Protein AF-0000000080629559 (afdb_homodimer)

Radius of gyration: 79.46 Å; Cα contacts (8 Å, |Δi|>4): 1262; chains: 2; bounding box: 48×242×126 Å

Structure (mmCIF, N/CA/C/O backbone):
data_AF-0000000080629559-model_v1
#
loop_
_entity.id
_entity.type
_entity.pdbx_description
1 polymer 'Methyl-accepting chemotaxis receptor/sensory transducer'
#
loop_
_atom_site.group_PDB
_atom_site.id
_atom_site.type_symbol
_atom_site.label_atom_id
_atom_site.label_alt_id
_atom_site.label_comp_id
_atom_site.label_asym_id
_atom_site.label_entity_id
_atom_site.label_seq_id
_atom_site.pdbx_PDB_ins_code
_atom_site.Cartn_x
_atom_site.Cartn_y
_atom_site.Cartn_z
_atom_site.occupancy
_atom_site.B_iso_or_equiv
_atom_site.auth_seq_id
_atom_site.auth_comp_id
_atom_site.auth_asym_id
_atom_site.auth_atom_id
_atom_site.pdbx_PDB_model_num
ATOM 1 N N . MET A 1 1 ? -4.305 84.625 60.562 1 24.69 1 MET A N 1
ATOM 2 C CA . MET A 1 1 ? -3.162 85.5 60.406 1 24.69 1 MET A CA 1
ATOM 3 C C . MET A 1 1 ? -3.113 86.125 59 1 24.69 1 MET A C 1
ATOM 5 O O . MET A 1 1 ? -3.135 85.375 58 1 24.69 1 MET A O 1
ATOM 9 N N . SER A 1 2 ? -3.592 87.312 58.781 1 26.41 2 SER A N 1
ATOM 10 C CA . SER A 1 2 ? -3.99 88.125 57.625 1 26.41 2 SER A CA 1
ATOM 11 C C . SER A 1 2 ? -2.82 88.375 56.688 1 26.41 2 SER A C 1
ATOM 13 O O . SER A 1 2 ? -1.662 88.375 57.094 1 26.41 2 SER A O 1
ATOM 15 N N . LEU A 1 3 ? -3.012 88.062 55.5 1 30.47 3 LEU A N 1
ATOM 16 C CA . LEU A 1 3 ? -2.156 88.375 54.375 1 30.47 3 LEU A CA 1
ATOM 17 C C . LEU A 1 3 ? -1.636 89.812 54.469 1 30.47 3 LEU A C 1
ATOM 19 O O . LEU A 1 3 ? -1.008 90.312 53.531 1 30.47 3 LEU A O 1
ATOM 23 N N . MET A 1 4 ? -1.996 90.5 55.5 1 33.19 4 MET A N 1
ATOM 24 C CA . MET A 1 4 ? -1.494 91.875 55.719 1 33.19 4 MET A CA 1
ATOM 25 C C . MET A 1 4 ? 0.029 91.875 55.812 1 33.19 4 MET A C 1
ATOM 27 O O . MET A 1 4 ? 0.644 92.938 55.906 1 33.19 4 MET A O 1
ATOM 31 N N . GLY A 1 5 ? 0.579 90.75 56.188 1 34.97 5 GLY A N 1
ATOM 32 C CA . GLY A 1 5 ? 2.033 90.75 56.188 1 34.97 5 GLY A CA 1
ATOM 33 C C . GLY A 1 5 ? 2.637 91 54.812 1 34.97 5 GLY A C 1
ATOM 34 O O . GLY A 1 5 ? 3.852 90.875 54.625 1 34.97 5 GLY A O 1
ATOM 35 N N . PHE A 1 6 ? 1.83 90.812 53.719 1 37.84 6 PHE A N 1
ATOM 36 C CA . PHE A 1 6 ? 2.354 90.875 52.375 1 37.84 6 PHE A CA 1
ATOM 37 C C . PHE A 1 6 ? 3.201 92.125 52.156 1 37.84 6 PHE A C 1
ATOM 39 O O . PHE A 1 6 ? 4.285 92.062 51.562 1 37.84 6 PHE A O 1
ATOM 46 N N . PHE A 1 7 ? 2.482 93.312 51.906 1 39 7 PHE A N 1
ATOM 47 C CA . PHE A 1 7 ? 3.094 94.562 51.469 1 39 7 PHE A CA 1
ATOM 48 C C . PHE A 1 7 ? 3.391 95.5 52.656 1 39 7 PHE A C 1
ATOM 50 O O . PHE A 1 7 ? 2.797 96.562 52.812 1 39 7 PHE A O 1
ATOM 57 N N . ARG A 1 8 ? 3.449 95.062 53.875 1 38.84 8 ARG A N 1
ATOM 58 C CA . ARG A 1 8 ? 3.568 96 54.969 1 38.84 8 ARG A CA 1
ATOM 59 C C . ARG A 1 8 ? 4.863 96.75 54.875 1 38.84 8 ARG A C 1
ATOM 61 O O . ARG A 1 8 ? 5.891 96.375 55.438 1 38.84 8 ARG A O 1
ATOM 68 N N . GLY A 1 9 ? 5.254 97.125 53.688 1 34.31 9 GLY A N 1
ATOM 69 C CA . GLY A 1 9 ? 6.188 98.188 54.031 1 34.31 9 GLY A CA 1
ATOM 70 C C . GLY A 1 9 ? 5.562 99.312 54.875 1 34.31 9 GLY A C 1
ATOM 71 O O . GLY A 1 9 ? 4.375 99.625 54.719 1 34.31 9 GLY A O 1
ATOM 72 N N . GLY A 1 10 ? 5.898 99.562 56.125 1 33.72 10 GLY A N 1
ATOM 73 C CA . GLY A 1 10 ? 5.539 100.375 57.312 1 33.72 10 GLY A CA 1
ATOM 74 C C . GLY A 1 10 ? 5.184 101.812 56.969 1 33.72 10 GLY A C 1
ATOM 75 O O . GLY A 1 10 ? 4.988 102.625 57.844 1 33.72 10 GLY A O 1
ATOM 76 N N . SER A 1 11 ? 5.566 102.5 55.844 1 36.12 11 SER A N 1
ATOM 77 C CA . SER A 1 11 ? 5.57 103.938 56.188 1 36.12 11 SER A CA 1
ATOM 78 C C . SER A 1 11 ? 4.152 104.438 56.312 1 36.12 11 SER A C 1
ATOM 80 O O . SER A 1 11 ? 3.295 104.188 55.469 1 36.12 11 SER A O 1
ATOM 82 N N . ASN A 1 12 ? 3.607 104.938 57.406 1 38.91 12 ASN A N 1
ATOM 83 C CA . ASN A 1 12 ? 2.41 105.5 58 1 38.91 12 ASN A CA 1
ATOM 84 C C . ASN A 1 12 ? 1.89 106.688 57.219 1 38.91 12 ASN A C 1
ATOM 86 O O . ASN A 1 12 ? 0.962 107.375 57.625 1 38.91 12 ASN A O 1
ATOM 90 N N . SER A 1 13 ? 2.67 107.5 56.438 1 45.91 13 SER A N 1
ATOM 91 C CA . SER A 1 13 ? 2.16 108.812 56.062 1 45.91 13 SER A CA 1
ATOM 92 C C . SER A 1 13 ? 1.22 108.75 54.875 1 45.91 13 SER A C 1
ATOM 94 O O . SER A 1 13 ? 1.182 107.688 54.188 1 45.91 13 SER A O 1
ATOM 96 N N . GLY A 1 14 ? 0.322 109.625 54.562 1 50.12 14 GLY A N 1
ATOM 97 C CA . GLY A 1 14 ? -0.6 109.875 53.469 1 50.12 14 GLY A CA 1
ATOM 98 C C . GLY A 1 14 ? -0.107 109.312 52.156 1 50.12 14 GLY A C 1
ATOM 99 O O . GLY A 1 14 ? -0.894 108.812 51.344 1 50.12 14 GLY A O 1
ATOM 100 N N . ASN A 1 15 ? 1.102 109.375 51.781 1 54.94 15 ASN A N 1
ATOM 101 C CA . ASN A 1 15 ? 1.831 108.938 50.594 1 54.94 15 ASN A CA 1
ATOM 102 C C . ASN A 1 15 ? 2.01 107.438 50.594 1 54.94 15 ASN A C 1
ATOM 104 O O . ASN A 1 15 ? 2.182 106.875 49.531 1 54.94 15 ASN A O 1
ATOM 108 N N . GLY A 1 16 ? 1.742 106.812 51.594 1 61.66 16 GLY A N 1
ATOM 109 C CA . GLY A 1 16 ? 1.959 105.375 51.75 1 61.66 16 GLY A CA 1
ATOM 110 C C . GLY A 1 16 ? 0.811 104.5 51.219 1 61.66 16 GLY A C 1
ATOM 111 O O . GLY A 1 16 ? 1.032 103.5 50.594 1 61.66 16 GLY A O 1
ATOM 112 N N . ARG A 1 17 ? -0.361 104.938 51.469 1 71.31 17 ARG A N 1
ATOM 113 C CA . ARG A 1 17 ? -1.549 104.25 51.031 1 71.31 17 ARG A CA 1
ATOM 114 C C . ARG A 1 17 ? -1.66 104.25 49.5 1 71.31 17 ARG A C 1
ATOM 116 O O . ARG A 1 17 ? -2.094 103.25 48.906 1 71.31 17 ARG A O 1
ATOM 123 N N . GLY A 1 18 ? -1.312 105.188 48.906 1 70.12 18 GLY A N 1
ATOM 124 C CA . GLY A 1 18 ? -1.308 105.312 47.469 1 70.12 18 GLY A CA 1
ATOM 125 C C . GLY A 1 18 ? -0.338 104.375 46.812 1 70.12 18 GLY A C 1
ATOM 126 O O . GLY A 1 18 ? -0.668 103.75 45.781 1 70.12 18 GLY A O 1
ATOM 127 N N . ALA A 1 19 ? 0.761 104.312 47.344 1 77.06 19 ALA A N 1
ATOM 128 C CA . ALA A 1 19 ? 1.768 103.375 46.844 1 77.06 19 ALA A CA 1
ATOM 129 C C . ALA A 1 19 ? 1.317 101.938 47 1 77.06 19 ALA A C 1
ATOM 131 O O . ALA A 1 19 ? 1.524 101.062 46.125 1 77.06 19 ALA A O 1
ATOM 132 N N . GLU A 1 20 ? 0.745 101.625 48.062 1 78.5 20 GLU A N 1
ATOM 133 C CA . GLU A 1 20 ? 0.23 100.25 48.312 1 78.5 20 GLU A CA 1
ATOM 134 C C . GLU A 1 20 ? -0.878 99.875 47.312 1 78.5 20 GLU A C 1
ATOM 136 O O . GLU A 1 20 ? -0.918 98.75 46.781 1 78.5 20 GLU A O 1
ATOM 141 N N . LEU A 1 21 ? -1.754 100.875 47.156 1 80.81 21 LEU A N 1
ATOM 142 C CA . LEU A 1 21 ? -2.834 100.688 46.188 1 80.81 21 LEU A CA 1
ATOM 143 C C . LEU A 1 21 ? -2.277 100.375 44.781 1 80.81 21 LEU A C 1
ATOM 145 O O . LEU A 1 21 ? -2.777 99.5 44.062 1 80.81 21 LEU A O 1
ATOM 149 N N . ALA A 1 22 ? -1.294 101.062 44.438 1 81.06 22 ALA A N 1
ATOM 150 C CA . ALA A 1 22 ? -0.679 100.938 43.125 1 81.06 22 ALA A CA 1
ATOM 151 C C . ALA A 1 22 ? -0.034 99.5 43 1 81.06 22 ALA A C 1
ATOM 153 O O . ALA A 1 22 ? -0.159 98.875 41.969 1 81.06 22 ALA A O 1
ATOM 154 N N . GLU A 1 23 ? 0.571 99.125 44 1 80.75 23 GLU A N 1
ATOM 155 C CA . GLU A 1 23 ? 1.241 97.812 44 1 80.75 23 GLU A CA 1
ATOM 156 C C . GLU A 1 23 ? 0.235 96.688 43.875 1 80.75 23 GLU A C 1
ATOM 158 O O . GLU A 1 23 ? 0.438 95.75 43.125 1 80.75 23 GLU A O 1
ATOM 163 N N . LEU A 1 24 ? -0.792 96.812 44.688 1 83.12 24 LEU A N 1
ATOM 164 C CA . LEU A 1 24 ? -1.815 95.75 44.656 1 83.12 24 LEU A CA 1
ATOM 165 C C . LEU A 1 24 ? -2.521 95.688 43.312 1 83.12 24 LEU A C 1
ATOM 167 O O . LEU A 1 24 ? -2.82 94.625 42.812 1 83.12 24 LEU A O 1
ATOM 171 N N . THR A 1 25 ? -2.764 96.812 42.844 1 84.62 25 THR A N 1
ATOM 172 C CA . THR A 1 25 ? -3.396 96.875 41.531 1 84.62 25 THR A CA 1
ATOM 173 C C . THR A 1 25 ? -2.498 96.312 40.438 1 84.62 25 THR A C 1
ATOM 175 O O . THR A 1 25 ? -2.977 95.562 39.562 1 84.62 25 THR A O 1
ATOM 178 N N . GLU A 1 26 ? -1.267 96.562 40.531 1 85.12 26 GLU A N 1
ATOM 179 C CA . GLU A 1 26 ? -0.319 96 39.594 1 85.12 26 GLU A CA 1
ATOM 180 C C . GLU A 1 26 ? -0.252 94.438 39.719 1 85.12 26 GLU A C 1
ATOM 182 O O . GLU A 1 26 ? -0.2 93.75 38.688 1 85.12 26 GLU A O 1
ATOM 187 N N . ALA A 1 27 ? -0.269 94 40.875 1 84.38 27 ALA A N 1
ATOM 188 C CA . ALA A 1 27 ? -0.207 92.562 41.125 1 84.38 27 ALA A CA 1
ATOM 189 C C . ALA A 1 27 ? -1.434 91.875 40.531 1 84.38 27 ALA A C 1
ATOM 191 O O . ALA A 1 27 ? -1.311 90.812 39.875 1 84.38 27 ALA A O 1
ATOM 192 N N . LEU A 1 28 ? -2.545 92.375 40.812 1 86.88 28 LEU A N 1
ATOM 193 C CA . LEU A 1 28 ? -3.785 91.812 40.344 1 86.88 28 LEU A CA 1
ATOM 194 C C . LEU A 1 28 ? -3.846 91.812 38.812 1 86.88 28 LEU A C 1
ATOM 196 O O . LEU A 1 28 ? -4.324 90.875 38.188 1 86.88 28 LEU A O 1
ATOM 200 N N . ASP A 1 29 ? -3.383 92.938 38.281 1 87.81 29 ASP A N 1
ATOM 201 C CA . ASP A 1 29 ? -3.332 93 36.844 1 87.81 29 ASP A CA 1
ATOM 202 C C . ASP A 1 29 ? -2.387 92 36.25 1 87.81 29 ASP A C 1
ATOM 204 O O . ASP A 1 29 ? -2.691 91.375 35.219 1 87.81 29 ASP A O 1
ATOM 208 N N . LEU A 1 30 ? -1.342 91.812 36.844 1 87.88 30 LEU A N 1
ATOM 209 C CA . LEU A 1 30 ? -0.366 90.875 36.375 1 87.88 30 LEU A CA 1
ATOM 210 C C . LEU A 1 30 ? -0.932 89.438 36.438 1 87.88 30 LEU A C 1
ATOM 212 O O . LEU A 1 30 ? -0.846 88.688 35.438 1 87.88 30 LEU A O 1
ATOM 216 N N . TYR A 1 31 ? -1.484 89.125 37.562 1 88.25 31 TYR A N 1
ATOM 217 C CA . TYR A 1 31 ? -2.092 87.75 37.688 1 88.25 31 TYR A CA 1
ATOM 218 C C . TYR A 1 31 ? -3.191 87.562 36.625 1 88.25 31 TYR A C 1
ATOM 220 O O . TYR A 1 31 ? -3.264 86.562 36 1 88.25 31 TYR A O 1
ATOM 228 N N . GLY A 1 32 ? -4.012 88.562 36.469 1 89.12 32 GLY A N 1
ATOM 229 C CA . GLY A 1 32 ? -5.168 88.5 35.594 1 89.12 32 GLY A CA 1
ATOM 230 C C . GLY A 1 32 ? -4.793 88.312 34.125 1 89.12 32 GLY A C 1
ATOM 231 O O . GLY A 1 32 ? -5.578 87.812 33.344 1 89.12 32 GLY A O 1
ATOM 232 N N . ASN A 1 33 ? -3.521 88.688 33.844 1 90.06 33 ASN A N 1
ATOM 233 C CA . ASN A 1 33 ? -3.195 88.75 32.406 1 90.06 33 ASN A CA 1
ATOM 234 C C . ASN A 1 33 ? -2.025 87.812 32.062 1 90.06 33 ASN A C 1
ATOM 236 O O . ASN A 1 33 ? -1.818 87.5 30.906 1 90.06 33 ASN A O 1
ATOM 240 N N . HIS A 1 34 ? -1.286 87.375 33.062 1 88.5 34 HIS A N 1
ATOM 241 C CA . HIS A 1 34 ? -0.032 86.75 32.688 1 88.5 34 HIS A CA 1
ATOM 242 C C . HIS A 1 34 ? 0.204 85.438 33.531 1 88.5 34 HIS A C 1
ATOM 244 O O . HIS A 1 34 ? 1.286 84.875 33.469 1 88.5 34 HIS A O 1
ATOM 250 N N . ALA A 1 35 ? -0.786 85 34.281 1 88.69 35 ALA A N 1
ATOM 251 C CA . ALA A 1 35 ? -0.585 83.875 35.156 1 88.69 35 ALA A CA 1
ATOM 252 C C . ALA A 1 35 ? -0.694 82.562 34.406 1 88.69 35 ALA A C 1
ATOM 254 O O . ALA A 1 35 ? -0.481 81.5 34.969 1 88.69 35 ALA A O 1
ATOM 255 N N . GLY A 1 36 ? -1.082 82.625 33.094 1 87.75 36 GLY A N 1
ATOM 256 C CA . GLY A 1 36 ? -1.169 81.438 32.281 1 87.75 36 GLY A CA 1
ATOM 257 C C . GLY A 1 36 ? -2.5 80.75 32.406 1 87.75 36 GLY A C 1
ATOM 258 O O . GLY A 1 36 ? -2.785 79.812 31.641 1 87.75 36 GLY A O 1
ATOM 259 N N . VAL A 1 37 ? -3.27 81.062 33.375 1 92.31 37 VAL A N 1
ATOM 260 C CA . VAL A 1 37 ? -4.598 80.5 33.594 1 92.31 37 VAL A CA 1
ATOM 261 C C . VAL A 1 37 ? -5.641 81.625 33.594 1 92.31 37 VAL A C 1
ATOM 263 O O . VAL A 1 37 ? -5.305 82.812 33.812 1 92.31 37 VAL A O 1
ATOM 266 N N . GLY A 1 38 ? -6.848 81.25 33.312 1 95 38 GLY A N 1
ATOM 267 C CA . GLY A 1 38 ? -7.922 82.25 33.344 1 95 38 GLY A CA 1
ATOM 268 C C . GLY A 1 38 ? -8.531 82.375 34.719 1 95 38 GLY A C 1
ATOM 269 O O . GLY A 1 38 ? -9.398 81.625 35.125 1 95 38 GLY A O 1
ATOM 270 N N . LEU A 1 39 ? -8.188 83.438 35.344 1 94.38 39 LEU A N 1
ATOM 271 C CA . LEU A 1 39 ? -8.719 83.688 36.688 1 94.38 39 LEU A CA 1
ATOM 272 C C . LEU A 1 39 ? -10.102 84.312 36.625 1 94.38 39 LEU A C 1
ATOM 274 O O . LEU A 1 39 ? -10.406 85.062 35.688 1 94.38 39 LEU A O 1
ATOM 278 N N . TRP A 1 40 ? -10.906 84.062 37.562 1 95.19 40 TRP A N 1
ATOM 279 C CA . TRP A 1 40 ? -12.219 84.688 37.688 1 95.19 40 TRP A CA 1
ATOM 280 C C . TRP A 1 40 ? -12.578 84.875 39.156 1 95.19 40 TRP A C 1
ATOM 282 O O . TRP A 1 40 ? -11.992 84.25 40.031 1 95.19 40 TRP A O 1
ATOM 292 N N . ASP A 1 41 ? -13.43 85.812 39.344 1 93.5 41 ASP A N 1
ATOM 293 C CA . ASP A 1 41 ? -13.914 86.188 40.656 1 93.5 41 ASP A CA 1
ATOM 294 C C . ASP A 1 41 ? -15.406 86.5 40.656 1 93.5 41 ASP A C 1
ATOM 296 O O . ASP A 1 41 ? -15.914 87.062 39.688 1 93.5 41 ASP A O 1
ATOM 300 N N . ALA A 1 42 ? -16.094 86.062 41.688 1 94.19 42 ALA A N 1
ATOM 301 C CA . ALA A 1 42 ? -17.531 86.312 41.781 1 94.19 42 ALA A CA 1
ATOM 302 C C . ALA A 1 42 ? -17.922 86.688 43.219 1 94.19 42 ALA A C 1
ATOM 304 O O . ALA A 1 42 ? -17.562 86 44.156 1 94.19 42 ALA A O 1
ATOM 305 N N . VAL A 1 43 ? -18.578 87.875 43.344 1 93.5 43 VAL A N 1
ATOM 306 C CA . VAL A 1 43 ? -19.141 88.25 44.625 1 93.5 43 VAL A CA 1
ATOM 307 C C . VAL A 1 43 ? -20.641 88 44.656 1 93.5 43 VAL A C 1
ATOM 309 O O . VAL A 1 43 ? -21.391 88.562 43.844 1 93.5 43 VAL A O 1
ATOM 312 N N . PHE A 1 44 ? -21.078 87.25 45.625 1 93 44 PHE A N 1
ATOM 313 C CA . PHE A 1 44 ? -22.453 86.75 45.625 1 93 44 PHE A CA 1
ATOM 314 C C . PHE A 1 44 ? -23.328 87.625 46.531 1 93 44 PHE A C 1
ATOM 316 O O . PHE A 1 44 ? -22.906 88 47.625 1 93 44 PHE A O 1
ATOM 323 N N . HIS A 1 45 ? -24.438 87.938 46 1 92.44 45 HIS A N 1
ATOM 324 C CA . HIS A 1 45 ? -25.453 88.562 46.844 1 92.44 45 HIS A CA 1
ATOM 325 C C . HIS A 1 45 ? -26.266 87.5 47.594 1 92.44 45 HIS A C 1
ATOM 327 O O . HIS A 1 45 ? -27 86.75 46.969 1 92.44 45 HIS A O 1
ATOM 333 N N . ASN A 1 46 ? -26.172 87.438 48.844 1 86.19 46 ASN A N 1
ATOM 334 C CA . ASN A 1 46 ? -26.859 86.5 49.688 1 86.19 46 ASN A CA 1
ATOM 335 C C . ASN A 1 46 ? -26.562 85.062 49.281 1 86.19 46 ASN A C 1
ATOM 337 O O . ASN A 1 46 ? -27.453 84.188 49.281 1 86.19 46 ASN A O 1
ATOM 341 N N . GLY A 1 47 ? -25.438 84.812 48.781 1 87.56 47 GLY A N 1
ATOM 342 C CA . GLY A 1 47 ? -24.984 83.5 48.469 1 87.56 47 GLY A CA 1
ATOM 343 C C . GLY A 1 47 ? -25.516 82.938 47.125 1 87.56 47 GLY A C 1
ATOM 344 O O . GLY A 1 47 ? -25.25 81.812 46.75 1 87.56 47 GLY A O 1
ATOM 345 N N . ASP A 1 48 ? -26.219 83.75 46.406 1 90.38 48 ASP A N 1
ATOM 346 C CA . ASP A 1 48 ? -26.812 83.312 45.125 1 90.38 48 ASP A CA 1
ATOM 347 C C . ASP A 1 48 ? -25.969 83.812 43.969 1 90.38 48 ASP A C 1
ATOM 349 O O . ASP A 1 48 ? -25.969 85 43.625 1 90.38 48 ASP A O 1
ATOM 353 N N . PRO 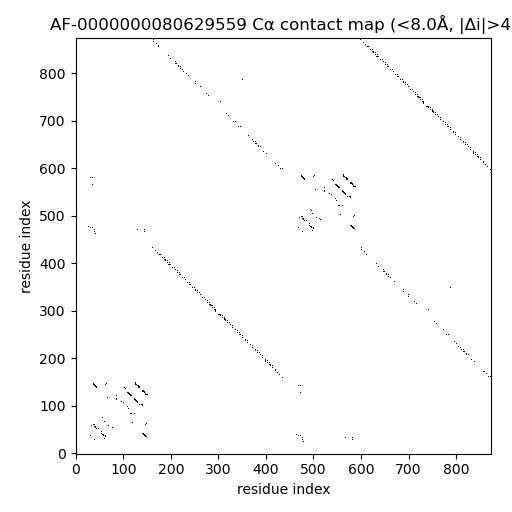A 1 49 ? -25.328 82.875 43.25 1 90.19 49 PRO A N 1
ATOM 354 C CA . PRO A 1 49 ? -24.469 83.25 42.125 1 90.19 49 PRO A CA 1
ATOM 355 C C . PRO A 1 49 ? -25.25 83.875 40.969 1 90.19 49 PRO A C 1
ATOM 357 O O . PRO A 1 49 ? -24.688 84.625 40.156 1 90.19 49 PRO A O 1
ATOM 360 N N . ALA A 1 50 ? -26.516 83.562 40.875 1 88.88 50 ALA A N 1
ATOM 361 C CA . ALA A 1 50 ? -27.312 84 39.75 1 88.88 50 ALA A CA 1
ATOM 362 C C . ALA A 1 50 ? -28.125 85.25 40.062 1 88.88 50 ALA A C 1
ATOM 364 O O . ALA A 1 50 ? -28.828 85.812 39.188 1 88.88 50 ALA A O 1
ATOM 365 N N . HIS A 1 51 ? -27.938 85.812 41.219 1 91.06 51 HIS A N 1
ATOM 366 C CA . HIS A 1 51 ? -28.656 87 41.594 1 91.06 51 HIS A CA 1
ATOM 367 C C . HIS A 1 51 ? -28.203 88.188 40.781 1 91.06 51 HIS A C 1
ATOM 369 O O . HIS A 1 51 ? -27.016 88.375 40.5 1 91.06 51 HIS A O 1
ATOM 375 N N . PRO A 1 52 ? -29.094 89.062 40.438 1 88.81 52 PRO A N 1
ATOM 376 C CA . PRO A 1 52 ? -28.75 90.188 39.594 1 88.81 52 PRO A CA 1
ATOM 377 C C . PRO A 1 52 ? -27.734 91.125 40.25 1 88.81 52 PRO A C 1
ATOM 379 O O . PRO A 1 52 ? -27.016 91.812 39.562 1 88.81 52 PRO A O 1
ATOM 382 N N . GLN A 1 53 ? -27.703 91.062 41.562 1 91 53 GLN A N 1
ATOM 383 C CA . GLN A 1 53 ? -26.781 91.938 42.281 1 91 53 GLN A CA 1
ATOM 384 C C . GLN A 1 53 ? -25.438 91.25 42.5 1 91 53 GLN A C 1
ATOM 386 O O . GLN A 1 53 ? -24.5 91.875 43 1 91 53 GLN A O 1
ATOM 391 N N . SER A 1 54 ? -25.453 90.062 42.156 1 93 54 SER A N 1
ATOM 392 C CA . SER A 1 54 ? -24.156 89.375 42.188 1 93 54 SER A CA 1
ATOM 393 C C . SER A 1 54 ? -23.234 89.875 41.094 1 93 54 SER A C 1
ATOM 395 O O . SER A 1 54 ? -23.672 90.125 39.969 1 93 54 SER A O 1
ATOM 397 N N . ARG A 1 55 ? -21.922 90 41.344 1 92.88 55 ARG A N 1
ATOM 398 C CA . ARG A 1 55 ? -20.969 90.562 40.406 1 92.88 55 ARG A CA 1
ATOM 399 C C . ARG A 1 55 ? -19.922 89.562 40 1 92.88 55 ARG A C 1
ATOM 401 O O . ARG A 1 55 ? -19.234 89 40.844 1 92.88 55 ARG A O 1
ATOM 408 N N . TRP A 1 56 ? -19.844 89.375 38.75 1 94.19 56 TRP A N 1
ATOM 409 C CA . TRP A 1 56 ? -18.844 88.438 38.188 1 94.19 56 TRP A CA 1
ATOM 410 C C . TRP A 1 56 ? -17.734 89.25 37.5 1 94.19 56 TRP A C 1
ATOM 412 O O . TRP A 1 56 ? -18 90.25 36.844 1 94.19 56 TRP A O 1
ATOM 422 N N . THR A 1 57 ? -16.484 88.75 37.656 1 93.94 57 THR A N 1
ATOM 423 C CA . THR A 1 57 ? -15.328 89.375 36.969 1 93.94 57 THR A CA 1
ATOM 424 C C . THR A 1 57 ? -14.461 88.312 36.344 1 93.94 57 THR A C 1
ATOM 426 O O . THR A 1 57 ? -14.078 87.312 36.969 1 93.94 57 THR A O 1
ATOM 429 N N . TRP A 1 58 ? -14.227 88.562 35.125 1 95.31 58 TRP A N 1
ATOM 430 C CA . TRP A 1 58 ? -13.336 87.688 34.344 1 95.31 58 TRP A CA 1
ATOM 431 C C . TRP A 1 58 ? -12.008 88.375 34.094 1 95.31 58 TRP A C 1
ATOM 433 O O . TRP A 1 58 ? -11.977 89.562 33.719 1 95.31 58 TRP A O 1
ATOM 443 N N . SER A 1 59 ? -10.969 87.625 34.219 1 94.19 59 SER A N 1
ATOM 444 C CA . SER A 1 59 ? -9.656 88.188 33.938 1 94.19 59 SER A CA 1
ATOM 445 C C . SER A 1 59 ? -9.414 88.312 32.438 1 94.19 59 SER A C 1
ATOM 447 O O . SER A 1 59 ? -10.156 87.75 31.641 1 94.19 59 SER A O 1
ATOM 449 N N . GLY A 1 60 ? -8.43 89.188 32.062 1 93.31 60 GLY A N 1
ATOM 450 C CA . GLY A 1 60 ? -8.039 89.25 30.656 1 93.31 60 GLY A CA 1
ATOM 451 C C . GLY A 1 60 ? -7.598 87.938 30.062 1 93.31 60 GLY A C 1
ATOM 452 O O . GLY A 1 60 ? -7.969 87.625 28.938 1 93.31 60 GLY A O 1
ATOM 453 N N . GLN A 1 61 ? -6.855 87.25 30.828 1 93.12 61 GLN A N 1
ATOM 454 C CA . GLN A 1 61 ? -6.379 85.938 30.359 1 93.12 61 GLN A CA 1
ATOM 455 C C . GLN A 1 61 ? -7.535 84.938 30.172 1 93.12 61 GLN A C 1
ATOM 457 O O . GLN A 1 61 ? -7.508 84.125 29.266 1 93.12 61 GLN A O 1
ATOM 462 N N . PHE A 1 62 ? -8.484 85 31.031 1 96 62 PHE A N 1
ATOM 463 C CA . PHE A 1 62 ? -9.68 84.188 30.875 1 96 62 PHE A CA 1
ATOM 464 C C . PHE A 1 62 ? -10.328 84.438 29.516 1 96 62 PHE A C 1
ATOM 466 O O . PHE A 1 62 ? -10.617 83.5 28.766 1 96 62 PHE A O 1
ATOM 473 N N . ARG A 1 63 ? -10.492 85.75 29.203 1 96.56 63 ARG A N 1
ATOM 474 C CA . ARG A 1 63 ? -11.102 86.125 27.922 1 96.56 63 ARG A CA 1
ATOM 475 C C . ARG A 1 63 ? -10.234 85.688 26.75 1 96.56 63 ARG A C 1
ATOM 477 O O . ARG A 1 63 ? -10.742 85.125 25.781 1 96.56 63 ARG A O 1
ATOM 484 N N . ARG A 1 64 ? -8.953 85.75 26.828 1 94 64 ARG A N 1
ATOM 485 C CA . ARG A 1 64 ? -8.039 85.438 25.734 1 94 64 ARG A CA 1
ATOM 486 C C . ARG A 1 64 ? -8.008 83.875 25.484 1 94 64 ARG A C 1
ATOM 488 O O . ARG A 1 64 ? -7.887 83.438 24.344 1 94 64 ARG A O 1
ATOM 495 N N . LEU A 1 65 ? -8.07 83.188 26.578 1 93.75 65 LEU A N 1
ATOM 496 C CA . LEU A 1 65 ? -8.109 81.75 26.453 1 93.75 65 LEU A CA 1
ATOM 497 C C . LEU A 1 65 ? -9.297 81.312 25.594 1 93.75 65 LEU A C 1
ATOM 499 O O . LEU A 1 65 ? -9.219 80.312 24.891 1 93.75 65 LEU A O 1
ATOM 503 N N . LEU A 1 66 ? -10.328 82.125 25.703 1 95.94 66 LEU A N 1
ATOM 504 C CA . LEU A 1 66 ? -11.539 81.75 24.969 1 95.94 66 LEU A CA 1
ATOM 505 C C . LEU A 1 66 ? -11.594 82.5 23.625 1 95.94 66 LEU A C 1
ATOM 507 O O . LEU A 1 66 ? -12.578 82.375 22.891 1 95.94 66 LEU A O 1
ATOM 511 N N . GLY A 1 67 ? -10.57 83.438 23.391 1 94.5 67 GLY A N 1
ATOM 512 C CA . GLY A 1 67 ? -10.453 84.125 22.109 1 94.5 67 GLY A CA 1
ATOM 513 C C . GLY A 1 67 ? -11.039 85.5 22.109 1 94.5 67 GLY A C 1
ATOM 514 O O . GLY A 1 67 ? -11.133 86.125 21.062 1 94.5 67 GLY A O 1
ATOM 515 N N . PHE A 1 68 ? -11.398 85.875 23.266 1 95.81 68 PHE A N 1
ATOM 516 C CA . PHE A 1 68 ? -12.016 87.188 23.344 1 95.81 68 PHE A CA 1
ATOM 517 C C . PHE A 1 68 ? -10.977 88.25 23.688 1 95.81 68 PHE A C 1
ATOM 519 O O . PHE A 1 68 ? -9.867 87.938 24.125 1 95.81 68 PHE A O 1
ATOM 526 N N . GLU A 1 69 ? -11.297 89.5 23.562 1 91.12 69 GLU A N 1
ATOM 527 C CA . GLU A 1 69 ? -10.305 90.562 23.656 1 91.12 69 GLU A CA 1
ATOM 528 C C . GLU A 1 69 ? -10.523 91.438 24.922 1 91.12 69 GLU A C 1
ATOM 530 O O . GLU A 1 69 ? -9.57 91.938 25.484 1 91.12 69 GLU A O 1
ATOM 535 N N . GLY A 1 70 ? -11.812 91.562 25.203 1 91.25 70 GLY A N 1
ATOM 536 C CA . GLY A 1 70 ? -12.062 92.438 26.344 1 91.25 70 GLY A CA 1
ATOM 537 C C . GLY A 1 70 ? -13.469 92.312 26.891 1 91.25 70 GLY A C 1
ATOM 538 O O . GLY A 1 70 ? -14.188 91.312 26.562 1 91.25 70 GLY A O 1
ATOM 539 N N . GLU A 1 71 ? -13.812 93.25 27.797 1 92.69 71 GLU A N 1
ATOM 540 C CA . GLU A 1 71 ? -15.102 93.25 28.484 1 92.69 71 GLU A CA 1
ATOM 541 C C . GLU A 1 71 ? -16.234 93.5 27.5 1 92.69 71 GLU A C 1
ATOM 543 O O . GLU A 1 71 ? -17.375 93.125 27.719 1 92.69 71 GLU A O 1
ATOM 548 N N . GLN A 1 72 ? -15.883 94.188 26.391 1 92.38 72 GLN A N 1
ATOM 549 C CA . GLN A 1 72 ? -16.906 94.5 25.406 1 92.38 72 GLN A CA 1
ATOM 550 C C . GLN A 1 72 ? -17.469 93.312 24.719 1 92.38 72 GLN A C 1
ATOM 552 O O . GLN A 1 72 ? -18.688 93.188 24.5 1 92.38 72 GLN A O 1
ATOM 557 N N . ASP A 1 73 ? -16.688 92.375 24.453 1 93.81 73 ASP A N 1
ATOM 558 C CA . ASP A 1 73 ? -17.125 91.188 23.719 1 93.81 73 ASP A CA 1
ATOM 559 C C . ASP A 1 73 ? -17.297 90 24.672 1 93.81 73 ASP A C 1
ATOM 561 O O . ASP A 1 73 ? -17.828 89 24.281 1 93.81 73 ASP A O 1
ATOM 565 N N . PHE A 1 74 ? -16.844 90.188 25.891 1 95.56 74 PHE A N 1
ATOM 566 C CA . PHE A 1 74 ? -17.031 89.25 26.953 1 95.56 74 PHE A CA 1
ATOM 567 C C . PHE A 1 74 ? -17.312 89.938 28.281 1 95.56 74 PHE A C 1
ATOM 569 O O . PHE A 1 74 ? -16.438 90.062 29.125 1 95.56 74 PHE A O 1
ATOM 576 N N . PRO A 1 75 ? -18.516 90.312 28.5 1 95 75 PRO A N 1
ATOM 577 C CA . PRO A 1 75 ? -18.859 91.125 29.656 1 95 75 PRO A CA 1
ATOM 578 C C . PRO A 1 75 ? -18.781 90.375 30.969 1 95 75 PRO A C 1
ATOM 580 O O . PRO A 1 75 ? -18.734 89.125 30.969 1 95 75 PRO A O 1
ATOM 583 N N . ASN A 1 76 ? -18.719 91.062 32 1 94.75 76 ASN A N 1
ATOM 584 C CA . ASN A 1 76 ? -18.625 90.5 33.344 1 94.75 76 ASN A CA 1
ATOM 585 C C . ASN A 1 76 ? -19.969 90 33.844 1 94.75 76 ASN A C 1
ATOM 587 O O . ASN A 1 76 ? -20.516 90.5 34.812 1 94.75 76 ASN A O 1
ATOM 591 N N . LEU A 1 77 ? -20.406 88.938 33.188 1 94.06 77 LEU A N 1
ATOM 592 C CA . LEU A 1 77 ? -21.656 88.25 33.5 1 94.06 77 LEU A CA 1
ATOM 593 C C . LEU A 1 77 ? -21.438 86.75 33.594 1 94.06 77 LEU A C 1
ATOM 595 O O . LEU A 1 77 ? -20.625 86.188 32.875 1 94.06 77 LEU A O 1
ATOM 599 N N . MET A 1 78 ? -22.203 86.188 34.5 1 93.5 78 MET A N 1
ATOM 600 C CA . MET A 1 78 ? -22.141 84.75 34.625 1 93.5 78 MET A CA 1
ATOM 601 C C . MET A 1 78 ? -22.5 84.062 33.281 1 93.5 78 MET A C 1
ATOM 603 O O . MET A 1 78 ? -21.906 83.062 32.906 1 93.5 78 MET A O 1
ATOM 607 N N . THR A 1 79 ? -23.406 84.688 32.562 1 94.12 79 THR A N 1
ATOM 608 C CA . THR A 1 79 ? -23.938 84.125 31.312 1 94.12 79 THR A CA 1
ATOM 609 C C . THR A 1 79 ? -22.891 84.188 30.203 1 94.12 79 THR A C 1
ATOM 611 O O . THR A 1 79 ? -23 83.438 29.219 1 94.12 79 THR A O 1
ATOM 614 N N . SER A 1 80 ? -21.875 85.062 30.297 1 95.56 80 SER A N 1
ATOM 615 C CA . SER A 1 80 ? -20.781 85.125 29.328 1 95.56 80 SER A CA 1
ATOM 616 C C . SER A 1 80 ? -20.047 83.812 29.266 1 95.56 80 SER A C 1
ATOM 618 O O . SER A 1 80 ? -19.516 83.375 28.219 1 95.56 80 SER A O 1
ATOM 620 N N . TRP A 1 81 ? -20 83.188 30.375 1 94.44 81 TRP A N 1
ATOM 621 C CA . TRP A 1 81 ? -19.344 81.875 30.5 1 94.44 81 TRP A CA 1
ATOM 622 C C . TRP A 1 81 ? -20.359 80.75 30.375 1 94.44 81 TRP A C 1
ATOM 624 O O . TRP A 1 81 ? -20.188 79.812 29.547 1 94.44 81 TRP A O 1
ATOM 634 N N . SER A 1 82 ? -21.469 80.75 31.141 1 95 82 SER A N 1
ATOM 635 C CA . SER A 1 82 ? -22.406 79.625 31.266 1 95 82 SER A CA 1
ATOM 636 C C . SER A 1 82 ? -23.047 79.312 29.922 1 95 82 SER A C 1
ATOM 638 O O . SER A 1 82 ? -23.312 78.125 29.625 1 95 82 SER A O 1
ATOM 640 N N . ASP A 1 83 ? -23.219 80.312 29.094 1 95.31 83 ASP A N 1
ATOM 641 C CA . ASP A 1 83 ? -23.891 80.062 27.828 1 95.31 83 ASP A CA 1
ATOM 642 C C . ASP A 1 83 ? -22.953 79.438 26.812 1 95.31 83 ASP A C 1
ATOM 644 O O . ASP A 1 83 ? -23.391 78.938 25.75 1 95.31 83 ASP A O 1
ATOM 648 N N . ARG A 1 84 ? -21.703 79.25 27.156 1 96.62 84 ARG A N 1
ATOM 649 C CA . ARG A 1 84 ? -20.719 78.75 26.219 1 96.62 84 ARG A CA 1
ATOM 650 C C . ARG A 1 84 ? -20.328 77.312 26.562 1 96.62 84 ARG A C 1
ATOM 652 O O . ARG A 1 84 ? -19.531 76.688 25.859 1 96.62 84 ARG A O 1
ATOM 659 N N . LEU A 1 85 ? -20.844 76.812 27.625 1 96.88 85 LEU A N 1
ATOM 660 C CA . LEU A 1 85 ? -20.609 75.438 28 1 96.88 85 LEU A CA 1
ATOM 661 C C . LEU A 1 85 ? -21.219 74.5 26.969 1 96.88 85 LEU A C 1
ATOM 663 O O . LEU A 1 85 ? -22.312 74.75 26.469 1 96.88 85 LEU A O 1
ATOM 667 N N . HIS A 1 86 ? -20.422 73.625 26.672 1 96.75 86 HIS A N 1
ATOM 668 C CA . HIS A 1 86 ? -20.969 72.562 25.781 1 96.75 86 HIS A CA 1
ATOM 669 C C . HIS A 1 86 ? -22.219 71.938 26.375 1 96.75 86 HIS A C 1
ATOM 671 O O . HIS A 1 86 ? -22.281 71.688 27.578 1 96.75 86 HIS A O 1
ATOM 677 N N . PRO A 1 87 ? -23.234 71.625 25.562 1 95.69 87 PRO A N 1
ATOM 678 C CA . PRO A 1 87 ? -24.516 71.062 26.062 1 95.69 87 PRO A CA 1
ATOM 679 C C . PRO A 1 87 ? -24.344 69.75 26.859 1 95.69 87 PRO A C 1
ATOM 681 O O . PRO A 1 87 ? -25.031 69.562 27.859 1 95.69 87 PRO A O 1
ATOM 684 N N . ASP A 1 88 ? -23.453 69.062 26.516 1 94.5 88 ASP A N 1
ATOM 685 C CA . ASP A 1 88 ? -23.266 67.75 27.172 1 94.5 88 ASP A CA 1
ATOM 686 C C . ASP A 1 88 ? -22.609 67.875 28.531 1 94.5 88 ASP A C 1
ATOM 688 O O . ASP A 1 88 ? -22.625 67 29.344 1 94.5 88 ASP A O 1
ATOM 692 N N . ASP A 1 89 ? -21.938 69 28.75 1 95.62 89 ASP A N 1
ATOM 693 C CA . ASP A 1 89 ? -21.141 69.188 29.969 1 95.62 89 ASP A CA 1
ATOM 694 C C . ASP A 1 89 ? -21.844 70.125 30.938 1 95.62 89 ASP A C 1
ATOM 696 O O . ASP A 1 89 ? -21.484 70.188 32.125 1 95.62 89 ASP A O 1
ATOM 700 N N . SER A 1 90 ? -22.812 70.875 30.453 1 95.75 90 SER A N 1
ATOM 701 C CA . SER A 1 90 ? -23.438 71.938 31.203 1 95.75 90 SER A CA 1
ATOM 702 C C . SER A 1 90 ? -24.047 71.438 32.5 1 95.75 90 SER A C 1
ATOM 704 O O . SER A 1 90 ? -23.75 71.938 33.562 1 95.75 90 SER A O 1
ATOM 706 N N . ALA A 1 91 ? -24.828 70.375 32.406 1 94.75 91 ALA A N 1
ATOM 707 C CA . ALA A 1 91 ? -25.531 69.875 33.562 1 94.75 91 ALA A CA 1
ATOM 708 C C . ALA A 1 91 ? -24.547 69.438 34.656 1 94.75 91 ALA A C 1
ATOM 710 O O . ALA A 1 91 ? -24.703 69.812 35.812 1 94.75 91 ALA A O 1
ATOM 711 N N . ARG A 1 92 ? -23.609 68.625 34.312 1 93.94 92 ARG A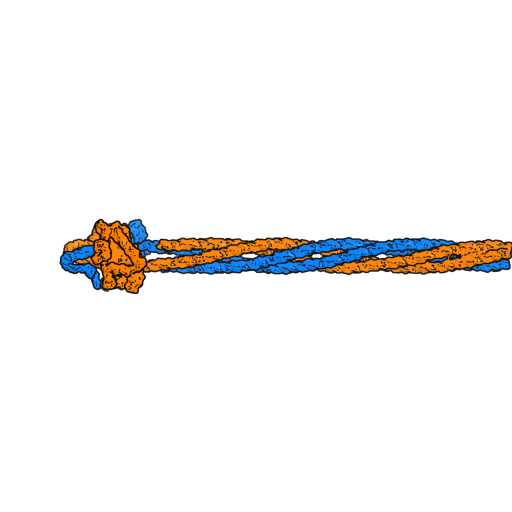 N 1
ATOM 712 C CA . ARG A 1 92 ? -22.625 68.125 35.25 1 93.94 92 ARG A CA 1
ATOM 713 C C . ARG A 1 92 ? -21.812 69.312 35.844 1 93.94 92 ARG A C 1
ATOM 715 O O . ARG A 1 92 ? -21.469 69.25 37.031 1 93.94 92 ARG A O 1
ATOM 722 N N . THR A 1 93 ? -21.406 70.25 35.031 1 94.88 93 THR A N 1
ATOM 723 C CA . THR A 1 93 ? -20.625 71.375 35.5 1 94.88 93 THR A CA 1
ATOM 724 C C . THR A 1 93 ? -21.406 72.188 36.531 1 94.88 93 THR A C 1
ATOM 726 O O . THR A 1 93 ? -20.875 72.5 37.594 1 94.88 93 THR A O 1
ATOM 729 N N . PHE A 1 94 ? -22.656 72.5 36.281 1 94.31 94 PHE A N 1
ATOM 730 C CA . PHE A 1 94 ? -23.484 73.25 37.188 1 94.31 94 PHE A CA 1
ATOM 731 C C . PHE A 1 94 ? -23.734 72.5 38.469 1 94.31 94 PHE A C 1
ATOM 733 O O . PHE A 1 94 ? -23.766 73.062 39.562 1 94.31 94 PHE A O 1
ATOM 740 N N . ALA A 1 95 ? -23.922 71.25 38.312 1 94.31 95 ALA A N 1
ATOM 741 C CA . ALA A 1 95 ? -24.109 70.375 39.469 1 94.31 95 ALA A CA 1
ATOM 742 C C . ALA A 1 95 ? -22.875 70.438 40.375 1 94.31 95 ALA A C 1
ATOM 744 O O . ALA A 1 95 ? -23 70.562 41.594 1 94.31 95 ALA A O 1
ATOM 745 N N . SER A 1 96 ? -21.719 70.312 39.781 1 93.94 96 SER A N 1
ATOM 746 C CA . SER A 1 96 ? -20.484 70.375 40.531 1 93.94 96 SER A CA 1
ATOM 747 C C . SER A 1 96 ? -20.328 71.75 41.188 1 93.94 96 SER A C 1
ATOM 749 O O . SER A 1 96 ? -19.891 71.812 42.344 1 93.94 96 SER A O 1
ATOM 751 N N . PHE A 1 97 ? -20.609 72.75 40.438 1 93.25 97 PHE A N 1
ATOM 752 C CA . PHE A 1 97 ? -20.5 74.125 40.969 1 93.25 97 PHE A CA 1
ATOM 753 C C . PHE A 1 97 ? -21.484 74.312 42.125 1 93.25 97 PHE A C 1
ATOM 755 O O . PHE A 1 97 ? -21.125 74.875 43.156 1 93.25 97 PHE A O 1
ATOM 762 N N . GLY A 1 98 ? -22.672 73.875 41.969 1 92.06 98 GLY A N 1
ATOM 763 C CA . GLY A 1 98 ? -23.656 73.938 43.031 1 92.06 98 GLY A CA 1
ATOM 764 C C . GLY A 1 98 ? -23.266 73.188 44.281 1 92.06 98 GLY A C 1
ATOM 765 O O . GLY A 1 98 ? -23.422 73.688 45.406 1 92.06 98 GLY A O 1
ATOM 766 N N . ALA A 1 99 ? -22.828 72.062 44.062 1 92.69 99 ALA A N 1
ATOM 767 C CA . ALA A 1 99 ? -22.375 71.25 45.188 1 92.69 99 ALA A CA 1
ATOM 768 C C . ALA A 1 99 ? -21.25 71.938 45.938 1 92.69 99 ALA A C 1
ATOM 770 O O . ALA A 1 99 ? -21.203 71.875 47.156 1 92.69 99 ALA A O 1
ATOM 771 N N . PHE A 1 100 ? -20.328 72.438 45.156 1 89.62 100 PHE A N 1
ATOM 772 C CA . PHE A 1 100 ? -19.219 73.188 45.719 1 89.62 100 PHE A CA 1
ATOM 773 C C . PHE A 1 100 ? -19.703 74.375 46.562 1 89.62 100 PHE A C 1
ATOM 775 O O . PHE A 1 100 ? -19.266 74.5 47.719 1 89.62 100 PHE A O 1
ATOM 782 N N . LEU A 1 101 ? -20.672 75.062 46.062 1 90.75 101 LEU A N 1
ATOM 783 C CA . LEU A 1 101 ? -21.172 76.25 46.781 1 90.75 101 LEU A CA 1
ATOM 784 C C . LEU A 1 101 ? -22.016 75.812 48 1 90.75 101 LEU A C 1
ATOM 786 O O . LEU A 1 101 ? -22.047 76.5 49 1 90.75 101 LEU A O 1
ATOM 790 N N . ALA A 1 102 ? -22.656 74.75 47.875 1 89.19 102 ALA A N 1
ATOM 791 C CA . ALA A 1 102 ? -23.594 74.25 48.906 1 89.19 102 ALA A CA 1
ATOM 792 C C . ALA A 1 102 ? -22.844 73.625 50.094 1 89.19 102 ALA A C 1
ATOM 794 O O . ALA A 1 102 ? -23.406 73.562 51.188 1 89.19 102 ALA A O 1
ATOM 795 N N . ASP A 1 103 ? -21.672 73.25 49.844 1 90.06 103 ASP A N 1
ATOM 796 C CA . ASP A 1 103 ? -20.953 72.562 50.906 1 90.06 103 ASP A CA 1
ATOM 797 C C . ASP A 1 103 ? -20.391 73.5 51.938 1 90.06 103 ASP A C 1
ATOM 799 O O . ASP A 1 103 ? -19.297 74.062 51.719 1 90.06 103 ASP A O 1
ATOM 803 N N . ALA A 1 104 ? -20.891 73.562 53 1 86.38 104 ALA A N 1
ATOM 804 C CA . ALA A 1 104 ? -20.516 74.5 54.062 1 86.38 104 ALA A CA 1
ATOM 805 C C . ALA A 1 104 ? -19.188 74.062 54.688 1 86.38 104 ALA A C 1
ATOM 807 O O . ALA A 1 104 ? -18.5 74.875 55.281 1 86.38 104 ALA A O 1
ATOM 808 N N . SER A 1 105 ? -18.906 72.812 54.562 1 80.62 105 SER A N 1
ATOM 809 C CA . SER A 1 105 ? -17.688 72.312 55.188 1 80.62 105 SER A CA 1
ATOM 810 C C . SER A 1 105 ? -16.453 72.75 54.375 1 80.62 105 SER A C 1
ATOM 812 O O . SER A 1 105 ? -15.336 72.75 54.906 1 80.62 105 SER A O 1
ATOM 814 N N . GLY A 1 106 ? -16.656 73.062 53.094 1 78.06 106 GLY A N 1
ATOM 815 C CA . GLY A 1 106 ? -15.562 73.438 52.25 1 78.06 106 GLY A CA 1
ATOM 816 C C . GLY A 1 106 ? -14.727 72.312 51.75 1 78.06 106 GLY A C 1
ATOM 817 O O . GLY A 1 106 ? -13.641 72.5 51.219 1 78.06 106 GLY A O 1
ATOM 818 N N . ARG A 1 107 ? -15.25 71.188 51.906 1 81.44 107 ARG A N 1
ATOM 819 C CA . ARG A 1 107 ? -14.492 69.938 51.531 1 81.44 107 ARG A CA 1
ATOM 820 C C . ARG A 1 107 ? -14.664 69.625 50.062 1 81.44 107 ARG A C 1
ATOM 822 O O . ARG A 1 107 ? -13.805 69 49.469 1 81.44 107 ARG A O 1
ATOM 829 N N . THR A 1 108 ? -15.711 70.062 49.531 1 80.5 108 THR A N 1
ATOM 830 C CA . THR A 1 108 ? -15.984 69.75 48.125 1 80.5 108 THR A CA 1
ATOM 831 C C . THR A 1 108 ? -15.336 70.812 47.219 1 80.5 108 THR A C 1
ATOM 833 O O . THR A 1 108 ? -15.742 72 47.219 1 80.5 108 THR A O 1
ATOM 836 N N . PRO A 1 109 ? -14.32 70.312 46.5 1 82 109 PRO A N 1
ATOM 837 C CA . PRO A 1 109 ? -13.695 71.312 45.594 1 82 109 PRO A CA 1
ATOM 838 C C . PRO A 1 109 ? -14.453 71.438 44.281 1 82 109 PRO A C 1
ATOM 840 O O . PRO A 1 109 ? -15.234 70.562 43.906 1 82 109 PRO A O 1
ATOM 843 N N . PHE A 1 110 ? -14.422 72.625 43.719 1 90.62 110 PHE A N 1
ATOM 844 C CA . PHE A 1 110 ? -14.805 72.75 42.312 1 90.62 110 PHE A CA 1
ATOM 845 C C . PHE A 1 110 ? -13.664 72.375 41.375 1 90.62 110 PHE A C 1
ATOM 847 O O . PHE A 1 110 ? -12.664 73.062 41.312 1 90.62 110 PHE A O 1
ATOM 854 N N . ASN A 1 111 ? -13.664 71.312 40.812 1 92.56 111 ASN A N 1
ATOM 855 C CA . ASN A 1 111 ? -12.664 70.688 39.906 1 92.56 111 ASN A CA 1
ATOM 856 C C . ASN A 1 111 ? -13.312 69.875 38.812 1 92.56 111 ASN A C 1
ATOM 858 O O . ASN A 1 111 ? -13.602 68.688 39.062 1 92.56 111 ASN A O 1
ATOM 862 N N . VAL A 1 112 ? -13.492 70.5 37.688 1 93.94 112 VAL A N 1
ATOM 863 C CA . VAL A 1 112 ? -14.25 69.812 36.656 1 93.94 112 VAL A CA 1
ATOM 864 C C . VAL A 1 112 ? -13.648 70.125 35.281 1 93.94 112 VAL A C 1
ATOM 866 O O . VAL A 1 112 ? -13.109 71.188 35.062 1 93.94 112 VAL A O 1
ATOM 869 N N . ARG A 1 113 ? -13.68 69.188 34.469 1 93 113 ARG A N 1
ATOM 870 C CA . ARG A 1 113 ? -13.32 69.375 33.062 1 93 113 ARG A CA 1
ATOM 871 C C . ARG A 1 113 ? -14.562 69.562 32.188 1 93 113 ARG A C 1
ATOM 873 O O . ARG A 1 113 ? -15.555 68.812 32.375 1 93 113 ARG A O 1
ATOM 880 N N . TYR A 1 114 ? -14.578 70.5 31.359 1 95.31 114 TYR A N 1
ATOM 881 C CA . TYR A 1 114 ? -15.719 70.75 30.484 1 95.31 114 TYR A CA 1
ATOM 882 C C . TYR A 1 114 ? -15.273 71.438 29.203 1 95.31 114 TYR A C 1
ATOM 884 O O . TYR A 1 114 ? -14.188 72 29.141 1 95.31 114 TYR A O 1
ATOM 892 N N . ARG A 1 115 ? -16.125 71.375 28.031 1 95.94 115 ARG A N 1
ATOM 893 C CA . ARG A 1 115 ? -15.883 72.062 26.766 1 95.94 115 ARG A CA 1
ATOM 894 C C . ARG A 1 115 ? -16.562 73.438 26.75 1 95.94 115 ARG A C 1
ATOM 896 O O . ARG A 1 115 ? -17.688 73.562 27.219 1 95.94 115 ARG A O 1
ATOM 903 N N . VAL A 1 116 ? -15.742 74.375 26.344 1 97.5 116 VAL A N 1
ATOM 904 C CA . VAL A 1 116 ? -16.266 75.688 26.203 1 97.5 116 VAL A CA 1
ATOM 905 C C . VAL A 1 116 ? -16.234 76.125 24.734 1 97.5 116 VAL A C 1
ATOM 907 O O . VAL A 1 116 ? -15.266 75.812 24.031 1 97.5 116 VAL A O 1
ATOM 910 N N . LYS A 1 117 ? -17.297 76.812 24.328 1 97.56 117 LYS A N 1
ATOM 911 C CA . LYS A 1 117 ? -17.344 77.375 22.969 1 97.56 117 LYS A CA 1
ATOM 912 C C . LYS A 1 117 ? -16.469 78.562 22.812 1 97.56 117 LYS A C 1
ATOM 914 O O . LYS A 1 117 ? -16.719 79.625 23.469 1 97.56 117 LYS A O 1
ATOM 919 N N . MET A 1 118 ? -15.523 78.438 21.953 1 97 118 MET A N 1
ATOM 920 C CA . MET A 1 118 ? -14.602 79.562 21.688 1 97 118 MET A CA 1
ATOM 921 C C . MET A 1 118 ? -15.266 80.625 20.875 1 97 118 MET A C 1
ATOM 923 O O . MET A 1 118 ? -16.375 80.438 20.359 1 97 118 MET A O 1
ATOM 927 N N . ARG A 1 119 ? -14.57 81.75 20.781 1 96.38 119 ARG A N 1
ATOM 928 C CA . ARG A 1 119 ? -15.086 82.875 19.984 1 96.38 119 ARG A CA 1
ATOM 929 C C . ARG A 1 119 ? -15.312 82.438 18.547 1 96.38 119 ARG A C 1
ATOM 931 O O . ARG A 1 119 ? -16.281 82.875 17.906 1 96.38 119 ARG A O 1
ATOM 938 N N . ASP A 1 120 ? -14.539 81.562 18.016 1 94.81 120 ASP A N 1
ATOM 939 C CA . ASP A 1 120 ? -14.609 81.125 16.625 1 94.81 120 ASP A CA 1
ATOM 940 C C . ASP A 1 120 ? -15.672 80.062 16.438 1 94.81 120 ASP A C 1
ATOM 942 O O . ASP A 1 120 ? -15.875 79.562 15.328 1 94.81 120 ASP A O 1
ATOM 946 N N . GLY A 1 121 ? -16.281 79.625 17.469 1 94.56 121 GLY A N 1
ATOM 947 C CA . GLY A 1 121 ? -17.375 78.688 17.359 1 94.56 121 GLY A CA 1
ATOM 948 C C . GLY A 1 121 ? -16.969 77.25 17.703 1 94.56 121 GLY A C 1
ATOM 949 O O . GLY A 1 121 ? -17.812 76.375 17.922 1 94.56 121 GLY A O 1
ATOM 950 N N . SER A 1 122 ? -15.688 77.062 17.734 1 94.81 122 SER A N 1
ATOM 951 C CA . SER A 1 122 ? -15.219 75.75 18.062 1 94.81 122 SER A CA 1
ATOM 952 C C . SER A 1 122 ? -15.273 75.438 19.562 1 94.81 122 SER A C 1
ATOM 954 O O . SER A 1 122 ? -15.336 76.375 20.359 1 94.81 122 SER A O 1
ATOM 956 N N . TYR A 1 123 ? -15.352 74.188 19.906 1 95.88 123 TYR A N 1
ATOM 957 C CA . TYR A 1 123 ? -15.297 73.812 21.312 1 95.88 123 TYR A CA 1
ATOM 958 C C . TYR A 1 123 ? -13.883 73.375 21.719 1 95.88 123 TYR A C 1
ATOM 960 O O . TYR A 1 123 ? -13.188 72.688 20.938 1 95.88 123 TYR A O 1
ATOM 968 N N . ARG A 1 124 ? -13.469 73.75 22.906 1 96.19 124 ARG A N 1
ATOM 969 C CA . ARG A 1 124 ? -12.18 73.312 23.469 1 96.19 124 ARG A CA 1
ATOM 970 C C . ARG A 1 124 ? -12.336 72.875 24.922 1 96.19 124 ARG A C 1
ATOM 972 O O . ARG A 1 124 ? -13.203 73.375 25.641 1 96.19 124 ARG A O 1
ATOM 979 N N . TRP A 1 125 ? -11.484 71.938 25.312 1 95.06 125 TRP A N 1
ATOM 980 C CA . TRP A 1 125 ? -11.531 71.375 26.672 1 95.06 125 TRP A CA 1
ATOM 981 C C . TRP A 1 125 ? -10.766 72.25 27.641 1 95.06 125 TRP A C 1
ATOM 983 O O . TRP A 1 125 ? -9.633 72.688 27.359 1 95.06 125 TRP A O 1
ATOM 993 N N . PHE A 1 126 ? -11.359 72.5 28.812 1 95.94 126 PHE A N 1
ATOM 994 C CA . PHE A 1 126 ? -10.734 73.25 29.922 1 95.94 126 PHE A CA 1
ATOM 995 C C . PHE A 1 126 ? -10.969 72.5 31.234 1 95.94 126 PHE A C 1
ATOM 997 O O . PHE A 1 126 ? -11.914 71.75 31.375 1 95.94 126 PHE A O 1
ATOM 1004 N N . ARG A 1 127 ? -10.078 72.75 32.125 1 94.12 127 ARG A N 1
ATOM 1005 C CA . ARG A 1 127 ? -10.234 72.375 33.531 1 94.12 127 ARG A CA 1
ATOM 1006 C C . ARG A 1 127 ? -10.461 73.562 34.406 1 94.12 127 ARG A C 1
ATOM 1008 O O . ARG A 1 127 ? -9.703 74.562 34.344 1 94.12 127 ARG A O 1
ATOM 1015 N N . ALA A 1 128 ? -11.477 73.5 35.125 1 95.38 128 ALA A N 1
ATOM 1016 C CA . ALA A 1 128 ? -11.781 74.625 36.031 1 95.38 128 ALA A CA 1
ATOM 1017 C C . ALA A 1 128 ? -11.625 74.188 37.469 1 95.38 128 ALA A C 1
ATOM 1019 O O . ALA A 1 128 ? -12.141 73.125 37.875 1 95.38 128 ALA A O 1
ATOM 1020 N N . ILE A 1 129 ? -10.914 74.938 38.156 1 93.56 129 ILE A N 1
ATOM 1021 C CA . ILE A 1 129 ? -10.742 74.688 39.594 1 93.56 129 ILE A CA 1
ATOM 1022 C C . ILE A 1 129 ? -11.117 76 40.344 1 93.56 129 ILE A C 1
ATOM 1024 O O . ILE A 1 129 ? -10.836 77.125 39.875 1 93.56 129 ILE A O 1
ATOM 1028 N N . GLY A 1 130 ? -11.805 75.875 41.438 1 91.06 130 GLY A N 1
ATOM 1029 C CA . GLY A 1 130 ? -12.219 77.062 42.156 1 91.06 130 GLY A CA 1
ATOM 1030 C C . GLY A 1 130 ? -12.391 76.75 43.656 1 91.06 130 GLY A C 1
ATOM 1031 O O . GLY A 1 130 ? -12.398 75.625 44.094 1 91.06 130 GLY A O 1
ATOM 1032 N N . GLY A 1 131 ? -12.43 77.875 44.406 1 89.75 131 GLY A N 1
ATOM 1033 C CA . GLY A 1 131 ? -12.711 77.938 45.812 1 89.75 131 GLY A CA 1
ATOM 1034 C C . GLY A 1 131 ? -13.539 79.125 46.25 1 89.75 131 GLY A C 1
ATOM 1035 O O . GLY A 1 131 ? -13.914 79.938 45.406 1 89.75 131 GLY A O 1
ATOM 1036 N N . CYS A 1 132 ? -13.914 79.125 47.531 1 90.56 132 CYS A N 1
ATOM 1037 C CA . CYS A 1 132 ? -14.766 80.25 47.938 1 90.56 132 CYS A CA 1
ATOM 1038 C C . CYS A 1 132 ? -14.492 80.625 49.406 1 90.56 132 CYS A C 1
ATOM 1040 O O . CYS A 1 132 ? -13.844 79.875 50.125 1 90.56 132 CYS A O 1
ATOM 1042 N N . ARG A 1 133 ? -14.789 81.812 49.656 1 87.81 133 ARG A N 1
ATOM 1043 C CA . ARG A 1 133 ? -14.836 82.312 51.031 1 87.81 133 ARG A CA 1
ATOM 1044 C C . ARG A 1 133 ? -16.266 82.312 51.594 1 87.81 133 ARG A C 1
ATOM 1046 O O . ARG A 1 133 ? -17.203 82.688 50.875 1 87.81 133 ARG A O 1
ATOM 1053 N N . ARG A 1 134 ? -16.359 81.938 52.812 1 89.44 134 ARG A N 1
ATOM 1054 C CA . ARG A 1 134 ? -17.688 81.75 53.406 1 89.44 134 ARG A CA 1
ATOM 1055 C C . ARG A 1 134 ? -17.828 82.562 54.656 1 89.44 134 ARG A C 1
ATOM 1057 O O . ARG A 1 134 ? -16.828 82.938 55.312 1 89.44 134 ARG A O 1
ATOM 1064 N N . ASN A 1 135 ? -19.031 82.938 54.906 1 87.75 135 ASN A N 1
ATOM 1065 C CA . ASN A 1 135 ? -19.297 83.625 56.188 1 87.75 135 ASN A CA 1
ATOM 1066 C C . ASN A 1 135 ? -19.453 82.625 57.312 1 87.75 135 ASN A C 1
ATOM 1068 O O . ASN A 1 135 ? -19.266 81.375 57.094 1 87.75 135 ASN A O 1
ATOM 1072 N N . ALA A 1 136 ? -19.672 83.125 58.438 1 87.06 136 ALA A N 1
ATOM 1073 C CA . ALA A 1 136 ? -19.734 82.25 59.625 1 87.06 136 ALA A CA 1
ATOM 1074 C C . ALA A 1 136 ? -20.859 81.25 59.5 1 87.06 136 ALA A C 1
ATOM 1076 O O . ALA A 1 136 ? -20.766 80.125 60.094 1 87.06 136 ALA A O 1
ATOM 1077 N N . ALA A 1 137 ? -21.828 81.5 58.781 1 86.56 137 ALA A N 1
ATOM 1078 C CA . ALA A 1 137 ? -22.969 80.625 58.594 1 86.56 137 ALA A CA 1
ATOM 1079 C C . ALA A 1 137 ? -22.672 79.562 57.5 1 86.56 137 ALA A C 1
ATOM 1081 O O . ALA A 1 137 ? -23.484 78.688 57.281 1 86.56 137 ALA A O 1
ATOM 1082 N N . GLY A 1 138 ? -21.625 79.75 56.906 1 87.81 138 GLY A N 1
ATOM 1083 C CA . GLY A 1 138 ? -21.25 78.812 55.906 1 87.81 138 GLY A CA 1
ATOM 1084 C C . GLY A 1 138 ? -21.703 79.188 54.5 1 87.81 138 GLY A C 1
ATOM 1085 O O . GLY A 1 138 ? -21.562 78.438 53.562 1 87.81 138 GLY A O 1
ATOM 1086 N N . VAL A 1 139 ? -22.266 80.375 54.375 1 89.06 139 VAL A N 1
ATOM 1087 C CA . VAL A 1 139 ? -22.75 80.812 53.062 1 89.06 139 VAL A CA 1
ATOM 1088 C C . VAL A 1 139 ? -21.594 81.375 52.281 1 89.06 139 VAL A C 1
ATOM 1090 O O . VAL A 1 139 ? -20.828 82.25 52.781 1 89.06 139 VAL A O 1
ATOM 1093 N N . ALA A 1 140 ? -21.469 80.938 51 1 91.06 140 ALA A N 1
ATOM 1094 C CA . ALA A 1 140 ? -20.422 81.438 50.156 1 91.06 140 ALA A CA 1
ATOM 1095 C C . ALA A 1 140 ? -20.688 82.938 49.781 1 91.06 140 ALA A C 1
ATOM 1097 O O . ALA A 1 140 ? -21.719 83.25 49.156 1 91.06 140 ALA A O 1
ATOM 1098 N N . LEU A 1 141 ? -19.734 83.812 50.094 1 89.62 141 LEU A N 1
ATOM 1099 C CA . LEU A 1 141 ? -19.891 85.188 49.812 1 89.62 141 LEU A CA 1
ATOM 1100 C C . LEU A 1 141 ? -19.109 85.625 48.562 1 89.62 141 LEU A C 1
ATOM 1102 O O . LEU A 1 141 ? -19.5 86.562 47.875 1 89.62 141 LEU A O 1
ATOM 1106 N N . ARG A 1 142 ? -18.031 84.938 48.344 1 92.44 142 ARG A N 1
ATOM 1107 C CA . ARG A 1 142 ? -17.141 85.25 47.219 1 92.44 142 ARG A CA 1
ATOM 1108 C C . ARG A 1 142 ? -16.406 84 46.75 1 92.44 142 ARG A C 1
ATOM 1110 O O . ARG A 1 142 ? -15.969 83.188 47.594 1 92.44 142 ARG A O 1
ATOM 1117 N N . ALA A 1 143 ? -16.5 83.812 45.531 1 92.56 143 ALA A N 1
ATOM 1118 C CA . ALA A 1 143 ? -15.828 82.688 44.938 1 92.56 143 ALA A CA 1
ATOM 1119 C C . ALA A 1 143 ? -14.82 83.125 43.875 1 92.56 143 ALA A C 1
ATOM 1121 O O . ALA A 1 143 ? -14.922 84.188 43.344 1 92.56 143 ALA A O 1
ATOM 1122 N N . CYS A 1 144 ? -13.734 82.25 43.656 1 93.25 144 CYS A N 1
ATOM 1123 C CA . CYS A 1 144 ? -12.773 82.5 42.594 1 93.25 144 CYS A CA 1
ATOM 1124 C C . CYS A 1 144 ? -12.289 81.188 42 1 93.25 144 CYS A C 1
ATOM 1126 O O . CYS A 1 144 ? -12.625 80.125 42.531 1 93.25 144 CYS A O 1
ATOM 1128 N N . GLY A 1 145 ? -11.648 81.312 40.969 1 94.25 145 GLY A N 1
ATOM 1129 C CA . GLY A 1 145 ? -11.125 80.062 40.344 1 94.25 145 GLY A CA 1
ATOM 1130 C C . GLY A 1 145 ? -10.227 80.375 39.156 1 94.25 145 GLY A C 1
ATOM 1131 O O . GLY A 1 145 ? -9.883 81.5 38.875 1 94.25 145 GLY A O 1
ATOM 1132 N N . SER A 1 146 ? -9.758 79.188 38.594 1 95.25 146 SER A N 1
ATOM 1133 C CA . SER A 1 146 ? -8.883 79.188 37.438 1 95.25 146 SER A CA 1
ATOM 1134 C C . SER A 1 146 ? -9.43 78.312 36.312 1 95.25 146 SER A C 1
ATOM 1136 O O . SER A 1 146 ? -10.016 77.25 36.562 1 95.25 146 SER A O 1
ATOM 1138 N N . LEU A 1 147 ? -9.312 78.75 35.125 1 95.69 147 LEU A N 1
ATOM 1139 C CA . LEU A 1 147 ? -9.578 77.938 33.906 1 95.69 147 LEU A CA 1
ATOM 1140 C C . LEU A 1 147 ? -8.273 77.562 33.25 1 95.69 147 LEU A C 1
ATOM 1142 O O . LEU A 1 147 ? -7.449 78.438 32.906 1 95.69 147 LEU A O 1
ATOM 1146 N N . ILE A 1 148 ? -8.156 76.25 33.062 1 93.62 148 ILE A N 1
ATOM 1147 C CA . ILE A 1 148 ? -6.918 75.688 32.5 1 93.62 148 ILE A CA 1
ATOM 1148 C C . ILE A 1 148 ? -7.191 75 31.188 1 93.62 148 ILE A C 1
ATOM 1150 O O . ILE A 1 148 ? -8.102 74.188 31.078 1 93.62 148 ILE A O 1
ATOM 1154 N N . ASP A 1 149 ? -6.363 75.312 30.141 1 91.75 149 ASP A N 1
ATOM 1155 C CA . ASP A 1 149 ? -6.48 74.688 28.828 1 91.75 149 ASP A CA 1
ATOM 1156 C C . ASP A 1 149 ? -5.949 73.25 28.891 1 91.75 149 ASP A C 1
ATOM 1158 O O . ASP A 1 149 ? -4.766 73 29.141 1 91.75 149 ASP A O 1
ATOM 1162 N N . VAL A 1 150 ? -6.863 72.25 28.625 1 89.81 150 VAL A N 1
ATOM 1163 C CA . VAL A 1 150 ? -6.461 70.875 28.672 1 89.81 150 VAL A CA 1
ATOM 1164 C C . VAL A 1 150 ? -6.824 70.188 27.359 1 89.81 150 VAL A C 1
ATOM 1166 O O . VAL A 1 150 ? -7.059 69 27.328 1 89.81 150 VAL A O 1
ATOM 1169 N N . GLN A 1 151 ? -6.914 70.938 26.344 1 88.94 151 GLN A N 1
ATOM 1170 C CA . GLN A 1 151 ? -7.324 70.438 25.047 1 88.94 151 GLN A CA 1
ATOM 1171 C C . GLN A 1 151 ? -6.371 69.375 24.562 1 88.94 151 GLN A C 1
ATOM 1173 O O . GLN A 1 151 ? -6.805 68.25 24.156 1 88.94 151 GLN A O 1
ATOM 1178 N N . GLU A 1 152 ? -5.102 69.562 24.562 1 79.31 152 GLU A N 1
ATOM 1179 C CA . GLU A 1 152 ? -4.098 68.625 24.094 1 79.31 152 GLU A CA 1
ATOM 1180 C C . GLU A 1 152 ? -4.145 67.312 24.875 1 79.31 152 GLU A C 1
ATOM 1182 O O . GLU A 1 152 ? -4.027 66.25 24.297 1 79.31 152 GLU A O 1
ATOM 1187 N N . GLU A 1 153 ? -4.375 67.438 26.141 1 75.12 153 GLU A N 1
ATOM 1188 C CA . GLU A 1 153 ? -4.449 66.25 27.016 1 75.12 153 GLU A CA 1
ATOM 1189 C C . GLU A 1 153 ? -5.66 65.438 26.656 1 75.12 153 GLU A C 1
ATOM 1191 O O . GLU A 1 153 ? -5.555 64.188 26.594 1 75.12 153 GLU A O 1
ATOM 1196 N N . GLU A 1 154 ? -6.777 66.062 26.484 1 82 154 GLU A N 1
ATOM 1197 C CA . GLU A 1 154 ? -8.008 65.312 26.188 1 82 154 GLU A CA 1
ATOM 1198 C C . GLU A 1 154 ? -7.957 64.688 24.797 1 82 154 GLU A C 1
ATOM 1200 O O . GLU A 1 154 ? -8.461 63.562 24.594 1 82 154 GLU A O 1
ATOM 1205 N N . GLU A 1 155 ? -7.355 65.375 23.859 1 78.44 155 GLU A N 1
ATOM 1206 C CA . GLU A 1 155 ? -7.195 64.812 22.531 1 78.44 155 GLU A CA 1
ATOM 1207 C C . GLU A 1 155 ? -6.297 63.594 22.547 1 78.44 155 GLU A C 1
ATOM 1209 O O . GLU A 1 155 ? -6.574 62.594 21.859 1 78.44 155 GLU A O 1
ATOM 1214 N N . MET A 1 156 ? -5.312 63.594 23.297 1 73.12 156 MET A N 1
ATOM 1215 C CA . MET A 1 156 ? -4.406 62.469 23.438 1 73.12 156 MET A CA 1
ATOM 1216 C C . MET A 1 156 ? -5.121 61.281 24.062 1 73.12 156 MET A C 1
ATOM 1218 O O . MET A 1 156 ? -4.941 60.125 23.625 1 73.12 156 MET A O 1
ATOM 1222 N N . ARG A 1 157 ? -5.941 61.562 25.031 1 71.81 157 ARG A N 1
ATOM 1223 C CA . ARG A 1 157 ? -6.695 60.531 25.703 1 71.81 157 ARG A CA 1
ATOM 1224 C C . ARG A 1 157 ? -7.688 59.875 24.75 1 71.81 157 ARG A C 1
ATOM 1226 O O . ARG A 1 157 ? -7.801 58.625 24.719 1 71.81 157 ARG A O 1
ATOM 1233 N N . GLN A 1 158 ? -8.367 60.688 23.984 1 75.56 158 GLN A N 1
ATOM 1234 C CA . GLN A 1 158 ? -9.352 60.156 23.047 1 75.56 158 GLN A CA 1
ATOM 1235 C C . GLN A 1 158 ? -8.68 59.344 21.938 1 75.56 158 GLN A C 1
ATOM 1237 O O . GLN A 1 158 ? -9.188 58.281 21.547 1 75.56 158 GLN A O 1
ATOM 1242 N N . ARG A 1 159 ? -7.562 59.812 21.5 1 72.94 159 ARG A N 1
ATOM 1243 C CA . ARG A 1 159 ? -6.828 59.094 20.469 1 72.94 159 ARG A CA 1
ATOM 1244 C C . ARG A 1 159 ? -6.328 57.75 20.984 1 72.94 159 ARG A C 1
ATOM 1246 O O . ARG A 1 159 ? -6.398 56.75 20.281 1 72.94 159 ARG A O 1
ATOM 1253 N N . ALA A 1 160 ? -5.859 57.719 22.172 1 69.56 160 ALA A N 1
ATOM 1254 C CA . ALA A 1 160 ? -5.395 56.5 22.781 1 69.56 160 ALA A CA 1
ATOM 1255 C C . ALA A 1 160 ? -6.539 55.5 22.938 1 69.56 160 ALA A C 1
ATOM 1257 O O . ALA A 1 160 ? -6.363 54.281 22.703 1 69.56 160 ALA A O 1
ATOM 1258 N N . GLY A 1 161 ? -7.734 56.031 23.297 1 71.31 161 GLY A N 1
ATOM 1259 C CA . GLY A 1 161 ? -8.898 55.156 23.438 1 71.31 161 GLY A CA 1
ATOM 1260 C C . GLY A 1 161 ? -9.352 54.562 22.125 1 71.31 161 GLY A C 1
ATOM 1261 O O . GLY A 1 161 ? -9.664 53.375 22.062 1 71.31 161 GLY A O 1
ATOM 1262 N N . SER A 1 162 ? -9.328 55.375 21.109 1 77.5 162 SER A N 1
ATOM 1263 C CA . SER A 1 162 ? -9.727 54.906 19.797 1 77.5 162 SER A CA 1
ATOM 1264 C C . SER A 1 162 ? -8.742 53.875 19.266 1 77.5 162 SER A C 1
ATOM 1266 O O . SER A 1 162 ? -9.156 52.844 18.703 1 77.5 162 SER A O 1
ATOM 1268 N N . LEU A 1 163 ? -7.484 54.094 19.453 1 70.5 163 LEU A N 1
ATOM 1269 C CA . LEU A 1 163 ? -6.457 53.156 19.047 1 70.5 163 LEU A CA 1
ATOM 1270 C C . LEU A 1 163 ? -6.613 51.812 19.781 1 70.5 163 LEU A C 1
ATOM 1272 O O . LEU A 1 163 ? -6.457 50.75 19.203 1 70.5 163 LEU A O 1
ATOM 1276 N N . ALA A 1 164 ? -6.961 51.906 21.062 1 71.62 164 ALA A N 1
ATOM 1277 C CA . ALA A 1 164 ? -7.16 50.688 21.875 1 71.62 164 ALA A CA 1
ATOM 1278 C C . ALA A 1 164 ? -8.359 49.906 21.375 1 71.62 164 ALA A C 1
ATOM 1280 O O . ALA A 1 164 ? -8.312 48.656 21.312 1 71.62 164 ALA A O 1
ATOM 1281 N N . ALA A 1 165 ? -9.383 50.594 20.984 1 77.44 165 ALA A N 1
ATOM 1282 C CA . ALA A 1 165 ? -10.586 49.938 20.5 1 77.44 165 ALA A CA 1
ATOM 1283 C C . ALA A 1 165 ? -10.32 49.219 19.172 1 77.44 165 ALA A C 1
ATOM 1285 O O . ALA A 1 165 ? -10.742 48.094 18.953 1 77.44 165 ALA A O 1
ATOM 1286 N N . ASP A 1 166 ? -9.617 49.938 18.312 1 75.25 166 ASP A N 1
ATOM 1287 C CA . ASP A 1 166 ? -9.273 49.344 17.016 1 75.25 166 ASP A CA 1
ATOM 1288 C C . ASP A 1 166 ? -8.359 48.156 17.172 1 75.25 166 ASP A C 1
ATOM 1290 O O . ASP A 1 166 ? -8.516 47.156 16.469 1 75.25 166 ASP A O 1
ATOM 1294 N N . PHE A 1 167 ? -7.457 48.25 18.016 1 74.19 167 PHE A N 1
ATOM 1295 C CA . PHE A 1 167 ? -6.523 47.156 18.297 1 74.19 167 PHE A CA 1
ATOM 1296 C C . PHE A 1 167 ? -7.254 45.938 18.844 1 74.19 167 PHE A C 1
ATOM 1298 O O . PHE A 1 167 ? -6.949 44.812 18.469 1 74.19 167 PHE A O 1
ATOM 1305 N N . ASP A 1 168 ? -8.195 46.156 19.703 1 78.25 168 ASP A N 1
ATOM 1306 C CA . ASP A 1 168 ? -9 45.094 20.281 1 78.25 168 ASP A CA 1
ATOM 1307 C C . ASP A 1 168 ? -9.695 44.281 19.188 1 78.25 168 ASP A C 1
ATOM 1309 O O . ASP A 1 168 ? -9.68 43.031 19.219 1 78.25 168 ASP A O 1
ATOM 1313 N N . VAL A 1 169 ? -10.211 44.938 18.219 1 82.19 169 VAL A N 1
ATOM 1314 C CA . VAL A 1 169 ? -10.945 44.281 17.141 1 82.19 169 VAL A CA 1
ATOM 1315 C C . VAL A 1 169 ? -9.992 43.469 16.281 1 82.19 169 VAL A C 1
ATOM 1317 O O . VAL A 1 169 ? -10.289 42.312 15.922 1 82.19 169 VAL A O 1
ATOM 1320 N N . LYS A 1 170 ? -8.875 44 16 1 74.75 170 LYS A N 1
ATOM 1321 C CA . LYS A 1 170 ? -7.914 43.344 15.133 1 74.75 170 LYS A CA 1
ATOM 1322 C C . LYS A 1 170 ? -7.328 42.125 15.812 1 74.75 170 LYS A C 1
ATOM 1324 O O . LYS A 1 170 ? -7.168 41.062 15.172 1 74.75 170 LYS A O 1
ATOM 1329 N N . VAL A 1 171 ? -7.004 42.156 17.016 1 75.31 171 VAL A N 1
ATOM 1330 C CA . VAL A 1 171 ? -6.434 41.031 17.75 1 75.31 171 VAL A CA 1
ATOM 1331 C C . VAL A 1 171 ? -7.469 39.938 17.859 1 75.31 171 VAL A C 1
ATOM 1333 O O . VAL A 1 171 ? -7.141 38.75 17.719 1 75.31 171 VAL A O 1
ATOM 1336 N N . LYS A 1 172 ? -8.695 40.406 18.156 1 79.94 172 LYS A N 1
ATOM 1337 C CA . LYS A 1 172 ? -9.758 39.406 18.25 1 79.94 172 LYS A CA 1
ATOM 1338 C C . LYS A 1 172 ? -9.906 38.656 16.938 1 79.94 172 LYS A C 1
ATOM 1340 O O . LYS A 1 172 ? -10.133 37.438 16.922 1 79.94 172 LYS A O 1
ATOM 1345 N N . SER A 1 173 ? -9.711 39.312 15.859 1 82.75 173 SER A N 1
ATOM 1346 C CA . SER A 1 173 ? -9.789 38.656 14.547 1 82.75 173 SER A CA 1
ATOM 1347 C C . SER A 1 173 ? -8.656 37.656 14.344 1 82.75 173 SER A C 1
ATOM 1349 O O . SER A 1 173 ? -8.875 36.562 13.836 1 82.75 173 SER A O 1
ATOM 1351 N N . VAL A 1 174 ? -7.465 38.031 14.711 1 75.75 174 VAL A N 1
ATOM 1352 C CA . VAL A 1 174 ? -6.312 37.156 14.57 1 75.75 174 VAL A CA 1
ATOM 1353 C C . VAL A 1 174 ? -6.488 35.938 15.461 1 75.75 174 VAL A C 1
ATOM 1355 O O . VAL A 1 174 ? -6.219 34.812 15.031 1 75.75 174 VAL A O 1
ATOM 1358 N N . VAL A 1 175 ? -6.926 36.156 16.672 1 79.25 175 VAL A N 1
ATOM 1359 C CA . VAL A 1 175 ? -7.148 35.031 17.609 1 79.25 175 VAL A CA 1
ATOM 1360 C C . VAL A 1 175 ? -8.18 34.062 17.047 1 79.25 175 VAL A C 1
ATOM 1362 O O . VAL A 1 175 ? -8.016 32.844 17.141 1 79.25 175 VAL A O 1
ATOM 1365 N N . GLN A 1 176 ? -9.188 34.625 16.422 1 82.62 176 GLN A N 1
ATOM 1366 C CA . GLN A 1 176 ? -10.219 33.781 15.82 1 82.62 176 GLN A CA 1
ATOM 1367 C C . GLN A 1 176 ? -9.656 32.969 14.648 1 82.62 176 GLN A C 1
ATOM 1369 O O . GLN A 1 176 ? -9.977 31.797 14.492 1 82.62 176 GLN A O 1
ATOM 1374 N N . ALA A 1 177 ? -8.867 33.625 13.914 1 78.62 177 ALA A N 1
ATOM 1375 C CA . ALA A 1 177 ? -8.266 32.969 12.758 1 78.62 177 ALA A CA 1
ATOM 1376 C C . ALA A 1 177 ? -7.324 31.844 13.195 1 78.62 177 ALA A C 1
ATOM 1378 O O . ALA A 1 177 ? -7.344 30.75 12.633 1 78.62 177 ALA A O 1
ATOM 1379 N N . VAL A 1 178 ? -6.516 32.094 14.156 1 77.31 178 VAL A N 1
ATOM 1380 C CA . VAL A 1 178 ? -5.582 31.094 14.672 1 77.31 178 VAL A CA 1
ATOM 1381 C C . VAL A 1 178 ? -6.355 29.938 15.289 1 77.31 178 VAL A C 1
ATOM 1383 O O . VAL A 1 178 ? -6.016 28.766 15.078 1 77.31 178 VAL A O 1
ATOM 1386 N N . SER A 1 179 ? -7.371 30.25 16.047 1 80.75 179 SER A N 1
ATOM 1387 C CA . SER A 1 179 ?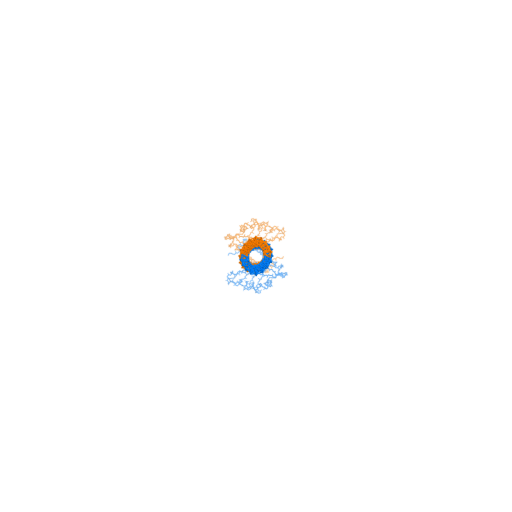 -8.219 29.219 16.641 1 80.75 179 SER A CA 1
ATOM 1388 C C . SER A 1 179 ? -8.875 28.359 15.57 1 80.75 179 SER A C 1
ATOM 1390 O O . SER A 1 179 ? -8.953 27.141 15.711 1 80.75 179 SER A O 1
ATOM 1392 N N . GLY A 1 180 ? -9.375 29 14.555 1 82.25 180 GLY A N 1
ATOM 1393 C CA . GLY A 1 180 ? -9.945 28.281 13.438 1 82.25 180 GLY A CA 1
ATOM 1394 C C . GLY A 1 180 ? -8.953 27.359 12.742 1 82.25 180 GLY A C 1
ATOM 1395 O O . GLY A 1 180 ? -9.266 26.203 12.461 1 82.25 180 GLY A O 1
ATOM 1396 N N . SER A 1 181 ? -7.805 27.875 12.469 1 77.12 181 SER A N 1
ATOM 1397 C CA . SER A 1 181 ? -6.75 27.078 11.844 1 77.12 181 SER A CA 1
ATOM 1398 C C . SER A 1 181 ? -6.348 25.891 12.727 1 77.12 181 SER A C 1
ATOM 1400 O O . SER A 1 181 ? -6.102 24.797 12.227 1 77.12 181 SER A O 1
ATOM 1402 N N . SER A 1 182 ? -6.234 26.094 13.992 1 79.69 182 SER A N 1
ATOM 1403 C CA . SER A 1 182 ? -5.914 25.031 14.938 1 79.69 182 SER A CA 1
ATOM 1404 C C . SER A 1 182 ? -6.961 23.922 14.898 1 79.69 182 SER A C 1
ATOM 1406 O O . SER A 1 182 ? -6.621 22.734 14.891 1 79.69 182 SER A O 1
ATOM 1408 N N . ALA A 1 183 ? -8.188 24.344 14.812 1 82.19 183 ALA A N 1
ATOM 1409 C CA . ALA A 1 183 ? -9.273 23.359 14.734 1 82.19 183 ALA A CA 1
ATOM 1410 C C . ALA A 1 183 ? -9.195 22.562 13.438 1 82.19 183 ALA A C 1
ATOM 1412 O O . ALA A 1 183 ? -9.383 21.344 13.445 1 82.19 183 ALA A O 1
ATOM 1413 N N . ASP A 1 184 ? -8.945 23.234 12.391 1 81.06 184 ASP A N 1
ATOM 1414 C CA . ASP A 1 184 ? -8.797 22.562 11.102 1 81.06 184 ASP A CA 1
ATOM 1415 C C . ASP A 1 184 ? -7.652 21.562 11.133 1 81.06 184 ASP A C 1
ATOM 1417 O O . ASP A 1 184 ? -7.789 20.438 10.633 1 81.06 184 ASP A O 1
ATOM 1421 N N . MET A 1 185 ? -6.57 21.953 11.695 1 76.94 185 MET A N 1
ATOM 1422 C CA . MET A 1 185 ? -5.398 21.094 11.781 1 76.94 185 MET A CA 1
ATOM 1423 C C . MET A 1 185 ? -5.691 19.859 12.633 1 76.94 185 MET A C 1
ATOM 1425 O O . MET A 1 185 ? -5.215 18.766 12.336 1 76.94 185 MET A O 1
ATOM 1429 N N . GLN A 1 186 ? -6.43 20.047 13.648 1 82.62 186 GLN A N 1
ATOM 1430 C CA . GLN A 1 186 ? -6.84 18.922 14.469 1 82.62 186 GLN A CA 1
ATOM 1431 C C . GLN A 1 186 ? -7.691 17.938 13.672 1 82.62 186 GLN A C 1
ATOM 1433 O O . GLN A 1 186 ? -7.539 16.719 13.805 1 82.62 186 GLN A O 1
ATOM 1438 N N . GLY A 1 187 ? -8.586 18.469 12.875 1 84.69 187 GLY A N 1
ATOM 1439 C CA . GLY A 1 187 ? -9.375 17.625 12 1 84.69 187 GLY A CA 1
ATOM 1440 C C . GLY A 1 187 ? -8.539 16.844 11.016 1 84.69 187 GLY A C 1
ATOM 1441 O O . GLY A 1 187 ? -8.75 15.641 10.836 1 84.69 187 GLY A O 1
ATOM 1442 N N . VAL A 1 188 ? -7.609 17.469 10.367 1 80.38 188 VAL A N 1
ATOM 1443 C CA . VAL A 1 188 ? -6.715 16.828 9.406 1 80.38 188 VAL A CA 1
ATOM 1444 C C . VAL A 1 188 ? -5.914 15.734 10.109 1 80.38 188 VAL A C 1
ATOM 1446 O O . VAL A 1 188 ? -5.727 14.641 9.562 1 80.38 188 VAL A O 1
ATOM 1449 N N . SER A 1 189 ? -5.406 15.992 11.273 1 82.88 189 SER A N 1
ATOM 1450 C CA . SER A 1 189 ? -4.625 15.031 12.047 1 82.88 189 SER A CA 1
ATOM 1451 C C . SER A 1 189 ? -5.43 13.766 12.328 1 82.88 189 SER A C 1
ATOM 1453 O O . SER A 1 189 ? -4.914 12.648 12.203 1 82.88 189 SER A O 1
ATOM 1455 N N . ARG A 1 190 ? -6.66 13.953 12.695 1 85.06 190 ARG A N 1
ATOM 1456 C CA . ARG A 1 190 ? -7.523 12.805 12.961 1 85.06 190 ARG A CA 1
ATOM 1457 C C . ARG A 1 190 ? -7.711 11.969 11.695 1 85.06 190 ARG A C 1
ATOM 1459 O O . ARG A 1 190 ? -7.672 10.734 11.758 1 85.06 190 ARG A O 1
ATOM 1466 N N . GLN A 1 191 ? -7.926 12.641 10.688 1 84.31 191 GLN A N 1
ATOM 1467 C CA . GLN A 1 191 ? -8.078 11.953 9.406 1 84.31 191 GLN A CA 1
ATOM 1468 C C . GLN A 1 191 ? -6.816 11.18 9.047 1 84.31 191 GLN A C 1
ATOM 1470 O O . GLN A 1 191 ? -6.887 10.031 8.602 1 84.31 191 GLN A O 1
ATOM 1475 N N . LEU A 1 192 ? -5.656 11.805 9.195 1 80.25 192 LEU A N 1
ATOM 1476 C CA . LEU A 1 192 ? -4.375 11.172 8.906 1 80.25 192 LEU A CA 1
ATOM 1477 C C . LEU A 1 192 ? -4.152 9.961 9.797 1 80.25 192 LEU A C 1
ATOM 1479 O O . LEU A 1 192 ? -3.658 8.93 9.336 1 80.25 192 LEU A O 1
ATOM 1483 N N . GLY A 1 193 ? -4.52 10.141 11.047 1 84.88 193 GLY A N 1
ATOM 1484 C CA . GLY A 1 193 ? -4.43 9 11.953 1 84.88 193 GLY A CA 1
ATOM 1485 C C . GLY A 1 193 ? -5.273 7.82 11.516 1 84.88 193 GLY A C 1
ATOM 1486 O O . GLY A 1 193 ? -4.801 6.68 11.516 1 84.88 193 GLY A O 1
ATOM 1487 N N . ALA A 1 194 ? -6.461 8.062 11.133 1 86 194 ALA A N 1
ATOM 1488 C CA . ALA A 1 194 ? -7.363 7.012 10.664 1 86 194 ALA A CA 1
ATOM 1489 C C . ALA A 1 194 ? -6.832 6.359 9.391 1 86 194 ALA A C 1
ATOM 1491 O O . ALA A 1 194 ? -6.902 5.137 9.242 1 86 194 ALA A O 1
ATOM 1492 N N . LEU A 1 195 ? -6.359 7.168 8.477 1 79.25 195 LEU A N 1
ATOM 1493 C CA . LEU A 1 195 ? -5.797 6.664 7.23 1 79.25 195 LEU A CA 1
ATOM 1494 C C . LEU A 1 195 ? -4.594 5.77 7.5 1 79.25 195 LEU A C 1
ATOM 1496 O O . LEU A 1 195 ? -4.438 4.723 6.863 1 79.25 195 LEU A O 1
ATOM 1500 N N . SER A 1 196 ? -3.727 6.172 8.375 1 83.31 196 SER A N 1
ATOM 1501 C CA . SER A 1 196 ? -2.547 5.395 8.742 1 83.31 196 SER A CA 1
ATOM 1502 C C . SER A 1 196 ? -2.938 4.047 9.336 1 83.31 196 SER A C 1
ATOM 1504 O O . SER A 1 196 ? -2.365 3.016 8.977 1 83.31 196 SER A O 1
ATOM 1506 N N . GLU A 1 197 ? -3.898 4.055 10.18 1 85.5 197 GLU A N 1
ATOM 1507 C CA . GLU A 1 197 ? -4.367 2.816 10.797 1 85.5 197 GLU A CA 1
ATOM 1508 C C . GLU A 1 197 ? -4.938 1.864 9.75 1 85.5 197 GLU A C 1
ATOM 1510 O O . GLU A 1 197 ? -4.648 0.665 9.773 1 85.5 197 GLU A O 1
ATOM 1515 N N . ARG A 1 198 ? -5.699 2.338 8.922 1 83.25 198 ARG A N 1
ATOM 1516 C CA . ARG A 1 198 ? -6.277 1.534 7.848 1 83.25 198 ARG A CA 1
ATOM 1517 C C . ARG A 1 198 ? -5.191 0.965 6.941 1 83.25 198 ARG A C 1
ATOM 1519 O O . ARG A 1 198 ? -5.223 -0.217 6.594 1 83.25 198 ARG A O 1
ATOM 1526 N N . SER A 1 199 ? -4.258 1.831 6.52 1 81.69 199 SER A N 1
ATOM 1527 C CA . SER A 1 199 ? -3.166 1.401 5.652 1 81.69 199 SER A CA 1
ATOM 1528 C C . SER A 1 199 ? -2.322 0.321 6.32 1 81.69 199 SER A C 1
ATOM 1530 O O . SER A 1 199 ? -1.906 -0.64 5.672 1 81.69 199 SER A O 1
ATOM 1532 N N . THR A 1 200 ? -2.123 0.489 7.629 1 85.25 200 THR A N 1
ATOM 1533 C CA . THR A 1 200 ? -1.358 -0.505 8.375 1 85.25 200 THR A CA 1
ATOM 1534 C C . THR A 1 200 ? -2.084 -1.848 8.391 1 85.25 200 THR A C 1
ATOM 1536 O O . THR A 1 200 ? -1.473 -2.893 8.156 1 85.25 200 THR A O 1
ATOM 1539 N N . ARG A 1 201 ? -3.336 -1.801 8.648 1 86.31 201 ARG A N 1
ATOM 1540 C CA . ARG A 1 201 ? -4.129 -3.025 8.664 1 86.31 201 ARG A CA 1
ATOM 1541 C C . ARG A 1 201 ? -4.156 -3.686 7.293 1 86.31 201 ARG A C 1
ATOM 1543 O O . ARG A 1 201 ? -3.963 -4.898 7.176 1 86.31 201 ARG A O 1
ATOM 1550 N N . GLN A 1 202 ? -4.391 -2.889 6.312 1 83.06 202 GLN A N 1
ATOM 1551 C CA . GLN A 1 202 ? -4.449 -3.4 4.945 1 83.06 202 GLN A CA 1
ATOM 1552 C C . GLN A 1 202 ? -3.1 -3.961 4.512 1 83.06 202 GLN A C 1
ATOM 1554 O O . GLN A 1 202 ? -3.039 -4.973 3.812 1 83.06 202 GLN A O 1
ATOM 1559 N N . SER A 1 203 ? -2.047 -3.316 4.855 1 83.19 203 SER A N 1
ATOM 1560 C CA . SER A 1 203 ? -0.709 -3.797 4.523 1 83.19 203 SER A CA 1
ATOM 1561 C C . SER A 1 203 ? -0.419 -5.133 5.199 1 83.19 203 SER A C 1
ATOM 1563 O O . SER A 1 203 ? 0.195 -6.016 4.598 1 83.19 203 SER A O 1
ATOM 1565 N N . ALA A 1 204 ? -0.888 -5.25 6.402 1 87.5 204 ALA A N 1
ATOM 1566 C CA . ALA A 1 204 ? -0.698 -6.512 7.117 1 87.5 204 ALA A CA 1
ATOM 1567 C C . ALA A 1 204 ? -1.453 -7.648 6.434 1 87.5 204 ALA A C 1
ATOM 1569 O O . ALA A 1 204 ? -0.92 -8.75 6.277 1 87.5 204 ALA A O 1
ATOM 1570 N N . GLU A 1 205 ? -2.627 -7.398 6.051 1 87.5 205 GLU A N 1
ATOM 1571 C CA . GLU A 1 205 ? -3.43 -8.391 5.344 1 87.5 205 GLU A CA 1
ATOM 1572 C C . GLU A 1 205 ? -2.801 -8.758 4 1 87.5 205 GLU A C 1
ATOM 1574 O O . GLU A 1 205 ? -2.73 -9.938 3.643 1 87.5 205 GLU A O 1
ATOM 1579 N N . ALA A 1 206 ? -2.359 -7.77 3.293 1 84.88 206 ALA A N 1
ATOM 1580 C CA . ALA A 1 206 ? -1.702 -8 2.008 1 84.88 206 ALA A CA 1
ATOM 1581 C C . ALA A 1 206 ? -0.419 -8.805 2.188 1 84.88 206 ALA A C 1
ATOM 1583 O O . ALA A 1 206 ? -0.113 -9.68 1.376 1 84.88 206 ALA A O 1
ATOM 1584 N N . ALA A 1 207 ? 0.297 -8.469 3.229 1 89.5 207 ALA A N 1
ATOM 1585 C CA . ALA A 1 207 ? 1.529 -9.195 3.508 1 89.5 207 ALA A CA 1
ATOM 1586 C C . ALA A 1 207 ? 1.243 -10.672 3.764 1 89.5 207 ALA A C 1
ATOM 1588 O O . ALA A 1 207 ? 1.947 -11.547 3.25 1 89.5 207 ALA A O 1
ATOM 1589 N N . ALA A 1 208 ? 0.233 -10.969 4.504 1 91.5 208 ALA A N 1
ATOM 1590 C CA . ALA A 1 208 ? -0.151 -12.344 4.789 1 91.5 208 ALA A CA 1
ATOM 1591 C C . ALA A 1 208 ? -0.576 -13.07 3.518 1 91.5 208 ALA A C 1
ATOM 1593 O O . ALA A 1 208 ? -0.169 -14.211 3.279 1 91.5 208 ALA A O 1
ATOM 1594 N N . ALA A 1 209 ? -1.354 -12.406 2.748 1 90.25 209 ALA A N 1
ATOM 1595 C CA . ALA A 1 209 ? -1.812 -12.984 1.488 1 90.25 209 ALA A CA 1
ATOM 1596 C C . ALA A 1 209 ? -0.641 -13.234 0.542 1 90.25 209 ALA A C 1
ATOM 1598 O O . ALA A 1 209 ? -0.598 -14.25 -0.15 1 90.25 209 ALA A O 1
ATOM 1599 N N . THR A 1 210 ? 0.263 -12.344 0.489 1 91.31 210 THR A N 1
ATOM 1600 C CA . THR A 1 210 ? 1.441 -12.484 -0.36 1 91.31 210 THR A CA 1
ATOM 1601 C C . THR A 1 210 ? 2.307 -13.656 0.096 1 91.31 210 THR A C 1
ATOM 1603 O O . THR A 1 210 ? 2.795 -14.43 -0.728 1 91.31 210 THR A O 1
ATOM 1606 N N . ALA A 1 211 ? 2.469 -13.758 1.391 1 91.94 211 ALA A N 1
ATOM 1607 C CA . ALA A 1 211 ? 3.238 -14.875 1.928 1 91.94 211 ALA A CA 1
ATOM 1608 C C . ALA A 1 211 ? 2.59 -16.203 1.569 1 91.94 211 ALA A C 1
ATOM 1610 O O . ALA A 1 211 ? 3.279 -17.156 1.194 1 91.94 211 ALA A O 1
ATOM 1611 N N . GLN A 1 212 ? 1.326 -16.266 1.705 1 92.06 212 GLN A N 1
ATOM 1612 C CA . GLN A 1 212 ? 0.597 -17.469 1.335 1 92.06 212 GLN A CA 1
ATOM 1613 C C . GLN A 1 212 ? 0.74 -17.766 -0.156 1 92.06 212 GLN A C 1
ATOM 1615 O O . GLN A 1 212 ? 0.966 -18.906 -0.548 1 92.06 212 GLN A O 1
ATOM 1620 N N . ALA A 1 213 ? 0.611 -16.766 -0.967 1 89.94 213 ALA A N 1
ATOM 1621 C CA . ALA A 1 213 ? 0.775 -16.938 -2.408 1 89.94 213 ALA A CA 1
ATOM 1622 C C . ALA A 1 213 ? 2.182 -17.422 -2.75 1 89.94 213 ALA A C 1
ATOM 1624 O O . ALA A 1 213 ? 2.355 -18.281 -3.605 1 89.94 213 ALA A O 1
ATOM 1625 N N . ALA A 1 214 ? 3.135 -16.844 -2.076 1 92.25 214 ALA A N 1
ATOM 1626 C CA . ALA A 1 214 ? 4.516 -17.266 -2.287 1 92.25 214 ALA A CA 1
ATOM 1627 C C . ALA A 1 214 ? 4.699 -18.734 -1.931 1 92.25 214 ALA A C 1
ATOM 1629 O O . ALA A 1 214 ? 5.363 -19.484 -2.656 1 92.25 214 ALA A O 1
ATOM 1630 N N . SER A 1 215 ? 4.109 -19.172 -0.883 1 95.5 215 SER A N 1
ATOM 1631 C CA . SER A 1 215 ? 4.168 -20.578 -0.466 1 95.5 215 SER A CA 1
ATOM 1632 C C . SER A 1 215 ? 3.484 -21.484 -1.479 1 95.5 215 SER A C 1
ATOM 1634 O O . SER A 1 215 ? 3.992 -22.562 -1.798 1 95.5 215 SER A O 1
ATOM 1636 N N . ASN A 1 216 ? 2.326 -21.031 -1.928 1 94.56 216 ASN A N 1
ATOM 1637 C CA . ASN A 1 216 ? 1.607 -21.781 -2.941 1 94.56 216 ASN A CA 1
ATOM 1638 C C . ASN A 1 216 ? 2.434 -21.938 -4.215 1 94.56 216 ASN A C 1
ATOM 1640 O O . ASN A 1 216 ? 2.492 -23.031 -4.793 1 94.56 216 ASN A O 1
ATOM 1644 N N . VAL A 1 217 ? 3.068 -20.922 -4.621 1 94 217 VAL A N 1
ATOM 1645 C CA . VAL A 1 217 ? 3.887 -20.922 -5.828 1 94 217 VAL A CA 1
ATOM 1646 C C . VAL A 1 217 ? 5.066 -21.875 -5.656 1 94 217 VAL A C 1
ATOM 1648 O O . VAL A 1 217 ? 5.41 -22.625 -6.574 1 94 217 VAL A O 1
ATOM 1651 N N . GLN A 1 218 ? 5.617 -21.891 -4.488 1 94.19 218 GLN A N 1
ATOM 1652 C CA . GLN A 1 218 ? 6.727 -22.797 -4.207 1 94.19 218 GLN A CA 1
ATOM 1653 C C . GLN A 1 218 ? 6.27 -24.25 -4.242 1 94.19 218 GLN A C 1
ATOM 1655 O O . GLN A 1 218 ? 6.984 -25.125 -4.75 1 94.19 218 GLN A O 1
ATOM 1660 N N . ALA A 1 219 ? 5.137 -24.5 -3.725 1 95.69 219 ALA A N 1
ATOM 1661 C CA . ALA A 1 219 ? 4.582 -25.844 -3.75 1 95.69 219 ALA A CA 1
ATOM 1662 C C . ALA A 1 219 ? 4.328 -26.312 -5.184 1 95.69 219 ALA A C 1
ATOM 1664 O O . ALA A 1 219 ? 4.582 -27.469 -5.523 1 95.69 219 ALA A O 1
ATOM 1665 N N . VAL A 1 220 ? 3.807 -25.438 -5.988 1 96.06 220 VAL A N 1
ATOM 1666 C CA . VAL A 1 220 ? 3.568 -25.766 -7.391 1 96.06 220 VAL A CA 1
ATOM 1667 C C . VAL A 1 220 ? 4.895 -26.062 -8.086 1 96.06 220 VAL A C 1
ATOM 1669 O O . VAL A 1 220 ? 4.992 -27 -8.891 1 96.06 220 VAL A O 1
ATOM 1672 N N . ALA A 1 221 ? 5.926 -25.266 -7.777 1 95.56 221 ALA A N 1
ATOM 1673 C CA . ALA A 1 221 ? 7.242 -25.5 -8.367 1 95.56 221 ALA A CA 1
ATOM 1674 C C . ALA A 1 221 ? 7.762 -26.891 -8.031 1 95.56 221 ALA A C 1
ATOM 1676 O O . ALA A 1 221 ? 8.258 -27.594 -8.906 1 95.56 221 ALA A O 1
ATOM 1677 N N . ALA A 1 222 ? 7.617 -27.281 -6.809 1 95.69 222 ALA A N 1
ATOM 1678 C CA . ALA A 1 222 ? 8.07 -28.594 -6.375 1 95.69 222 ALA A CA 1
ATOM 1679 C C . ALA A 1 222 ? 7.277 -29.703 -7.066 1 95.69 222 ALA A C 1
ATOM 1681 O O . ALA A 1 222 ? 7.852 -30.688 -7.531 1 95.69 222 ALA A O 1
ATOM 1682 N N . ALA A 1 223 ? 6.012 -29.5 -7.125 1 96 223 ALA A N 1
ATOM 1683 C CA . ALA A 1 223 ? 5.156 -30.484 -7.789 1 96 223 ALA A CA 1
ATOM 1684 C C . ALA A 1 223 ? 5.484 -30.578 -9.273 1 96 223 ALA A C 1
ATOM 1686 O O . ALA A 1 223 ? 5.457 -31.672 -9.852 1 96 223 ALA A O 1
ATOM 1687 N N . ALA A 1 224 ? 5.746 -29.484 -9.898 1 95.5 224 ALA A N 1
ATOM 1688 C CA . ALA A 1 224 ? 6.109 -29.453 -11.312 1 95.5 224 ALA A CA 1
ATOM 1689 C C . ALA A 1 224 ? 7.418 -30.203 -11.555 1 95.5 224 ALA A C 1
ATOM 1691 O O . ALA A 1 224 ? 7.57 -30.891 -12.57 1 95.5 224 ALA A O 1
ATOM 1692 N N . GLU A 1 225 ? 8.375 -30.125 -10.656 1 95.12 225 GLU A N 1
ATOM 1693 C CA . GLU A 1 225 ? 9.625 -30.875 -10.766 1 95.12 225 GLU A CA 1
ATOM 1694 C C . GLU A 1 225 ? 9.383 -32.375 -10.688 1 95.12 225 GLU A C 1
ATOM 1696 O O . GLU A 1 225 ? 9.961 -33.156 -11.453 1 95.12 225 GLU A O 1
ATOM 1701 N N . GLN A 1 226 ? 8.547 -32.75 -9.766 1 94.75 226 GLN A N 1
ATOM 1702 C CA . GLN A 1 226 ? 8.188 -34.156 -9.641 1 94.75 226 GLN A CA 1
ATOM 1703 C C . GLN A 1 226 ? 7.512 -34.656 -10.914 1 94.75 226 GLN A C 1
ATOM 1705 O O . GLN A 1 226 ? 7.793 -35.781 -11.367 1 94.75 226 GLN A O 1
ATOM 1710 N N . LEU A 1 227 ? 6.637 -33.844 -11.461 1 94.88 227 LEU A N 1
ATOM 1711 C CA . LEU A 1 227 ? 5.945 -34.188 -12.695 1 94.88 227 LEU A CA 1
ATOM 1712 C C . LEU A 1 227 ? 6.938 -34.375 -13.844 1 94.88 227 LEU A C 1
ATOM 1714 O O . LEU A 1 227 ? 6.836 -35.312 -14.617 1 94.88 227 LEU A O 1
ATOM 1718 N N . SER A 1 228 ? 7.863 -33.469 -13.914 1 95.69 228 SER A N 1
ATOM 1719 C CA . SER A 1 228 ? 8.867 -33.531 -14.969 1 95.69 228 SER A CA 1
ATOM 1720 C C . SER A 1 228 ? 9.664 -34.844 -14.883 1 95.69 228 SER A C 1
ATOM 1722 O O . SER A 1 228 ? 9.906 -35.5 -15.898 1 95.69 228 SER A O 1
ATOM 1724 N N . ALA A 1 229 ? 9.992 -35.25 -13.688 1 94.94 229 ALA A N 1
ATOM 1725 C CA . ALA A 1 229 ? 10.719 -36.5 -13.484 1 94.94 229 ALA A CA 1
ATOM 1726 C C . ALA A 1 229 ? 9.883 -37.688 -13.906 1 94.94 229 ALA A C 1
ATOM 1728 O O . ALA A 1 229 ? 10.367 -38.594 -14.586 1 94.94 229 ALA A O 1
ATOM 1729 N N . SER A 1 230 ? 8.672 -37.656 -13.484 1 95.56 230 SER A N 1
ATOM 1730 C CA . SER A 1 230 ? 7.762 -38.75 -13.805 1 95.56 230 SER A CA 1
ATOM 1731 C C . SER A 1 230 ? 7.523 -38.844 -15.312 1 95.56 230 SER A C 1
ATOM 1733 O O . SER A 1 230 ? 7.48 -39.938 -15.867 1 95.56 230 SER A O 1
ATOM 1735 N N . ILE A 1 231 ? 7.367 -37.75 -15.961 1 95.88 231 ILE A N 1
ATOM 1736 C CA . ILE A 1 231 ? 7.152 -37.688 -17.406 1 95.88 231 ILE A CA 1
ATOM 1737 C C . ILE A 1 231 ? 8.367 -38.281 -18.125 1 95.88 231 ILE A C 1
ATOM 1739 O O . ILE A 1 231 ? 8.219 -39.031 -19.078 1 95.88 231 ILE A O 1
ATOM 1743 N N . GLY A 1 232 ? 9.547 -37.906 -17.672 1 94.75 232 GLY A N 1
ATOM 1744 C CA . GLY A 1 232 ? 10.758 -38.469 -18.234 1 94.75 232 GLY A CA 1
ATOM 1745 C C . GLY A 1 232 ? 10.828 -39.969 -18.109 1 94.75 232 GLY A C 1
ATOM 1746 O O . GLY A 1 232 ? 11.188 -40.688 -19.047 1 94.75 232 GLY A O 1
ATOM 1747 N N . GLU A 1 233 ? 10.453 -40.469 -16.984 1 94.5 233 GLU A N 1
ATOM 1748 C CA . GLU A 1 233 ? 10.461 -41.906 -16.734 1 94.5 233 GLU A CA 1
ATOM 1749 C C . GLU A 1 233 ? 9.469 -42.625 -17.656 1 94.5 233 GLU A C 1
ATOM 1751 O O . GLU A 1 233 ? 9.797 -43.656 -18.219 1 94.5 233 GLU A O 1
ATOM 1756 N N . ILE A 1 234 ? 8.328 -42.062 -17.781 1 96.12 234 ILE A N 1
ATOM 1757 C CA . ILE A 1 234 ? 7.316 -42.688 -18.641 1 96.12 234 ILE A CA 1
ATOM 1758 C C . ILE A 1 234 ? 7.812 -42.688 -20.094 1 96.12 234 ILE A C 1
ATOM 1760 O O . ILE A 1 234 ? 7.641 -43.688 -20.797 1 96.12 234 ILE A O 1
ATOM 1764 N N . GLY A 1 235 ? 8.438 -41.562 -20.469 1 95.06 235 GLY A N 1
ATOM 1765 C CA . GLY A 1 235 ? 9 -41.5 -21.812 1 95.06 235 GLY A CA 1
ATOM 1766 C C . GLY A 1 235 ? 10 -42.625 -22.078 1 95.06 235 GLY A C 1
ATOM 1767 O O . GLY A 1 235 ? 9.945 -43.281 -23.125 1 95.06 235 GLY A O 1
ATOM 1768 N N . GLN A 1 236 ? 10.859 -42.906 -21.172 1 95.69 236 GLN A N 1
ATOM 1769 C CA . GLN A 1 236 ? 11.859 -43.969 -21.312 1 95.69 236 GLN A CA 1
ATOM 1770 C C . GLN A 1 236 ? 11.203 -45.344 -21.359 1 95.69 236 GLN A C 1
ATOM 1772 O O . GLN A 1 236 ? 11.594 -46.188 -22.172 1 95.69 236 GLN A O 1
ATOM 1777 N N . GLN A 1 237 ? 10.273 -45.531 -20.531 1 95.19 237 GLN A N 1
ATOM 1778 C CA . GLN A 1 237 ? 9.578 -46.812 -20.484 1 95.19 237 GLN A CA 1
ATOM 1779 C C . GLN A 1 237 ? 8.828 -47.094 -21.781 1 95.19 237 GLN A C 1
ATOM 1781 O O . GLN A 1 237 ? 8.828 -48.219 -22.281 1 95.19 237 GLN A O 1
ATOM 1786 N N . VAL A 1 238 ? 8.18 -46.062 -22.312 1 95.69 238 VAL A N 1
ATOM 1787 C CA . VAL A 1 238 ? 7.43 -46.219 -23.562 1 95.69 238 VAL A CA 1
ATOM 1788 C C . VA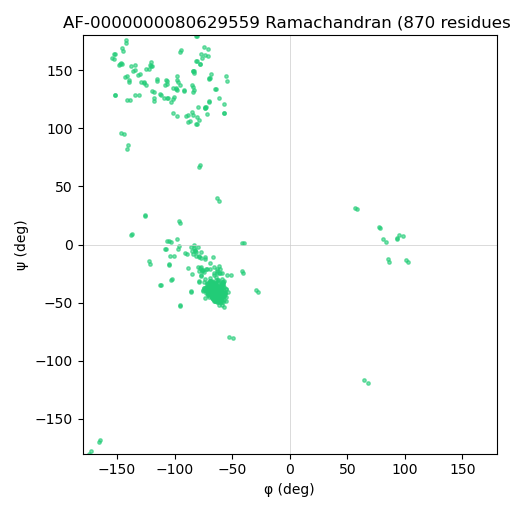L A 1 238 ? 8.383 -46.562 -24.703 1 95.69 238 VAL A C 1
ATOM 1790 O O . VAL A 1 238 ? 8.086 -47.406 -25.547 1 95.69 238 VAL A O 1
ATOM 1793 N N . GLU A 1 239 ? 9.531 -45.906 -24.766 1 94.88 239 GLU A N 1
ATOM 1794 C CA . GLU A 1 239 ? 10.531 -46.188 -25.781 1 94.88 239 GLU A CA 1
ATOM 1795 C C . GLU A 1 239 ? 10.992 -47.656 -25.703 1 94.88 239 GLU A C 1
ATOM 1797 O O . GLU A 1 239 ? 11.133 -48.312 -26.719 1 94.88 239 GLU A O 1
ATOM 1802 N N . ARG A 1 240 ? 11.211 -48.062 -24.516 1 94.88 240 ARG A N 1
ATOM 1803 C CA . ARG A 1 240 ? 11.602 -49.469 -24.297 1 94.88 240 ARG A CA 1
ATOM 1804 C C . ARG A 1 240 ? 10.508 -50.406 -24.766 1 94.88 240 ARG A C 1
ATOM 1806 O O . ARG A 1 240 ? 10.797 -51.406 -25.422 1 94.88 240 ARG A O 1
ATOM 1813 N N . SER A 1 241 ? 9.305 -50.031 -24.453 1 93.88 241 SER A N 1
ATOM 1814 C CA . SER A 1 241 ? 8.18 -50.875 -24.859 1 93.88 241 SER A CA 1
ATOM 1815 C C . SER A 1 241 ? 8.086 -50.969 -26.375 1 93.88 241 SER A C 1
ATOM 1817 O O . SER A 1 241 ? 7.879 -52.062 -26.906 1 93.88 241 SER A O 1
ATOM 1819 N N . VAL A 1 242 ? 8.258 -49.875 -27.062 1 92.69 242 VAL A N 1
ATOM 1820 C CA . VAL A 1 242 ? 8.195 -49.844 -28.516 1 92.69 242 VAL A CA 1
ATOM 1821 C C . VAL A 1 242 ? 9.297 -50.75 -29.109 1 92.69 242 VAL A C 1
ATOM 1823 O O . VAL A 1 242 ? 9.055 -51.5 -30.031 1 92.69 242 VAL A O 1
ATOM 1826 N N . ALA A 1 243 ? 10.469 -50.688 -28.547 1 92.88 243 ALA A N 1
ATOM 1827 C CA . ALA A 1 243 ? 11.594 -51.469 -29.031 1 92.88 243 ALA A CA 1
ATOM 1828 C C . ALA A 1 243 ? 11.336 -52.969 -28.844 1 92.88 243 ALA A C 1
ATOM 1830 O O . ALA A 1 243 ? 11.562 -53.75 -29.766 1 92.88 243 ALA A O 1
ATOM 1831 N N . ILE A 1 244 ? 10.812 -53.312 -27.734 1 90.75 244 ILE A N 1
ATOM 1832 C CA . ILE A 1 244 ? 10.531 -54.688 -27.422 1 90.75 244 ILE A CA 1
ATOM 1833 C C . ILE A 1 244 ? 9.422 -55.219 -28.328 1 90.75 244 ILE A C 1
ATOM 1835 O O . ILE A 1 244 ? 9.5 -56.344 -28.844 1 90.75 244 ILE A O 1
ATOM 1839 N N . ALA A 1 245 ? 8.445 -54.375 -28.531 1 89.38 245 ALA A N 1
ATOM 1840 C CA . ALA A 1 245 ? 7.332 -54.781 -29.391 1 89.38 245 ALA A CA 1
ATOM 1841 C C . ALA A 1 245 ? 7.801 -55 -30.828 1 89.38 245 ALA A C 1
ATOM 1843 O O . ALA A 1 245 ? 7.375 -55.938 -31.484 1 89.38 245 ALA A O 1
ATOM 1844 N N . ARG A 1 246 ? 8.695 -54.219 -31.328 1 88.25 246 ARG A N 1
ATOM 1845 C CA . ARG A 1 246 ? 9.227 -54.344 -32.688 1 88.25 246 ARG A CA 1
ATOM 1846 C C . ARG A 1 246 ? 9.977 -55.656 -32.844 1 88.25 246 ARG A C 1
ATOM 1848 O O . ARG A 1 246 ? 9.82 -56.375 -33.844 1 88.25 246 ARG A O 1
ATOM 1855 N N . GLU A 1 247 ? 10.742 -55.969 -31.859 1 87.75 247 GLU A N 1
ATOM 1856 C CA . GLU A 1 247 ? 11.477 -57.25 -31.891 1 87.75 247 GLU A CA 1
ATOM 1857 C C . GLU A 1 247 ? 10.523 -58.438 -31.875 1 87.75 247 GLU A C 1
ATOM 1859 O O . GLU A 1 247 ? 10.734 -59.406 -32.594 1 87.75 247 GLU A O 1
ATOM 1864 N N . ALA A 1 248 ? 9.484 -58.281 -31.094 1 86.75 248 ALA A N 1
ATOM 1865 C CA . ALA A 1 248 ? 8.508 -59.344 -30.969 1 86.75 248 ALA A CA 1
ATOM 1866 C C . ALA A 1 248 ? 7.773 -59.562 -32.281 1 86.75 248 ALA A C 1
ATOM 1868 O O . ALA A 1 248 ? 7.52 -60.719 -32.688 1 86.75 248 ALA A O 1
ATOM 1869 N N . VAL A 1 249 ? 7.438 -58.562 -33 1 85.88 249 VAL A N 1
ATOM 1870 C CA . VAL A 1 249 ? 6.77 -58.688 -34.312 1 85.88 249 VAL A CA 1
ATOM 1871 C C . VAL A 1 249 ? 7.672 -59.406 -35.281 1 85.88 249 VAL A C 1
ATOM 1873 O O . VAL A 1 249 ? 7.219 -60.281 -36.031 1 85.88 249 VAL A O 1
ATOM 1876 N N . SER A 1 250 ? 8.938 -59.094 -35.281 1 87.25 250 SER A N 1
ATOM 1877 C CA . SER A 1 250 ? 9.898 -59.75 -36.156 1 87.25 250 SER A CA 1
ATOM 1878 C C . SER A 1 250 ? 10 -61.25 -35.844 1 87.25 250 SER A C 1
ATOM 1880 O O . SER A 1 250 ? 10.055 -62.062 -36.75 1 87.25 250 SER A O 1
ATOM 1882 N N . ARG A 1 251 ? 9.953 -61.562 -34.625 1 84 251 ARG A N 1
ATOM 1883 C CA . ARG A 1 251 ? 10.031 -62.969 -34.219 1 84 251 ARG A CA 1
ATOM 1884 C C . ARG A 1 251 ? 8.789 -63.75 -34.656 1 84 251 ARG A C 1
ATOM 1886 O O . ARG A 1 251 ? 8.875 -64.875 -35.062 1 84 251 ARG A O 1
ATOM 1893 N N . THR A 1 252 ? 7.684 -63.094 -34.562 1 86.06 252 THR A N 1
ATOM 1894 C CA . THR A 1 252 ? 6.434 -63.719 -34.938 1 86.06 252 THR A CA 1
ATOM 1895 C C . THR A 1 252 ? 6.434 -64 -36.438 1 86.06 252 THR A C 1
ATOM 1897 O O . THR A 1 252 ? 5.957 -65.062 -36.875 1 86.06 252 THR A O 1
ATOM 1900 N N . GLU A 1 253 ? 7.004 -63.156 -37.219 1 84.94 253 GLU A N 1
ATOM 1901 C CA . GLU A 1 253 ? 7.094 -63.375 -38.656 1 84.94 253 GLU A CA 1
ATOM 1902 C C . GLU A 1 253 ? 7.996 -64.562 -39 1 84.94 253 GLU A C 1
ATOM 1904 O O . GLU A 1 253 ? 7.688 -65.312 -39.875 1 84.94 253 GLU A O 1
ATOM 1909 N N . GLN A 1 254 ? 9.016 -64.688 -38.25 1 85.06 254 GLN A N 1
ATOM 1910 C CA . GLN A 1 254 ? 9.93 -65.812 -38.438 1 85.06 254 GLN A CA 1
ATOM 1911 C C . GLN A 1 254 ? 9.266 -67.188 -38.094 1 85.06 254 GLN A C 1
ATOM 1913 O O . GLN A 1 254 ? 9.43 -68.125 -38.812 1 85.06 254 GLN A O 1
ATOM 1918 N N . ILE A 1 255 ? 8.477 -67.125 -37.094 1 84.81 255 ILE A N 1
ATOM 1919 C CA . ILE A 1 255 ? 7.773 -68.312 -36.656 1 84.81 255 ILE A CA 1
ATOM 1920 C C . ILE A 1 255 ? 6.734 -68.688 -37.688 1 84.81 255 ILE A C 1
ATOM 1922 O O . ILE A 1 255 ? 6.547 -69.875 -38 1 84.81 255 ILE A O 1
ATOM 1926 N N . GLY A 1 256 ? 6.121 -67.688 -38.281 1 81.81 256 GLY A N 1
ATOM 1927 C CA . GLY A 1 256 ? 5.164 -67.938 -39.344 1 81.81 256 GLY A CA 1
ATOM 1928 C C . GLY A 1 256 ? 5.773 -68.625 -40.531 1 81.81 256 GLY A C 1
ATOM 1929 O O . GLY A 1 256 ? 5.176 -69.562 -41.062 1 81.81 256 GLY A O 1
ATOM 1930 N N . GLY A 1 257 ? 6.996 -68.312 -40.906 1 83.69 257 GLY A N 1
ATOM 1931 C CA . GLY A 1 257 ? 7.691 -69 -41.969 1 83.69 257 GLY A CA 1
ATOM 1932 C C . GLY A 1 257 ? 8.016 -70.5 -41.656 1 83.69 257 GLY A C 1
ATOM 1933 O O . GLY A 1 257 ? 7.863 -71.375 -42.5 1 83.69 257 GLY A O 1
ATOM 1934 N N . THR A 1 258 ? 8.398 -70.688 -40.469 1 84.62 258 THR A N 1
ATOM 1935 C CA . THR A 1 258 ? 8.727 -72.062 -40.031 1 84.62 258 THR A CA 1
ATOM 1936 C C . THR A 1 258 ? 7.48 -72.938 -40.031 1 84.62 258 THR A C 1
ATOM 1938 O O . THR A 1 258 ? 7.531 -74.125 -40.469 1 84.62 258 THR A O 1
ATOM 1941 N N . ALA A 1 259 ? 6.406 -72.312 -39.625 1 82.31 259 ALA A N 1
ATOM 1942 C CA . ALA A 1 259 ? 5.145 -73.062 -39.594 1 82.31 259 ALA A CA 1
ATOM 1943 C C . ALA A 1 259 ? 4.684 -73.438 -41 1 82.31 259 ALA A C 1
ATOM 1945 O O . ALA A 1 259 ? 4.156 -74.5 -41.25 1 82.31 259 ALA A O 1
ATOM 1946 N N . ASP A 1 260 ? 4.93 -72.562 -41.938 1 82.69 260 ASP A N 1
ATOM 1947 C CA . ASP A 1 260 ? 4.602 -72.875 -43.344 1 82.69 260 ASP A CA 1
ATOM 1948 C C . ASP A 1 260 ? 5.426 -74 -43.875 1 82.69 260 ASP A C 1
ATOM 1950 O O . ASP A 1 260 ? 4.906 -74.875 -44.594 1 82.69 260 ASP A O 1
ATOM 1954 N N . SER A 1 261 ? 6.641 -74.062 -43.5 1 85.12 261 SER A N 1
ATOM 1955 C CA . SER A 1 261 ? 7.512 -75.188 -43.906 1 85.12 261 SER A CA 1
ATOM 1956 C C . SER A 1 261 ? 7.062 -76.5 -43.312 1 85.12 261 SER A C 1
ATOM 1958 O O . SER A 1 261 ? 7.129 -77.5 -43.969 1 85.12 261 SER A O 1
ATOM 1960 N N . LEU A 1 262 ? 6.582 -76.375 -42.156 1 85 262 LEU A N 1
ATOM 1961 C CA . LEU A 1 262 ? 6.07 -77.562 -41.469 1 85 262 LEU A CA 1
ATOM 1962 C C . LEU A 1 262 ? 4.836 -78.125 -42.188 1 85 262 LEU A C 1
ATOM 1964 O O . LEU A 1 262 ? 4.707 -79.312 -42.375 1 85 262 LEU A O 1
ATOM 1968 N N . ALA A 1 263 ? 4.035 -77.188 -42.594 1 84.19 263 ALA A N 1
ATOM 1969 C CA . ALA A 1 263 ? 2.824 -77.625 -43.312 1 84.19 263 ALA A CA 1
ATOM 1970 C C . ALA A 1 263 ? 3.168 -78.312 -44.656 1 84.19 263 ALA A C 1
ATOM 1972 O O . ALA A 1 263 ? 2.559 -79.312 -45 1 84.19 263 ALA A O 1
ATOM 1973 N N . GLN A 1 264 ? 4.191 -77.875 -45.281 1 88.75 264 GLN A N 1
ATOM 1974 C CA . GLN A 1 264 ? 4.617 -78.438 -46.562 1 88.75 264 GLN A CA 1
ATOM 1975 C C . GLN A 1 264 ? 5.234 -79.812 -46.375 1 88.75 264 GLN A C 1
ATOM 1977 O O . GLN A 1 264 ? 4.961 -80.688 -47.156 1 88.75 264 GLN A O 1
ATOM 1982 N N . SER A 1 265 ? 6.004 -79.875 -45.344 1 89.62 265 SER A N 1
ATOM 1983 C CA . SER A 1 265 ? 6.625 -81.188 -45.062 1 89.62 265 SER A CA 1
ATOM 1984 C C . SER A 1 265 ? 5.578 -82.25 -44.719 1 89.62 265 SER A C 1
ATOM 1986 O O . SER A 1 265 ? 5.676 -83.375 -45.156 1 89.62 265 SER A O 1
ATOM 1988 N N . ALA A 1 266 ? 4.602 -81.812 -44 1 87.88 266 ALA A N 1
ATOM 1989 C CA . ALA A 1 266 ? 3.533 -82.75 -43.625 1 87.88 266 ALA A CA 1
ATOM 1990 C C . ALA A 1 266 ? 2.754 -83.188 -44.844 1 87.88 266 ALA A C 1
ATOM 1992 O O . ALA A 1 266 ? 2.383 -84.375 -44.938 1 87.88 266 ALA A O 1
ATOM 1993 N N . GLN A 1 267 ? 2.586 -82.375 -45.781 1 90.62 267 GLN A N 1
ATOM 1994 C CA . GLN A 1 267 ? 1.897 -82.688 -47 1 90.62 267 GLN A CA 1
ATOM 1995 C C . GLN A 1 267 ? 2.707 -83.688 -47.812 1 90.62 267 GLN A C 1
ATOM 1997 O O . GLN A 1 267 ? 2.154 -84.688 -48.375 1 90.62 267 GLN A O 1
ATOM 2002 N N . LEU A 1 268 ? 3.961 -83.562 -47.875 1 92.75 268 LEU A N 1
ATOM 2003 C CA . LEU A 1 268 ? 4.836 -84.5 -48.625 1 92.75 268 LEU A CA 1
ATOM 2004 C C . LEU A 1 268 ? 4.832 -85.875 -48 1 92.75 268 LEU A C 1
ATOM 2006 O O . LEU A 1 268 ? 4.805 -86.875 -48.688 1 92.75 268 LEU A O 1
ATOM 2010 N N . ILE A 1 269 ? 4.777 -85.812 -46.719 1 93.44 269 ILE A N 1
ATOM 2011 C CA . ILE A 1 269 ? 4.719 -87.062 -46.031 1 93.44 269 ILE A CA 1
ATOM 2012 C C . ILE A 1 269 ? 3.402 -87.75 -46.344 1 93.44 269 ILE A C 1
ATOM 2014 O O . ILE A 1 269 ? 3.381 -89 -46.625 1 93.44 269 ILE A O 1
ATOM 2018 N N . GLY A 1 270 ? 2.387 -87 -46.344 1 91.31 270 GLY A N 1
ATOM 2019 C CA . GLY A 1 270 ? 1.095 -87.562 -46.719 1 91.31 270 GLY A CA 1
ATOM 2020 C C . GLY A 1 270 ? 1.086 -88.25 -48.094 1 91.31 270 GLY A C 1
ATOM 2021 O O . GLY A 1 270 ? 0.551 -89.312 -48.25 1 91.31 270 GLY A O 1
ATOM 2022 N N . ASP A 1 271 ? 1.767 -87.688 -48.969 1 94.25 271 ASP A N 1
ATOM 2023 C CA . ASP A 1 271 ? 1.837 -88.25 -50.344 1 94.25 271 ASP A CA 1
ATOM 2024 C C . ASP A 1 271 ? 2.652 -89.5 -50.406 1 94.25 271 ASP A C 1
ATOM 2026 O O . ASP A 1 271 ? 2.27 -90.5 -51.062 1 94.25 271 ASP A O 1
ATOM 2030 N N . VAL A 1 272 ? 3.66 -89.5 -49.688 1 95.62 272 VAL A N 1
ATOM 2031 C CA . VAL A 1 272 ? 4.531 -90.688 -49.688 1 95.62 272 VAL A CA 1
ATOM 2032 C C . VAL A 1 272 ? 3.834 -91.875 -49 1 95.62 272 VAL A C 1
ATOM 2034 O O . VAL A 1 272 ? 3.967 -93 -49.406 1 95.62 272 VAL A O 1
ATOM 2037 N N . VAL A 1 273 ? 3.076 -91.5 -48.062 1 95.69 273 VAL A N 1
ATOM 2038 C CA . VAL A 1 273 ? 2.344 -92.5 -47.312 1 95.69 273 VAL A CA 1
ATOM 2039 C C . VAL A 1 273 ? 1.278 -93.125 -48.219 1 95.69 273 VAL A C 1
ATOM 2041 O O . VAL A 1 273 ? 1.076 -94.375 -48.188 1 95.69 273 VAL A O 1
ATOM 2044 N N . LYS A 1 274 ? 0.733 -92.438 -49.031 1 95 274 LYS A N 1
ATOM 2045 C CA . LYS A 1 274 ? -0.235 -92.938 -50 1 95 274 LYS A CA 1
ATOM 2046 C C . LYS A 1 274 ? 0.432 -93.875 -51 1 95 274 LYS A C 1
ATOM 2048 O O . LYS A 1 274 ? -0.129 -94.875 -51.375 1 95 274 LYS A O 1
ATOM 2053 N N . LEU A 1 275 ? 1.563 -93.5 -51.344 1 96.25 275 LEU A N 1
ATOM 2054 C CA . LEU A 1 275 ? 2.332 -94.312 -52.25 1 96.25 275 LEU A CA 1
ATOM 2055 C C . LEU A 1 275 ? 2.645 -95.688 -51.594 1 96.25 275 LEU A C 1
ATOM 2057 O O . LEU A 1 275 ? 2.445 -96.75 -52.219 1 96.25 275 LEU A O 1
ATOM 2061 N N . ILE A 1 276 ? 2.967 -95.562 -50.406 1 96.75 276 ILE A N 1
ATOM 2062 C CA . ILE A 1 276 ? 3.328 -96.812 -49.688 1 96.75 276 ILE A CA 1
ATOM 2063 C C . ILE A 1 276 ? 2.092 -97.688 -49.531 1 96.75 276 ILE A C 1
ATOM 2065 O O . ILE A 1 276 ? 2.17 -98.938 -49.656 1 96.75 276 ILE A O 1
ATOM 2069 N N . GLN A 1 277 ? 1.094 -97.125 -49.281 1 95.19 277 GLN A N 1
ATOM 2070 C CA . GLN A 1 277 ? -0.167 -97.812 -49.156 1 95.19 277 GLN A CA 1
ATOM 2071 C C . GLN A 1 277 ? -0.532 -98.5 -50.469 1 95.19 277 GLN A C 1
ATOM 2073 O O . GLN A 1 277 ? -1.008 -99.688 -50.469 1 95.19 277 GLN A O 1
ATOM 2078 N N . GLY A 1 278 ? -0.282 -97.875 -51.531 1 96 278 GLY A N 1
ATOM 2079 C CA . GLY A 1 278 ? -0.488 -98.5 -52.844 1 96 278 GLY A CA 1
ATOM 2080 C C . GLY A 1 278 ? 0.434 -99.688 -53.094 1 96 278 GLY A C 1
ATOM 2081 O O . GLY A 1 278 ? 0 -100.688 -53.625 1 96 278 GLY A O 1
ATOM 2082 N N . ILE A 1 279 ? 1.55 -99.438 -52.656 1 96.75 279 ILE A N 1
ATOM 2083 C CA . ILE A 1 279 ? 2.543 -100.5 -52.844 1 96.75 279 ILE A CA 1
ATOM 2084 C C . ILE A 1 279 ? 2.156 -101.75 -52 1 96.75 279 ILE A C 1
ATOM 2086 O O . ILE A 1 279 ? 2.266 -102.875 -52.469 1 96.75 279 ILE A O 1
ATOM 2090 N N . ALA A 1 280 ? 1.712 -101.438 -50.875 1 96.44 280 ALA A N 1
ATOM 2091 C CA . ALA A 1 280 ? 1.262 -102.562 -50 1 96.44 280 ALA A CA 1
ATOM 2092 C C . ALA A 1 280 ? 0.074 -103.312 -50.625 1 96.44 280 ALA A C 1
ATOM 2094 O O . ALA A 1 280 ? 0.004 -104.5 -50.562 1 96.44 280 ALA A O 1
ATOM 2095 N N . GLY A 1 281 ? -0.747 -102.688 -51.25 1 95.81 281 GLY A N 1
ATOM 2096 C CA . GLY A 1 281 ? -1.872 -103.25 -51.938 1 95.81 281 GLY A CA 1
ATOM 2097 C C . GLY A 1 281 ? -1.455 -104.125 -53.125 1 95.81 281 GLY A C 1
ATOM 2098 O O . GLY A 1 281 ? -1.979 -105.25 -53.312 1 95.81 281 GLY A O 1
ATOM 2099 N N . GLN A 1 282 ? -0.564 -103.625 -53.75 1 96.38 282 GLN A N 1
ATOM 2100 C CA . GLN A 1 282 ? -0.051 -104.375 -54.906 1 96.38 282 GLN A CA 1
ATOM 2101 C C . GLN A 1 282 ? 0.698 -105.625 -54.469 1 96.38 282 GLN A C 1
ATOM 2103 O O . GLN A 1 282 ? 0.566 -106.688 -55.094 1 96.38 282 GLN A O 1
ATOM 2108 N N . THR A 1 283 ? 1.376 -105.312 -53.375 1 96 283 THR A N 1
ATOM 2109 C CA . THR A 1 283 ? 2.113 -106.438 -52.844 1 96 283 THR A CA 1
ATOM 2110 C C . THR A 1 283 ? 1.153 -107.562 -52.312 1 96 283 THR A C 1
ATOM 2112 O O . THR A 1 283 ? 1.388 -108.75 -52.5 1 96 283 THR A O 1
ATOM 2115 N N . ASN A 1 284 ? 0.19 -107.125 -51.781 1 95.06 284 ASN A N 1
ATOM 2116 C CA . ASN A 1 284 ? -0.839 -108 -51.312 1 95.06 284 ASN A CA 1
ATOM 2117 C C . ASN A 1 284 ? -1.502 -108.812 -52.469 1 95.06 284 ASN A C 1
ATOM 2119 O O . ASN A 1 284 ? -1.729 -110 -52.375 1 95.06 284 ASN A O 1
ATOM 2123 N N . LEU A 1 285 ? -1.701 -108.25 -53.531 1 94.88 285 LEU A N 1
ATOM 2124 C CA . LEU A 1 285 ? -2.307 -108.875 -54.688 1 94.88 285 LEU A CA 1
ATOM 2125 C C . LEU A 1 285 ? -1.347 -109.875 -55.344 1 94.88 285 LEU A C 1
ATOM 2127 O O . LEU A 1 285 ? -1.762 -110.938 -55.781 1 94.88 285 LEU A O 1
ATOM 2131 N N . LEU A 1 286 ? -0.21 -109.438 -55.312 1 94.06 286 LEU A N 1
ATOM 2132 C CA . LEU A 1 286 ? 0.808 -110.312 -55.875 1 94.06 286 LEU A CA 1
ATOM 2133 C C . LEU A 1 286 ? 0.945 -111.562 -55.031 1 94.06 286 LEU A C 1
ATOM 2135 O O . LEU A 1 286 ? 1.085 -112.688 -55.562 1 94.06 286 LEU A O 1
ATOM 2139 N N . ALA A 1 287 ? 0.818 -111.312 -53.812 1 93.62 287 ALA A N 1
ATOM 2140 C CA . ALA A 1 287 ? 0.895 -112.438 -52.875 1 93.62 287 ALA A CA 1
ATOM 2141 C C . ALA A 1 287 ? -0.317 -113.375 -53.031 1 93.62 287 ALA A C 1
ATOM 2143 O O . ALA A 1 287 ? -0.188 -114.625 -52.969 1 93.62 287 ALA A O 1
ATOM 2144 N N . LEU A 1 288 ? -1.377 -112.938 -53.281 1 92.38 288 LEU A N 1
ATOM 2145 C CA . LEU A 1 288 ? -2.59 -113.688 -53.5 1 92.38 288 LEU A CA 1
ATOM 2146 C C . LEU A 1 288 ? -2.48 -114.5 -54.781 1 92.38 288 LEU A C 1
ATOM 2148 O O . LEU A 1 288 ? -2.805 -115.688 -54.812 1 92.38 288 LEU A O 1
ATOM 2152 N N . ASN A 1 289 ? -2.014 -113.938 -55.688 1 89.62 289 ASN A N 1
ATOM 2153 C CA . ASN A 1 289 ? -1.827 -114.625 -56.969 1 89.62 289 ASN A CA 1
ATOM 2154 C C . ASN A 1 289 ? -0.796 -115.75 -56.844 1 89.62 289 ASN A C 1
ATOM 2156 O O . ASN A 1 289 ? -0.966 -116.812 -57.438 1 89.62 289 ASN A O 1
ATOM 2160 N N . ALA A 1 290 ? 0.141 -115.375 -56.062 1 88.88 290 ALA A N 1
ATOM 2161 C CA . ALA A 1 290 ? 1.181 -116.375 -55.812 1 88.88 290 ALA A CA 1
ATOM 2162 C C . ALA A 1 290 ? 0.642 -117.5 -55 1 88.88 290 ALA A C 1
ATOM 2164 O O . ALA A 1 290 ? 1.032 -118.688 -55.219 1 88.88 290 ALA A O 1
ATOM 2165 N N . THR A 1 291 ? -0.227 -117.25 -54.188 1 89.06 291 THR A N 1
ATOM 2166 C CA . THR A 1 291 ? -0.872 -118.312 -53.438 1 89.06 291 THR A CA 1
ATOM 2167 C C . THR A 1 291 ? -1.715 -119.188 -54.344 1 89.06 291 THR A C 1
ATOM 2169 O O . THR A 1 291 ? -1.711 -120.438 -54.188 1 89.06 291 THR A O 1
ATOM 2172 N N . ILE A 1 292 ? -2.277 -118.688 -55.219 1 86.62 292 ILE A N 1
ATOM 2173 C CA . ILE A 1 292 ? -3.121 -119.438 -56.156 1 86.62 292 ILE A CA 1
ATOM 2174 C C . ILE A 1 292 ? -2.25 -120.312 -57.031 1 86.62 292 ILE A C 1
ATOM 2176 O O . ILE A 1 292 ? -2.549 -121.5 -57.25 1 86.62 292 ILE A O 1
ATOM 2180 N N . GLU A 1 293 ? -1.227 -119.75 -57.5 1 82.12 293 GLU A N 1
ATOM 2181 C CA . GLU A 1 293 ? -0.333 -120.5 -58.375 1 82.12 293 GLU A CA 1
ATOM 2182 C C . GLU A 1 293 ? 0.355 -121.625 -57.625 1 82.12 293 GLU A C 1
ATOM 2184 O O . GLU A 1 293 ? 0.546 -122.688 -58.188 1 82.12 293 GLU A O 1
ATOM 2189 N N . ALA A 1 294 ? 0.644 -121.312 -56.406 1 85.75 294 ALA A N 1
ATOM 2190 C CA . ALA A 1 294 ? 1.263 -122.375 -55.562 1 85.75 294 ALA A CA 1
ATOM 2191 C C . ALA A 1 294 ? 0.304 -123.5 -55.344 1 85.75 294 ALA A C 1
ATOM 2193 O O . ALA A 1 294 ? 0.719 -124.688 -55.344 1 85.75 294 ALA A O 1
ATOM 2194 N N . ALA A 1 295 ? -0.911 -123.312 -55.25 1 85.25 295 ALA A N 1
ATOM 2195 C CA . ALA A 1 295 ? -1.92 -124.375 -55.094 1 85.25 295 ALA A CA 1
ATOM 2196 C C . ALA A 1 295 ? -2.068 -125.188 -56.375 1 85.25 295 ALA A C 1
ATOM 2198 O O . ALA A 1 295 ? -2.23 -126.375 -56.344 1 85.25 295 ALA A O 1
ATOM 2199 N N . ARG A 1 296 ? -1.956 -124.562 -57.438 1 82.81 296 ARG A N 1
ATOM 2200 C CA . ARG A 1 296 ? -2.1 -125.188 -58.719 1 82.81 296 ARG A CA 1
ATOM 2201 C C . ARG A 1 296 ? -0.935 -126.188 -59 1 82.81 296 ARG A C 1
ATOM 2203 O O . ARG A 1 296 ? -1.091 -127.125 -59.75 1 82.81 296 ARG A O 1
ATOM 2210 N N . ALA A 1 297 ? 0.206 -125.75 -58.406 1 80.44 297 ALA A N 1
ATOM 2211 C CA . ALA A 1 297 ? 1.418 -126.562 -58.688 1 80.44 297 ALA A CA 1
ATOM 2212 C C . ALA A 1 297 ? 1.508 -127.75 -57.781 1 80.44 297 ALA A C 1
ATOM 2214 O O . ALA A 1 297 ? 2.432 -128.625 -57.906 1 80.44 297 ALA A O 1
ATOM 2215 N N . GLY A 1 298 ? 0.539 -128 -56.812 1 80.19 298 GLY A N 1
ATOM 2216 C CA . GLY A 1 298 ? 0.434 -129.125 -55.969 1 80.19 298 GLY A CA 1
ATOM 2217 C C . GLY A 1 298 ? 1.586 -129.25 -55 1 80.19 298 GLY A C 1
ATOM 2218 O O . GLY A 1 298 ? 1.88 -128.375 -54.219 1 80.19 298 GLY A O 1
ATOM 2219 N N . GLU A 1 299 ? 2.387 -130.375 -55.156 1 78.69 299 GLU A N 1
ATOM 2220 C CA . GLU A 1 299 ? 3.457 -130.75 -54.219 1 78.69 299 GLU A CA 1
ATOM 2221 C C . GLU A 1 299 ? 4.688 -129.875 -54.438 1 78.69 299 GLU A C 1
ATOM 2223 O O . GLU A 1 299 ? 5.391 -129.5 -53.5 1 78.69 299 GLU A O 1
ATOM 2228 N N . ALA A 1 300 ? 4.863 -129.375 -55.656 1 75.44 300 ALA A N 1
ATOM 2229 C CA . ALA A 1 300 ? 6.02 -128.625 -56.031 1 75.44 300 ALA A CA 1
ATOM 2230 C C . ALA A 1 300 ? 5.844 -127.188 -55.562 1 75.44 300 ALA A C 1
ATOM 2232 O O . ALA A 1 300 ? 6.816 -126.438 -55.469 1 75.44 300 ALA A O 1
ATOM 2233 N N . GLY A 1 301 ? 4.582 -126.875 -55.094 1 82.06 301 GLY A N 1
ATOM 2234 C CA . GLY A 1 301 ? 4.273 -125.5 -54.75 1 82.06 301 GLY A CA 1
ATOM 2235 C C . GLY A 1 301 ? 4.18 -125.25 -53.25 1 82.06 301 GLY A C 1
ATOM 2236 O O . GLY A 1 301 ? 3.941 -124.125 -52.812 1 82.06 301 GLY A O 1
ATOM 2237 N N . LYS A 1 302 ? 4.422 -126.188 -52.531 1 84.06 302 LYS A N 1
ATOM 2238 C CA . LYS A 1 302 ? 4.227 -126.062 -51.094 1 84.06 302 LYS A CA 1
ATOM 2239 C C . LYS A 1 302 ? 5.176 -125.062 -50.469 1 84.06 302 LYS A C 1
ATOM 2241 O O . LYS A 1 302 ? 4.781 -124.25 -49.625 1 84.06 302 LYS A O 1
ATOM 2246 N N . GLY A 1 303 ? 6.398 -125 -50.875 1 82.94 303 GLY A N 1
ATOM 2247 C CA . GLY A 1 303 ? 7.355 -124 -50.406 1 82.94 303 GLY A CA 1
ATOM 2248 C C . GLY A 1 303 ? 7 -122.625 -50.781 1 82.94 303 GLY A C 1
ATOM 2249 O O . GLY A 1 303 ? 7.117 -121.688 -49.969 1 82.94 303 GLY A O 1
ATOM 2250 N N . PHE A 1 304 ? 6.359 -122.5 -51.969 1 85.56 304 PHE A N 1
ATOM 2251 C CA . PHE A 1 304 ? 5.988 -121.188 -52.469 1 85.56 304 PHE A CA 1
ATOM 2252 C C . PHE A 1 304 ? 4.727 -120.688 -51.781 1 85.56 304 PHE A C 1
ATOM 2254 O O . PHE A 1 304 ? 4.57 -119.438 -51.562 1 85.56 304 PHE A O 1
ATOM 2261 N N . ALA A 1 305 ? 3.924 -121.625 -51.438 1 88.19 305 ALA A N 1
ATOM 2262 C CA . ALA A 1 305 ? 2.703 -121.25 -50.75 1 88.19 305 ALA A CA 1
ATOM 2263 C C . ALA A 1 305 ? 3.023 -120.562 -49.375 1 88.19 305 ALA A C 1
ATOM 2265 O O . ALA A 1 305 ? 2.371 -119.625 -49 1 88.19 305 ALA A O 1
ATOM 2266 N N . VAL A 1 306 ? 4.145 -121 -48.812 1 89.31 306 VAL A N 1
ATOM 2267 C CA . VAL A 1 306 ? 4.566 -120.438 -47.531 1 89.31 306 VAL A CA 1
ATOM 2268 C C . VAL A 1 306 ? 5.141 -119.062 -47.719 1 89.31 306 VAL A C 1
ATOM 2270 O O . VAL A 1 306 ? 4.805 -118.125 -46.969 1 89.31 306 VAL A O 1
ATOM 2273 N N . VAL A 1 307 ? 5.836 -118.938 -48.719 1 89.62 307 VAL A N 1
ATOM 2274 C CA . VAL A 1 307 ? 6.43 -117.625 -49.031 1 89.62 307 VAL A CA 1
ATOM 2275 C C . VAL A 1 307 ? 5.332 -116.625 -49.375 1 89.62 307 VAL A C 1
ATOM 2277 O O . VAL A 1 307 ? 5.328 -115.5 -48.906 1 89.62 307 VAL A O 1
ATOM 2280 N N . ALA A 1 308 ? 4.395 -117 -50.156 1 91.31 308 ALA A N 1
ATOM 2281 C CA . ALA A 1 308 ? 3.299 -116.188 -50.594 1 91.31 308 ALA A CA 1
ATOM 2282 C C . ALA A 1 308 ? 2.445 -115.75 -49.406 1 91.31 308 ALA A C 1
ATOM 2284 O O . ALA A 1 308 ? 2.035 -114.562 -49.312 1 91.31 308 ALA A O 1
ATOM 2285 N N . SER A 1 309 ? 2.311 -116.625 -48.469 1 93.31 309 SER A N 1
ATOM 2286 C CA . SER A 1 309 ? 1.519 -116.312 -47.281 1 93.31 309 SER A CA 1
ATOM 2287 C C . SER A 1 309 ? 2.24 -115.312 -46.406 1 93.31 309 SER A C 1
ATOM 2289 O O . SER A 1 309 ? 1.612 -114.375 -45.812 1 93.31 309 SER A O 1
ATOM 2291 N N . GLU A 1 310 ? 3.514 -115.438 -46.406 1 94.38 310 GLU A N 1
ATOM 2292 C CA . GLU A 1 310 ? 4.301 -114.5 -45.594 1 94.38 310 GLU A CA 1
ATOM 2293 C C . GLU A 1 310 ? 4.352 -113.125 -46.219 1 94.38 310 GLU A C 1
ATOM 2295 O O . GLU A 1 310 ? 4.23 -112.125 -45.5 1 94.38 310 GLU A O 1
ATOM 2300 N N . VAL A 1 311 ? 4.461 -113.062 -47.438 1 95 311 VAL A N 1
ATOM 2301 C CA . VAL A 1 311 ? 4.469 -111.75 -48.156 1 95 311 VAL A CA 1
ATOM 2302 C C . VAL A 1 311 ? 3.111 -111.125 -48 1 95 311 VAL A C 1
ATOM 2304 O O . VAL A 1 311 ? 3.035 -109.875 -47.812 1 95 311 VAL A O 1
ATOM 2307 N N . LYS A 1 312 ? 2.131 -111.875 -48.062 1 95.12 312 LYS A N 1
ATOM 2308 C CA . LYS A 1 312 ? 0.784 -111.312 -47.875 1 95.12 312 LYS A CA 1
ATOM 2309 C C . LYS A 1 312 ? 0.628 -110.75 -46.469 1 95.12 312 LYS A C 1
ATOM 2311 O O . LYS A 1 312 ? 0.08 -109.625 -46.312 1 95.12 312 LYS A O 1
ATOM 2316 N N . SER A 1 313 ? 1.148 -111.375 -45.5 1 96.06 313 SER A N 1
ATOM 2317 C CA . SER A 1 313 ? 1.082 -110.938 -44.125 1 96.06 313 SER A CA 1
ATOM 2318 C C . SER A 1 313 ? 1.866 -109.625 -43.938 1 96.06 313 SER A C 1
ATOM 2320 O O . SER A 1 313 ? 1.392 -108.688 -43.281 1 96.06 313 SER A O 1
ATOM 2322 N N . LEU A 1 314 ? 2.947 -109.562 -44.562 1 96.12 314 LEU A N 1
ATOM 2323 C CA . LEU A 1 314 ? 3.787 -108.375 -44.469 1 96.12 314 LEU A CA 1
ATOM 2324 C C . LEU A 1 314 ? 3.145 -107.188 -45.188 1 96.12 314 LEU A C 1
ATOM 2326 O O . LEU A 1 314 ? 3.213 -106.062 -44.719 1 96.12 314 LEU A O 1
ATOM 2330 N N . ALA A 1 315 ? 2.561 -107.438 -46.25 1 96.19 315 ALA A N 1
ATOM 2331 C CA . ALA A 1 315 ? 1.845 -106.438 -47 1 96.19 315 ALA A CA 1
ATOM 2332 C C . ALA A 1 315 ? 0.686 -105.875 -46.156 1 96.19 315 ALA A C 1
ATOM 2334 O O . ALA A 1 315 ? 0.458 -104.625 -46.156 1 96.19 315 ALA A O 1
ATOM 2335 N N . ASN A 1 316 ? 0.023 -106.75 -45.469 1 96.19 316 ASN A N 1
ATOM 2336 C CA . ASN A 1 316 ? -1.077 -106.312 -44.594 1 96.19 316 ASN A CA 1
ATOM 2337 C C . ASN A 1 316 ? -0.579 -105.5 -43.406 1 96.19 316 ASN A C 1
ATOM 2339 O O . ASN A 1 316 ? -1.223 -104.5 -43.031 1 96.19 316 ASN A O 1
ATOM 2343 N N . GLN A 1 317 ? 0.522 -105.812 -42.969 1 96.06 317 GLN A N 1
ATOM 2344 C CA . GLN A 1 317 ? 1.12 -105.062 -41.875 1 96.06 317 GLN A CA 1
ATOM 2345 C C . GLN A 1 317 ? 1.543 -103.688 -42.344 1 96.06 317 GLN A C 1
ATOM 2347 O O . GLN A 1 317 ? 1.359 -102.688 -41.625 1 96.06 317 GLN A O 1
ATOM 2352 N N . THR A 1 318 ? 2.031 -103.562 -43.469 1 96.31 318 THR A N 1
ATOM 2353 C CA . THR A 1 318 ? 2.428 -102.312 -44.031 1 96.31 318 THR A CA 1
ATOM 2354 C C . THR A 1 318 ? 1.209 -101.375 -44.281 1 96.31 318 THR A C 1
ATOM 2356 O O . THR A 1 318 ? 1.235 -100.188 -43.969 1 96.31 318 THR A O 1
ATOM 2359 N N . ALA A 1 319 ? 0.213 -102.062 -44.812 1 95.56 319 ALA A N 1
ATOM 2360 C CA . ALA A 1 319 ? -1.02 -101.312 -45.062 1 95.56 319 ALA A CA 1
ATOM 2361 C C . ALA A 1 319 ? -1.59 -100.75 -43.781 1 95.56 319 ALA A C 1
ATOM 2363 O O . ALA A 1 319 ? -2.018 -99.562 -43.75 1 95.56 319 ALA A O 1
ATOM 2364 N N . LYS A 1 320 ? -1.517 -101.5 -42.719 1 96.06 320 LYS A N 1
ATOM 2365 C CA . LYS A 1 320 ? -2.016 -101 -41.406 1 96.06 320 LYS A CA 1
ATOM 2366 C C . LYS A 1 320 ? -1.131 -99.875 -40.844 1 96.06 320 LYS A C 1
ATOM 2368 O O . LYS A 1 320 ? -1.634 -98.875 -40.344 1 96.06 320 LYS A O 1
ATOM 2373 N N . ALA A 1 321 ? 0.065 -100 -41 1 95.25 321 ALA A N 1
ATOM 2374 C CA . ALA A 1 321 ? 1.016 -99 -40.531 1 95.25 321 ALA A CA 1
ATOM 2375 C C . ALA A 1 321 ? 0.842 -97.688 -41.312 1 95.25 321 ALA A C 1
ATOM 2377 O O . ALA A 1 321 ? 0.902 -96.625 -40.719 1 95.25 321 ALA A O 1
ATOM 2378 N N . THR A 1 322 ? 0.607 -97.75 -42.531 1 95.19 322 THR A N 1
ATOM 2379 C CA . THR A 1 322 ? 0.439 -96.562 -43.344 1 95.19 322 THR A CA 1
ATOM 2380 C C . THR A 1 322 ? -0.859 -95.812 -43 1 95.19 322 THR A C 1
ATOM 2382 O O . THR A 1 322 ? -0.931 -94.562 -43.062 1 95.19 322 THR A O 1
ATOM 2385 N N . GLU A 1 323 ? -1.807 -96.625 -42.594 1 94.69 323 GLU A N 1
ATOM 2386 C CA . GLU A 1 323 ? -3.051 -96.062 -42.125 1 94.69 323 GLU A CA 1
ATOM 2387 C C . GLU A 1 323 ? -2.836 -95.25 -40.844 1 94.69 323 GLU A C 1
ATOM 2389 O O . GLU A 1 323 ? -3.365 -94.125 -40.688 1 94.69 323 GLU A O 1
ATOM 2394 N N . ASP A 1 324 ? -2.004 -95.75 -40.062 1 94.06 324 ASP A N 1
ATOM 2395 C CA . ASP A 1 324 ? -1.674 -95.062 -38.812 1 94.06 324 ASP A CA 1
ATOM 2396 C C . ASP A 1 324 ? -0.903 -93.75 -39.094 1 94.06 324 ASP A C 1
ATOM 2398 O O . ASP A 1 324 ? -1.189 -92.75 -38.5 1 94.06 324 ASP A O 1
ATOM 2402 N N . ILE A 1 325 ? -0.083 -93.75 -39.969 1 94.75 325 ILE A N 1
ATOM 2403 C CA . ILE A 1 325 ? 0.708 -92.562 -40.312 1 94.75 325 ILE A CA 1
ATOM 2404 C C . ILE A 1 325 ? -0.192 -91.5 -40.938 1 94.75 325 ILE A C 1
ATOM 2406 O O . ILE A 1 325 ? -0.048 -90.312 -40.656 1 94.75 325 ILE A O 1
ATOM 2410 N N . SER A 1 326 ? -1.079 -92.062 -41.812 1 93.94 326 SER A N 1
ATOM 2411 C CA . SER A 1 326 ? -1.987 -91.125 -42.469 1 93.94 326 SER A CA 1
ATOM 2412 C C . SER A 1 326 ? -2.816 -90.375 -41.469 1 93.94 326 SER A C 1
ATOM 2414 O O . SER A 1 326 ? -3 -89.188 -41.594 1 93.94 326 SER A O 1
ATOM 2416 N N . ALA A 1 327 ? -3.232 -91 -40.375 1 92.69 327 ALA A N 1
ATOM 2417 C CA . ALA A 1 327 ? -4.012 -90.375 -39.312 1 92.69 327 ALA A CA 1
ATOM 2418 C C . ALA A 1 327 ? -3.158 -89.375 -38.562 1 92.69 327 ALA A C 1
ATOM 2420 O O . ALA A 1 327 ? -3.609 -88.25 -38.25 1 92.69 327 ALA A O 1
ATOM 2421 N N . GLN A 1 328 ? -1.967 -89.688 -38.312 1 90.5 328 GLN A N 1
ATOM 2422 C CA . GLN A 1 328 ? -1.064 -88.812 -37.594 1 90.5 328 GLN A CA 1
ATOM 2423 C C . GLN A 1 328 ? -0.703 -87.562 -38.406 1 90.5 328 GLN A C 1
ATOM 2425 O O . GLN A 1 328 ? -0.628 -86.5 -37.875 1 90.5 328 GLN A O 1
ATOM 2430 N N . ILE A 1 329 ? -0.536 -87.812 -39.625 1 91.56 329 ILE A N 1
ATOM 2431 C CA . ILE A 1 329 ? -0.161 -86.688 -40.531 1 91.56 329 ILE A CA 1
ATOM 2432 C C . ILE A 1 329 ? -1.316 -85.688 -40.625 1 91.56 329 ILE A C 1
ATOM 2434 O O . ILE A 1 329 ? -1.099 -84.5 -40.656 1 91.56 329 ILE A O 1
ATOM 2438 N N . ALA A 1 330 ? -2.492 -86.25 -40.688 1 90 330 ALA A N 1
ATOM 2439 C CA . ALA A 1 330 ? -3.662 -85.375 -40.719 1 90 330 ALA A CA 1
ATOM 2440 C C . ALA A 1 330 ? -3.742 -84.562 -39.438 1 90 330 ALA A C 1
ATOM 2442 O O . ALA A 1 330 ? -4.074 -83.375 -39.469 1 90 330 ALA A O 1
ATOM 2443 N N . GLY A 1 331 ? -3.393 -85.125 -38.344 1 87.5 331 GLY A N 1
ATOM 2444 C CA . GLY A 1 331 ? -3.334 -84.375 -37.094 1 87.5 331 GLY A CA 1
ATOM 2445 C C . GLY A 1 331 ? -2.262 -83.312 -37.062 1 87.5 331 GLY A C 1
ATOM 2446 O O . GLY A 1 331 ? -2.494 -82.25 -36.594 1 87.5 331 GLY A O 1
ATOM 2447 N N . ILE A 1 332 ? -1.163 -83.562 -37.625 1 87.12 332 ILE A N 1
ATOM 2448 C CA . ILE A 1 332 ? -0.056 -82.625 -37.688 1 87.12 332 ILE A CA 1
ATOM 2449 C C . ILE A 1 332 ? -0.449 -81.438 -38.562 1 87.12 332 ILE A C 1
ATOM 2451 O O . ILE A 1 332 ? -0.182 -80.312 -38.219 1 87.12 332 ILE A O 1
ATOM 2455 N N . GLN A 1 333 ? -1.032 -81.812 -39.719 1 88 333 GLN A N 1
ATOM 2456 C CA . GLN A 1 333 ? -1.462 -80.75 -40.625 1 88 333 GLN A CA 1
ATOM 2457 C C . GLN A 1 333 ? -2.477 -79.812 -39.938 1 88 333 GLN A C 1
ATOM 2459 O O . GLN A 1 333 ? -2.377 -78.562 -40.062 1 88 333 GLN A O 1
ATOM 2464 N N . ALA A 1 334 ? -3.383 -80.375 -39.094 1 88 334 ALA A N 1
ATOM 2465 C CA . ALA A 1 334 ? -4.402 -79.625 -38.406 1 88 334 ALA A CA 1
ATOM 2466 C C . ALA A 1 334 ? -3.777 -78.75 -37.312 1 88 334 ALA A C 1
ATOM 2468 O O . ALA A 1 334 ? -4.09 -77.562 -37.188 1 88 334 ALA A O 1
ATOM 2469 N N . ALA A 1 335 ? -2.887 -79.312 -36.625 1 84.06 335 ALA A N 1
ATOM 2470 C CA . ALA A 1 335 ? -2.227 -78.562 -35.531 1 84.06 335 ALA A CA 1
ATOM 2471 C C . ALA A 1 335 ? -1.332 -77.438 -36.062 1 84.06 335 ALA A C 1
ATOM 2473 O O . ALA A 1 335 ? -1.242 -76.375 -35.438 1 84.06 335 ALA A O 1
ATOM 2474 N N . THR A 1 336 ? -0.681 -77.688 -37.125 1 84.81 336 THR A N 1
ATOM 2475 C CA . THR A 1 336 ? 0.178 -76.688 -37.75 1 84.81 336 THR A CA 1
ATOM 2476 C C . THR A 1 336 ? -0.641 -75.5 -38.188 1 84.81 336 THR A C 1
ATOM 2478 O O . THR A 1 336 ? -0.273 -74.312 -37.938 1 84.81 336 THR A O 1
ATOM 2481 N N . ASN A 1 337 ? -1.787 -75.812 -38.812 1 86.81 337 ASN A N 1
ATOM 2482 C CA . ASN A 1 337 ? -2.658 -74.75 -39.281 1 86.81 337 ASN A CA 1
ATOM 2483 C C . ASN A 1 337 ? -3.189 -73.938 -38.094 1 86.81 337 ASN A C 1
ATOM 2485 O O . ASN A 1 337 ? -3.258 -72.688 -38.188 1 86.81 337 ASN A O 1
ATOM 2489 N N . GLN A 1 338 ? -3.482 -74.625 -37.031 1 84.69 338 GLN A N 1
ATOM 2490 C CA . GLN A 1 338 ? -3.947 -73.875 -35.844 1 84.69 338 GLN A CA 1
ATOM 2491 C C . GLN A 1 338 ? -2.846 -73 -35.25 1 84.69 338 GLN A C 1
ATOM 2493 O O . GLN A 1 338 ? -3.102 -71.875 -34.812 1 84.69 338 GLN A O 1
ATOM 2498 N N . THR A 1 339 ? -1.69 -73.5 -35.312 1 83.62 339 THR A N 1
ATOM 2499 C CA . THR A 1 339 ? -0.55 -72.75 -34.75 1 83.62 339 THR A CA 1
ATOM 2500 C C . THR A 1 339 ? -0.257 -71.5 -35.594 1 83.62 339 THR A C 1
ATOM 2502 O O . THR A 1 339 ? -0.004 -70.438 -35.062 1 83.62 339 THR A O 1
ATOM 2505 N N . ILE A 1 340 ? -0.324 -71.688 -36.906 1 83.69 340 ILE A N 1
ATOM 2506 C CA . ILE A 1 340 ? -0.099 -70.562 -37.812 1 83.69 340 ILE A CA 1
ATOM 2507 C C . ILE A 1 340 ? -1.115 -69.438 -37.531 1 83.69 340 ILE A C 1
ATOM 2509 O O . ILE A 1 340 ? -0.753 -68.312 -37.438 1 83.69 340 ILE A O 1
ATOM 2513 N N . GLY A 1 341 ? -2.393 -69.812 -37.312 1 87 341 GLY A N 1
ATOM 2514 C CA . GLY A 1 341 ? -3.424 -68.875 -36.969 1 87 341 GLY A CA 1
ATOM 2515 C C . GLY A 1 341 ? -3.195 -68.125 -35.656 1 87 341 GLY A C 1
ATOM 2516 O O . GLY A 1 341 ? -3.391 -66.938 -35.531 1 87 341 GLY A O 1
ATOM 2517 N N . ALA A 1 342 ? -2.773 -68.875 -34.719 1 84.75 342 ALA A N 1
ATOM 2518 C CA . ALA A 1 342 ? -2.527 -68.312 -33.375 1 84.75 342 ALA A CA 1
ATOM 2519 C C . ALA A 1 342 ? -1.351 -67.375 -33.406 1 84.75 342 ALA A C 1
ATOM 2521 O O . ALA A 1 342 ? -1.394 -66.312 -32.75 1 84.75 342 ALA A O 1
ATOM 2522 N N . ILE A 1 343 ? -0.374 -67.625 -34.156 1 84.25 343 ILE A N 1
ATOM 2523 C CA . ILE A 1 343 ? 0.813 -66.812 -34.281 1 84.25 343 ILE A CA 1
ATOM 2524 C C . ILE A 1 343 ? 0.458 -65.5 -34.969 1 84.25 343 ILE A C 1
ATOM 2526 O O . ILE A 1 343 ? 0.926 -64.438 -34.594 1 84.25 343 ILE A O 1
ATOM 2530 N N . GLN A 1 344 ? -0.372 -65.625 -35.938 1 86.56 344 GLN A N 1
ATOM 2531 C CA . GLN A 1 344 ? -0.846 -64.438 -36.625 1 86.56 344 GLN A CA 1
ATOM 2532 C C . GLN A 1 344 ? -1.622 -63.531 -35.688 1 86.56 344 GLN A C 1
ATOM 2534 O O . GLN A 1 344 ? -1.465 -62.312 -35.719 1 86.56 344 GLN A O 1
ATOM 2539 N N . GLY A 1 345 ? -2.371 -64.062 -34.812 1 88.69 345 GLY A N 1
ATOM 2540 C CA . GLY A 1 345 ? -3.096 -63.344 -33.812 1 88.69 345 GLY A CA 1
ATOM 2541 C C . GLY A 1 345 ? -2.184 -62.625 -32.812 1 88.69 345 GLY A C 1
ATOM 2542 O O . GLY A 1 345 ? -2.434 -61.5 -32.438 1 88.69 345 GLY A O 1
ATOM 2543 N N . ILE A 1 346 ? -1.163 -63.25 -32.469 1 87.75 346 ILE A N 1
ATOM 2544 C CA . ILE A 1 346 ? -0.195 -62.656 -31.547 1 87.75 346 ILE A CA 1
ATOM 2545 C C . ILE A 1 346 ? 0.497 -61.469 -32.219 1 87.75 346 ILE A C 1
ATOM 2547 O O . ILE A 1 346 ? 0.71 -60.438 -31.578 1 87.75 346 ILE A O 1
ATOM 2551 N N . GLY A 1 347 ? 0.886 -61.688 -33.438 1 88.12 347 GLY A N 1
ATOM 2552 C CA . GLY A 1 347 ? 1.467 -60.594 -34.188 1 88.12 347 GLY A CA 1
ATOM 2553 C C . GLY A 1 347 ? 0.581 -59.375 -34.219 1 88.12 347 GLY A C 1
ATOM 2554 O O . GLY A 1 347 ? 1.057 -58.25 -34.031 1 88.12 347 GLY A O 1
ATOM 2555 N N . GLU A 1 348 ? -0.746 -59.531 -34.375 1 91.06 348 GLU A N 1
ATOM 2556 C CA . GLU A 1 348 ? -1.703 -58.438 -34.375 1 91.06 348 GLU A CA 1
ATOM 2557 C C . GLU A 1 348 ? -1.801 -57.781 -33 1 91.06 348 GLU A C 1
ATOM 2559 O O . GLU A 1 348 ? -1.917 -56.531 -32.906 1 91.06 348 GLU A O 1
ATOM 2564 N N . THR A 1 349 ? -1.749 -58.562 -32.062 1 90.88 349 THR A N 1
ATOM 2565 C CA . THR A 1 349 ? -1.815 -58.031 -30.688 1 90.88 349 THR A CA 1
ATOM 2566 C C . THR A 1 349 ? -0.603 -57.156 -30.375 1 90.88 349 THR A C 1
ATOM 2568 O O . THR A 1 349 ? -0.743 -56.062 -29.828 1 90.88 349 THR A O 1
ATOM 2571 N N . ILE A 1 350 ? 0.554 -57.594 -30.719 1 90.19 350 ILE A N 1
ATOM 2572 C CA . ILE A 1 350 ? 1.783 -56.844 -30.469 1 90.19 350 ILE A CA 1
ATOM 2573 C C . ILE A 1 350 ? 1.771 -55.562 -31.25 1 90.19 350 ILE A C 1
ATOM 2575 O O . ILE A 1 350 ? 2.225 -54.5 -30.75 1 90.19 350 ILE A O 1
ATOM 2579 N N . ARG A 1 351 ? 1.186 -55.562 -32.406 1 92.19 351 ARG A N 1
ATOM 2580 C CA . ARG A 1 351 ? 1.054 -54.344 -33.188 1 92.19 351 ARG A CA 1
ATOM 2581 C C . ARG A 1 351 ? 0.132 -53.344 -32.5 1 92.19 351 ARG A C 1
ATOM 2583 O O . ARG A 1 351 ? 0.412 -52.156 -32.5 1 92.19 351 ARG A O 1
ATOM 2590 N N . SER A 1 352 ? -0.877 -53.875 -31.906 1 93.06 352 SER A N 1
ATOM 2591 C CA . SER A 1 352 ? -1.793 -53.031 -31.156 1 93.06 352 SER A CA 1
ATOM 2592 C C . SER A 1 352 ? -1.099 -52.406 -29.969 1 93.06 352 SER A C 1
ATOM 2594 O O . SER A 1 352 ? -1.295 -51.219 -29.688 1 93.06 352 SER A O 1
ATOM 2596 N N . ILE A 1 353 ? -0.316 -53.094 -29.297 1 91.44 353 ILE A N 1
ATOM 2597 C CA . ILE A 1 353 ? 0.423 -52.594 -28.156 1 91.44 353 ILE A CA 1
ATOM 2598 C C . ILE A 1 353 ? 1.398 -51.5 -28.609 1 91.44 353 ILE A C 1
ATOM 2600 O O . ILE A 1 353 ? 1.562 -50.5 -27.922 1 91.44 353 ILE A O 1
ATOM 2604 N N . ASN A 1 354 ? 1.981 -51.75 -29.688 1 91.69 354 ASN A N 1
ATOM 2605 C CA . ASN A 1 354 ? 2.895 -50.75 -30.234 1 91.69 354 ASN A CA 1
ATOM 2606 C C . ASN A 1 354 ? 2.17 -49.438 -30.562 1 91.69 354 ASN A C 1
ATOM 2608 O O . ASN A 1 354 ? 2.709 -48.375 -30.344 1 91.69 354 ASN A O 1
ATOM 2612 N N . GLU A 1 355 ? 0.964 -49.562 -31.094 1 93.88 355 GLU A N 1
ATOM 2613 C CA . GLU A 1 355 ? 0.162 -48.375 -31.391 1 93.88 355 GLU A CA 1
ATOM 2614 C C . GLU A 1 355 ? -0.195 -47.594 -30.109 1 93.88 355 GLU A C 1
ATOM 2616 O O . GLU A 1 355 ? -0.138 -46.375 -30.078 1 93.88 355 GLU A O 1
ATOM 2621 N N . ILE A 1 356 ? -0.534 -48.312 -29.125 1 94.75 356 ILE A N 1
ATOM 2622 C CA . ILE A 1 356 ? -0.853 -47.719 -27.828 1 94.75 356 ILE A CA 1
ATOM 2623 C C . ILE A 1 356 ? 0.371 -46.969 -27.281 1 94.75 356 ILE A C 1
ATOM 2625 O O . ILE A 1 356 ? 0.264 -45.844 -26.812 1 94.75 356 ILE A O 1
ATOM 2629 N N . SER A 1 357 ? 1.518 -47.594 -27.375 1 94.88 357 SER A N 1
ATOM 2630 C CA . SER A 1 357 ? 2.756 -47 -26.891 1 94.88 357 SER A CA 1
ATOM 2631 C C . SER A 1 357 ? 3.074 -45.719 -27.656 1 94.88 357 SER A C 1
ATOM 2633 O O . SER A 1 357 ? 3.529 -44.75 -27.062 1 94.88 357 SER A O 1
ATOM 2635 N N . THR A 1 358 ? 2.781 -45.75 -28.906 1 92.5 358 THR A N 1
ATOM 2636 C CA . THR A 1 358 ? 3 -44.562 -29.703 1 92.5 358 THR A CA 1
ATOM 2637 C C . THR A 1 358 ? 2.062 -43.438 -29.281 1 92.5 358 THR A C 1
ATOM 2639 O O . THR A 1 358 ? 2.469 -42.281 -29.219 1 92.5 358 THR A O 1
ATOM 2642 N N . THR A 1 359 ? 0.853 -43.781 -28.969 1 94.5 359 THR A N 1
ATOM 2643 C CA . THR A 1 359 ? -0.112 -42.812 -28.469 1 94.5 359 THR A CA 1
ATOM 2644 C C . THR A 1 359 ? 0.335 -42.219 -27.125 1 94.5 359 THR A C 1
ATOM 2646 O O . THR A 1 359 ? 0.261 -41.031 -26.906 1 94.5 359 THR A O 1
ATOM 2649 N N . ILE A 1 360 ? 0.807 -43.062 -26.281 1 95.56 360 ILE A N 1
ATOM 2650 C CA . ILE A 1 360 ? 1.287 -42.625 -24.969 1 95.56 360 ILE A CA 1
ATOM 2651 C C . ILE A 1 360 ? 2.49 -41.719 -25.141 1 95.56 360 ILE A C 1
ATOM 2653 O O . ILE A 1 360 ? 2.602 -40.688 -24.469 1 95.56 360 ILE A O 1
ATOM 2657 N N . ALA A 1 361 ? 3.367 -42.062 -26.031 1 94.12 361 ALA A N 1
ATOM 2658 C CA . ALA A 1 361 ? 4.543 -41.219 -26.297 1 94.12 361 ALA A CA 1
ATOM 2659 C C . ALA A 1 361 ? 4.137 -39.812 -26.703 1 94.12 361 ALA A C 1
ATOM 2661 O O . ALA A 1 361 ? 4.734 -38.844 -26.234 1 94.12 361 ALA A O 1
ATOM 2662 N N . SER A 1 362 ? 3.119 -39.688 -27.5 1 94.88 362 SER A N 1
ATOM 2663 C CA . SER A 1 362 ? 2.625 -38.375 -27.938 1 94.88 362 SER A CA 1
ATOM 2664 C C . SER A 1 362 ? 2.045 -37.594 -26.766 1 94.88 362 SER A C 1
ATOM 2666 O O . SER A 1 362 ? 2.303 -36.406 -26.609 1 94.88 362 SER A O 1
ATOM 2668 N N . ALA A 1 363 ? 1.285 -38.25 -25.969 1 95.5 363 ALA A N 1
ATOM 2669 C CA . ALA A 1 363 ? 0.698 -37.625 -24.797 1 95.5 363 ALA A CA 1
ATOM 2670 C C . ALA A 1 363 ? 1.78 -37.156 -23.828 1 95.5 363 ALA A C 1
ATOM 2672 O O . ALA A 1 363 ? 1.662 -36.062 -23.219 1 95.5 363 ALA A O 1
ATOM 2673 N N . VAL A 1 364 ? 2.805 -37.906 -23.688 1 95.19 364 VAL A N 1
ATOM 2674 C CA . VAL A 1 364 ? 3.926 -37.594 -22.812 1 95.19 364 VAL A CA 1
ATOM 2675 C C . VAL A 1 364 ? 4.641 -36.344 -23.328 1 95.19 364 VAL A C 1
ATOM 2677 O O . VAL A 1 364 ? 5.062 -35.5 -22.531 1 95.19 364 VAL A O 1
ATOM 2680 N N . GLN A 1 365 ? 4.727 -36.188 -24.609 1 94.31 365 GLN A N 1
ATOM 2681 C CA . GLN A 1 365 ? 5.316 -34.969 -25.172 1 94.31 365 GLN A CA 1
ATOM 2682 C C . GLN A 1 365 ? 4.477 -33.75 -24.859 1 94.31 365 GLN A C 1
ATOM 2684 O O . GLN A 1 365 ? 5.02 -32.688 -24.531 1 94.31 365 GLN A O 1
ATOM 2689 N N . GLU A 1 366 ? 3.232 -33.938 -24.938 1 94.62 366 GLU A N 1
ATOM 2690 C CA . GLU A 1 366 ? 2.328 -32.844 -24.562 1 94.62 366 GLU A CA 1
ATOM 2691 C C . GLU A 1 366 ? 2.463 -32.5 -23.078 1 94.62 366 GLU A C 1
ATOM 2693 O O . GLU A 1 366 ? 2.467 -31.312 -22.719 1 94.62 366 GLU A O 1
ATOM 2698 N N . GLN A 1 367 ? 2.584 -33.469 -22.281 1 95.69 367 GLN A N 1
ATOM 2699 C CA . GLN A 1 367 ? 2.756 -33.281 -20.844 1 95.69 367 GLN A CA 1
ATOM 2700 C C . GLN A 1 367 ? 4.051 -32.531 -20.547 1 95.69 367 GLN A C 1
ATOM 2702 O O . GLN A 1 367 ? 4.074 -31.641 -19.703 1 95.69 367 GLN A O 1
ATOM 2707 N N . ALA A 1 368 ? 5.047 -32.906 -21.25 1 95.44 368 ALA A N 1
ATOM 2708 C CA . ALA A 1 368 ? 6.332 -32.25 -21.062 1 95.44 368 ALA A CA 1
ATOM 2709 C C . ALA A 1 368 ? 6.227 -30.75 -21.391 1 95.44 368 ALA A C 1
ATOM 2711 O O . ALA A 1 368 ? 6.75 -29.906 -20.656 1 95.44 368 ALA A O 1
ATOM 2712 N N . ALA A 1 369 ? 5.539 -30.422 -22.422 1 94.69 369 ALA A N 1
ATOM 2713 C CA . ALA A 1 369 ? 5.344 -29.031 -22.812 1 94.69 369 ALA A CA 1
ATOM 2714 C C . ALA A 1 369 ? 4.52 -28.266 -21.781 1 94.69 369 ALA A C 1
ATOM 2716 O O . ALA A 1 369 ? 4.867 -27.156 -21.391 1 94.69 369 ALA A O 1
ATOM 2717 N N . ALA A 1 370 ? 3.451 -28.875 -21.391 1 95.06 370 ALA A N 1
ATOM 2718 C CA . ALA A 1 370 ? 2.586 -28.25 -20.391 1 95.06 370 ALA A CA 1
ATOM 2719 C C . ALA A 1 370 ? 3.332 -28.047 -19.078 1 95.06 370 ALA A C 1
ATOM 2721 O O . ALA A 1 370 ? 3.188 -27 -18.438 1 95.06 370 ALA A O 1
ATOM 2722 N N . THR A 1 371 ? 4.078 -28.984 -18.672 1 95.81 371 THR A N 1
ATOM 2723 C CA . THR A 1 371 ? 4.84 -28.891 -17.438 1 95.81 371 THR A CA 1
ATOM 2724 C C . THR A 1 371 ? 5.898 -27.797 -17.531 1 95.81 371 THR A C 1
ATOM 2726 O O . THR A 1 371 ? 6.152 -27.094 -16.562 1 95.81 371 THR A O 1
ATOM 2729 N N . GLN A 1 372 ? 6.48 -27.688 -18.688 1 94.75 372 GLN A N 1
ATOM 2730 C CA . GLN A 1 372 ? 7.438 -26.609 -18.906 1 94.75 372 GLN A CA 1
ATOM 2731 C C . GLN A 1 372 ? 6.762 -25.25 -18.797 1 94.75 372 GLN A C 1
ATOM 2733 O O . GLN A 1 372 ? 7.328 -24.312 -18.234 1 94.75 372 GLN A O 1
ATOM 2738 N N . GLU A 1 373 ? 5.625 -25.141 -19.344 1 95.75 373 GLU A N 1
ATOM 2739 C CA . GLU A 1 373 ? 4.848 -23.906 -19.219 1 95.75 373 GLU A CA 1
ATOM 2740 C C . GLU A 1 373 ? 4.543 -23.594 -17.75 1 95.75 373 GLU A C 1
ATOM 2742 O O . GLU A 1 373 ? 4.664 -22.453 -17.328 1 95.75 373 GLU A O 1
ATOM 2747 N N . ILE A 1 374 ? 4.176 -24.562 -17.031 1 95.81 374 ILE A N 1
ATOM 2748 C CA . ILE A 1 374 ? 3.904 -24.406 -15.609 1 95.81 374 ILE A CA 1
ATOM 2749 C C . ILE A 1 374 ? 5.156 -23.906 -14.898 1 95.81 374 ILE A C 1
ATOM 2751 O O . ILE A 1 374 ? 5.098 -22.938 -14.133 1 95.81 374 ILE A O 1
ATOM 2755 N N . SER A 1 375 ? 6.246 -24.531 -15.188 1 96.69 375 SER A N 1
ATOM 2756 C CA . SER A 1 375 ? 7.508 -24.156 -14.555 1 96.69 375 SER A CA 1
ATOM 2757 C C . SER A 1 375 ? 7.859 -22.703 -14.852 1 96.69 375 SER A C 1
ATOM 2759 O O . SER A 1 375 ? 8.258 -21.953 -13.953 1 96.69 375 SER A O 1
ATOM 2761 N N . ASN A 1 376 ? 7.672 -22.234 -16.047 1 96.31 376 ASN A N 1
ATOM 2762 C CA . ASN A 1 376 ? 7.965 -20.875 -16.438 1 96.31 376 ASN A CA 1
ATOM 2763 C C . ASN A 1 376 ? 7.055 -19.875 -15.734 1 96.31 376 ASN A C 1
ATOM 2765 O O . ASN A 1 376 ? 7.523 -18.859 -15.211 1 96.31 376 ASN A O 1
ATOM 2769 N N . ASN A 1 377 ? 5.84 -20.219 -15.75 1 96.19 377 ASN A N 1
ATOM 2770 C CA . ASN A 1 377 ? 4.871 -19.312 -15.141 1 96.19 377 ASN A CA 1
ATOM 2771 C C . ASN A 1 377 ? 5.039 -19.266 -13.625 1 96.19 377 ASN A C 1
ATOM 2773 O O . ASN A 1 377 ? 4.84 -18.203 -13.016 1 96.19 377 ASN A O 1
ATOM 2777 N N . VAL A 1 378 ? 5.398 -20.344 -13.039 1 95.25 378 VAL A N 1
ATOM 2778 C CA . VAL A 1 378 ? 5.633 -20.391 -11.602 1 95.25 378 VAL A CA 1
ATOM 2779 C C . VAL A 1 378 ? 6.852 -19.547 -11.242 1 95.25 378 VAL A C 1
ATOM 2781 O O . VAL A 1 378 ? 6.844 -18.828 -10.242 1 95.25 378 VAL A O 1
ATOM 2784 N N . ALA A 1 379 ? 7.871 -19.656 -12.055 1 94 379 ALA A N 1
ATOM 2785 C CA . ALA A 1 379 ? 9.062 -18.844 -11.82 1 94 379 ALA A CA 1
ATOM 2786 C C . ALA A 1 379 ? 8.734 -17.344 -11.891 1 94 379 ALA A C 1
ATOM 2788 O O . ALA A 1 379 ? 9.18 -16.578 -11.047 1 94 379 ALA A O 1
ATOM 2789 N N . GLN A 1 380 ? 7.98 -16.953 -12.812 1 93.12 380 GLN A N 1
ATOM 2790 C CA . GLN A 1 380 ? 7.566 -15.562 -12.953 1 93.12 380 GLN A CA 1
ATOM 2791 C C . GLN A 1 380 ? 6.676 -15.133 -11.797 1 93.12 380 GLN A C 1
ATOM 2793 O O . GLN A 1 380 ? 6.812 -14.023 -11.281 1 93.12 380 GLN A O 1
ATOM 2798 N N . ALA A 1 381 ? 5.785 -15.984 -11.414 1 91.44 381 ALA A N 1
ATOM 2799 C CA . ALA A 1 381 ? 4.91 -15.695 -10.289 1 91.44 381 ALA A CA 1
ATOM 2800 C C . ALA A 1 381 ? 5.715 -15.516 -9 1 91.44 381 ALA A C 1
ATOM 2802 O O . ALA A 1 381 ? 5.398 -14.648 -8.18 1 91.44 381 ALA A O 1
ATOM 2803 N N . ALA A 1 382 ? 6.734 -16.375 -8.836 1 92.44 382 ALA A N 1
ATOM 2804 C CA . ALA A 1 382 ? 7.605 -16.25 -7.668 1 92.44 382 ALA A CA 1
ATOM 2805 C C . ALA A 1 382 ? 8.266 -14.883 -7.617 1 92.44 382 ALA A C 1
ATOM 2807 O O . ALA A 1 382 ? 8.289 -14.234 -6.566 1 92.44 382 ALA A O 1
ATOM 2808 N N . ARG A 1 383 ? 8.727 -14.375 -8.703 1 91.62 383 ARG A N 1
ATOM 2809 C CA . ARG A 1 383 ? 9.305 -13.039 -8.781 1 91.62 383 ARG A CA 1
ATOM 2810 C C . ARG A 1 383 ? 8.266 -11.969 -8.477 1 91.62 383 ARG A C 1
ATOM 2812 O O . ARG A 1 383 ? 8.547 -10.992 -7.781 1 91.62 383 ARG A O 1
ATOM 2819 N N . GLY A 1 384 ? 7.145 -12.227 -9.047 1 88.69 384 GLY A N 1
ATOM 2820 C CA . GLY A 1 384 ? 6.051 -11.305 -8.797 1 88.69 384 GLY A CA 1
ATOM 2821 C C . GLY A 1 384 ? 5.68 -11.211 -7.328 1 88.69 384 GLY A C 1
ATOM 2822 O O . GLY A 1 384 ? 5.496 -10.109 -6.797 1 88.69 384 GLY A O 1
ATOM 2823 N N . THR A 1 385 ? 5.562 -12.25 -6.633 1 90.25 385 THR A N 1
ATOM 2824 C CA . THR A 1 385 ? 5.211 -12.258 -5.219 1 90.25 385 THR A CA 1
ATOM 2825 C C . THR A 1 385 ? 6.297 -11.578 -4.391 1 90.25 385 THR A C 1
ATOM 2827 O O . THR A 1 385 ? 6.004 -10.922 -3.391 1 90.25 385 THR A O 1
ATOM 2830 N N . ASP A 1 386 ? 7.531 -11.727 -4.781 1 92.25 386 ASP A N 1
ATOM 2831 C CA . ASP A 1 386 ? 8.633 -11.039 -4.113 1 92.25 386 ASP A CA 1
ATOM 2832 C C . ASP A 1 386 ? 8.5 -9.523 -4.258 1 92.25 386 ASP A C 1
ATOM 2834 O O . ASP A 1 386 ? 8.688 -8.789 -3.287 1 92.25 386 ASP A O 1
ATOM 2838 N N . GLU A 1 387 ? 8.234 -9.102 -5.402 1 89.06 387 GLU A N 1
ATOM 2839 C CA . GLU A 1 387 ? 8.047 -7.676 -5.664 1 89.06 387 GLU A CA 1
ATOM 2840 C C . GLU A 1 387 ? 6.879 -7.113 -4.863 1 89.06 387 GLU A C 1
ATOM 2842 O O . GLU A 1 387 ? 6.965 -6.016 -4.312 1 89.06 387 GLU A O 1
ATOM 2847 N N . ILE A 1 388 ? 5.848 -7.848 -4.805 1 87.25 388 ILE A N 1
ATOM 2848 C CA . ILE A 1 388 ? 4.672 -7.434 -4.043 1 87.25 388 ILE A CA 1
ATOM 2849 C C . ILE A 1 388 ? 5.035 -7.312 -2.564 1 87.25 388 ILE A C 1
ATOM 2851 O O . ILE A 1 388 ? 4.672 -6.332 -1.908 1 87.25 388 ILE A O 1
ATOM 2855 N N . ALA A 1 389 ? 5.738 -8.312 -2.08 1 90.56 389 ALA A N 1
ATOM 2856 C CA . ALA A 1 389 ? 6.156 -8.297 -0.68 1 90.56 389 ALA A CA 1
ATOM 2857 C C . ALA A 1 389 ? 6.965 -7.039 -0.365 1 90.56 389 ALA A C 1
ATOM 2859 O O . ALA A 1 389 ? 6.738 -6.391 0.659 1 90.56 389 ALA A O 1
ATOM 2860 N N . ARG A 1 390 ? 7.844 -6.633 -1.229 1 89.31 390 ARG A N 1
ATOM 2861 C CA . ARG A 1 390 ? 8.656 -5.434 -1.054 1 89.31 390 ARG A CA 1
ATOM 2862 C C . ARG A 1 390 ? 7.789 -4.18 -1.065 1 89.31 390 ARG A C 1
ATOM 2864 O O . ARG A 1 390 ? 7.992 -3.27 -0.258 1 89.31 390 ARG A O 1
ATOM 2871 N N . SER A 1 391 ? 6.898 -4.141 -1.979 1 84.88 391 SER A N 1
ATOM 2872 C CA . SER A 1 391 ? 6.008 -2.99 -2.094 1 84.88 391 SER A CA 1
ATOM 2873 C C . SER A 1 391 ? 5.137 -2.84 -0.854 1 84.88 391 SER A C 1
ATOM 2875 O O . SER A 1 391 ? 4.922 -1.726 -0.37 1 84.88 391 SER A O 1
ATOM 2877 N N . ILE A 1 392 ? 4.68 -3.918 -0.315 1 85.25 392 ILE A N 1
ATOM 2878 C CA . ILE A 1 392 ? 3.83 -3.912 0.871 1 85.25 392 ILE A CA 1
ATOM 2879 C C . ILE A 1 392 ? 4.629 -3.422 2.076 1 85.25 392 ILE A C 1
ATOM 2881 O O . ILE A 1 392 ? 4.109 -2.676 2.91 1 85.25 392 ILE A O 1
ATOM 2885 N N . GLU A 1 393 ? 5.836 -3.797 2.166 1 88.31 393 GLU A N 1
ATOM 2886 C CA . GLU A 1 393 ? 6.711 -3.305 3.225 1 88.31 393 GLU A CA 1
ATOM 2887 C C . GLU A 1 393 ? 6.875 -1.79 3.145 1 88.31 393 GLU A C 1
ATOM 2889 O O . GLU A 1 393 ? 6.816 -1.098 4.164 1 88.31 393 GLU A O 1
ATOM 2894 N N . ALA A 1 394 ? 7.027 -1.317 2.012 1 84.31 394 ALA A N 1
ATOM 2895 C CA . ALA A 1 394 ? 7.176 0.12 1.798 1 84.31 394 ALA A CA 1
ATOM 2896 C C . ALA A 1 394 ? 5.91 0.867 2.205 1 84.31 394 ALA A C 1
ATOM 2898 O O . ALA A 1 394 ? 5.98 1.95 2.791 1 84.31 394 ALA A O 1
ATOM 2899 N N . VAL A 1 395 ? 4.797 0.337 1.95 1 81.19 395 VAL A N 1
ATOM 2900 C CA . VAL A 1 395 ? 3.518 0.93 2.326 1 81.19 395 VAL A CA 1
ATOM 2901 C C . VAL A 1 395 ? 3.389 0.96 3.848 1 81.19 395 VAL A C 1
ATOM 2903 O O . VAL A 1 395 ? 2.914 1.946 4.414 1 81.19 395 VAL A O 1
ATOM 2906 N N . SER A 1 396 ? 3.785 -0.115 4.457 1 86.75 396 SER A N 1
ATOM 2907 C CA . SER A 1 396 ? 3.756 -0.168 5.914 1 86.75 396 SER A CA 1
ATOM 2908 C C . SER A 1 396 ? 4.625 0.928 6.523 1 86.75 396 SER A C 1
ATOM 2910 O O . SER A 1 396 ? 4.215 1.589 7.48 1 86.75 396 SER A O 1
ATOM 2912 N N . VAL A 1 397 ? 5.762 1.194 5.988 1 86.62 397 VAL A N 1
ATOM 2913 C CA . VAL A 1 397 ? 6.664 2.242 6.453 1 86.62 397 VAL A CA 1
ATOM 2914 C C . VAL A 1 397 ? 6.027 3.611 6.227 1 86.62 397 VAL A C 1
ATOM 2916 O O . VAL A 1 397 ? 6.039 4.465 7.121 1 86.62 397 VAL A O 1
ATOM 2919 N N . ALA A 1 398 ? 5.445 3.76 5.07 1 81.56 398 ALA A N 1
ATOM 2920 C CA . ALA A 1 398 ? 4.777 5.016 4.738 1 81.56 398 ALA A CA 1
ATOM 2921 C C . ALA A 1 398 ? 3.615 5.285 5.688 1 81.56 398 ALA A C 1
ATOM 2923 O O . ALA A 1 398 ? 3.398 6.426 6.109 1 81.56 398 ALA A O 1
ATOM 2924 N N . ALA A 1 399 ? 2.854 4.293 6.039 1 83.94 399 ALA A N 1
ATOM 2925 C CA . ALA A 1 399 ? 1.744 4.418 6.98 1 83.94 399 ALA A CA 1
ATOM 2926 C C . ALA A 1 399 ? 2.24 4.852 8.359 1 83.94 399 ALA A C 1
ATOM 2928 O O . ALA A 1 399 ? 1.635 5.715 9 1 83.94 399 ALA A O 1
ATOM 2929 N N . ASN A 1 400 ? 3.322 4.309 8.781 1 89 400 ASN A N 1
ATOM 2930 C CA . ASN A 1 400 ? 3.912 4.684 10.062 1 89 400 ASN A CA 1
ATOM 2931 C C . ASN A 1 400 ? 4.387 6.133 10.055 1 89 400 ASN A C 1
ATOM 2933 O O . ASN A 1 400 ? 4.18 6.863 11.031 1 89 400 ASN A O 1
ATOM 2937 N N . GLU A 1 401 ? 4.977 6.52 9 1 86.31 401 GLU A N 1
ATOM 2938 C CA . GLU A 1 401 ? 5.426 7.902 8.867 1 86.31 401 GLU A CA 1
ATOM 2939 C C . GLU A 1 401 ? 4.242 8.867 8.859 1 86.31 401 GLU A C 1
ATOM 2941 O O . GLU A 1 401 ? 4.32 9.961 9.43 1 86.31 401 GLU A O 1
ATOM 2946 N N . THR A 1 402 ? 3.219 8.508 8.234 1 82.88 402 THR A N 1
ATOM 2947 C CA . THR A 1 402 ? 1.997 9.305 8.219 1 82.88 402 THR A CA 1
ATOM 2948 C C . THR A 1 402 ? 1.423 9.438 9.625 1 82.88 402 THR A C 1
ATOM 2950 O O . THR A 1 402 ? 0.983 10.516 10.023 1 82.88 402 THR A O 1
ATOM 2953 N N . ALA A 1 403 ? 1.45 8.359 10.359 1 85.81 403 ALA A N 1
ATOM 2954 C CA . ALA A 1 403 ? 0.994 8.391 11.742 1 85.81 403 ALA A CA 1
ATOM 2955 C C . ALA A 1 403 ? 1.83 9.359 12.57 1 85.81 403 ALA A C 1
ATOM 2957 O O . ALA A 1 403 ? 1.292 10.109 13.391 1 85.81 403 ALA A O 1
ATOM 2958 N N . GLN A 1 404 ? 3.105 9.383 12.375 1 87.94 404 GLN A N 1
ATOM 2959 C CA . GLN A 1 404 ? 4 10.297 13.078 1 87.94 404 GLN A CA 1
ATOM 2960 C C . GLN A 1 404 ? 3.711 11.75 12.695 1 87.94 404 GLN A C 1
ATOM 2962 O O . GLN A 1 404 ? 3.688 12.625 13.562 1 87.94 404 GLN A O 1
ATOM 2967 N N . ALA A 1 405 ? 3.521 11.898 11.406 1 82.31 405 ALA A N 1
ATOM 2968 C CA . ALA A 1 405 ? 3.17 13.234 10.93 1 82.31 405 ALA A CA 1
ATOM 2969 C C . ALA A 1 405 ? 1.861 13.711 11.555 1 82.31 405 ALA A C 1
ATOM 2971 O O . ALA A 1 405 ? 1.732 14.883 11.922 1 82.31 405 ALA A O 1
ATOM 2972 N N . SER A 1 406 ? 0.868 12.867 11.75 1 84.12 406 SER A N 1
ATOM 2973 C CA . SER A 1 406 ? -0.409 13.18 12.383 1 84.12 406 SER A CA 1
ATOM 2974 C C . SER A 1 406 ? -0.214 13.633 13.828 1 84.12 406 SER A C 1
ATOM 2976 O O . SER A 1 406 ? -0.831 14.609 14.266 1 84.12 406 SER A O 1
ATOM 2978 N N . THR A 1 407 ? 0.664 13 14.555 1 86.69 407 THR A N 1
ATOM 2979 C CA . THR A 1 407 ? 0.952 13.352 15.938 1 86.69 407 THR A CA 1
ATOM 2980 C C . THR A 1 407 ? 1.584 14.734 16.031 1 86.69 407 THR A C 1
ATOM 2982 O O . THR A 1 407 ? 1.251 15.523 16.906 1 86.69 407 THR A O 1
ATOM 2985 N N . LEU A 1 408 ? 2.422 15.023 15.094 1 82.06 408 LEU A N 1
ATOM 2986 C CA . LEU A 1 408 ? 3.068 16.328 15.062 1 82.06 408 LEU A CA 1
ATOM 2987 C C . LEU A 1 408 ? 2.053 17.422 14.766 1 82.06 408 LEU A C 1
ATOM 2989 O O . LEU A 1 408 ? 2.109 18.5 15.359 1 82.06 408 LEU A O 1
ATOM 2993 N N . VAL A 1 409 ? 1.115 17.141 13.875 1 80.31 409 VAL A N 1
ATOM 2994 C CA . VAL A 1 409 ? 0.084 18.109 13.531 1 80.31 409 VAL A CA 1
ATOM 2995 C C . VAL A 1 409 ? -0.801 18.375 14.75 1 80.31 409 VAL A C 1
ATOM 2997 O O . VAL A 1 409 ? -1.155 19.516 15.031 1 80.31 409 VAL A O 1
ATOM 3000 N N . ILE A 1 410 ? -1.113 17.359 15.516 1 83.38 410 ILE A N 1
ATOM 3001 C CA . ILE A 1 410 ? -1.927 17.5 16.719 1 83.38 410 ILE A CA 1
ATOM 3002 C C . ILE A 1 410 ? -1.193 18.375 17.734 1 83.38 410 ILE A C 1
ATOM 3004 O O . ILE A 1 410 ? -1.782 19.281 18.328 1 83.38 410 ILE A O 1
ATOM 3008 N N . ARG A 1 411 ? 0.034 18.094 17.938 1 83.06 411 ARG A N 1
ATOM 3009 C CA . ARG A 1 411 ? 0.83 18.844 18.891 1 83.06 411 ARG A CA 1
ATOM 3010 C C . ARG A 1 411 ? 0.938 20.312 18.469 1 83.06 411 ARG A C 1
ATOM 3012 O O . ARG A 1 411 ? 0.763 21.219 19.297 1 83.06 411 ARG A O 1
ATOM 3019 N N . SER A 1 412 ? 1.244 20.453 17.188 1 77.88 412 SER A N 1
ATOM 3020 C CA . SER A 1 412 ? 1.362 21.812 16.672 1 77.88 412 SER A CA 1
ATOM 3021 C C . SER A 1 412 ? 0.038 22.562 16.781 1 77.88 412 SER A C 1
ATOM 3023 O O . SER A 1 412 ? 0.015 23.75 17.109 1 77.88 412 SER A O 1
ATOM 3025 N N . SER A 1 413 ? -1.077 21.906 16.516 1 80.38 413 SER A N 1
ATOM 3026 C CA . SER A 1 413 ? -2.404 22.516 16.609 1 80.38 413 SER A CA 1
ATOM 3027 C C . SER A 1 413 ? -2.746 22.875 18.047 1 80.38 413 SER A C 1
ATOM 3029 O O . SER A 1 413 ? -3.316 23.938 18.312 1 80.38 413 SER A O 1
ATOM 3031 N N . SER A 1 414 ? -2.414 22.062 18.969 1 83.06 414 SER A N 1
ATOM 3032 C CA . SER A 1 414 ? -2.643 22.328 20.375 1 83.06 414 SER A CA 1
ATOM 3033 C C . SER A 1 414 ? -1.825 23.516 20.859 1 83.06 414 SER A C 1
ATOM 3035 O O . SER A 1 414 ? -2.336 24.375 21.578 1 83.06 414 SER A O 1
ATOM 3037 N N . ASP A 1 415 ? -0.598 23.578 20.422 1 81.75 415 ASP A N 1
ATOM 3038 C CA . ASP A 1 415 ? 0.268 24.703 20.766 1 81.75 415 ASP A CA 1
ATOM 3039 C C . ASP A 1 415 ? -0.297 26.016 20.219 1 81.75 415 ASP A C 1
ATOM 3041 O O . ASP A 1 415 ? -0.296 27.031 20.906 1 81.75 415 ASP A O 1
ATOM 3045 N N . LEU A 1 416 ? -0.804 25.953 19.031 1 77 416 LEU A N 1
ATOM 3046 C CA . LEU A 1 416 ? -1.392 27.125 18.391 1 77 416 LEU A CA 1
ATOM 3047 C C . LEU A 1 416 ? -2.631 27.594 19.156 1 77 416 LEU A C 1
ATOM 3049 O O . LEU A 1 416 ? -2.818 28.797 19.375 1 77 416 LEU A O 1
ATOM 3053 N N . SER A 1 417 ? -3.449 26.688 19.578 1 81.69 417 SER A N 1
ATOM 3054 C CA . SER A 1 417 ? -4.641 27.016 20.359 1 81.69 417 SER A CA 1
ATOM 3055 C C . SER A 1 417 ? -4.273 27.672 21.688 1 81.69 417 SER A C 1
ATOM 3057 O O . SER A 1 417 ? -4.891 28.656 22.094 1 81.69 417 SER A O 1
ATOM 3059 N N . GLY A 1 418 ? -3.275 27.109 22.328 1 82.81 418 GLY A N 1
ATOM 3060 C CA . GLY A 1 418 ? -2.803 27.703 23.562 1 82.81 418 GLY A CA 1
ATOM 3061 C C . GLY A 1 418 ? -2.273 29.109 23.406 1 82.81 418 GLY A C 1
ATOM 3062 O O . GLY A 1 418 ? -2.561 29.984 24.219 1 82.81 418 GLY A O 1
ATOM 3063 N N . GLN A 1 419 ? -1.572 29.297 22.344 1 76.06 419 GLN A N 1
ATOM 3064 C CA . GLN A 1 419 ? -1.024 30.625 22.062 1 76.06 419 GLN A CA 1
ATOM 3065 C C . GLN A 1 419 ? -2.135 31.625 21.75 1 76.06 419 GLN A C 1
ATOM 3067 O O . GLN A 1 419 ? -2.061 32.781 22.156 1 76.06 419 GLN A O 1
ATOM 3072 N N . SER A 1 420 ? -3.148 31.203 21.031 1 78.94 420 SER A N 1
ATOM 3073 C CA . SER A 1 420 ? -4.297 32.031 20.719 1 78.94 420 SER A CA 1
ATOM 3074 C C . SER A 1 420 ? -5.027 32.469 21.984 1 78.94 420 SER A C 1
ATOM 3076 O O . SER A 1 420 ? -5.371 33.656 22.141 1 78.94 420 SER A O 1
ATOM 3078 N N . ASP A 1 421 ? -5.184 31.594 22.859 1 82.94 421 ASP A N 1
ATOM 3079 C CA . ASP A 1 421 ? -5.855 31.891 24.125 1 82.94 421 ASP A CA 1
ATOM 3080 C C . ASP A 1 421 ? -5.031 32.875 24.969 1 82.94 421 ASP A C 1
ATOM 3082 O O . ASP A 1 421 ? -5.578 33.812 25.547 1 82.94 421 ASP A O 1
ATOM 3086 N N . SER A 1 422 ? -3.787 32.594 24.984 1 80.69 422 SER A N 1
ATOM 3087 C CA . SER A 1 422 ? -2.889 33.469 25.734 1 80.69 422 SER A CA 1
ATOM 3088 C C . SER A 1 422 ? -2.906 34.906 25.172 1 80.69 422 SER A C 1
ATOM 3090 O O . SER A 1 422 ? -2.961 35.875 25.938 1 80.69 422 SER A O 1
ATOM 3092 N N . LEU A 1 423 ? -2.932 35 23.875 1 75.69 423 LEU A N 1
ATOM 3093 C CA . LEU A 1 423 ? -2.975 36.281 23.234 1 75.69 423 LEU A CA 1
ATOM 3094 C C . LEU A 1 423 ? -4.277 37.031 23.562 1 75.69 423 LEU A C 1
ATOM 3096 O O . LEU A 1 423 ? -4.27 38.219 23.859 1 75.69 423 LEU A O 1
ATOM 3100 N N . LYS A 1 424 ? -5.344 36.344 23.531 1 80.62 424 LYS A N 1
ATOM 3101 C CA . LYS A 1 424 ? -6.648 36.906 23.875 1 80.62 424 LYS A CA 1
ATOM 3102 C C . LYS A 1 424 ? -6.656 37.469 25.281 1 80.62 424 LYS A C 1
ATOM 3104 O O . LYS A 1 424 ? -7.109 38.594 25.5 1 80.62 424 LYS A O 1
ATOM 3109 N N . HIS A 1 425 ? -6.086 36.719 26.172 1 82.69 425 HIS A N 1
ATOM 3110 C CA . HIS A 1 425 ? -6.066 37.125 27.578 1 82.69 425 HIS A CA 1
ATOM 3111 C C . HIS A 1 425 ? -5.176 38.344 27.766 1 82.69 425 HIS A C 1
ATOM 3113 O O . HIS A 1 425 ? -5.543 39.281 28.484 1 82.69 425 HIS A O 1
ATOM 3119 N N . GLN A 1 426 ? -4.078 38.312 27.094 1 75.25 426 GLN A N 1
ATOM 3120 C CA . GLN A 1 426 ? -3.137 39.406 27.234 1 75.25 426 GLN A CA 1
ATOM 3121 C C . GLN A 1 426 ? -3.715 40.688 26.656 1 75.25 426 GLN A C 1
ATOM 3123 O O . GLN A 1 426 ? -3.555 41.781 27.234 1 75.25 426 GLN A O 1
ATOM 3128 N N . VAL A 1 427 ? -4.449 40.594 25.594 1 76.31 427 VAL A N 1
ATOM 3129 C CA . VAL A 1 427 ? -5.059 41.781 24.953 1 76.31 427 VAL A CA 1
ATOM 3130 C C . VAL A 1 427 ? -6.18 42.312 25.844 1 76.31 427 VAL A C 1
ATOM 3132 O O . VAL A 1 427 ? -6.293 43.531 26.047 1 76.31 427 VAL A O 1
ATOM 3135 N N . GLU A 1 428 ? -6.977 41.406 26.406 1 79.62 428 GLU A N 1
ATOM 3136 C CA . GLU A 1 428 ? -8.055 41.812 27.297 1 79.62 428 GLU A CA 1
ATOM 3137 C C . GLU A 1 428 ? -7.512 42.562 28.516 1 79.62 428 GLU A C 1
ATOM 3139 O O . GLU A 1 428 ? -8.039 43.594 28.906 1 79.62 428 GLU A O 1
ATOM 3144 N N . THR A 1 429 ? -6.449 42.062 29.109 1 76.06 429 THR A N 1
ATOM 3145 C CA . THR A 1 429 ? -5.836 42.656 30.281 1 76.06 429 THR A CA 1
ATOM 3146 C C . THR A 1 429 ? -5.258 44.031 29.953 1 76.06 429 THR A C 1
ATOM 3148 O O . THR A 1 429 ? -5.398 44.969 30.734 1 76.06 429 THR A O 1
ATOM 3151 N N . PHE A 1 430 ? -4.703 44.156 28.75 1 75.69 430 PHE A N 1
ATOM 3152 C CA . PHE A 1 430 ? -4.113 45.406 28.312 1 75.69 430 PHE A CA 1
ATOM 3153 C C . PHE A 1 430 ? -5.188 46.469 28.109 1 75.69 430 PHE A C 1
ATOM 3155 O O . PHE A 1 430 ? -5.039 47.625 28.578 1 75.69 430 PHE A O 1
ATOM 3162 N N . LEU A 1 431 ? -6.238 46.031 27.5 1 75.12 431 LEU A N 1
ATOM 3163 C CA . LEU A 1 431 ? -7.305 47 27.203 1 75.12 431 LEU A CA 1
ATOM 3164 C C . LEU A 1 431 ? -8.008 47.438 28.484 1 75.12 431 LEU A C 1
ATOM 3166 O O . LEU A 1 431 ? -8.367 48.594 28.625 1 75.12 431 LEU A O 1
ATOM 3170 N N . GLN A 1 432 ? -8.148 46.5 29.422 1 74.12 432 GLN A N 1
ATOM 3171 C CA . GLN A 1 432 ? -8.742 46.875 30.703 1 74.12 432 GLN A CA 1
ATOM 3172 C C . GLN A 1 432 ? -7.855 47.844 31.469 1 74.12 432 GLN A C 1
ATOM 3174 O O . GLN A 1 432 ? -8.352 48.812 32.062 1 74.12 432 GLN A O 1
ATOM 3179 N N . ALA A 1 433 ? -6.551 47.625 31.375 1 71 433 ALA A N 1
ATOM 3180 C CA . ALA A 1 433 ? -5.602 48.5 32.031 1 71 433 ALA A CA 1
ATOM 3181 C C . ALA A 1 433 ? -5.566 49.875 31.391 1 71 433 ALA A C 1
ATOM 3183 O O . ALA A 1 433 ? -5.441 50.906 32.094 1 71 433 ALA A O 1
ATOM 3184 N N . LEU A 1 434 ? -5.754 49.906 30.078 1 69.06 434 LEU A N 1
ATOM 3185 C CA . LEU A 1 434 ? -5.754 51.188 29.344 1 69.06 434 LEU A CA 1
ATOM 3186 C C . LEU A 1 434 ? -7.016 51.969 29.641 1 69.06 434 LEU A C 1
ATOM 3188 O O . LEU A 1 434 ? -6.965 53.219 29.797 1 69.06 434 LEU A O 1
ATOM 3192 N N . LYS A 1 435 ? -8.172 51.25 29.797 1 68.38 435 LYS A N 1
ATOM 3193 C CA . LYS A 1 435 ? -9.43 51.906 30.109 1 68.38 435 LYS A CA 1
ATOM 3194 C C . LYS A 1 435 ? -9.414 52.469 31.531 1 68.38 435 LYS A C 1
ATOM 3196 O O . LYS A 1 435 ? -9.992 53.531 31.797 1 68.38 435 LYS A O 1
ATOM 3201 N N . ALA A 1 436 ? -8.766 51.812 32.438 1 63.12 436 ALA A N 1
ATOM 3202 C CA . ALA A 1 436 ? -8.719 52.219 33.812 1 63.12 436 ALA A CA 1
ATOM 3203 C C . ALA A 1 436 ? -7.723 53.344 34.031 1 63.12 436 ALA A C 1
ATOM 3205 O O . ALA A 1 436 ? -7.727 54 35.062 1 63.12 436 ALA A O 1
ATOM 3206 N N . SER A 1 437 ? -6.957 53.562 33 1 57.56 437 SER A N 1
ATOM 3207 C CA . SER A 1 437 ? -5.992 54.625 33.156 1 57.56 437 SER A CA 1
ATOM 3208 C C . SER A 1 437 ? -6.562 55.969 32.688 1 57.56 437 SER A C 1
ATOM 3210 O O . SER A 1 437 ? -6.324 57 33.312 1 57.56 437 SER A O 1
ATOM 3212 N N . MET B 1 1 ? -5.184 100.062 27.656 1 24.78 1 MET B N 1
ATOM 3213 C CA . MET B 1 1 ? -6.383 100.438 28.406 1 24.78 1 MET B CA 1
ATOM 3214 C C . MET B 1 1 ? -6.418 99.688 29.75 1 24.78 1 MET B C 1
ATOM 3216 O O . MET B 1 1 ? -6.297 98.5 29.812 1 24.78 1 MET B O 1
ATOM 3220 N N . SER B 1 2 ? -6.016 100.312 30.828 1 26.52 2 SER B N 1
ATOM 3221 C CA . SER B 1 2 ? -5.656 100.062 32.188 1 26.52 2 SER B CA 1
ATOM 3222 C C . SER B 1 2 ? -6.805 99.375 32.938 1 26.52 2 SER B C 1
ATOM 3224 O O . SER B 1 2 ? -7.977 99.625 32.625 1 26.52 2 SER B O 1
ATOM 3226 N N . LEU B 1 3 ? -6.543 98.25 33.438 1 31.45 3 LEU B N 1
ATOM 3227 C CA . LEU B 1 3 ? -7.383 97.5 34.375 1 31.45 3 LEU B CA 1
ATOM 3228 C C . LEU B 1 3 ? -8.016 98.438 35.406 1 31.45 3 LEU B C 1
ATOM 3230 O O . LEU B 1 3 ? -8.648 98 36.344 1 31.45 3 LEU B O 1
ATOM 3234 N N . MET B 1 4 ? -7.754 99.75 35.312 1 33.66 4 MET B N 1
ATOM 3235 C CA . MET B 1 4 ? -8.383 100.688 36.188 1 33.66 4 MET B CA 1
ATOM 3236 C C . MET B 1 4 ? -9.898 100.688 36.062 1 33.66 4 MET B C 1
ATOM 3238 O O . MET B 1 4 ? -10.609 101.375 36.781 1 33.66 4 MET B O 1
ATOM 3242 N N . GLY B 1 5 ? -10.352 100.188 34.906 1 34.91 5 GLY B N 1
ATOM 3243 C CA . GLY B 1 5 ? -11.805 100.125 34.875 1 34.91 5 GLY B CA 1
ATOM 3244 C C . GLY B 1 5 ? -12.391 99.125 35.875 1 34.91 5 GLY B C 1
ATOM 3245 O O . GLY B 1 5 ? -13.586 98.875 35.812 1 34.91 5 GLY B O 1
ATOM 3246 N N . PHE B 1 6 ? -11.531 98.312 36.469 1 38.09 6 PHE B N 1
ATOM 3247 C CA . PHE B 1 6 ? -12.031 97.25 37.344 1 38.09 6 PHE B CA 1
ATOM 3248 C C . PHE B 1 6 ? -12.969 97.812 38.406 1 38.09 6 PHE B C 1
ATOM 3250 O O . PHE B 1 6 ? -14.031 97.25 38.688 1 38.09 6 PHE B O 1
ATOM 3257 N N . PHE B 1 7 ? -12.336 98.438 39.531 1 39.06 7 PHE B N 1
ATOM 3258 C CA . PHE B 1 7 ? -13.031 98.812 40.75 1 39.06 7 PHE B CA 1
ATOM 3259 C C . PHE B 1 7 ? -13.43 100.312 40.656 1 39.06 7 PHE B C 1
ATOM 3261 O O . PHE B 1 7 ? -12.883 101.125 41.344 1 39.06 7 PHE B O 1
ATOM 3268 N N . ARG B 1 8 ? -13.508 100.938 39.531 1 38.69 8 ARG B N 1
ATOM 3269 C CA . ARG B 1 8 ? -13.734 102.375 39.531 1 38.69 8 ARG B CA 1
ATOM 3270 C C . ARG B 1 8 ? -15.07 102.688 40.188 1 38.69 8 ARG B C 1
ATOM 3272 O O . ARG B 1 8 ? -16.078 102.812 39.5 1 38.69 8 ARG B O 1
ATOM 3279 N N . GLY B 1 9 ? -15.461 102 41.219 1 34.31 9 GLY B N 1
ATOM 3280 C CA . GLY B 1 9 ? -16.484 102.875 41.781 1 34.31 9 GLY B CA 1
ATOM 3281 C C . GLY B 1 9 ? -15.969 104.25 42.125 1 34.31 9 GLY B C 1
ATOM 3282 O O . GLY B 1 9 ? -14.805 104.375 42.5 1 34.31 9 GLY B O 1
ATOM 3283 N N . GLY B 1 10 ? -16.344 105.375 41.5 1 33.56 10 GLY B N 1
ATOM 3284 C CA . GLY B 1 10 ? -16.078 106.812 41.406 1 33.56 10 GLY B CA 1
ATOM 3285 C C . GLY B 1 10 ? -15.836 107.438 42.75 1 33.56 10 GLY B C 1
ATOM 3286 O O . GLY B 1 10 ? -15.742 108.688 42.844 1 33.56 10 GLY B O 1
ATOM 3287 N N . SER B 1 11 ? -16.266 107 43.969 1 36.31 11 SER B N 1
ATOM 3288 C CA . SER B 1 11 ? -16.391 108.125 44.844 1 36.31 11 SER B CA 1
ATOM 3289 C C . SER B 1 11 ? -15.031 108.688 45.281 1 36.31 11 SER B C 1
ATOM 3291 O O . SER B 1 11 ? -14.141 107.938 45.656 1 36.31 11 SER B O 1
ATOM 3293 N N . ASN B 1 12 ? -14.539 109.875 44.938 1 39.25 12 ASN B N 1
ATOM 3294 C CA . ASN B 1 12 ? -13.406 110.75 45.062 1 39.25 12 ASN B CA 1
ATOM 3295 C C . ASN B 1 12 ? -12.984 110.938 46.531 1 39.25 12 ASN B C 1
ATOM 3297 O O . ASN B 1 12 ? -12.141 111.75 46.8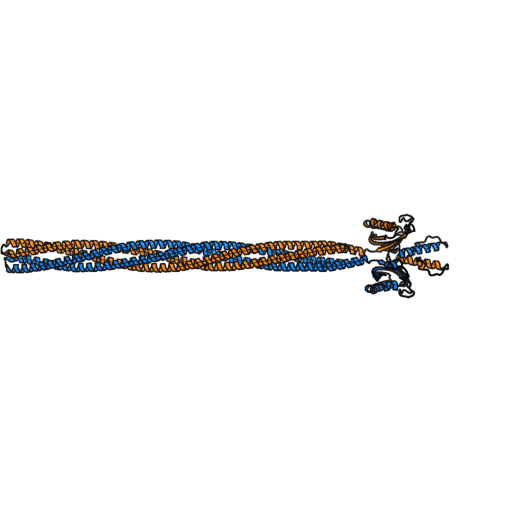44 1 39.25 12 ASN B O 1
ATOM 3301 N N . SER B 1 13 ? -13.82 110.812 47.594 1 46.28 13 SER B N 1
ATOM 3302 C CA . SER B 1 13 ? -13.43 111.375 48.844 1 46.28 13 SER B CA 1
ATOM 3303 C C . SER B 1 13 ? -12.461 110.5 49.594 1 46.28 13 SER B C 1
ATOM 3305 O O . SER B 1 13 ? -12.328 109.312 49.281 1 46.28 13 SER B O 1
ATOM 3307 N N . GLY B 1 14 ? -11.633 110.875 50.531 1 50.22 14 GLY B N 1
ATOM 3308 C CA . GLY B 1 14 ? -10.711 110.25 51.469 1 50.22 14 GLY B CA 1
ATOM 3309 C C . GLY B 1 14 ? -11.125 108.875 51.875 1 50.22 14 GLY B C 1
ATOM 3310 O O . GLY B 1 14 ? -10.281 107.938 52 1 50.22 14 GLY B O 1
ATOM 3311 N N . ASN B 1 15 ? -12.328 108.562 52.094 1 55.09 15 ASN B N 1
ATOM 3312 C CA . ASN B 1 15 ? -12.992 107.312 52.469 1 55.09 15 ASN B CA 1
ATOM 3313 C C . ASN B 1 15 ? -13.047 106.312 51.281 1 55.09 15 ASN B C 1
ATOM 3315 O O . ASN B 1 15 ? -13.125 105.125 51.5 1 55.09 15 ASN B O 1
ATOM 3319 N N . GLY B 1 16 ? -12.773 106.75 50.156 1 61.78 16 GLY B N 1
ATOM 3320 C CA . GLY B 1 16 ? -12.883 105.938 48.938 1 61.78 16 GLY B CA 1
ATOM 3321 C C . GLY B 1 16 ? -11.648 105.125 48.656 1 61.78 16 GLY B C 1
ATOM 3322 O O . GLY B 1 16 ? -11.766 103.938 48.219 1 61.78 16 GLY B O 1
ATOM 3323 N N . ARG B 1 17 ? -10.531 105.688 48.875 1 71.12 17 ARG B N 1
ATOM 3324 C CA . ARG B 1 17 ? -9.266 104.938 48.656 1 71.12 17 ARG B CA 1
ATOM 3325 C C . ARG B 1 17 ? -9.102 103.812 49.625 1 71.12 17 ARG B C 1
ATOM 3327 O O . ARG B 1 17 ? -8.562 102.75 49.281 1 71.12 17 ARG B O 1
ATOM 3334 N N . GLY B 1 18 ? -9.5 103.938 50.719 1 69.94 18 GLY B N 1
ATOM 3335 C CA . GLY B 1 18 ? -9.453 102.875 51.719 1 69.94 18 GLY B CA 1
ATOM 3336 C C . GLY B 1 18 ? -10.312 101.688 51.375 1 69.94 18 GLY B C 1
ATOM 3337 O O . GLY B 1 18 ? -9.898 100.562 51.531 1 69.94 18 GLY B O 1
ATOM 3338 N N . ALA B 1 19 ? -11.43 102 50.938 1 77.31 19 ALA B N 1
ATOM 3339 C CA . ALA B 1 19 ? -12.336 100.938 50.5 1 77.31 19 ALA B CA 1
ATOM 3340 C C . ALA B 1 19 ? -11.773 100.188 49.312 1 77.31 19 ALA B C 1
ATOM 3342 O O . ALA B 1 19 ? -11.875 98.938 49.219 1 77.31 19 ALA B O 1
ATOM 3343 N N . GLU B 1 20 ? -11.234 100.812 48.406 1 78.38 20 GLU B N 1
ATOM 3344 C CA . GLU B 1 20 ? -10.617 100.188 47.219 1 78.38 20 GLU B CA 1
ATOM 3345 C C . GLU B 1 20 ? -9.445 99.312 47.625 1 78.38 20 GLU B C 1
ATOM 3347 O O . GLU B 1 20 ? -9.289 98.188 47.094 1 78.38 20 GLU B O 1
ATOM 3352 N N . LEU B 1 21 ? -8.641 99.875 48.5 1 80.5 21 LEU B N 1
ATOM 3353 C CA . LEU B 1 21 ? -7.508 99.062 48.969 1 80.5 21 LEU B CA 1
ATOM 3354 C C . LEU B 1 21 ? -7.98 97.812 49.625 1 80.5 21 LEU B C 1
ATOM 3356 O O . LEU B 1 21 ? -7.379 96.75 49.438 1 80.5 21 LEU B O 1
ATOM 3360 N N . ALA B 1 22 ? -9 97.875 50.375 1 81 22 ALA B N 1
ATOM 3361 C CA . ALA B 1 22 ? -9.547 96.688 51.031 1 81 22 ALA B CA 1
ATOM 3362 C C . ALA B 1 22 ? -10.07 95.688 50.031 1 81 22 ALA B C 1
ATOM 3364 O O . ALA B 1 22 ? -9.844 94.5 50.188 1 81 22 ALA B O 1
ATOM 3365 N N . GLU B 1 23 ? -10.68 96.125 49.062 1 81.12 23 GLU B N 1
ATOM 3366 C CA . GLU B 1 23 ? -11.234 95.25 48.031 1 81.12 23 GLU B CA 1
ATOM 3367 C C . GLU B 1 23 ? -10.133 94.562 47.281 1 81.12 23 GLU B C 1
ATOM 3369 O O . GLU B 1 23 ? -10.219 93.375 47 1 81.12 23 GLU B O 1
ATOM 3374 N N . LEU B 1 24 ? -9.141 95.312 46.875 1 83.12 24 LEU B N 1
ATOM 3375 C CA . LEU B 1 24 ? -8.039 94.75 46.125 1 83.12 24 LEU B CA 1
ATOM 3376 C C . LEU B 1 24 ? -7.273 93.688 46.969 1 83.12 24 LEU B C 1
ATOM 3378 O O . LEU B 1 24 ? -6.863 92.688 46.469 1 83.12 24 LEU B O 1
ATOM 3382 N N . THR B 1 25 ? -7.113 94.062 48.156 1 84.5 25 THR B N 1
ATOM 3383 C CA . THR B 1 25 ? -6.438 93.188 49.094 1 84.5 25 THR B CA 1
ATOM 3384 C C . THR B 1 25 ? -7.234 91.875 49.25 1 84.5 25 THR B C 1
ATOM 3386 O O . THR B 1 25 ? -6.66 90.812 49.25 1 84.5 25 THR B O 1
ATOM 3389 N N . GLU B 1 26 ? -8.484 92 49.312 1 85.19 26 GLU B N 1
ATOM 3390 C CA . GLU B 1 26 ? -9.344 90.812 49.469 1 85.19 26 GLU B CA 1
ATOM 3391 C C . GLU B 1 26 ? -9.281 89.938 48.188 1 85.19 26 GLU B C 1
ATOM 3393 O O . GLU B 1 26 ? -9.234 88.75 48.281 1 85.19 26 GLU B O 1
ATOM 3398 N N . ALA B 1 27 ? -9.281 90.562 47.125 1 84.44 27 ALA B N 1
ATOM 3399 C CA . ALA B 1 27 ? -9.234 89.875 45.875 1 84.44 27 ALA B CA 1
ATOM 3400 C C . ALA B 1 27 ? -7.926 89.062 45.719 1 84.44 27 ALA B C 1
ATOM 3402 O O . ALA B 1 27 ? -7.934 87.875 45.375 1 84.44 27 ALA B O 1
ATOM 3403 N N . LEU B 1 28 ? -6.867 89.688 45.969 1 86.88 28 LEU B N 1
ATOM 3404 C CA . LEU B 1 28 ? -5.562 89.062 45.875 1 86.88 28 LEU B CA 1
ATOM 3405 C C . LEU B 1 28 ? -5.445 87.938 46.875 1 86.88 28 LEU B C 1
ATOM 3407 O O . LEU B 1 28 ? -4.867 86.875 46.562 1 86.88 28 LEU B O 1
ATOM 3411 N N . ASP B 1 29 ? -5.988 88.188 48.031 1 87.88 29 ASP B N 1
ATOM 3412 C CA . ASP B 1 29 ? -5.992 87.125 49.031 1 87.88 29 ASP B CA 1
ATOM 3413 C C . ASP B 1 29 ? -6.82 85.938 48.562 1 87.88 29 ASP B C 1
ATOM 3415 O O . ASP B 1 29 ? -6.426 84.75 48.781 1 87.88 29 ASP B O 1
ATOM 3419 N N . LEU B 1 30 ? -7.863 86.188 48.031 1 88.06 30 LEU B N 1
ATOM 3420 C CA . LEU B 1 30 ? -8.734 85.125 47.562 1 88.06 30 LEU B CA 1
ATOM 3421 C C . LEU B 1 30 ? -8.055 84.375 46.438 1 88.06 30 LEU B C 1
ATOM 3423 O O . LEU B 1 30 ? -8.039 83.125 46.469 1 88.06 30 LEU B O 1
ATOM 3427 N N . TYR B 1 31 ? -7.516 85.062 45.469 1 88.25 31 TYR B N 1
ATOM 3428 C CA . TYR B 1 31 ? -6.805 84.375 44.406 1 88.25 31 TYR B CA 1
ATOM 3429 C C . TYR B 1 31 ? -5.648 83.5 44.938 1 88.25 31 TYR B C 1
ATOM 3431 O O . TYR B 1 31 ? -5.461 82.375 44.562 1 88.25 31 TYR B O 1
ATOM 3439 N N . GLY B 1 32 ? -4.91 84.062 45.844 1 89 32 GLY B N 1
ATOM 3440 C CA . GLY B 1 32 ? -3.717 83.438 46.375 1 89 32 GLY B CA 1
ATOM 3441 C C . GLY B 1 32 ? -4.016 82.188 47.156 1 89 32 GLY B C 1
ATOM 3442 O O . GLY B 1 32 ? -3.154 81.312 47.312 1 89 32 GLY B O 1
ATOM 3443 N N . ASN B 1 33 ? -5.309 82.062 47.594 1 90.06 33 ASN B N 1
ATOM 3444 C CA . ASN B 1 33 ? -5.578 81 48.5 1 90.06 33 ASN B CA 1
ATOM 3445 C C . ASN B 1 33 ? -6.652 80.062 47.969 1 90.06 33 ASN B C 1
ATOM 3447 O O . ASN B 1 33 ? -6.781 78.938 48.438 1 90.06 33 ASN B O 1
ATOM 3451 N N . HIS B 1 34 ? -7.387 80.438 46.969 1 88.69 34 HIS B N 1
ATOM 3452 C CA . HIS B 1 34 ? -8.57 79.688 46.656 1 88.69 34 HIS B CA 1
ATOM 3453 C C . HIS B 1 34 ? -8.734 79.5 45.156 1 88.69 34 HIS B C 1
ATOM 3455 O O . HIS B 1 34 ? -9.766 79 44.688 1 88.69 34 HIS B O 1
ATOM 3461 N N . ALA B 1 35 ? -7.742 79.875 44.344 1 88.69 35 ALA B N 1
ATOM 3462 C CA . ALA B 1 35 ? -7.883 79.812 42.906 1 88.69 35 ALA B CA 1
ATOM 3463 C C . ALA B 1 35 ? -7.629 78.438 42.375 1 88.69 35 ALA B C 1
ATOM 3465 O O . ALA B 1 35 ? -7.77 78.188 41.188 1 88.69 35 ALA B O 1
ATOM 3466 N N . GLY B 1 36 ? -7.203 77.5 43.281 1 87.81 36 GLY B N 1
ATOM 3467 C CA . GLY B 1 36 ? -6.984 76.125 42.875 1 87.81 36 GLY B CA 1
ATOM 3468 C C . GLY B 1 36 ? -5.605 75.875 42.281 1 87.81 36 GLY B C 1
ATOM 3469 O O . GLY B 1 36 ? -5.215 74.75 42.062 1 87.81 36 GLY B O 1
ATOM 3470 N N . VAL B 1 37 ? -4.895 76.938 41.969 1 92.31 37 VAL B N 1
ATOM 3471 C CA . VAL B 1 37 ? -3.535 76.875 41.438 1 92.31 37 VAL B CA 1
ATOM 3472 C C . VAL B 1 37 ? -2.592 77.625 42.344 1 92.31 37 VAL B C 1
ATOM 3474 O O . VAL B 1 37 ? -3.033 78.5 43.125 1 92.31 37 VAL B O 1
ATOM 3477 N N . GLY B 1 38 ? -1.342 77.25 42.312 1 95 38 GLY B N 1
ATOM 3478 C CA . GLY B 1 38 ? -0.36 78 43.094 1 95 38 GLY B CA 1
ATOM 3479 C C . GLY B 1 38 ? 0.186 79.188 42.344 1 95 38 GLY B C 1
ATOM 3480 O O . GLY B 1 38 ? 1.098 79.062 41.531 1 95 38 GLY B O 1
ATOM 3481 N N . LEU B 1 39 ? -0.27 80.312 42.781 1 94.38 39 LEU B N 1
ATOM 3482 C CA . LEU B 1 39 ? 0.188 81.562 42.125 1 94.38 39 LEU B CA 1
ATOM 3483 C C . LEU B 1 39 ? 1.518 82 42.719 1 94.38 39 LEU B C 1
ATOM 3485 O O . LEU B 1 39 ? 1.798 81.812 43.875 1 94.38 39 LEU B O 1
ATOM 3489 N N . TRP B 1 40 ? 2.303 82.625 41.938 1 95.12 40 TRP B N 1
ATOM 3490 C CA . TRP B 1 40 ? 3.553 83.25 42.375 1 95.12 40 TRP B CA 1
ATOM 3491 C C . TRP B 1 40 ? 3.836 84.5 41.625 1 95.12 40 TRP B C 1
ATOM 3493 O O . TRP B 1 40 ? 3.27 84.75 40.562 1 95.12 40 TRP B O 1
ATOM 3503 N N . ASP B 1 41 ? 4.586 85.312 42.25 1 93.5 41 ASP B N 1
ATOM 3504 C CA . ASP B 1 41 ? 4.98 86.625 41.719 1 93.5 41 ASP B CA 1
ATOM 3505 C C . ASP B 1 41 ? 6.445 86.938 42.031 1 93.5 41 ASP B C 1
ATOM 3507 O O . ASP B 1 41 ? 6.945 86.625 43.125 1 93.5 41 ASP B O 1
ATOM 3511 N N . ALA B 1 42 ? 7.121 87.562 41.062 1 94.12 42 ALA B N 1
ATOM 3512 C CA . ALA B 1 42 ? 8.523 87.875 41.25 1 94.12 42 ALA B CA 1
ATOM 3513 C C . ALA B 1 42 ? 8.828 89.25 40.656 1 94.12 42 ALA B C 1
ATOM 3515 O O . ALA B 1 42 ? 8.5 89.5 39.5 1 94.12 42 ALA B O 1
ATOM 3516 N N . VAL B 1 43 ? 9.375 90.125 41.5 1 93.44 43 VAL B N 1
ATOM 3517 C CA . VAL B 1 43 ? 9.859 91.438 41.031 1 93.44 43 VAL B CA 1
ATOM 3518 C C . VAL B 1 43 ? 11.375 91.375 40.875 1 93.44 43 VAL B C 1
ATOM 3520 O O . VAL B 1 43 ? 12.109 91.188 41.844 1 93.44 43 VAL B O 1
ATOM 3523 N N . PHE B 1 44 ? 11.82 91.75 39.688 1 93 44 PHE B N 1
ATOM 3524 C CA . PHE B 1 44 ? 13.234 91.562 39.375 1 93 44 PHE B CA 1
ATOM 3525 C C . PHE B 1 44 ? 13.992 92.875 39.5 1 93 44 PHE B C 1
ATOM 3527 O O . PHE B 1 44 ? 13.5 93.938 39.094 1 93 44 PHE B O 1
ATOM 3534 N N . HIS B 1 45 ? 15.102 92.75 40.125 1 92.44 45 HIS B N 1
ATOM 3535 C CA . HIS B 1 45 ? 16.031 93.875 40.125 1 92.44 45 HIS B CA 1
ATOM 3536 C C . HIS B 1 45 ? 16.891 93.875 38.844 1 92.44 45 HIS B C 1
ATOM 3538 O O . HIS B 1 45 ? 17.719 92.938 38.656 1 92.44 45 HIS B O 1
ATOM 3544 N N . ASN B 1 46 ? 16.766 94.75 37.969 1 86.31 46 ASN B N 1
ATOM 3545 C CA . ASN B 1 46 ? 17.484 94.875 36.719 1 86.31 46 ASN B CA 1
ATOM 3546 C C . ASN B 1 46 ? 17.312 93.625 35.844 1 86.31 46 ASN B C 1
ATOM 3548 O O . ASN B 1 46 ? 18.266 93.188 35.25 1 86.31 46 ASN B O 1
ATOM 3552 N N . GLY B 1 47 ? 16.234 93 35.969 1 87.62 47 GLY B N 1
ATOM 3553 C CA . GLY B 1 47 ? 15.914 91.875 35.094 1 87.62 47 GLY B CA 1
ATOM 3554 C C . GLY B 1 47 ? 16.531 90.562 35.562 1 87.62 47 GLY B C 1
ATOM 3555 O O . GLY B 1 47 ? 16.391 89.562 34.906 1 87.62 47 GLY B O 1
ATOM 3556 N N . ASP B 1 48 ? 17.203 90.562 36.656 1 90.44 48 ASP B N 1
ATOM 3557 C CA . ASP B 1 48 ? 17.875 89.375 37.188 1 90.44 48 ASP B CA 1
ATOM 3558 C C . ASP B 1 48 ? 17.047 88.688 38.25 1 90.44 48 ASP B C 1
ATOM 3560 O O . ASP B 1 48 ? 16.953 89.188 39.375 1 90.44 48 ASP B O 1
ATOM 3564 N N . PRO B 1 49 ? 16.516 87.5 37.969 1 90.19 49 PRO B N 1
ATOM 3565 C CA . PRO B 1 49 ? 15.672 86.812 38.938 1 90.19 49 PRO B CA 1
ATOM 3566 C C . PRO B 1 49 ? 16.453 86.312 40.156 1 90.19 49 PRO B C 1
ATOM 3568 O O . PRO B 1 49 ? 15.875 86.125 41.25 1 90.19 49 PRO B O 1
ATOM 3571 N N . ALA B 1 50 ? 17.75 86.25 40.062 1 89.06 50 ALA B N 1
ATOM 3572 C CA . ALA B 1 50 ? 18.562 85.688 41.125 1 89.06 50 ALA B CA 1
ATOM 3573 C C . ALA B 1 50 ? 19.234 86.75 41.938 1 89.06 50 ALA B C 1
ATOM 3575 O O . ALA B 1 50 ? 19.938 86.5 42.938 1 89.06 50 ALA B O 1
ATOM 3576 N N . HIS B 1 51 ? 18.953 88 41.594 1 91.06 51 HIS B N 1
ATOM 3577 C CA . HIS B 1 51 ? 19.578 89.062 42.344 1 91.06 51 HIS B CA 1
ATOM 3578 C C . HIS B 1 51 ? 19.047 89.125 43.75 1 91.06 51 HIS B C 1
ATOM 3580 O O . HIS B 1 51 ? 17.859 88.938 44 1 91.06 51 HIS B O 1
ATOM 3586 N N . PRO B 1 52 ? 19.875 89.5 44.656 1 88.88 52 PRO B N 1
ATOM 3587 C CA . PRO B 1 52 ? 19.453 89.562 46.062 1 88.88 52 PRO B CA 1
ATOM 3588 C C . PRO B 1 52 ? 18.359 90.562 46.312 1 88.88 52 PRO B C 1
ATOM 3590 O O . PRO B 1 52 ? 17.594 90.438 47.281 1 88.88 52 PRO B O 1
ATOM 3593 N N . GLN B 1 53 ? 18.281 91.562 45.438 1 91.06 53 GLN B N 1
ATOM 3594 C CA . GLN B 1 53 ? 17.266 92.562 45.625 1 91.06 53 GLN B CA 1
ATOM 3595 C C . GLN B 1 53 ? 15.969 92.188 44.938 1 91.06 53 GLN B C 1
ATOM 3597 O O . GLN B 1 53 ? 14.961 92.938 45.062 1 91.06 53 GLN B O 1
ATOM 3602 N N . SER B 1 54 ? 16.094 91.188 44.219 1 92.94 54 SER B N 1
ATOM 3603 C CA . SER B 1 54 ? 14.852 90.688 43.625 1 92.94 54 SER B CA 1
ATOM 3604 C C . SER B 1 54 ? 13.945 90.062 44.688 1 92.94 54 SER B C 1
ATOM 3606 O O . SER B 1 54 ? 14.422 89.375 45.594 1 92.94 54 SER B O 1
ATOM 3608 N N . ARG B 1 55 ? 12.625 90.25 44.562 1 92.88 55 ARG B N 1
ATOM 3609 C CA . ARG B 1 55 ? 11.672 89.75 45.562 1 92.88 55 ARG B CA 1
ATOM 3610 C C . ARG B 1 55 ? 10.719 88.75 44.969 1 92.88 55 ARG B C 1
ATOM 3612 O O . ARG B 1 55 ? 10.047 89 43.969 1 92.88 55 ARG B O 1
ATOM 3619 N N . TRP B 1 56 ? 10.703 87.625 45.625 1 94.25 56 TRP B N 1
ATOM 3620 C CA . TRP B 1 56 ? 9.797 86.562 45.25 1 94.25 56 TRP B CA 1
ATOM 3621 C C . TRP B 1 56 ? 8.664 86.438 46.25 1 94.25 56 TRP B C 1
ATOM 3623 O O . TRP B 1 56 ? 8.875 86.562 47.469 1 94.25 56 TRP B O 1
ATOM 3633 N N . THR B 1 57 ? 7.453 86.188 45.719 1 93.94 57 THR B N 1
ATOM 3634 C CA . THR B 1 57 ? 6.289 85.938 46.562 1 93.94 57 THR B CA 1
ATOM 3635 C C . THR B 1 57 ? 5.543 84.688 46.125 1 93.94 57 THR B C 1
ATOM 3637 O O . THR B 1 57 ? 5.207 84.5 44.938 1 93.94 57 THR B O 1
ATOM 3640 N N . TRP B 1 58 ? 5.328 83.875 47.094 1 95.25 58 TRP B N 1
ATOM 3641 C CA . TRP B 1 58 ? 4.543 82.688 46.875 1 95.25 58 TRP B CA 1
ATOM 3642 C C . TRP B 1 58 ? 3.172 82.75 47.531 1 95.25 58 TRP B C 1
ATOM 3644 O O . TRP B 1 58 ? 3.057 83.25 48.656 1 95.25 58 TRP B O 1
ATOM 3654 N N . SER B 1 59 ? 2.203 82.312 46.812 1 94.19 59 SER B N 1
ATOM 3655 C CA . SER B 1 59 ? 0.86 82.375 47.406 1 94.19 59 SER B CA 1
ATOM 3656 C C . SER B 1 59 ? 0.667 81.25 48.438 1 94.19 59 SER B C 1
ATOM 3658 O O . SER B 1 59 ? 1.482 80.312 48.531 1 94.19 59 SER B O 1
ATOM 3660 N N . GLY B 1 60 ? -0.366 81.438 49.25 1 93.38 60 GLY B N 1
ATOM 3661 C CA . GLY B 1 60 ? -0.713 80.375 50.219 1 93.38 60 GLY B CA 1
ATOM 3662 C C . GLY B 1 60 ? -1.019 79.062 49.562 1 93.38 60 GLY B C 1
ATOM 3663 O O . GLY B 1 60 ? -0.576 78 50.031 1 93.38 60 GLY B O 1
ATOM 3664 N N . GLN B 1 61 ? -1.725 79.125 48.5 1 93.06 61 GLN B N 1
ATOM 3665 C CA . GLN B 1 61 ? -2.072 77.875 47.781 1 93.06 61 GLN B CA 1
ATOM 3666 C C . GLN B 1 61 ? -0.831 77.25 47.188 1 93.06 61 GLN B C 1
ATOM 3668 O O . GLN B 1 61 ? -0.752 76 47.125 1 93.06 61 GLN B O 1
ATOM 3673 N N . PHE B 1 62 ? 0.078 78 46.719 1 96 62 PHE B N 1
ATOM 3674 C CA . PHE B 1 62 ? 1.34 77.438 46.219 1 96 62 PHE B CA 1
ATOM 3675 C C . PHE B 1 62 ? 2.023 76.625 47.312 1 96 62 PHE B C 1
ATOM 3677 O O . PHE B 1 62 ? 2.414 75.5 47.062 1 96 62 PHE B O 1
ATOM 3684 N N . ARG B 1 63 ? 2.094 77.25 48.531 1 96.5 63 ARG B N 1
ATOM 3685 C CA . ARG B 1 63 ? 2.715 76.562 49.656 1 96.5 63 ARG B CA 1
ATOM 3686 C C . ARG B 1 63 ? 1.939 75.312 50.031 1 96.5 63 ARG B C 1
ATOM 3688 O O . ARG B 1 63 ? 2.531 74.25 50.25 1 96.5 63 ARG B O 1
ATOM 3695 N N . ARG B 1 64 ? 0.65 75.25 49.969 1 93.94 64 ARG B N 1
ATOM 3696 C CA . ARG B 1 64 ? -0.184 74.125 50.375 1 93.94 64 ARG B CA 1
ATOM 3697 C C . ARG B 1 64 ? -0.079 73 49.344 1 93.94 64 ARG B C 1
ATOM 3699 O O . ARG B 1 64 ? -0.122 71.812 49.719 1 93.94 64 ARG B O 1
ATOM 3706 N N . LEU B 1 65 ? -0.009 73.438 48.125 1 93.75 65 LEU B N 1
ATOM 3707 C CA . LEU B 1 65 ? 0.155 72.375 47.094 1 93.75 65 LEU B CA 1
ATOM 3708 C C . LEU B 1 65 ? 1.407 71.562 47.344 1 93.75 65 LEU B C 1
ATOM 3710 O O . LEU B 1 65 ? 1.446 70.375 47 1 93.75 65 LEU B O 1
ATOM 3714 N N . LEU B 1 66 ? 2.363 72.25 47.938 1 95.81 66 LEU B N 1
ATOM 3715 C CA . LEU B 1 66 ? 3.631 71.562 48.188 1 95.81 66 LEU B CA 1
ATOM 3716 C C . LEU B 1 66 ? 3.68 71 49.625 1 95.81 66 LEU B C 1
ATOM 3718 O O . LEU B 1 66 ? 4.699 70.438 50.031 1 95.81 66 LEU B O 1
ATOM 3722 N N . GLY B 1 67 ? 2.594 71.25 50.406 1 94.38 67 GLY B N 1
ATOM 3723 C CA . GLY B 1 67 ? 2.469 70.688 51.75 1 94.38 67 GLY B CA 1
ATOM 3724 C C . GLY B 1 67 ? 2.936 71.625 52.844 1 94.38 67 GLY B C 1
ATOM 3725 O O . GLY B 1 67 ? 3.014 71.25 54 1 94.38 67 GLY B O 1
ATOM 3726 N N . PHE B 1 68 ? 3.215 72.812 52.438 1 95.69 68 PHE B N 1
ATOM 3727 C CA . PHE B 1 68 ? 3.711 73.75 53.406 1 95.69 68 PHE B CA 1
ATOM 3728 C C . PHE B 1 68 ? 2.574 74.625 53.969 1 95.69 68 PHE B C 1
ATOM 3730 O O . PHE B 1 68 ? 1.48 74.625 53.406 1 95.69 68 PHE B O 1
ATOM 3737 N N . GLU B 1 69 ? 2.803 75.312 55.031 1 91 69 GLU B N 1
ATOM 3738 C CA . GLU B 1 69 ? 1.722 75.938 55.75 1 91 69 GLU B CA 1
ATOM 3739 C C . GLU B 1 69 ? 1.823 77.5 55.625 1 91 69 GLU B C 1
ATOM 3741 O O . GLU B 1 69 ? 0.809 78.188 55.625 1 91 69 GLU B O 1
ATOM 3746 N N . GLY B 1 70 ? 3.088 77.875 55.594 1 91.19 70 GLY B N 1
ATOM 3747 C CA . GLY B 1 70 ? 3.215 79.375 55.531 1 91.19 70 GLY B CA 1
ATOM 3748 C C . GLY B 1 70 ? 4.605 79.812 55.125 1 91.19 70 GLY B C 1
ATOM 3749 O O . GLY B 1 70 ? 5.414 79 54.656 1 91.19 70 GLY B O 1
ATOM 3750 N N . GLU B 1 71 ? 4.82 81.125 55.312 1 92.75 71 GLU B N 1
ATOM 3751 C CA . GLU B 1 71 ? 6.086 81.75 54.938 1 92.75 71 GLU B CA 1
ATOM 3752 C C . GLU B 1 71 ? 7.234 81.312 55.812 1 92.75 71 GLU B C 1
ATOM 3754 O O . GLU B 1 71 ? 8.391 81.312 55.375 1 92.75 71 GLU B O 1
ATOM 3759 N N . GLN B 1 72 ? 6.875 80.812 57 1 92.5 72 GLN B N 1
ATOM 3760 C CA . GLN B 1 72 ? 7.895 80.375 57.938 1 92.5 72 GLN B CA 1
ATOM 3761 C C . GLN B 1 72 ? 8.594 79.125 57.438 1 92.5 72 GLN B C 1
ATOM 3763 O O . GLN B 1 72 ? 9.812 78.938 57.562 1 92.5 72 GLN B O 1
ATOM 3768 N N . ASP B 1 73 ? 7.883 78.25 56.906 1 93.81 73 ASP B N 1
ATOM 3769 C CA . ASP B 1 73 ? 8.461 77 56.438 1 93.81 73 ASP B CA 1
ATOM 3770 C C . ASP B 1 73 ? 8.688 77 54.938 1 93.81 73 ASP B C 1
ATOM 3772 O O . ASP B 1 73 ? 9.32 76.062 54.406 1 93.81 73 ASP B O 1
ATOM 3776 N N . PHE B 1 74 ? 8.164 78 54.312 1 95.56 74 PHE B N 1
ATOM 3777 C CA . PHE B 1 74 ? 8.406 78.25 52.906 1 95.56 74 PHE B CA 1
ATOM 3778 C C . PHE B 1 74 ? 8.57 79.75 52.625 1 95.56 74 PHE B C 1
ATOM 3780 O O . PHE B 1 74 ? 7.645 80.375 52.125 1 95.56 74 PHE B O 1
ATOM 3787 N N . PRO B 1 75 ? 9.719 80.188 52.781 1 95 75 PRO B N 1
ATOM 3788 C CA . PRO B 1 75 ? 9.938 81.688 52.688 1 95 75 PRO B CA 1
ATOM 3789 C C . PRO B 1 75 ? 9.859 82.188 51.281 1 95 75 PRO B C 1
ATOM 3791 O O . PRO B 1 75 ? 9.922 81.438 50.312 1 95 75 PRO B O 1
ATOM 3794 N N . ASN B 1 76 ? 9.703 83.438 51.156 1 94.75 76 ASN B N 1
ATOM 3795 C CA . ASN B 1 76 ? 9.594 84.125 49.875 1 94.75 76 ASN B CA 1
ATOM 3796 C C . ASN B 1 76 ? 10.961 84.312 49.219 1 94.75 76 ASN B C 1
ATOM 3798 O O . ASN B 1 76 ? 11.422 85.438 49.031 1 94.75 76 ASN B O 1
ATOM 3802 N N . LEU B 1 77 ? 11.523 83.125 48.844 1 94.12 77 LEU B N 1
ATOM 3803 C CA . LEU B 1 77 ? 12.812 83.062 48.156 1 94.12 77 LEU B CA 1
ATOM 3804 C C . LEU B 1 77 ? 12.727 82.188 46.906 1 94.12 77 LEU B C 1
ATOM 3806 O O . LEU B 1 77 ? 11.992 81.188 46.906 1 94.12 77 LEU B O 1
ATOM 3810 N N . MET B 1 78 ? 13.484 82.562 45.938 1 93.5 78 MET B N 1
ATOM 3811 C CA . MET B 1 78 ? 13.547 81.75 44.75 1 93.5 78 MET B CA 1
ATOM 3812 C C . MET B 1 78 ? 14.008 80.375 45.094 1 93.5 78 MET B C 1
ATOM 3814 O O . MET B 1 78 ? 13.508 79.375 44.531 1 93.5 78 MET B O 1
ATOM 3818 N N . THR B 1 79 ? 14.898 80.25 46.062 1 94.12 79 THR B N 1
ATOM 3819 C CA . THR B 1 79 ? 15.523 78.938 46.438 1 94.12 79 THR B CA 1
ATOM 3820 C C . THR B 1 79 ? 14.523 78.062 47.156 1 94.12 79 THR B C 1
ATOM 3822 O O . THR B 1 79 ? 14.719 76.812 47.219 1 94.12 79 THR B O 1
ATOM 3825 N N . SER B 1 80 ? 13.438 78.625 47.75 1 95.56 80 SER B N 1
ATOM 3826 C CA . SER B 1 80 ? 12.391 77.812 48.344 1 95.56 80 SER B CA 1
ATOM 3827 C C . SER B 1 80 ? 11.758 76.875 47.312 1 95.56 80 SER B C 1
ATOM 3829 O O . SER B 1 80 ? 11.312 75.75 47.688 1 95.56 80 SER B O 1
ATOM 3831 N N . TRP B 1 81 ? 11.711 77.312 46.125 1 94.44 81 TRP B N 1
ATOM 3832 C CA . TRP B 1 81 ? 11.164 76.562 45.031 1 94.44 81 TRP B CA 1
ATOM 3833 C C . TRP B 1 81 ? 12.266 75.812 44.281 1 94.44 81 TRP B C 1
ATOM 3835 O O . TRP B 1 81 ? 12.203 74.562 44.094 1 94.44 81 TRP B O 1
ATOM 3845 N N . SER B 1 82 ? 13.344 76.5 43.844 1 95 82 SER B N 1
ATOM 3846 C CA . SER B 1 82 ? 14.359 76 42.938 1 95 82 SER B CA 1
ATOM 3847 C C . SER B 1 82 ? 15.086 74.812 43.562 1 95 82 SER B C 1
ATOM 3849 O O . SER B 1 82 ? 15.461 73.875 42.875 1 95 82 SER B O 1
ATOM 3851 N N . ASP B 1 83 ? 15.219 74.812 44.875 1 95.38 83 ASP B N 1
ATOM 3852 C CA . ASP B 1 83 ? 15.953 73.75 45.531 1 95.38 83 ASP B CA 1
ATOM 3853 C C . ASP B 1 83 ? 15.117 72.438 45.625 1 95.38 83 ASP B C 1
ATOM 3855 O O . ASP B 1 83 ? 15.633 71.375 45.969 1 95.38 83 ASP B O 1
ATOM 3859 N N . ARG B 1 84 ? 13.875 72.5 45.25 1 96.62 84 ARG B N 1
ATOM 3860 C CA . ARG B 1 84 ? 12.977 71.375 45.406 1 96.62 84 ARG B CA 1
ATOM 3861 C C . ARG B 1 84 ? 12.688 70.75 44.062 1 96.62 84 ARG B C 1
ATOM 3863 O O . ARG B 1 84 ? 11.969 69.75 44.031 1 96.62 84 ARG B O 1
ATOM 3870 N N . LEU B 1 85 ? 13.188 71.312 43.031 1 96.81 85 LEU B N 1
ATOM 3871 C CA . LEU B 1 85 ? 13.047 70.688 41.719 1 96.81 85 LEU B CA 1
ATOM 3872 C C . LEU B 1 85 ? 13.781 69.312 41.656 1 96.81 85 LEU B C 1
ATOM 3874 O O . LEU B 1 85 ? 14.883 69.188 42.219 1 96.81 85 LEU B O 1
ATOM 3878 N N . HIS B 1 86 ? 13.102 68.5 41.156 1 96.81 86 HIS B N 1
ATOM 3879 C CA . HIS B 1 86 ? 13.758 67.188 40.938 1 96.81 86 HIS B CA 1
ATOM 3880 C C . HIS B 1 86 ? 15.039 67.375 40.125 1 96.81 86 HIS B C 1
ATOM 3882 O O . HIS B 1 86 ? 15.07 68.125 39.156 1 96.81 86 HIS B O 1
ATOM 3888 N N . PRO B 1 87 ? 16.109 66.562 40.406 1 95.69 87 PRO B N 1
ATOM 3889 C CA . PRO B 1 87 ? 17.391 66.75 39.75 1 95.69 87 PRO B CA 1
ATOM 3890 C C . PRO B 1 87 ? 17.312 66.5 38.219 1 95.69 87 PRO B C 1
ATOM 3892 O O . PRO B 1 87 ? 17.969 67.25 37.469 1 95.69 87 PRO B O 1
ATOM 3895 N N . ASP B 1 88 ? 16.5 65.75 37.844 1 94.44 88 ASP B N 1
ATOM 3896 C CA . ASP B 1 88 ? 16.391 65.375 36.406 1 94.44 88 ASP B CA 1
ATOM 3897 C C . ASP B 1 88 ? 15.664 66.5 35.656 1 94.44 88 ASP B C 1
ATOM 3899 O O . ASP B 1 88 ? 15.727 66.562 34.406 1 94.44 88 ASP B O 1
ATOM 3903 N N . ASP B 1 89 ? 14.883 67.312 36.312 1 95.56 89 ASP B N 1
ATOM 3904 C CA . ASP B 1 89 ? 14.039 68.25 35.656 1 95.56 89 ASP B CA 1
ATOM 3905 C C . ASP B 1 89 ? 14.617 69.688 35.781 1 95.56 89 ASP B C 1
ATOM 3907 O O . ASP B 1 89 ? 14.211 70.625 35.094 1 95.56 89 ASP B O 1
ATOM 3911 N N . SER B 1 90 ? 15.531 69.875 36.719 1 95.75 90 SER B N 1
ATOM 3912 C CA . SER B 1 90 ? 16.031 71.188 37.125 1 95.75 90 SER B CA 1
ATOM 3913 C C . SER B 1 90 ? 16.641 71.875 35.906 1 95.75 90 SER B C 1
ATOM 3915 O O . SER B 1 90 ? 16.25 73.062 35.625 1 95.75 90 SER B O 1
ATOM 3917 N N . ALA B 1 91 ? 17.516 71.25 35.219 1 94.69 91 ALA B N 1
ATOM 3918 C CA . ALA B 1 91 ? 18.203 71.875 34.094 1 94.69 91 ALA B CA 1
ATOM 3919 C C . ALA B 1 91 ? 17.219 72.375 33.031 1 94.69 91 ALA B C 1
ATOM 3921 O O . ALA B 1 91 ? 17.297 73.5 32.562 1 94.69 91 ALA B O 1
ATOM 3922 N N . ARG B 1 92 ? 16.375 71.5 32.594 1 93.81 92 ARG B N 1
ATOM 3923 C CA . ARG B 1 92 ? 15.391 71.875 31.562 1 93.81 92 ARG B CA 1
ATOM 3924 C C . ARG B 1 92 ? 14.453 72.938 32.031 1 93.81 92 ARG B C 1
ATOM 3926 O O . ARG B 1 92 ? 14.062 73.812 31.25 1 93.81 92 ARG B O 1
ATOM 3933 N N . THR B 1 93 ? 14.016 72.875 33.281 1 94.88 93 THR B N 1
ATOM 3934 C CA . THR B 1 93 ? 13.117 73.938 33.844 1 94.88 93 THR B CA 1
ATOM 3935 C C . THR B 1 93 ? 13.781 75.312 33.844 1 94.88 93 THR B C 1
ATOM 3937 O O . THR B 1 93 ? 13.18 76.25 33.406 1 94.88 93 THR B O 1
ATOM 3940 N N . PHE B 1 94 ? 15.008 75.375 34.312 1 94.25 94 PHE B N 1
ATOM 3941 C CA . PHE B 1 94 ? 15.727 76.625 34.344 1 94.25 94 PHE B CA 1
ATOM 3942 C C . PHE B 1 94 ? 15.992 77.188 32.938 1 94.25 94 PHE B C 1
ATOM 3944 O O . PHE B 1 94 ? 15.938 78.375 32.656 1 94.25 94 PHE B O 1
ATOM 3951 N N . ALA B 1 95 ? 16.297 76.25 32.094 1 94.31 95 ALA B N 1
ATOM 3952 C CA . ALA B 1 95 ? 16.5 76.625 30.703 1 94.31 95 ALA B CA 1
ATOM 3953 C C . ALA B 1 95 ? 15.234 77.25 30.125 1 94.31 95 ALA B C 1
ATOM 3955 O O . ALA B 1 95 ? 15.297 78.25 29.422 1 94.31 95 ALA B O 1
ATOM 3956 N N . SER B 1 96 ? 14.125 76.625 30.344 1 93.94 96 SER B N 1
ATOM 3957 C CA . SER B 1 96 ? 12.852 77.125 29.875 1 93.94 96 SER B CA 1
ATOM 3958 C C . SER B 1 96 ? 12.547 78.5 30.484 1 93.94 96 SER B C 1
ATOM 3960 O O . SER B 1 96 ? 12.078 79.375 29.797 1 93.94 96 SER B O 1
ATOM 3962 N N . PHE B 1 97 ? 12.773 78.562 31.766 1 93.38 97 PHE B N 1
ATOM 3963 C CA . PHE B 1 97 ? 12.531 79.812 32.469 1 93.38 97 PHE B CA 1
ATOM 3964 C C . PHE B 1 97 ? 13.445 80.938 31.938 1 93.38 97 PHE B C 1
ATOM 3966 O O . PHE B 1 97 ? 13 82.062 31.719 1 93.38 97 PHE B O 1
ATOM 3973 N N . GLY B 1 98 ? 14.672 80.688 31.75 1 92.06 98 GLY B N 1
ATOM 3974 C CA . GLY B 1 98 ? 15.617 81.625 31.172 1 92.06 98 GLY B CA 1
ATOM 3975 C C . GLY B 1 98 ? 15.234 82.062 29.781 1 92.06 98 GLY B C 1
ATOM 3976 O O . GLY B 1 98 ? 15.312 83.25 29.453 1 92.06 98 GLY B O 1
ATOM 3977 N N . ALA B 1 99 ? 14.898 81.125 29.016 1 92.69 99 ALA B N 1
ATOM 3978 C CA . ALA B 1 99 ? 14.477 81.438 27.641 1 92.69 99 ALA B CA 1
ATOM 3979 C C . ALA B 1 99 ? 13.266 82.375 27.656 1 92.69 99 ALA B C 1
ATOM 3981 O O . ALA B 1 99 ? 13.18 83.25 26.844 1 92.69 99 ALA B O 1
ATOM 3982 N N . PHE B 1 100 ? 12.336 82 28.5 1 88.88 100 PHE B N 1
ATOM 3983 C CA . PHE B 1 100 ? 11.133 82.812 28.672 1 88.88 100 PHE B CA 1
ATOM 3984 C C . PHE B 1 100 ? 11.492 84.25 29.047 1 88.88 100 PHE B C 1
ATOM 3986 O O . PHE B 1 100 ? 10.992 85.188 28.453 1 88.88 100 PHE B O 1
ATOM 3993 N N . LEU B 1 101 ? 12.414 84.375 29.984 1 90.69 101 LEU B N 1
ATOM 3994 C CA . LEU B 1 101 ? 12.781 85.75 30.453 1 90.69 101 LEU B CA 1
ATOM 3995 C C . LEU B 1 101 ? 13.609 86.438 29.406 1 90.69 101 LEU B C 1
ATOM 3997 O O . LEU B 1 101 ? 13.547 87.688 29.312 1 90.69 101 LEU B O 1
ATOM 4001 N N . ALA B 1 102 ? 14.344 85.75 28.641 1 89.19 102 ALA B N 1
ATOM 4002 C CA . ALA B 1 102 ? 15.273 86.312 27.672 1 89.19 102 ALA B CA 1
ATOM 4003 C C . ALA B 1 102 ? 14.539 86.75 26.406 1 89.19 102 ALA B C 1
ATOM 4005 O O . ALA B 1 102 ? 15.055 87.625 25.641 1 89.19 102 ALA B O 1
ATOM 4006 N N . ASP B 1 103 ? 13.422 86.25 26.219 1 89.88 103 ASP B N 1
ATOM 4007 C CA . ASP B 1 103 ? 12.719 86.562 24.969 1 89.88 103 ASP B CA 1
ATOM 4008 C C . ASP B 1 103 ? 12.031 87.938 25.062 1 89.88 103 ASP B C 1
ATOM 4010 O O . ASP B 1 103 ? 10.906 88 25.562 1 89.88 103 ASP B O 1
ATOM 4014 N N . ALA B 1 104 ? 12.492 88.812 24.406 1 86.19 104 ALA B N 1
ATOM 4015 C CA . ALA B 1 104 ? 11.984 90.188 24.453 1 86.19 104 ALA B CA 1
ATOM 4016 C C . ALA B 1 104 ? 10.672 90.312 23.672 1 86.19 104 ALA B C 1
ATOM 4018 O O . ALA B 1 104 ? 9.898 91.188 23.891 1 86.19 104 ALA B O 1
ATOM 4019 N N . SER B 1 105 ? 10.523 89.375 22.781 1 80.44 105 SER B N 1
ATOM 4020 C CA . SER B 1 105 ? 9.32 89.438 21.953 1 80.44 105 SER B CA 1
ATOM 4021 C C . SER B 1 105 ? 8.094 88.938 22.734 1 80.44 105 SER B C 1
ATOM 4023 O O . SER B 1 105 ? 6.961 89.25 22.344 1 80.44 105 SER B O 1
ATOM 4025 N N . GLY B 1 106 ? 8.305 88.188 23.812 1 77.81 106 GLY B N 1
ATOM 4026 C CA . GLY B 1 106 ? 7.211 87.688 24.609 1 77.81 106 GLY B CA 1
ATOM 4027 C C . GLY B 1 106 ? 6.504 86.5 23.984 1 77.81 106 GLY B C 1
ATOM 4028 O O . GLY B 1 106 ? 5.43 86.125 24.438 1 77.81 106 GLY B O 1
ATOM 4029 N N . ARG B 1 107 ? 7.129 85.938 23.031 1 81.25 107 ARG B N 1
ATOM 4030 C CA . ARG B 1 107 ? 6.488 84.875 22.312 1 81.25 107 ARG B CA 1
ATOM 4031 C C . ARG B 1 107 ? 6.754 83.5 22.984 1 81.25 107 ARG B C 1
ATOM 4033 O O . ARG B 1 107 ? 5.984 82.562 22.828 1 81.25 107 ARG B O 1
ATOM 4040 N N . THR B 1 108 ? 7.773 83.5 23.75 1 80.69 108 THR B N 1
ATOM 4041 C CA . THR B 1 108 ? 8.125 82.25 24.406 1 80.69 108 THR B CA 1
ATOM 4042 C C . THR B 1 108 ? 7.426 82.125 25.75 1 80.69 108 THR B C 1
ATOM 4044 O O . THR B 1 108 ? 7.719 82.875 26.672 1 80.69 108 THR B O 1
ATOM 4047 N N . PRO B 1 109 ? 6.492 81.188 25.766 1 82.06 109 PRO B N 1
ATOM 4048 C CA . PRO B 1 109 ? 5.816 81.062 27.062 1 82.06 109 PRO B CA 1
ATOM 4049 C C . PRO B 1 109 ? 6.605 80.188 28.047 1 82.06 109 PRO B C 1
ATOM 4051 O O . PRO B 1 109 ? 7.477 79.438 27.641 1 82.06 109 PRO B O 1
ATOM 4054 N N . PHE B 1 110 ? 6.504 80.5 29.328 1 90.75 110 PHE B N 1
ATOM 4055 C CA . PHE B 1 110 ? 6.934 79.5 30.344 1 90.75 110 PHE B CA 1
ATOM 4056 C C . PHE B 1 110 ? 5.859 78.438 30.594 1 90.75 110 PHE B C 1
ATOM 4058 O O . PHE B 1 110 ? 4.809 78.75 31.156 1 90.75 110 PHE B O 1
ATOM 4065 N N . ASN B 1 111 ? 5.973 77.312 30.125 1 92.5 111 ASN B N 1
ATOM 4066 C CA . ASN B 1 111 ? 5.066 76.188 30.219 1 92.5 111 ASN B CA 1
ATOM 4067 C C . ASN B 1 111 ? 5.824 74.875 30.266 1 92.5 111 ASN B C 1
ATOM 4069 O O . ASN B 1 111 ? 6.199 74.312 29.219 1 92.5 111 ASN B O 1
ATOM 4073 N N . VAL B 1 112 ? 6.008 74.438 31.469 1 94 112 VAL B N 1
ATOM 4074 C CA . VAL B 1 112 ? 6.859 73.25 31.625 1 94 112 VAL B CA 1
ATOM 4075 C C . VAL B 1 112 ? 6.289 72.312 32.719 1 94 112 VAL B C 1
ATOM 4077 O O . VAL B 1 112 ? 5.668 72.812 33.656 1 94 112 VAL B O 1
ATOM 4080 N N . ARG B 1 113 ? 6.43 71.125 32.531 1 93.06 113 ARG B N 1
ATOM 4081 C CA . ARG B 1 113 ? 6.117 70.125 33.562 1 93.06 113 ARG B CA 1
ATOM 4082 C C . ARG B 1 113 ? 7.375 69.688 34.281 1 93.06 113 ARG B C 1
ATOM 4084 O O . ARG B 1 113 ? 8.414 69.438 33.656 1 93.06 113 ARG B O 1
ATOM 4091 N N . TYR B 1 114 ? 7.344 69.625 35.562 1 95.31 114 TYR B N 1
ATOM 4092 C CA . TYR B 1 114 ? 8.492 69.188 36.344 1 95.31 114 TYR B CA 1
ATOM 4093 C C . TYR B 1 114 ? 8.047 68.625 37.656 1 95.31 114 TYR B C 1
ATOM 4095 O O . TYR B 1 114 ? 6.914 68.812 38.094 1 95.31 114 TYR B O 1
ATOM 4103 N N . ARG B 1 115 ? 8.938 67.75 38.406 1 96.12 115 ARG B N 1
ATOM 4104 C CA . ARG B 1 115 ? 8.688 67.188 39.719 1 96.12 115 ARG B CA 1
ATOM 4105 C C . ARG B 1 115 ? 9.25 68.125 40.812 1 96.12 115 ARG B C 1
ATOM 4107 O O . ARG B 1 115 ? 10.344 68.625 40.656 1 96.12 115 ARG B O 1
ATOM 4114 N N . VAL B 1 116 ? 8.391 68.312 41.75 1 97.5 116 VAL B N 1
ATOM 4115 C CA . VAL B 1 116 ? 8.805 69.062 42.906 1 97.5 116 VAL B CA 1
ATOM 4116 C C . VAL B 1 116 ? 8.789 68.188 44.156 1 97.5 116 VAL B C 1
ATOM 4118 O O . VAL B 1 116 ? 7.883 67.375 44.344 1 97.5 116 VAL B O 1
ATOM 4121 N N . LYS B 1 117 ? 9.805 68.438 45 1 97.5 117 LYS B N 1
ATOM 4122 C CA . LYS B 1 117 ? 9.875 67.688 46.281 1 97.5 117 LYS B CA 1
ATOM 4123 C C . LYS B 1 117 ? 8.906 68.312 47.312 1 97.5 117 LYS B C 1
ATOM 4125 O O . LYS B 1 117 ? 9.047 69.5 47.688 1 97.5 117 LYS B O 1
ATOM 4130 N N . MET B 1 118 ? 8.008 67.5 47.688 1 96.94 118 MET B N 1
ATOM 4131 C CA . MET B 1 118 ? 7.008 67.875 48.688 1 96.94 118 MET B CA 1
ATOM 4132 C C . MET B 1 118 ? 7.621 68 50.062 1 96.94 118 MET B C 1
ATOM 4134 O O . MET B 1 118 ? 8.75 67.562 50.281 1 96.94 118 MET B O 1
ATOM 4138 N N . ARG B 1 119 ? 6.824 68.562 50.938 1 96.31 119 ARG B N 1
ATOM 4139 C CA . ARG B 1 119 ? 7.277 68.688 52.312 1 96.31 119 ARG B CA 1
ATOM 4140 C C . ARG B 1 119 ? 7.605 67.312 52.906 1 96.31 119 ARG B C 1
ATOM 4142 O O . ARG B 1 119 ? 8.562 67.188 53.688 1 96.31 119 ARG B O 1
ATOM 4149 N N . ASP B 1 120 ? 6.934 66.312 52.562 1 94.81 120 ASP B N 1
ATOM 4150 C CA . ASP B 1 120 ? 7.102 65 53.125 1 94.81 120 ASP B CA 1
ATOM 4151 C C . ASP B 1 120 ? 8.25 64.25 52.438 1 94.81 120 ASP B C 1
ATOM 4153 O O . ASP B 1 120 ? 8.531 63.094 52.781 1 94.81 120 ASP B O 1
ATOM 4157 N N . GLY B 1 121 ? 8.859 64.812 51.469 1 94.5 121 GLY B N 1
ATOM 4158 C CA . GLY B 1 121 ? 10.031 64.25 50.844 1 94.5 121 GLY B CA 1
ATOM 4159 C C . GLY B 1 121 ? 9.719 63.562 49.531 1 94.5 121 GLY B C 1
ATOM 4160 O O . GLY B 1 121 ? 10.625 63.25 48.75 1 94.5 121 GLY B O 1
ATOM 4161 N N . SER B 1 122 ? 8.461 63.344 49.312 1 94.81 122 SER B N 1
ATOM 4162 C CA . SER B 1 122 ? 8.086 62.719 48.062 1 94.81 122 SER B CA 1
ATOM 4163 C C . SER B 1 122 ? 8.102 63.719 46.906 1 94.81 122 SER B C 1
ATOM 4165 O O . SER B 1 122 ? 8.062 64.938 47.125 1 94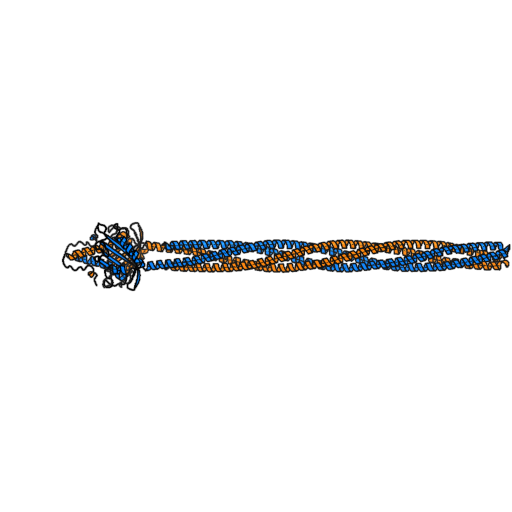.81 122 SER B O 1
ATOM 4167 N N . TYR B 1 123 ? 8.273 63.188 45.688 1 95.88 123 TYR B N 1
ATOM 4168 C CA . TYR B 1 123 ? 8.188 64.062 44.5 1 95.88 123 TYR B CA 1
ATOM 4169 C C . TYR B 1 123 ? 6.809 63.969 43.875 1 95.88 123 TYR B C 1
ATOM 4171 O O . TYR B 1 123 ? 6.207 62.875 43.812 1 95.88 123 TYR B O 1
ATOM 4179 N N . ARG B 1 124 ? 6.316 65.062 43.344 1 96.19 124 ARG B N 1
ATOM 4180 C CA . ARG B 1 124 ? 5.043 65.125 42.656 1 96.19 124 ARG B CA 1
ATOM 4181 C C . ARG B 1 124 ? 5.18 65.938 41.375 1 96.19 124 ARG B C 1
ATOM 4183 O O . ARG B 1 124 ? 5.973 66.938 41.312 1 96.19 124 ARG B O 1
ATOM 4190 N N . TRP B 1 125 ? 4.395 65.625 40.344 1 95.06 125 TRP B N 1
ATOM 4191 C CA . TRP B 1 125 ? 4.426 66.312 39.094 1 95.06 125 TRP B CA 1
ATOM 4192 C C . TRP B 1 125 ? 3.553 67.562 39.125 1 95.06 125 TRP B C 1
ATOM 4194 O O . TRP B 1 125 ? 2.408 67.5 39.594 1 95.06 125 TRP B O 1
ATOM 4204 N N . PHE B 1 126 ? 4.074 68.625 38.562 1 95.94 126 PHE B N 1
ATOM 4205 C CA . PHE B 1 126 ? 3.346 69.875 38.406 1 95.94 126 PHE B CA 1
ATOM 4206 C C . PHE B 1 126 ? 3.586 70.5 37.031 1 95.94 126 PHE B C 1
ATOM 4208 O O . PHE B 1 126 ? 4.586 70.188 36.375 1 95.94 126 PHE B O 1
ATOM 4215 N N . ARG B 1 127 ? 2.646 71.25 36.594 1 94.06 127 ARG B N 1
ATOM 4216 C CA . ARG B 1 127 ? 2.777 72.125 35.438 1 94.06 127 ARG B CA 1
ATOM 4217 C C . ARG B 1 127 ? 2.861 73.562 35.812 1 94.06 127 ARG B C 1
ATOM 4219 O O . ARG B 1 127 ? 2.025 74.062 36.562 1 94.06 127 ARG B O 1
ATOM 4226 N N . ALA B 1 128 ? 3.854 74.125 35.344 1 95.38 128 ALA B N 1
ATOM 4227 C CA . ALA B 1 128 ? 4.027 75.562 35.656 1 95.38 128 ALA B CA 1
ATOM 4228 C C . ALA B 1 128 ? 3.844 76.438 34.375 1 95.38 128 ALA B C 1
ATOM 4230 O O . ALA B 1 128 ? 4.422 76.125 33.344 1 95.38 128 ALA B O 1
ATOM 4231 N N . ILE B 1 129 ? 3.041 77.375 34.5 1 93.62 129 ILE B N 1
ATOM 4232 C CA . ILE B 1 129 ? 2.826 78.312 33.438 1 93.62 129 ILE B CA 1
ATOM 4233 C C . ILE B 1 129 ? 3.055 79.75 33.938 1 93.62 129 ILE B C 1
ATOM 4235 O O . ILE B 1 129 ? 2.707 80.062 35.094 1 93.62 129 ILE B O 1
ATOM 4239 N N . GLY B 1 130 ? 3.705 80.562 33.188 1 91.19 130 GLY B N 1
ATOM 4240 C CA . GLY B 1 130 ? 3.984 81.875 33.656 1 91.19 130 GLY B CA 1
ATOM 4241 C C . GLY B 1 130 ? 4.117 82.875 32.5 1 91.19 130 GLY B C 1
ATOM 4242 O O . GLY B 1 130 ? 4.203 82.5 31.344 1 91.19 130 GLY B O 1
ATOM 4243 N N . GLY B 1 131 ? 4.039 84.188 32.875 1 89.81 131 GLY B N 1
ATOM 4244 C CA . GLY B 1 131 ? 4.262 85.312 32.031 1 89.81 131 GLY B CA 1
ATOM 4245 C C . GLY B 1 131 ? 4.973 86.438 32.719 1 89.81 131 GLY B C 1
ATOM 4246 O O . GLY B 1 131 ? 5.324 86.375 33.906 1 89.81 131 GLY B O 1
ATOM 4247 N N . CYS B 1 132 ? 5.293 87.5 31.938 1 90.56 132 CYS B N 1
ATOM 4248 C CA . CYS B 1 132 ? 6.027 88.562 32.562 1 90.56 132 CYS B CA 1
ATOM 4249 C C . CYS B 1 132 ? 5.668 89.938 31.922 1 90.56 132 CYS B C 1
ATOM 4251 O O . CYS B 1 132 ? 5.047 89.938 30.859 1 90.56 132 CYS B O 1
ATOM 4253 N N . ARG B 1 133 ? 5.848 90.938 32.688 1 87.75 133 ARG B N 1
ATOM 4254 C CA . ARG B 1 133 ? 5.801 92.312 32.219 1 87.75 133 ARG B CA 1
ATOM 4255 C C . ARG B 1 133 ? 7.203 92.812 31.906 1 87.75 133 ARG B C 1
ATOM 4257 O O . ARG B 1 133 ? 8.125 92.625 32.688 1 87.75 133 ARG B O 1
ATOM 4264 N N . ARG B 1 134 ? 7.281 93.5 30.812 1 89.19 134 ARG B N 1
ATOM 4265 C CA . ARG B 1 134 ? 8.586 94 30.359 1 89.19 134 ARG B CA 1
ATOM 4266 C C . ARG B 1 134 ? 8.609 95.5 30.203 1 89.19 134 ARG B C 1
ATOM 4268 O O . ARG B 1 134 ? 7.559 96.125 30.031 1 89.19 134 ARG B O 1
ATOM 4275 N N . ASN B 1 135 ? 9.773 96 30.391 1 87.56 135 ASN B N 1
ATOM 4276 C CA . ASN B 1 135 ? 9.922 97.438 30.094 1 87.56 135 ASN B CA 1
ATOM 4277 C C . ASN B 1 135 ? 10.109 97.688 28.609 1 87.56 135 ASN B C 1
ATOM 4279 O O . ASN B 1 135 ? 10.031 96.75 27.797 1 87.56 135 ASN B O 1
ATOM 4283 N N . ALA B 1 136 ? 10.234 98.938 28.297 1 86.62 136 ALA B N 1
ATOM 4284 C CA . ALA B 1 136 ? 10.312 99.312 26.906 1 86.62 136 ALA B CA 1
ATOM 4285 C C . ALA B 1 136 ? 11.516 98.688 26.219 1 86.62 136 ALA B C 1
ATOM 4287 O O . ALA B 1 136 ? 11.484 98.438 25 1 86.62 136 ALA B O 1
ATOM 4288 N N . ALA B 1 137 ? 12.492 98.375 26.922 1 86.25 137 ALA B N 1
ATOM 4289 C CA . ALA B 1 137 ? 13.703 97.75 26.375 1 86.25 137 ALA B CA 1
ATOM 4290 C C . ALA B 1 137 ? 13.555 96.25 26.266 1 86.25 137 ALA B C 1
ATOM 4292 O O . ALA B 1 137 ? 14.445 95.562 25.75 1 86.25 137 ALA B O 1
ATOM 4293 N N . GLY B 1 138 ? 12.516 95.812 26.75 1 87.69 138 GLY B N 1
ATOM 4294 C CA . GLY B 1 138 ? 12.266 94.375 26.641 1 87.69 138 GLY B CA 1
ATOM 4295 C C . GLY B 1 138 ? 12.742 93.562 27.844 1 87.69 138 GLY B C 1
ATOM 4296 O O . GLY B 1 138 ? 12.711 92.375 27.844 1 87.69 138 GLY B O 1
ATOM 4297 N N . VAL B 1 139 ? 13.219 94.25 28.859 1 88.94 139 VAL B N 1
ATOM 4298 C CA . VAL B 1 139 ? 13.719 93.562 30.047 1 88.94 139 VAL B CA 1
ATOM 4299 C C . VAL B 1 139 ? 12.547 93.25 30.969 1 88.94 139 VAL B C 1
ATOM 4301 O O . VAL B 1 139 ? 11.695 94.062 31.25 1 88.94 139 VAL B O 1
ATOM 4304 N N . ALA B 1 140 ? 12.516 92 31.406 1 91 140 ALA B N 1
ATOM 4305 C CA . ALA B 1 140 ? 11.461 91.562 32.312 1 91 140 ALA B CA 1
ATOM 4306 C C . ALA B 1 140 ? 11.617 92.188 33.688 1 91 140 ALA B C 1
ATOM 4308 O O . ALA B 1 140 ? 12.648 92 34.344 1 91 140 ALA B O 1
ATOM 4309 N N . LEU B 1 141 ? 10.586 92.875 34.125 1 89.56 141 LEU B N 1
ATOM 4310 C CA . LEU B 1 141 ? 10.641 93.562 35.406 1 89.56 141 LEU B CA 1
ATOM 4311 C C . LEU B 1 141 ? 9.875 92.812 36.469 1 89.56 141 LEU B C 1
ATOM 4313 O O . LEU B 1 141 ? 10.227 92.875 37.656 1 89.56 141 LEU B O 1
ATOM 4317 N N . ARG B 1 142 ? 8.867 92.125 36.062 1 92.25 142 ARG B N 1
ATOM 4318 C CA . ARG B 1 142 ? 8.008 91.375 36.969 1 92.25 142 ARG B CA 1
ATOM 4319 C C . ARG B 1 142 ? 7.398 90.188 36.281 1 92.25 142 ARG B C 1
ATOM 4321 O O . ARG B 1 142 ? 6.992 90.25 35.125 1 92.25 142 ARG B O 1
ATOM 4328 N N . ALA B 1 143 ? 7.566 89.125 36.906 1 92.5 143 ALA B N 1
ATOM 4329 C CA . ALA B 1 143 ? 7.008 87.875 36.375 1 92.5 143 ALA B CA 1
ATOM 4330 C C . ALA B 1 143 ? 6.02 87.25 37.344 1 92.5 143 ALA B C 1
ATOM 4332 O O . ALA B 1 143 ? 6.059 87.5 38.531 1 92.5 143 ALA B O 1
ATOM 4333 N N . CYS B 1 144 ? 5.016 86.438 36.812 1 93.25 144 CYS B N 1
ATOM 4334 C CA . CYS B 1 144 ? 4.078 85.688 37.594 1 93.25 144 CYS B CA 1
ATOM 4335 C C . CYS B 1 144 ? 3.734 84.375 36.938 1 93.25 144 CYS B C 1
ATOM 4337 O O . CYS B 1 144 ? 4.133 84.125 35.781 1 93.25 144 CYS B O 1
ATOM 4339 N N . GLY B 1 145 ? 3.133 83.562 37.688 1 94.25 145 GLY B N 1
ATOM 4340 C CA . GLY B 1 145 ? 2.732 82.312 37.094 1 94.25 145 GLY B CA 1
ATOM 4341 C C . GLY B 1 145 ? 1.869 81.5 38.031 1 94.25 145 GLY B C 1
ATOM 4342 O O . GLY B 1 145 ? 1.438 81.938 39.094 1 94.25 145 GLY B O 1
ATOM 4343 N N . SER B 1 146 ? 1.521 80.25 37.469 1 95.25 146 SER B N 1
ATOM 4344 C CA . SER B 1 146 ? 0.69 79.312 38.188 1 95.25 146 SER B CA 1
ATOM 4345 C C . SER B 1 146 ? 1.347 77.938 38.219 1 95.25 146 SER B C 1
ATOM 4347 O O . SER B 1 146 ? 1.994 77.5 37.281 1 95.25 146 SER B O 1
ATOM 4349 N N . LEU B 1 147 ? 1.265 77.312 39.281 1 95.75 147 LEU B N 1
ATOM 4350 C CA . LEU B 1 147 ? 1.637 75.875 39.5 1 95.75 147 LEU B CA 1
ATOM 4351 C C . LEU B 1 147 ? 0.4 75 39.562 1 95.75 147 LEU B C 1
ATOM 4353 O O . LEU B 1 147 ? -0.48 75.188 40.375 1 95.75 147 LEU B O 1
ATOM 4357 N N . ILE B 1 148 ? 0.389 74 38.656 1 93.62 148 ILE B N 1
ATOM 4358 C CA . ILE B 1 148 ? -0.779 73.188 38.531 1 93.62 148 ILE B CA 1
ATOM 4359 C C . ILE B 1 148 ? -0.392 71.75 38.844 1 93.62 148 ILE B C 1
ATOM 4361 O O . ILE B 1 148 ? 0.593 71.188 38.312 1 93.62 148 ILE B O 1
ATOM 4365 N N . ASP B 1 149 ? -1.203 71.062 39.719 1 91.81 149 ASP B N 1
ATOM 4366 C CA . ASP B 1 149 ? -0.98 69.625 40.062 1 91.81 149 ASP B CA 1
ATOM 4367 C C . ASP B 1 149 ? -1.388 68.75 38.906 1 91.81 149 ASP B C 1
ATOM 4369 O O . ASP B 1 149 ? -2.559 68.688 38.5 1 91.81 149 ASP B O 1
ATOM 4373 N N . VAL B 1 150 ? -0.392 68 38.344 1 89.81 150 VAL B N 1
ATOM 4374 C CA . VAL B 1 150 ? -0.673 67.125 37.219 1 89.81 150 VAL B CA 1
ATOM 4375 C C . VAL B 1 150 ? -0.201 65.688 37.531 1 89.81 150 VAL B C 1
ATOM 4377 O O . VAL B 1 150 ? 0.136 64.938 36.625 1 89.81 150 VAL B O 1
ATOM 4380 N N . GLN B 1 151 ? -0.125 65.375 38.781 1 89 151 GLN B N 1
ATOM 4381 C CA . GLN B 1 151 ? 0.379 64.125 39.219 1 89 151 GLN B CA 1
ATOM 4382 C C . GLN B 1 151 ? -0.462 62.969 38.656 1 89 151 GLN B C 1
ATOM 4384 O O . GLN B 1 151 ? 0.078 62 38.094 1 89 151 GLN B O 1
ATOM 4389 N N . GLU B 1 152 ? -1.741 63.031 38.781 1 79.75 152 GLU B N 1
ATOM 4390 C CA . GLU B 1 152 ? -2.645 61.969 38.344 1 79.75 152 GLU B CA 1
ATOM 4391 C C . GLU B 1 152 ? -2.525 61.75 36.844 1 79.75 152 GLU B C 1
ATOM 4393 O O . GLU B 1 152 ? -2.529 60.625 36.344 1 79.75 152 GLU B O 1
ATOM 4398 N N . GLU B 1 153 ? -2.352 62.844 36.125 1 75.31 153 GLU B N 1
ATOM 4399 C CA . GLU B 1 153 ? -2.221 62.75 34.656 1 75.31 153 GLU B CA 1
ATOM 4400 C C . GLU B 1 153 ? -0.93 62.062 34.25 1 75.31 153 GLU B C 1
ATOM 4402 O O . GLU B 1 153 ? -0.931 61.219 33.344 1 75.31 153 GLU B O 1
ATOM 4407 N N . GLU B 1 154 ? 0.136 62.406 34.906 1 82.19 154 GLU B N 1
ATOM 4408 C CA . GLU B 1 154 ? 1.435 61.812 34.594 1 82.19 154 GLU B CA 1
ATOM 4409 C C . GLU B 1 154 ? 1.489 60.344 34.969 1 82.19 154 GLU B C 1
ATOM 4411 O O . GLU B 1 154 ? 2.088 59.531 34.25 1 82.19 154 GLU B O 1
ATOM 4416 N N . GLU B 1 155 ? 0.874 60.031 36.094 1 78.75 155 GLU B N 1
ATOM 4417 C CA . GLU B 1 155 ? 0.814 58.625 36.5 1 78.75 155 GLU B CA 1
ATOM 4418 C C . GLU B 1 155 ? 0.021 57.781 35.5 1 78.75 155 GLU B C 1
ATOM 4420 O O . GLU B 1 155 ? 0.407 56.656 35.156 1 78.75 155 GLU B O 1
ATOM 4425 N N . MET B 1 156 ? -0.998 58.281 35 1 73.25 156 MET B N 1
ATOM 4426 C CA . MET B 1 156 ? -1.809 57.594 34 1 73.25 156 MET B CA 1
ATOM 4427 C C . MET B 1 156 ? -1.024 57.406 32.688 1 73.25 156 MET B C 1
ATOM 4429 O O . MET B 1 156 ? -1.093 56.344 32.094 1 73.25 156 MET B O 1
ATOM 4433 N N . ARG B 1 157 ? -0.269 58.406 32.344 1 72 157 ARG B N 1
ATOM 4434 C CA . ARG B 1 157 ? 0.544 58.344 31.141 1 72 157 ARG B CA 1
ATOM 4435 C C . ARG B 1 157 ? 1.624 57.25 31.266 1 72 157 ARG B C 1
ATOM 4437 O O . ARG B 1 157 ? 1.844 56.469 30.344 1 72 157 ARG B O 1
ATOM 4444 N N . GLN B 1 158 ? 2.264 57.25 32.406 1 75.69 158 GLN B N 1
ATOM 4445 C CA . GLN B 1 158 ? 3.326 56.281 32.656 1 75.69 158 GLN B CA 1
ATOM 4446 C C . GLN B 1 158 ? 2.773 54.844 32.688 1 75.69 158 GLN B C 1
ATOM 4448 O O . GLN B 1 158 ? 3.385 53.938 32.156 1 75.69 158 GLN B O 1
ATOM 4453 N N . ARG B 1 159 ? 1.641 54.719 33.312 1 73.12 159 ARG B N 1
ATOM 4454 C CA . ARG B 1 159 ? 1.012 53.406 33.375 1 73.12 159 ARG B CA 1
ATOM 4455 C C . ARG B 1 159 ? 0.611 52.938 31.984 1 73.12 159 ARG B C 1
ATOM 4457 O O . ARG B 1 159 ? 0.797 51.75 31.656 1 73.12 159 ARG B O 1
ATOM 4464 N N . ALA B 1 160 ? 0.096 53.75 31.188 1 69.81 160 ALA B N 1
ATOM 4465 C CA . ALA B 1 160 ? -0.286 53.406 29.828 1 69.81 160 ALA B CA 1
ATOM 4466 C C . ALA B 1 160 ? 0.932 53 29 1 69.81 160 ALA B C 1
ATOM 4468 O O . ALA B 1 160 ? 0.87 52.062 28.219 1 69.81 160 ALA B O 1
ATOM 4469 N N . GLY B 1 161 ? 2.061 53.719 29.219 1 71.62 161 GLY B N 1
ATOM 4470 C CA . GLY B 1 161 ? 3.291 53.375 28.531 1 71.62 161 GLY B CA 1
ATOM 4471 C C . GLY B 1 161 ? 3.846 52.031 28.906 1 71.62 161 GLY B C 1
ATOM 4472 O O . GLY B 1 161 ? 4.266 51.25 28.047 1 71.62 161 GLY B O 1
ATOM 4473 N N . SER B 1 162 ? 3.793 51.781 30.188 1 77.75 162 SER B N 1
ATOM 4474 C CA . SER B 1 162 ? 4.281 50.5 30.672 1 77.75 162 SER B CA 1
ATOM 4475 C C . SER B 1 162 ? 3.416 49.344 30.156 1 77.75 162 SER B C 1
ATOM 4477 O O . SER B 1 162 ? 3.934 48.281 29.766 1 77.75 162 SER B O 1
ATOM 4479 N N . LEU B 1 163 ? 2.135 49.531 30.172 1 70.62 163 LEU B N 1
ATOM 4480 C CA . LEU B 1 163 ? 1.211 48.531 29.656 1 70.62 163 LEU B CA 1
ATOM 4481 C C . LEU B 1 163 ? 1.45 48.281 28.172 1 70.62 163 LEU B C 1
ATOM 4483 O O . LEU B 1 163 ? 1.41 47.156 27.719 1 70.62 163 LEU B O 1
ATOM 4487 N N . ALA B 1 164 ? 1.733 49.344 27.438 1 71.62 164 ALA B N 1
ATOM 4488 C CA . ALA B 1 164 ? 2.006 49.219 26.016 1 71.62 164 ALA B CA 1
ATOM 4489 C C . ALA B 1 164 ? 3.289 48.438 25.766 1 71.62 164 ALA B C 1
ATOM 4491 O O . ALA B 1 164 ? 3.348 47.625 24.844 1 71.62 164 ALA B O 1
ATOM 4492 N N . ALA B 1 165 ? 4.273 48.688 26.594 1 77.56 165 ALA B N 1
ATOM 4493 C CA . ALA B 1 165 ? 5.547 47.969 26.438 1 77.56 165 ALA B CA 1
ATOM 4494 C C . ALA B 1 165 ? 5.395 46.5 26.734 1 77.56 165 ALA B C 1
ATOM 4496 O O . ALA B 1 165 ? 5.93 45.656 26.016 1 77.56 165 ALA B O 1
ATOM 4497 N N . ASP B 1 166 ? 4.66 46.219 27.781 1 75.75 166 ASP B N 1
ATOM 4498 C CA . ASP B 1 166 ? 4.422 44.812 28.156 1 75.75 166 ASP B CA 1
ATOM 4499 C C . ASP B 1 166 ? 3.605 44.094 27.078 1 75.75 166 ASP B C 1
ATOM 4501 O O . ASP B 1 166 ? 3.881 42.938 26.75 1 75.75 166 ASP B O 1
ATOM 4505 N N . PHE B 1 167 ? 2.646 44.75 26.578 1 74.44 167 PHE B N 1
ATOM 4506 C CA . PHE B 1 167 ? 1.803 44.188 25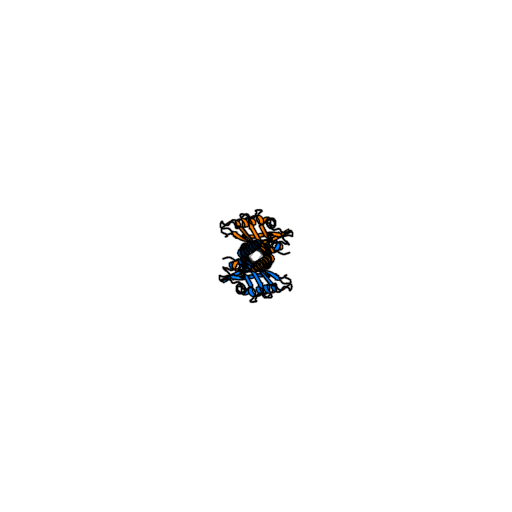.516 1 74.44 167 PHE B CA 1
ATOM 4507 C C . PHE B 1 167 ? 2.619 43.906 24.266 1 74.44 167 PHE B C 1
ATOM 4509 O O . PHE B 1 167 ? 2.428 42.906 23.609 1 74.44 167 PHE B O 1
ATOM 4516 N N . ASP B 1 168 ? 3.52 44.781 23.922 1 78.56 168 ASP B N 1
ATOM 4517 C CA . ASP B 1 168 ? 4.395 44.625 22.766 1 78.56 168 ASP B CA 1
ATOM 4518 C C . ASP B 1 168 ? 5.199 43.344 22.859 1 78.56 168 ASP B C 1
ATOM 4520 O O . ASP B 1 168 ? 5.293 42.562 21.891 1 78.56 168 ASP B O 1
ATOM 4524 N N . VAL B 1 169 ? 5.688 43.031 24 1 82.12 169 VAL B N 1
ATOM 4525 C CA . VAL B 1 169 ? 6.52 41.875 24.219 1 82.12 169 VAL B CA 1
ATOM 4526 C C . VAL B 1 169 ? 5.668 40.594 24.094 1 82.12 169 VAL B C 1
ATOM 4528 O O . VAL B 1 169 ? 6.078 39.625 23.453 1 82.12 169 VAL B O 1
ATOM 4531 N N . LYS B 1 170 ? 4.531 40.656 24.641 1 74.94 170 LYS B N 1
ATOM 4532 C CA . LYS B 1 170 ? 3.664 39.469 24.641 1 74.94 170 LYS B CA 1
ATOM 4533 C C . LYS B 1 170 ? 3.16 39.156 23.219 1 74.94 170 LYS B C 1
ATOM 4535 O O . LYS B 1 170 ? 3.121 38 22.812 1 74.94 170 LYS B O 1
ATOM 4540 N N . VAL B 1 171 ? 2.785 40.094 22.484 1 75.31 171 VAL B N 1
ATOM 4541 C CA . VAL B 1 171 ? 2.289 39.906 21.125 1 75.31 171 VAL B CA 1
ATOM 4542 C C . VAL B 1 171 ? 3.416 39.375 20.234 1 75.31 171 VAL B C 1
ATOM 4544 O O . VAL B 1 171 ? 3.197 38.5 19.406 1 75.31 171 VAL B O 1
ATOM 4547 N N . LYS B 1 172 ? 4.578 40 20.469 1 80 172 LYS B N 1
ATOM 4548 C CA . LYS B 1 172 ? 5.723 39.531 19.688 1 80 172 LYS B CA 1
ATOM 4549 C C . LYS B 1 172 ? 5.988 38.062 19.938 1 80 172 LYS B C 1
ATOM 4551 O O . LYS B 1 172 ? 6.32 37.312 19.016 1 80 172 LYS B O 1
ATOM 4556 N N . SER B 1 173 ? 5.77 37.625 21.125 1 82.75 173 SER B N 1
ATOM 4557 C CA . SER B 1 173 ? 5.961 36.219 21.484 1 82.75 173 SER B CA 1
ATOM 4558 C C . SER B 1 173 ? 4.926 35.344 20.781 1 82.75 173 SER B C 1
ATOM 4560 O O . SER B 1 173 ? 5.262 34.281 20.266 1 82.75 173 SER B O 1
ATOM 4562 N N . VAL B 1 174 ? 3.699 35.75 20.781 1 75.75 174 VAL B N 1
ATOM 4563 C CA . VAL B 1 174 ? 2.637 35 20.141 1 75.75 174 VAL B CA 1
ATOM 4564 C C . VAL B 1 174 ? 2.885 34.938 18.641 1 75.75 174 VAL B C 1
ATOM 4566 O O . VAL B 1 174 ? 2.73 33.875 18.031 1 75.75 174 VAL B O 1
ATOM 4569 N N . VAL B 1 175 ? 3.236 36.031 18.031 1 79.31 175 VAL B N 1
ATOM 4570 C CA . VAL B 1 175 ? 3.516 36.094 16.609 1 79.31 175 VAL B CA 1
ATOM 4571 C C . VAL B 1 175 ? 4.652 35.125 16.266 1 79.31 175 VAL B C 1
ATOM 4573 O O . VAL B 1 175 ? 4.594 34.406 15.258 1 79.31 175 VAL B O 1
ATOM 4576 N N . GLN B 1 176 ? 5.633 35.094 17.125 1 82.62 176 GLN B N 1
ATOM 4577 C CA . GLN B 1 176 ? 6.758 34.188 16.922 1 82.62 176 GLN B CA 1
ATOM 4578 C C . GLN B 1 176 ? 6.316 32.719 17.016 1 82.62 176 GLN B C 1
ATOM 4580 O O . GLN B 1 176 ? 6.742 31.875 16.219 1 82.62 176 GLN B O 1
ATOM 4585 N N . ALA B 1 177 ? 5.508 32.5 17.938 1 78.62 177 ALA B N 1
ATOM 4586 C CA . ALA B 1 177 ? 5.016 31.125 18.125 1 78.62 177 ALA B CA 1
ATOM 4587 C C . ALA B 1 177 ? 4.16 30.688 16.953 1 78.62 177 ALA B C 1
ATOM 4589 O O . ALA B 1 177 ? 4.305 29.562 16.453 1 78.62 177 ALA B O 1
ATOM 4590 N N . VAL B 1 178 ? 3.289 31.5 16.5 1 77.5 178 VAL B N 1
ATOM 4591 C CA . VAL B 1 178 ? 2.43 31.188 15.367 1 77.5 178 VAL B CA 1
ATOM 4592 C C . VAL B 1 178 ? 3.281 31.016 14.109 1 77.5 178 VAL B C 1
ATOM 4594 O O . VAL B 1 178 ? 3.053 30.078 13.328 1 77.5 178 VAL B O 1
ATOM 4597 N N . SER B 1 179 ? 4.234 31.891 13.906 1 80.81 179 SER B N 1
ATOM 4598 C CA . SER B 1 179 ? 5.148 31.766 12.766 1 80.81 179 SER B CA 1
ATOM 4599 C C . SER B 1 179 ? 5.922 30.453 12.812 1 80.81 179 SER B C 1
ATOM 4601 O O . SER B 1 179 ? 6.102 29.797 11.789 1 80.81 179 SER B O 1
ATOM 4603 N N . GLY B 1 180 ? 6.395 30.125 13.984 1 82.25 180 GLY B N 1
ATOM 4604 C CA . GLY B 1 180 ? 7.078 28.859 14.156 1 82.25 180 GLY B CA 1
ATOM 4605 C C . GLY B 1 180 ? 6.199 27.656 13.844 1 82.25 180 GLY B C 1
ATOM 4606 O O . GLY B 1 180 ? 6.621 26.734 13.141 1 82.25 180 GLY B O 1
ATOM 4607 N N . SER B 1 181 ? 5.023 27.656 14.359 1 77.19 181 SER B N 1
ATOM 4608 C CA . SER B 1 181 ? 4.066 26.594 14.102 1 77.19 181 SER B CA 1
ATOM 4609 C C . SER B 1 181 ? 3.734 26.484 12.617 1 77.19 181 SER B C 1
ATOM 4611 O O . SER B 1 181 ? 3.607 25.391 12.078 1 77.19 181 SER B O 1
ATOM 4613 N N . SER B 1 182 ? 3.545 27.578 11.953 1 79.88 182 SER B N 1
ATOM 4614 C CA . SER B 1 182 ? 3.277 27.609 10.523 1 79.88 182 SER B CA 1
ATOM 4615 C C . SER B 1 182 ? 4.418 26.969 9.734 1 79.88 182 SER B C 1
ATOM 4617 O O . SER B 1 182 ? 4.184 26.188 8.812 1 79.88 182 SER B O 1
ATOM 4619 N N . ALA B 1 183 ? 5.609 27.281 10.156 1 82.31 183 ALA B N 1
ATOM 4620 C CA . ALA B 1 183 ? 6.777 26.703 9.508 1 82.31 183 ALA B CA 1
ATOM 4621 C C . ALA B 1 183 ? 6.828 25.188 9.703 1 82.31 183 ALA B C 1
ATOM 4623 O O . ALA B 1 183 ? 7.121 24.438 8.766 1 82.31 183 ALA B O 1
ATOM 4624 N N . ASP B 1 184 ? 6.559 24.781 10.883 1 81 184 ASP B N 1
ATOM 4625 C CA . ASP B 1 184 ? 6.527 23.359 11.18 1 81 184 ASP B CA 1
ATOM 4626 C C . ASP B 1 184 ? 5.473 22.641 10.336 1 81 184 ASP B C 1
ATOM 4628 O O . ASP B 1 184 ? 5.727 21.562 9.797 1 81 184 ASP B O 1
ATOM 4632 N N . MET B 1 185 ? 4.344 23.234 10.25 1 77.12 185 MET B N 1
ATOM 4633 C CA . MET B 1 185 ? 3.248 22.641 9.477 1 77.12 185 MET B CA 1
ATOM 4634 C C . MET B 1 185 ? 3.609 22.547 8 1 77.12 185 MET B C 1
ATOM 4636 O O . MET B 1 185 ? 3.246 21.578 7.328 1 77.12 185 MET B O 1
ATOM 4640 N N . GLN B 1 186 ? 4.277 23.516 7.523 1 82.81 186 GLN B N 1
ATOM 4641 C CA . GLN B 1 186 ? 4.75 23.469 6.145 1 82.81 186 GLN B CA 1
ATOM 4642 C C . GLN B 1 186 ? 5.719 22.312 5.934 1 82.81 186 GLN B C 1
ATOM 4644 O O . GLN B 1 186 ? 5.668 21.625 4.906 1 82.81 186 GLN B O 1
ATOM 4649 N N . GLY B 1 187 ? 6.602 22.109 6.895 1 84.81 187 GLY B N 1
ATOM 4650 C CA . GLY B 1 187 ? 7.504 20.984 6.836 1 84.81 187 GLY B CA 1
ATOM 4651 C C . GLY B 1 187 ? 6.781 19.641 6.82 1 84.81 187 GLY B C 1
ATOM 4652 O O . GLY B 1 187 ? 7.102 18.766 6.016 1 84.81 187 GLY B O 1
ATOM 4653 N N . VAL B 1 188 ? 5.828 19.469 7.676 1 80.62 188 VAL B N 1
ATOM 4654 C CA . VAL B 1 188 ? 5.039 18.234 7.746 1 80.62 188 VAL B CA 1
ATOM 4655 C C . VAL B 1 188 ? 4.305 18.016 6.426 1 80.62 188 VAL B C 1
ATOM 4657 O O . VAL B 1 188 ? 4.234 16.891 5.93 1 80.62 188 VAL B O 1
ATOM 4660 N N . SER B 1 189 ? 3.732 19.031 5.875 1 83.12 189 SER B N 1
ATOM 4661 C CA . SER B 1 189 ? 3.004 18.953 4.613 1 83.12 189 SER B CA 1
ATOM 4662 C C . SER B 1 189 ? 3.9 18.438 3.488 1 83.12 189 SER B C 1
ATOM 4664 O O . SER B 1 189 ? 3.486 17.594 2.695 1 83.12 189 SER B O 1
ATOM 4666 N N . ARG B 1 190 ? 5.094 18.938 3.438 1 85.31 190 ARG B N 1
ATOM 4667 C CA . ARG B 1 190 ? 6.039 18.484 2.42 1 85.31 190 ARG B CA 1
ATOM 4668 C C . ARG B 1 190 ? 6.352 17 2.584 1 85.31 190 ARG B C 1
ATOM 4670 O O . ARG B 1 190 ? 6.414 16.266 1.6 1 85.31 190 ARG B O 1
ATOM 4677 N N . GLN B 1 191 ? 6.543 16.672 3.762 1 84.56 191 GLN B N 1
ATOM 4678 C CA . GLN B 1 191 ? 6.812 15.273 4.047 1 84.56 191 GLN B CA 1
ATOM 4679 C C . GLN B 1 191 ? 5.633 14.391 3.639 1 84.56 191 GLN B C 1
ATOM 4681 O O . GLN B 1 191 ? 5.82 13.328 3.041 1 84.56 191 GLN B O 1
ATOM 4686 N N . LEU B 1 192 ? 4.422 14.805 3.984 1 80.38 192 LEU B N 1
ATOM 4687 C CA . LEU B 1 192 ? 3.211 14.07 3.633 1 80.38 192 LEU B CA 1
ATOM 4688 C C . LEU B 1 192 ? 3.057 13.969 2.119 1 80.38 192 LEU B C 1
ATOM 4690 O O . LEU B 1 192 ? 2.674 12.922 1.599 1 80.38 192 LEU B O 1
ATOM 4694 N N . GLY B 1 193 ? 3.348 15.078 1.473 1 85.19 193 GLY B N 1
ATOM 4695 C CA . GLY B 1 193 ? 3.318 15.047 0.019 1 85.19 193 GLY B CA 1
ATOM 4696 C C . GLY B 1 193 ? 4.281 14.039 -0.577 1 85.19 193 GLY B C 1
ATOM 4697 O O . GLY B 1 193 ? 3.912 13.273 -1.469 1 85.19 193 GLY B O 1
ATOM 4698 N N . ALA B 1 194 ? 5.457 13.992 -0.096 1 86.19 194 ALA B N 1
ATOM 4699 C CA . ALA B 1 194 ? 6.469 13.055 -0.571 1 86.19 194 ALA B CA 1
ATOM 4700 C C . ALA B 1 194 ? 6.055 11.609 -0.283 1 86.19 194 ALA B C 1
ATOM 4702 O O . ALA B 1 194 ? 6.234 10.727 -1.124 1 86.19 194 ALA B O 1
ATOM 4703 N N . LEU B 1 195 ? 5.555 11.375 0.894 1 79.5 195 LEU B N 1
ATOM 4704 C CA . LEU B 1 195 ? 5.094 10.047 1.279 1 79.5 195 LEU B CA 1
ATOM 4705 C C . LEU B 1 195 ? 3.961 9.578 0.374 1 79.5 195 LEU B C 1
ATOM 4707 O O . LEU B 1 195 ? 3.924 8.414 -0.032 1 79.5 195 LEU B O 1
ATOM 4711 N N . SER B 1 196 ? 3.027 10.438 0.093 1 83.56 196 SER B N 1
ATOM 4712 C CA . SER B 1 196 ? 1.904 10.125 -0.783 1 83.56 196 SER B CA 1
ATOM 4713 C C . SER B 1 196 ? 2.383 9.766 -2.186 1 83.56 196 SER B C 1
ATOM 4715 O O . SER B 1 196 ? 1.92 8.781 -2.771 1 83.56 196 SER B O 1
ATOM 4717 N N . GLU B 1 197 ? 3.303 10.508 -2.682 1 85.5 197 GLU B N 1
ATOM 4718 C CA . GLU B 1 197 ? 3.85 10.234 -4.008 1 85.5 197 GLU B CA 1
ATOM 4719 C C . GLU B 1 197 ? 4.543 8.875 -4.051 1 85.5 197 GLU B C 1
ATOM 4721 O O . GLU B 1 197 ? 4.359 8.109 -5 1 85.5 197 GLU B O 1
ATOM 4726 N N . ARG B 1 198 ? 5.281 8.602 -3.131 1 84 198 ARG B N 1
ATOM 4727 C CA . ARG B 1 198 ? 5.977 7.32 -3.045 1 84 198 ARG B CA 1
ATOM 4728 C C . ARG B 1 198 ? 4.984 6.168 -2.945 1 84 198 ARG B C 1
ATOM 4730 O O . ARG B 1 198 ? 5.129 5.156 -3.633 1 84 198 ARG B O 1
ATOM 4737 N N . SER B 1 199 ? 4.012 6.305 -2.047 1 81.88 199 SER B N 1
ATOM 4738 C CA . SER B 1 199 ? 3 5.266 -1.867 1 81.88 199 SER B CA 1
ATOM 4739 C C . SER B 1 199 ? 2.227 5.02 -3.158 1 81.88 199 SER B C 1
ATOM 4741 O O . SER B 1 199 ? 1.926 3.875 -3.5 1 81.88 199 SER B O 1
ATOM 4743 N N . THR B 1 200 ? 1.957 6.117 -3.869 1 85.38 200 THR B N 1
ATOM 4744 C CA . THR B 1 200 ? 1.253 5.992 -5.141 1 85.38 200 THR B CA 1
ATOM 4745 C C . THR B 1 200 ? 2.094 5.219 -6.152 1 85.38 200 THR B C 1
ATOM 4747 O O . THR B 1 200 ? 1.587 4.32 -6.832 1 85.38 200 THR B O 1
ATOM 4750 N N . ARG B 1 201 ? 3.33 5.555 -6.227 1 86.56 201 ARG B N 1
ATOM 4751 C CA . ARG B 1 201 ? 4.227 4.867 -7.152 1 86.56 201 ARG B CA 1
ATOM 4752 C C . ARG B 1 201 ? 4.371 3.393 -6.781 1 86.56 201 ARG B C 1
ATOM 4754 O O . ARG B 1 201 ? 4.289 2.52 -7.645 1 86.56 201 ARG B O 1
ATOM 4761 N N . GLN B 1 202 ? 4.578 3.166 -5.535 1 83.19 202 GLN B N 1
ATOM 4762 C CA . GLN B 1 202 ? 4.738 1.798 -5.055 1 83.19 202 GLN B CA 1
ATOM 4763 C C . GLN B 1 202 ? 3.459 0.989 -5.262 1 83.19 202 GLN B C 1
ATOM 4765 O O . GLN B 1 202 ? 3.518 -0.195 -5.602 1 83.19 202 GLN B O 1
ATOM 4770 N N . SER B 1 203 ? 2.34 1.571 -5.016 1 83.25 203 SER B N 1
ATOM 4771 C CA . SER B 1 203 ? 1.066 0.893 -5.23 1 83.25 203 SER B CA 1
ATOM 4772 C C . SER B 1 203 ? 0.866 0.542 -6.699 1 83.25 203 SER B C 1
ATOM 4774 O O . SER B 1 203 ? 0.358 -0.533 -7.023 1 83.25 203 SER B O 1
ATOM 4776 N N . ALA B 1 204 ? 1.283 1.438 -7.535 1 87.56 204 ALA B N 1
ATOM 4777 C CA . ALA B 1 204 ? 1.177 1.173 -8.969 1 87.56 204 ALA B CA 1
ATOM 4778 C C . ALA B 1 204 ? 2.057 -0.006 -9.375 1 87.56 204 ALA B C 1
ATOM 4780 O O . ALA B 1 204 ? 1.631 -0.87 -10.148 1 87.56 204 ALA B O 1
ATOM 4781 N N . GLU B 1 205 ? 3.229 -0.046 -8.891 1 87.56 205 GLU B N 1
ATOM 4782 C CA . GLU B 1 205 ? 4.145 -1.148 -9.172 1 87.56 205 GLU B CA 1
ATOM 4783 C C . GLU B 1 205 ? 3.609 -2.465 -8.617 1 87.56 205 GLU B C 1
ATOM 4785 O O . GLU B 1 205 ? 3.656 -3.494 -9.297 1 87.56 205 GLU B O 1
ATOM 4790 N N . ALA B 1 206 ? 3.113 -2.418 -7.434 1 84.75 206 ALA B N 1
ATOM 4791 C CA . ALA B 1 206 ? 2.533 -3.609 -6.816 1 84.75 206 ALA B CA 1
ATOM 4792 C C . ALA B 1 206 ? 1.321 -4.098 -7.605 1 84.75 206 ALA B C 1
ATOM 4794 O O . ALA B 1 206 ? 1.13 -5.305 -7.773 1 84.75 206 ALA B O 1
ATOM 4795 N N . ALA B 1 207 ? 0.531 -3.148 -8.031 1 89.56 207 ALA B N 1
ATOM 4796 C CA . ALA B 1 207 ? -0.643 -3.508 -8.82 1 89.56 207 ALA B CA 1
ATOM 4797 C C . ALA B 1 207 ? -0.24 -4.223 -10.109 1 89.56 207 ALA B C 1
ATOM 4799 O O . ALA B 1 207 ? -0.84 -5.234 -10.477 1 89.56 207 ALA B O 1
ATOM 4800 N N . ALA B 1 208 ? 0.754 -3.74 -10.773 1 91.56 208 ALA B N 1
ATOM 4801 C CA . ALA B 1 208 ? 1.244 -4.359 -12 1 91.56 208 ALA B CA 1
ATOM 4802 C C . ALA B 1 208 ? 1.787 -5.762 -11.727 1 91.56 208 ALA B C 1
ATOM 4804 O O . ALA B 1 208 ? 1.493 -6.703 -12.469 1 91.56 208 ALA B O 1
ATOM 4805 N N . ALA B 1 209 ? 2.543 -5.859 -10.688 1 90.31 209 ALA B N 1
ATOM 4806 C CA . ALA B 1 209 ? 3.104 -7.152 -10.312 1 90.31 209 ALA B CA 1
ATOM 4807 C C . ALA B 1 209 ? 2.002 -8.141 -9.953 1 90.31 209 ALA B C 1
ATOM 4809 O O . ALA B 1 209 ? 2.08 -9.328 -10.297 1 90.31 209 ALA B O 1
ATOM 4810 N N . THR B 1 210 ? 1.024 -7.715 -9.266 1 91.44 210 THR B N 1
ATOM 4811 C CA . THR B 1 210 ? -0.1 -8.562 -8.875 1 91.44 210 THR B CA 1
ATOM 4812 C C . THR B 1 210 ? -0.875 -9.031 -10.109 1 91.44 210 THR B C 1
ATOM 4814 O O . THR B 1 210 ? -1.257 -10.195 -10.195 1 91.44 210 THR B O 1
ATOM 4817 N N . ALA B 1 211 ? -1.086 -8.109 -11.016 1 92 211 ALA B N 1
ATOM 4818 C CA . ALA B 1 211 ? -1.775 -8.477 -12.25 1 92 211 ALA B CA 1
ATOM 4819 C C . ALA B 1 211 ? -0.996 -9.531 -13.016 1 92 211 ALA B C 1
ATOM 4821 O O . ALA B 1 211 ? -1.58 -10.484 -13.539 1 92 211 ALA B O 1
ATOM 4822 N N . GLN B 1 212 ? 0.263 -9.352 -13.094 1 92.12 212 GLN B N 1
ATOM 4823 C CA . GLN B 1 212 ? 1.111 -10.336 -13.758 1 92.12 212 GLN B CA 1
ATOM 4824 C C . GLN B 1 212 ? 1.059 -11.68 -13.039 1 92.12 212 GLN B C 1
ATOM 4826 O O . GLN B 1 212 ? 0.955 -12.734 -13.68 1 92.12 212 GLN B O 1
ATOM 4831 N N . ALA B 1 213 ? 1.127 -11.664 -11.75 1 90 213 ALA B N 1
ATOM 4832 C CA . ALA B 1 213 ? 1.041 -12.891 -10.961 1 90 213 ALA B CA 1
ATOM 4833 C C . ALA B 1 213 ? -0.301 -13.586 -11.172 1 90 213 ALA B C 1
ATOM 4835 O O . ALA B 1 213 ? -0.358 -14.812 -11.305 1 90 213 ALA B O 1
ATOM 4836 N N . ALA B 1 214 ? -1.324 -12.797 -11.203 1 92.31 214 ALA B N 1
ATOM 4837 C CA . ALA B 1 214 ? -2.652 -13.352 -11.445 1 92.31 214 ALA B CA 1
ATOM 4838 C C . ALA B 1 214 ? -2.719 -14.023 -12.812 1 92.31 214 ALA B C 1
ATOM 4840 O O . ALA B 1 214 ? -3.283 -15.117 -12.953 1 92.31 214 ALA B O 1
ATOM 4841 N N . SER B 1 215 ? -2.141 -13.438 -13.797 1 95.56 215 SER B N 1
ATOM 4842 C CA . SER B 1 215 ? -2.094 -14.008 -15.141 1 95.56 215 SER B CA 1
ATOM 4843 C C . SER B 1 215 ? -1.291 -15.305 -15.164 1 95.56 215 SER B C 1
ATOM 4845 O O . SER B 1 215 ? -1.69 -16.281 -15.812 1 95.56 215 SER B O 1
ATOM 4847 N N . ASN B 1 216 ? -0.153 -15.258 -14.477 1 94.81 216 ASN B N 1
ATOM 4848 C CA . ASN B 1 216 ? 0.671 -16.469 -14.391 1 94.81 216 ASN B CA 1
ATOM 4849 C C . ASN B 1 216 ? -0.084 -17.609 -13.734 1 94.81 216 ASN B C 1
ATOM 4851 O O . ASN B 1 216 ? -0.02 -18.75 -14.195 1 94.81 216 ASN B O 1
ATOM 4855 N N . VAL B 1 217 ? -0.793 -17.328 -12.719 1 94 217 VAL B N 1
ATOM 4856 C CA . VAL B 1 217 ? -1.557 -18.328 -11.984 1 94 217 VAL B CA 1
ATOM 4857 C C . VAL B 1 217 ? -2.652 -18.906 -12.875 1 94 217 VAL B C 1
ATOM 4859 O O . VAL B 1 217 ? -2.891 -20.109 -12.875 1 94 217 VAL B O 1
ATOM 4862 N N . GLN B 1 218 ? -3.252 -18.078 -13.656 1 94.19 218 GLN B N 1
ATOM 4863 C CA . GLN B 1 218 ? -4.285 -18.531 -14.578 1 94.19 218 GLN B CA 1
ATOM 4864 C C . GLN B 1 218 ? -3.699 -19.438 -15.656 1 94.19 218 GLN B C 1
ATOM 4866 O O . GLN B 1 218 ? -4.309 -20.453 -16.031 1 94.19 218 GLN B O 1
ATOM 4871 N N . ALA B 1 219 ? -2.566 -19.094 -16.125 1 95.75 219 ALA B N 1
ATOM 4872 C CA . ALA B 1 219 ? -1.89 -19.922 -17.125 1 95.75 219 ALA B CA 1
ATOM 4873 C C . ALA B 1 219 ? -1.533 -21.281 -16.547 1 95.75 219 ALA B C 1
ATOM 4875 O O . ALA B 1 219 ? -1.673 -22.297 -17.234 1 95.75 219 ALA B O 1
ATOM 4876 N N . VAL B 1 220 ? -1.066 -21.312 -15.352 1 96.12 220 VAL B N 1
ATOM 4877 C CA . VAL B 1 220 ? -0.738 -22.562 -14.695 1 96.12 220 VAL B CA 1
ATOM 4878 C C . VAL B 1 220 ? -2.002 -23.406 -14.531 1 96.12 220 VAL B C 1
ATOM 4880 O O . VAL B 1 220 ? -1.978 -24.625 -14.742 1 96.12 220 VAL B O 1
ATOM 4883 N N . ALA B 1 221 ? -3.109 -22.766 -14.148 1 95.56 221 ALA B N 1
ATOM 4884 C CA . ALA B 1 221 ? -4.375 -23.484 -14 1 95.56 221 ALA B CA 1
ATOM 4885 C C . ALA B 1 221 ? -4.781 -24.156 -15.305 1 95.56 221 ALA B C 1
ATOM 4887 O O . ALA B 1 221 ? -5.176 -25.312 -15.32 1 95.56 221 ALA B O 1
ATOM 4888 N N . ALA B 1 222 ? -4.656 -23.453 -16.391 1 95.62 222 ALA B N 1
ATOM 4889 C CA . ALA B 1 222 ? -5.008 -24 -17.703 1 95.62 222 ALA B CA 1
ATOM 4890 C C . ALA B 1 222 ? -4.09 -25.156 -18.078 1 95.62 222 ALA B C 1
ATOM 4892 O O . ALA B 1 222 ? -4.555 -26.188 -18.547 1 95.62 222 ALA B O 1
ATOM 4893 N N . ALA B 1 223 ? -2.84 -24.953 -17.828 1 96 223 ALA B N 1
ATOM 4894 C CA . ALA B 1 223 ? -1.874 -26.016 -18.125 1 96 223 ALA B CA 1
ATOM 4895 C C . ALA B 1 223 ? -2.129 -27.25 -17.266 1 96 223 ALA B C 1
ATOM 4897 O O . ALA B 1 223 ? -1.985 -28.375 -17.734 1 96 223 ALA B O 1
ATOM 4898 N N . ALA B 1 224 ? -2.463 -27.047 -16.031 1 95.5 224 ALA B N 1
ATOM 4899 C CA . ALA B 1 224 ? -2.766 -28.141 -15.133 1 95.5 224 ALA B CA 1
ATOM 4900 C C . ALA B 1 224 ? -3.992 -28.922 -15.602 1 95.5 224 ALA B C 1
ATOM 4902 O O . ALA B 1 224 ? -4.043 -30.141 -15.477 1 95.5 224 ALA B O 1
ATOM 4903 N N . GLU B 1 225 ? -4.992 -28.281 -16.156 1 95.19 225 GLU B N 1
ATOM 4904 C CA . GLU B 1 225 ? -6.172 -28.938 -16.703 1 95.19 225 GLU B CA 1
ATOM 4905 C C . GLU B 1 225 ? -5.805 -29.812 -17.906 1 95.19 225 GLU B C 1
ATOM 4907 O O . GLU B 1 225 ? -6.281 -30.938 -18.031 1 95.19 225 GLU B O 1
ATOM 4912 N N . GLN B 1 226 ? -4.977 -29.266 -18.75 1 94.81 226 GLN B N 1
ATOM 4913 C CA . GLN B 1 226 ? -4.5 -30.031 -19.891 1 94.81 226 GLN B CA 1
ATOM 4914 C C . GLN B 1 226 ? -3.732 -31.266 -19.438 1 94.81 226 GLN B C 1
ATOM 4916 O O . GLN B 1 226 ? -3.896 -32.344 -20.016 1 94.81 226 GLN B O 1
ATOM 4921 N N . LEU B 1 227 ? -2.912 -31.094 -18.422 1 94.88 227 LEU B N 1
ATOM 4922 C CA . LEU B 1 227 ? -2.143 -32.219 -17.875 1 94.88 227 LEU B CA 1
ATOM 4923 C C . LEU B 1 227 ? -3.068 -33.281 -17.312 1 94.88 227 LEU B C 1
ATOM 4925 O O . LEU B 1 227 ? -2.848 -34.469 -17.547 1 94.88 227 LEU B O 1
ATOM 4929 N N . SER B 1 228 ? -4.051 -32.844 -16.609 1 95.75 228 SER B N 1
ATOM 4930 C CA . SER B 1 228 ? -5.004 -33.781 -16.031 1 95.75 228 SER B CA 1
ATOM 4931 C C . SER B 1 228 ? -5.684 -34.625 -17.109 1 95.75 228 SER B C 1
ATOM 4933 O O . SER B 1 228 ? -5.828 -35.844 -16.969 1 95.75 228 SER B O 1
ATOM 4935 N N . ALA B 1 229 ? -6.031 -34 -18.203 1 95 229 ALA B N 1
ATOM 4936 C CA . ALA B 1 229 ? -6.66 -34.688 -19.328 1 95 229 ALA B CA 1
ATOM 4937 C C . ALA B 1 229 ? -5.699 -35.719 -19.938 1 95 229 ALA B C 1
ATOM 4939 O O . ALA B 1 229 ? -6.078 -36.844 -20.219 1 95 229 ALA B O 1
ATOM 4940 N N . SER B 1 230 ? -4.508 -35.25 -20.141 1 95.62 230 SER B N 1
ATOM 4941 C CA . SER B 1 230 ? -3.494 -36.125 -20.734 1 95.62 230 SER B CA 1
ATOM 4942 C C . SER B 1 230 ? -3.186 -37.312 -19.844 1 95.62 230 SER B C 1
ATOM 4944 O O . SER B 1 230 ? -3.029 -38.438 -20.328 1 95.62 230 SER B O 1
ATOM 4946 N N . ILE B 1 231 ? -3.105 -37.094 -18.562 1 95.88 231 ILE B N 1
ATOM 4947 C CA . ILE B 1 231 ? -2.834 -38.156 -17.594 1 95.88 231 ILE B CA 1
ATOM 4948 C C . ILE B 1 231 ? -3.959 -39.188 -17.625 1 95.88 231 ILE B C 1
ATOM 4950 O O . ILE B 1 231 ? -3.705 -40.375 -17.594 1 95.88 231 ILE B O 1
ATOM 4954 N N . GLY B 1 232 ? -5.184 -38.688 -17.672 1 94.81 232 GLY B N 1
ATOM 4955 C CA . GLY B 1 232 ? -6.316 -39.625 -17.797 1 94.81 232 GLY B CA 1
ATOM 4956 C C . GLY B 1 232 ? -6.262 -40.469 -19.047 1 94.81 232 GLY B C 1
ATOM 4957 O O . GLY B 1 232 ? -6.516 -41.688 -18.984 1 94.81 232 GLY B O 1
ATOM 4958 N N . GLU B 1 233 ? -5.898 -39.875 -20.125 1 94.5 233 GLU B N 1
ATOM 4959 C CA . GLU B 1 233 ? -5.781 -40.594 -21.391 1 94.5 233 GLU B CA 1
ATOM 4960 C C . GLU B 1 233 ? -4.695 -41.688 -21.312 1 94.5 233 GLU B C 1
ATOM 4962 O O . GLU B 1 233 ? -4.902 -42.812 -21.766 1 94.5 233 GLU B O 1
ATOM 4967 N N . ILE B 1 234 ? -3.602 -41.312 -20.766 1 96.12 234 ILE B N 1
ATOM 4968 C CA . ILE B 1 234 ? -2.504 -42.281 -20.625 1 96.12 234 ILE B CA 1
ATOM 4969 C C . ILE B 1 234 ? -2.936 -43.438 -19.734 1 96.12 234 ILE B C 1
ATOM 4971 O O . ILE B 1 234 ? -2.643 -44.594 -20.047 1 96.12 234 ILE B O 1
ATOM 4975 N N . GLY B 1 235 ? -3.639 -43.062 -18.656 1 95 235 GLY B N 1
ATOM 4976 C CA . GLY B 1 235 ? -4.145 -44.125 -17.781 1 95 235 GLY B CA 1
ATOM 4977 C C . GLY B 1 235 ? -5.027 -45.125 -18.5 1 95 235 GLY B C 1
ATOM 4978 O O . GLY B 1 235 ? -4.871 -46.344 -18.328 1 95 235 GLY B O 1
ATOM 4979 N N . GLN B 1 236 ? -5.891 -44.719 -19.344 1 95.69 236 GLN B N 1
ATOM 4980 C CA . GLN B 1 236 ? -6.785 -45.562 -20.109 1 95.69 236 GLN B CA 1
ATOM 4981 C C . GLN B 1 236 ? -6.008 -46.438 -21.109 1 95.69 236 GLN B C 1
ATOM 4983 O O . GLN B 1 236 ? -6.285 -47.625 -21.25 1 95.69 236 GLN B O 1
ATOM 4988 N N . GLN B 1 237 ? -5.102 -45.812 -21.75 1 95.19 237 GLN B N 1
ATOM 4989 C CA . GLN B 1 237 ? -4.293 -46.531 -22.734 1 95.19 237 GLN B CA 1
ATOM 4990 C C . GLN B 1 237 ? -3.471 -47.625 -22.078 1 95.19 237 GLN B C 1
ATOM 4992 O O . GLN B 1 237 ? -3.342 -48.719 -22.641 1 95.19 237 GLN B O 1
ATOM 4997 N N . VAL B 1 238 ? -2.893 -47.344 -20.938 1 95.62 238 VAL B N 1
ATOM 4998 C CA . VAL B 1 238 ? -2.082 -48.312 -20.219 1 95.62 238 VAL B CA 1
ATOM 4999 C C . VAL B 1 238 ? -2.953 -49.5 -19.781 1 95.62 238 VAL B C 1
ATOM 5001 O O . VAL B 1 238 ? -2.543 -50.656 -19.891 1 95.62 238 VAL B O 1
ATOM 5004 N N . GLU B 1 239 ? -4.145 -49.219 -19.297 1 94.94 239 GLU B N 1
ATOM 5005 C CA . GLU B 1 239 ? -5.066 -50.281 -18.906 1 94.94 239 GLU B CA 1
ATOM 5006 C C . GLU B 1 239 ? -5.398 -51.188 -20.094 1 94.94 239 GLU B C 1
ATOM 5008 O O . GLU B 1 239 ? -5.438 -52.406 -19.953 1 94.94 239 GLU B O 1
ATOM 5013 N N . ARG B 1 240 ? -5.645 -50.562 -21.172 1 94.94 240 ARG B N 1
ATOM 5014 C CA . ARG B 1 240 ? -5.922 -51.312 -22.391 1 94.94 240 ARG B CA 1
ATOM 5015 C C . ARG B 1 240 ? -4.73 -52.188 -22.781 1 94.94 240 ARG B C 1
ATOM 5017 O O . ARG B 1 240 ? -4.895 -53.344 -23.156 1 94.94 240 ARG B O 1
ATOM 5024 N N . SER B 1 241 ? -3.574 -51.594 -22.672 1 93.88 241 SER B N 1
ATOM 5025 C CA . SER B 1 241 ? -2.359 -52.344 -23 1 93.88 241 SER B CA 1
ATOM 5026 C C . SER B 1 241 ? -2.191 -53.562 -22.109 1 93.88 241 SER B C 1
ATOM 5028 O O . SER B 1 241 ? -1.865 -54.656 -22.594 1 93.88 241 SER B O 1
ATOM 5030 N N . VAL B 1 242 ? -2.43 -53.406 -20.844 1 92.69 242 VAL B N 1
ATOM 5031 C CA . VAL B 1 242 ? -2.305 -54.5 -19.891 1 92.69 242 VAL B CA 1
ATOM 5032 C C . VAL B 1 242 ? -3.297 -55.625 -20.234 1 92.69 242 VAL B C 1
ATOM 5034 O O . VAL B 1 242 ? -2.945 -56.812 -20.219 1 92.69 242 VAL B O 1
ATOM 5037 N N . ALA B 1 243 ? -4.492 -55.25 -20.594 1 92.81 243 ALA B N 1
ATOM 5038 C CA . ALA B 1 243 ? -5.52 -56.25 -20.953 1 92.81 243 ALA B CA 1
ATOM 5039 C C . ALA B 1 243 ? -5.133 -57.031 -22.203 1 92.81 243 ALA B C 1
ATOM 5041 O O . ALA B 1 243 ? -5.246 -58.25 -22.234 1 92.81 243 ALA B O 1
ATOM 5042 N N . ILE B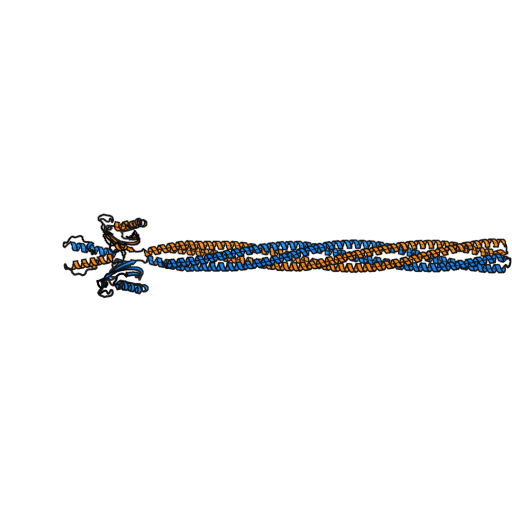 1 244 ? -4.633 -56.312 -23.141 1 90.88 244 ILE B N 1
ATOM 5043 C CA . ILE B 1 244 ? -4.238 -56.938 -24.406 1 90.88 244 ILE B CA 1
ATOM 5044 C C . ILE B 1 244 ? -3.051 -57.875 -24.172 1 90.88 244 ILE B C 1
ATOM 5046 O O . ILE B 1 244 ? -3.006 -58.969 -24.703 1 90.88 244 ILE B O 1
ATOM 5050 N N . ALA B 1 245 ? -2.145 -57.406 -23.375 1 89.38 245 ALA B N 1
ATOM 5051 C CA . ALA B 1 245 ? -0.964 -58.219 -23.062 1 89.38 245 ALA B CA 1
ATOM 5052 C C . ALA B 1 245 ? -1.349 -59.5 -22.344 1 89.38 245 ALA B C 1
ATOM 5054 O O . ALA B 1 245 ? -0.811 -60.562 -22.641 1 89.38 245 ALA B O 1
ATOM 5055 N N . ARG B 1 246 ? -2.277 -59.469 -21.453 1 88.19 246 ARG B N 1
ATOM 5056 C CA . ARG B 1 246 ? -2.732 -60.625 -20.719 1 88.19 246 ARG B CA 1
ATOM 5057 C C . ARG B 1 246 ? -3.361 -61.656 -21.656 1 88.19 246 ARG B C 1
ATOM 5059 O O . ARG B 1 246 ? -3.098 -62.875 -21.547 1 88.19 246 ARG B O 1
ATOM 5066 N N . GLU B 1 247 ? -4.141 -61.188 -22.547 1 87.75 247 GLU B N 1
ATOM 5067 C CA . GLU B 1 247 ? -4.758 -62.062 -23.531 1 87.75 247 GLU B CA 1
ATOM 5068 C C . GLU B 1 247 ? -3.701 -62.719 -24.422 1 87.75 247 GLU B C 1
ATOM 5070 O O . GLU B 1 247 ? -3.793 -63.906 -24.719 1 87.75 247 GLU B O 1
ATOM 5075 N N . ALA B 1 248 ? -2.717 -61.906 -24.734 1 86.81 248 ALA B N 1
ATOM 5076 C CA . ALA B 1 248 ? -1.651 -62.438 -25.609 1 86.81 248 ALA B CA 1
ATOM 5077 C C . ALA B 1 248 ? -0.845 -63.5 -24.906 1 86.81 248 ALA B C 1
ATOM 5079 O O . ALA B 1 248 ? -0.472 -64.5 -25.516 1 86.81 248 ALA B O 1
ATOM 5080 N N . VAL B 1 249 ? -0.567 -63.406 -23.672 1 85.88 249 VAL B N 1
ATOM 5081 C CA . VAL B 1 249 ? 0.161 -64.438 -22.891 1 85.88 249 VAL B CA 1
ATOM 5082 C C . VAL B 1 249 ? -0.632 -65.688 -22.859 1 85.88 249 VAL B C 1
ATOM 5084 O O . VAL B 1 249 ? -0.07 -66.812 -23.047 1 85.88 249 VAL B O 1
ATOM 5087 N N . SER B 1 250 ? -1.909 -65.625 -22.688 1 87.19 250 SER B N 1
ATOM 5088 C CA . SER B 1 250 ? -2.766 -66.812 -22.672 1 87.19 250 SER B CA 1
ATOM 5089 C C . SER B 1 250 ? -2.744 -67.5 -24.016 1 87.19 250 SER B C 1
ATOM 5091 O O . SER B 1 250 ? -2.686 -68.75 -24.062 1 87.19 250 SER B O 1
ATOM 5093 N N . ARG B 1 251 ? -2.732 -66.812 -25.031 1 84 251 ARG B N 1
ATOM 5094 C CA . ARG B 1 251 ? -2.703 -67.375 -26.375 1 84 251 ARG B CA 1
ATOM 5095 C C . ARG B 1 251 ? -1.372 -68.062 -26.641 1 84 251 ARG B C 1
ATOM 5097 O O . ARG B 1 251 ? -1.336 -69.125 -27.266 1 84 251 ARG B O 1
ATOM 5104 N N . THR B 1 252 ? -0.342 -67.5 -26.156 1 86.19 252 THR B N 1
ATOM 5105 C CA . THR B 1 252 ? 0.979 -68.062 -26.344 1 86.19 252 THR B CA 1
ATOM 5106 C C . THR B 1 252 ? 1.07 -69.438 -25.609 1 86.19 252 THR B C 1
ATOM 5108 O O . THR B 1 252 ? 1.66 -70.375 -26.141 1 86.19 252 THR B O 1
ATOM 5111 N N . GLU B 1 253 ? 0.464 -69.5 -24.469 1 84.81 253 GLU B N 1
ATOM 5112 C CA . GLU B 1 253 ? 0.459 -70.75 -23.719 1 84.81 253 GLU B CA 1
ATOM 5113 C C . GLU B 1 253 ? -0.317 -71.812 -24.453 1 84.81 253 GLU B C 1
ATOM 5115 O O . GLU B 1 253 ? 0.1 -73 -24.484 1 84.81 253 GLU B O 1
ATOM 5120 N N . GLN B 1 254 ? -1.351 -71.438 -25.109 1 84.81 254 GLN B N 1
ATOM 5121 C CA . GLN B 1 254 ? -2.152 -72.375 -25.875 1 84.81 254 GLN B CA 1
ATOM 5122 C C . GLN B 1 254 ? -1.384 -72.938 -27.078 1 84.81 254 GLN B C 1
ATOM 5124 O O . GLN B 1 254 ? -1.425 -74.125 -27.391 1 84.81 254 GLN B O 1
ATOM 5129 N N . ILE B 1 255 ? -0.653 -72.062 -27.656 1 84.81 255 ILE B N 1
ATOM 5130 C CA . ILE B 1 255 ? 0.137 -72.438 -28.828 1 84.81 255 ILE B CA 1
ATOM 5131 C C . ILE B 1 255 ? 1.254 -73.375 -28.422 1 84.81 255 ILE B C 1
ATOM 5133 O O . ILE B 1 255 ? 1.561 -74.312 -29.141 1 84.81 255 ILE B O 1
ATOM 5137 N N . GLY B 1 256 ? 1.787 -73.062 -27.219 1 81.81 256 GLY B N 1
ATOM 5138 C CA . GLY B 1 256 ? 2.809 -74 -26.703 1 81.81 256 GLY B CA 1
ATOM 5139 C C . GLY B 1 256 ? 2.324 -75.375 -26.531 1 81.81 256 GLY B C 1
ATOM 5140 O O . GLY B 1 256 ? 3.029 -76.375 -26.891 1 81.81 256 GLY B O 1
ATOM 5141 N N . GLY B 1 257 ? 1.103 -75.625 -26.109 1 83.5 257 GLY B N 1
ATOM 5142 C CA . GLY B 1 257 ? 0.519 -76.938 -25.969 1 83.5 257 GLY B CA 1
ATOM 5143 C C . GLY B 1 257 ? 0.313 -77.625 -27.297 1 83.5 257 GLY B C 1
ATOM 5144 O O . GLY B 1 257 ? 0.59 -78.812 -27.422 1 83.5 257 GLY B O 1
ATOM 5145 N N . THR B 1 258 ? -0.098 -76.938 -28.266 1 84.44 258 THR B N 1
ATOM 5146 C CA . THR B 1 258 ? -0.317 -77.5 -29.594 1 84.44 258 THR B CA 1
ATOM 5147 C C . THR B 1 258 ? 1.003 -77.938 -30.219 1 84.44 258 THR B C 1
ATOM 5149 O O . THR B 1 258 ? 1.078 -79 -30.844 1 84.44 258 THR B O 1
ATOM 5152 N N . ALA B 1 259 ? 2.002 -77.125 -29.953 1 82.19 259 ALA B N 1
ATOM 5153 C CA . ALA B 1 259 ? 3.324 -77.438 -30.484 1 82.19 259 ALA B CA 1
ATOM 5154 C C . ALA B 1 259 ? 3.877 -78.688 -29.844 1 82.19 259 ALA B C 1
ATOM 5156 O O . ALA B 1 259 ? 4.512 -79.5 -30.516 1 82.19 259 ALA B O 1
ATOM 5157 N N . ASP B 1 260 ? 3.59 -78.938 -28.625 1 82.62 260 ASP B N 1
ATOM 5158 C CA . ASP B 1 260 ? 4.004 -80.125 -27.938 1 82.62 260 ASP B CA 1
ATOM 5159 C C . ASP B 1 260 ? 3.314 -81.375 -28.516 1 82.62 260 ASP B C 1
ATOM 5161 O O . ASP B 1 260 ? 3.941 -82.375 -28.703 1 82.62 260 ASP B O 1
ATOM 5165 N N . SER B 1 261 ? 2.096 -81.188 -28.859 1 85 261 SER B N 1
ATOM 5166 C CA . SER B 1 261 ? 1.348 -82.312 -29.469 1 85 261 SER B CA 1
ATOM 5167 C C . SER B 1 261 ? 1.891 -82.625 -30.859 1 85 261 SER B C 1
ATOM 5169 O O . SER B 1 261 ? 1.954 -83.812 -31.234 1 85 261 SER B O 1
ATOM 5171 N N . LEU B 1 262 ? 2.311 -81.625 -31.484 1 84.94 262 LEU B N 1
ATOM 5172 C CA . LEU B 1 262 ? 2.902 -81.812 -32.812 1 84.94 262 LEU B CA 1
ATOM 5173 C C . LEU B 1 262 ? 4.211 -82.562 -32.719 1 84.94 262 LEU B C 1
ATOM 5175 O O . LEU B 1 262 ? 4.461 -83.5 -33.531 1 84.94 262 LEU B O 1
ATOM 5179 N N . ALA B 1 263 ? 4.945 -82.25 -31.734 1 84.31 263 ALA B N 1
ATOM 5180 C CA . ALA B 1 263 ? 6.215 -82.938 -31.531 1 84.31 263 ALA B CA 1
ATOM 5181 C C . ALA B 1 263 ? 5.992 -84.438 -31.219 1 84.31 263 ALA B C 1
ATOM 5183 O O . ALA B 1 263 ? 6.711 -85.312 -31.734 1 84.31 263 ALA B O 1
ATOM 5184 N N . GLN B 1 264 ? 4.961 -84.75 -30.516 1 88.88 264 GLN B N 1
ATOM 5185 C CA . GLN B 1 264 ? 4.645 -86.125 -30.172 1 88.88 264 GLN B CA 1
ATOM 5186 C C . GLN B 1 264 ? 4.152 -86.938 -31.375 1 88.88 264 GLN B C 1
ATOM 5188 O O . GLN B 1 264 ? 4.539 -88.062 -31.578 1 88.88 264 GLN B O 1
ATOM 5193 N N . SER B 1 265 ? 3.354 -86.25 -32.125 1 89.56 265 SER B N 1
ATOM 5194 C CA . SER B 1 265 ? 2.844 -86.938 -33.344 1 89.56 265 SER B CA 1
ATOM 5195 C C . SER B 1 265 ? 3.971 -87.188 -34.312 1 89.56 265 SER B C 1
ATOM 5197 O O . SER B 1 265 ? 4 -88.312 -34.938 1 89.56 265 SER B O 1
ATOM 5199 N N . ALA B 1 266 ? 4.871 -86.312 -34.406 1 87.88 266 ALA B N 1
ATOM 5200 C CA . ALA B 1 266 ? 6.008 -86.5 -35.312 1 87.88 266 ALA B CA 1
ATOM 5201 C C . ALA B 1 266 ? 6.879 -87.688 -34.844 1 87.88 266 ALA B C 1
ATOM 5203 O O . ALA B 1 266 ? 7.359 -88.438 -35.688 1 87.88 266 ALA B O 1
ATOM 5204 N N . GLN B 1 267 ? 7.008 -87.812 -33.625 1 90.62 267 GLN B N 1
ATOM 5205 C CA . GLN B 1 267 ? 7.781 -88.938 -33.062 1 90.62 267 GLN B CA 1
ATOM 5206 C C . GLN B 1 267 ? 7.102 -90.25 -33.344 1 90.62 267 GLN B C 1
ATOM 5208 O O . GLN B 1 267 ? 7.762 -91.25 -33.719 1 90.62 267 GLN B O 1
ATOM 5213 N N . LEU B 1 268 ? 5.84 -90.375 -33.281 1 92.75 268 LEU B N 1
ATOM 5214 C CA . LEU B 1 268 ? 5.086 -91.562 -33.562 1 92.75 268 LEU B CA 1
ATOM 5215 C C . LEU B 1 268 ? 5.191 -91.938 -35.031 1 92.75 268 LEU B C 1
ATOM 5217 O O . LEU B 1 268 ? 5.336 -93.125 -35.344 1 92.75 268 LEU B O 1
ATOM 5221 N N . ILE B 1 269 ? 5.188 -90.938 -35.75 1 93.44 269 ILE B N 1
ATOM 5222 C CA . ILE B 1 269 ? 5.336 -91.188 -37.188 1 93.44 269 ILE B CA 1
ATOM 5223 C C . ILE B 1 269 ? 6.727 -91.75 -37.469 1 93.44 269 ILE B C 1
ATOM 5225 O O . ILE B 1 269 ? 6.867 -92.75 -38.219 1 93.44 269 ILE B O 1
ATOM 5229 N N . GLY B 1 270 ? 7.66 -91.188 -36.844 1 91.31 270 GLY B N 1
ATOM 5230 C CA . GLY B 1 270 ? 9.016 -91.688 -37 1 91.31 270 GLY B CA 1
ATOM 5231 C C . GLY B 1 270 ? 9.133 -93.188 -36.625 1 91.31 270 GLY B C 1
ATOM 5232 O O . GLY B 1 270 ? 9.773 -93.938 -37.312 1 91.31 270 GLY B O 1
ATOM 5233 N N . ASP B 1 271 ? 8.461 -93.625 -35.688 1 94.25 271 ASP B N 1
ATOM 5234 C CA . ASP B 1 271 ? 8.492 -95 -35.219 1 94.25 271 ASP B CA 1
ATOM 5235 C C . ASP B 1 271 ? 7.797 -95.938 -36.219 1 94.25 271 ASP B C 1
ATOM 5237 O O . ASP B 1 271 ? 8.297 -97 -36.5 1 94.25 271 ASP B O 1
ATOM 5241 N N . VAL B 1 272 ? 6.773 -95.5 -36.719 1 95.62 272 VAL B N 1
ATOM 5242 C CA . VAL B 1 272 ? 6.012 -96.312 -37.656 1 95.62 272 VAL B CA 1
ATOM 5243 C C . VAL B 1 272 ? 6.785 -96.438 -38.969 1 95.62 272 VAL B C 1
ATOM 5245 O O . VAL B 1 272 ? 6.773 -97.5 -39.594 1 95.62 272 VAL B O 1
ATOM 5248 N N . VAL B 1 273 ? 7.473 -95.375 -39.25 1 95.69 273 VAL B N 1
ATOM 5249 C CA . VAL B 1 273 ? 8.266 -95.438 -40.469 1 95.69 273 VAL B CA 1
ATOM 5250 C C . VAL B 1 273 ? 9.414 -96.375 -40.344 1 95.69 273 VAL B C 1
ATOM 5252 O O . VAL B 1 273 ? 9.727 -97.125 -41.281 1 95.69 273 VAL B O 1
ATOM 5255 N N . LYS B 1 274 ? 9.922 -96.5 -39.25 1 94.94 274 LYS B N 1
ATOM 5256 C CA . LYS B 1 274 ? 10.969 -97.5 -38.969 1 94.94 274 LYS B CA 1
ATOM 5257 C C . LYS B 1 274 ? 10.43 -98.938 -39.094 1 94.94 274 LYS B C 1
ATOM 5259 O O . LYS B 1 274 ? 11.102 -99.812 -39.625 1 94.94 274 LYS B O 1
ATOM 5264 N N . LEU B 1 275 ? 9.289 -99.062 -38.656 1 96.19 275 LEU B N 1
ATOM 5265 C CA . LEU B 1 275 ? 8.641 -100.375 -38.75 1 96.19 275 LEU B CA 1
ATOM 5266 C C . LEU B 1 275 ? 8.422 -100.75 -40.219 1 96.19 275 LEU B C 1
ATOM 5268 O O . LEU B 1 275 ? 8.742 -101.875 -40.625 1 96.19 275 LEU B O 1
ATOM 5272 N N . ILE B 1 276 ? 8.031 -99.812 -40.906 1 96.75 276 ILE B N 1
ATOM 5273 C CA . ILE B 1 276 ? 7.758 -100.062 -42.312 1 96.75 276 ILE B CA 1
ATOM 5274 C C . ILE B 1 276 ? 9.055 -100.375 -43.062 1 96.75 276 ILE B C 1
ATOM 5276 O O . ILE B 1 276 ? 9.094 -101.25 -43.938 1 96.75 276 ILE B O 1
ATOM 5280 N N . GLN B 1 277 ? 9.984 -99.688 -42.719 1 95.25 277 GLN B N 1
ATOM 5281 C CA . GLN B 1 277 ? 11.305 -99.938 -43.312 1 95.25 277 GLN B CA 1
ATOM 5282 C C . GLN B 1 277 ? 11.781 -101.375 -43 1 95.25 277 GLN B C 1
ATOM 5284 O O . GLN B 1 277 ? 12.359 -102.062 -43.844 1 95.25 277 GLN B O 1
ATOM 5289 N N . GLY B 1 278 ? 11.523 -101.812 -41.875 1 96.06 278 GLY B N 1
ATOM 5290 C CA . GLY B 1 278 ? 11.836 -103.188 -41.5 1 96.06 278 GLY B CA 1
ATOM 5291 C C . GLY B 1 278 ? 11.039 -104.188 -42.25 1 96.06 278 GLY B C 1
ATOM 5292 O O . GLY B 1 278 ? 11.578 -105.188 -42.719 1 96.06 278 GLY B O 1
ATOM 5293 N N . ILE B 1 279 ? 9.891 -103.812 -42.406 1 96.75 279 ILE B N 1
ATOM 5294 C CA . ILE B 1 279 ? 9.008 -104.75 -43.156 1 96.75 279 ILE B CA 1
ATOM 5295 C C . ILE B 1 279 ? 9.461 -104.812 -44.625 1 96.75 279 ILE B C 1
ATOM 5297 O O . ILE B 1 279 ? 9.477 -105.875 -45.188 1 96.75 279 ILE B O 1
ATOM 5301 N N . ALA B 1 280 ? 9.82 -103.75 -45.125 1 96.5 280 ALA B N 1
ATOM 5302 C CA . ALA B 1 280 ? 10.328 -103.688 -46.469 1 96.5 280 ALA B CA 1
ATOM 5303 C C . ALA B 1 280 ? 11.609 -104.562 -46.625 1 96.5 280 ALA B C 1
ATOM 5305 O O . ALA B 1 280 ? 11.781 -105.25 -47.594 1 96.5 280 ALA B O 1
ATOM 5306 N N . GLY B 1 281 ? 12.406 -104.562 -45.688 1 95.88 281 GLY B N 1
ATOM 5307 C CA . GLY B 1 281 ? 13.609 -105.375 -45.688 1 95.88 281 GLY B CA 1
ATOM 5308 C C . GLY B 1 281 ? 13.32 -106.875 -45.594 1 95.88 281 GLY B C 1
ATOM 5309 O O . GLY B 1 281 ? 13.945 -107.625 -46.312 1 95.88 281 GLY B O 1
ATOM 5310 N N . GLN B 1 282 ? 12.398 -107.062 -44.844 1 96.44 282 GLN B N 1
ATOM 5311 C CA . GLN B 1 282 ? 12 -108.5 -44.719 1 96.44 282 GLN B CA 1
ATOM 5312 C C . GLN B 1 282 ? 11.352 -109 -46 1 96.44 282 GLN B C 1
ATOM 5314 O O . GLN B 1 282 ? 11.602 -110.125 -46.406 1 96.44 282 GLN B O 1
ATOM 5319 N N . THR B 1 283 ? 10.617 -108.062 -46.5 1 96.12 283 THR B N 1
ATOM 5320 C CA . THR B 1 283 ? 9.969 -108.438 -47.75 1 96.12 283 THR B CA 1
ATOM 5321 C C . THR B 1 283 ? 10.992 -108.625 -48.875 1 96.12 283 THR B C 1
ATOM 5323 O O . THR B 1 283 ? 10.875 -109.562 -49.688 1 96.12 283 THR B O 1
ATOM 5326 N N . ASN B 1 284 ? 11.883 -107.875 -48.844 1 95.12 284 ASN B N 1
ATOM 5327 C CA . ASN B 1 284 ? 12.977 -108 -49.812 1 95.12 284 ASN B CA 1
ATOM 5328 C C . ASN B 1 284 ? 13.75 -109.25 -49.625 1 95.12 284 ASN B C 1
ATOM 5330 O O . ASN B 1 284 ? 14.078 -109.938 -50.625 1 95.12 284 ASN B O 1
ATOM 5334 N N . LEU B 1 285 ? 13.945 -109.75 -48.531 1 95 285 LEU B N 1
ATOM 5335 C CA . LEU B 1 285 ? 14.656 -111 -48.25 1 95 285 LEU B CA 1
ATOM 5336 C C . LEU B 1 285 ? 13.812 -112.188 -48.625 1 95 285 LEU B C 1
ATOM 5338 O O . LEU B 1 285 ? 14.344 -113.188 -49.156 1 95 285 LEU B O 1
ATOM 5342 N N . LEU B 1 286 ? 12.641 -112 -48.375 1 94.12 286 LEU B N 1
ATOM 5343 C CA . LEU B 1 286 ? 11.727 -113.125 -48.781 1 94.12 286 LEU B CA 1
ATOM 5344 C C . LEU B 1 286 ? 11.672 -113.25 -50.281 1 94.12 286 LEU B C 1
ATOM 5346 O O . LEU B 1 286 ? 11.648 -114.375 -50.812 1 94.12 286 LEU B O 1
ATOM 5350 N N . ALA B 1 287 ? 11.719 -112.125 -50.844 1 93.69 287 ALA B N 1
ATOM 5351 C CA . ALA B 1 287 ? 11.703 -112.125 -52.312 1 93.69 287 ALA B CA 1
ATOM 5352 C C . ALA B 1 287 ? 12.992 -112.688 -52.875 1 93.69 287 ALA B C 1
ATOM 5354 O O . ALA B 1 287 ? 12.969 -113.438 -53.875 1 93.69 287 ALA B O 1
ATOM 5355 N N . LEU B 1 288 ? 14.016 -112.5 -52.312 1 92.62 288 LEU B N 1
ATOM 5356 C CA . LEU B 1 288 ? 15.305 -113.062 -52.719 1 92.62 288 LEU B CA 1
ATOM 5357 C C . LEU B 1 288 ? 15.32 -114.625 -52.531 1 92.62 288 LEU B C 1
ATOM 5359 O O . LEU B 1 288 ? 15.75 -115.312 -53.438 1 92.62 288 LEU B O 1
ATOM 5363 N N . ASN B 1 289 ? 14.836 -115 -51.562 1 90 289 ASN B N 1
ATOM 5364 C CA . ASN B 1 289 ? 14.766 -116.438 -51.281 1 90 289 ASN B CA 1
ATOM 5365 C C . ASN B 1 289 ? 13.836 -117.125 -52.281 1 90 289 ASN B C 1
ATOM 5367 O O . ASN B 1 289 ? 14.125 -118.25 -52.719 1 90 289 ASN B O 1
ATOM 5371 N N . ALA B 1 290 ? 12.844 -116.312 -52.5 1 88.94 290 ALA B N 1
ATOM 5372 C CA . ALA B 1 290 ? 11.891 -116.875 -53.469 1 88.94 290 ALA B CA 1
ATOM 5373 C C . ALA B 1 290 ? 12.492 -116.938 -54.875 1 88.94 290 ALA B C 1
ATOM 5375 O O . ALA B 1 290 ? 12.219 -117.875 -55.625 1 88.94 290 ALA B O 1
ATOM 5376 N N . THR B 1 291 ? 13.297 -116.062 -55.156 1 89.12 291 THR B N 1
ATOM 5377 C CA . THR B 1 291 ? 14 -116.062 -56.438 1 89.12 291 THR B CA 1
ATOM 5378 C C . THR B 1 291 ? 14.953 -117.25 -56.531 1 89.12 291 THR B C 1
ATOM 5380 O O . THR B 1 291 ? 15.055 -117.938 -57.562 1 89.12 291 THR B O 1
ATOM 5383 N N . ILE B 1 292 ? 15.508 -117.625 -55.531 1 86.56 292 ILE B N 1
ATOM 5384 C CA . ILE B 1 292 ? 16.453 -118.688 -55.469 1 86.56 292 ILE B CA 1
ATOM 5385 C C . ILE B 1 292 ? 15.703 -120 -55.625 1 86.56 292 ILE B C 1
ATOM 5387 O O . ILE B 1 292 ? 16.109 -120.875 -56.375 1 86.56 292 ILE B O 1
ATOM 5391 N N . GLU B 1 293 ? 14.641 -120.125 -54.938 1 81.94 293 GLU B N 1
ATOM 5392 C CA . GLU B 1 293 ? 13.852 -121.375 -55 1 81.94 293 GLU B CA 1
ATOM 5393 C C . GLU B 1 293 ? 13.242 -121.562 -56.375 1 81.94 293 GLU B C 1
ATOM 5395 O O . GLU B 1 293 ? 13.164 -122.688 -56.875 1 81.94 293 GLU B O 1
ATOM 5400 N N . ALA B 1 294 ? 12.891 -120.438 -56.938 1 85.75 294 ALA B N 1
ATOM 5401 C CA . ALA B 1 294 ? 12.328 -120.5 -58.281 1 85.75 294 ALA B CA 1
ATOM 5402 C C . ALA B 1 294 ? 13.375 -121 -59.281 1 85.75 294 ALA B C 1
ATOM 5404 O O . ALA B 1 294 ? 13.062 -121.75 -60.219 1 85.75 294 ALA B O 1
ATOM 5405 N N . ALA B 1 295 ? 14.547 -120.688 -59.125 1 85.44 295 ALA B N 1
ATOM 5406 C CA . ALA B 1 295 ? 15.641 -121.125 -60 1 85.44 295 ALA B CA 1
ATOM 5407 C C . ALA B 1 295 ? 15.914 -122.625 -59.812 1 85.44 295 ALA B C 1
ATOM 5409 O O . ALA B 1 295 ? 16.172 -123.312 -60.781 1 85.44 295 ALA B O 1
ATOM 5410 N N . ARG B 1 296 ? 15.805 -123.062 -58.688 1 82.56 296 ARG B N 1
ATOM 5411 C CA . ARG B 1 296 ? 16.062 -124.438 -58.344 1 82.56 296 ARG B CA 1
ATOM 5412 C C . ARG B 1 296 ? 14.992 -125.375 -58.938 1 82.56 296 ARG B C 1
ATOM 5414 O O . ARG B 1 296 ? 15.258 -126.5 -59.219 1 82.56 296 ARG B O 1
ATOM 5421 N N . ALA B 1 297 ? 13.781 -124.75 -59.094 1 80.19 297 ALA B N 1
ATOM 5422 C CA . ALA B 1 297 ? 12.656 -125.562 -59.562 1 80.19 297 ALA B CA 1
ATOM 5423 C C . ALA B 1 297 ? 12.641 -125.625 -61.094 1 80.19 297 ALA B C 1
ATOM 5425 O O . ALA B 1 297 ? 11.797 -126.312 -61.656 1 80.19 297 ALA B O 1
ATOM 5426 N N . GLY B 1 298 ? 13.578 -124.938 -61.844 1 80.25 298 GLY B N 1
ATOM 5427 C CA . GLY B 1 298 ? 13.75 -125.062 -63.281 1 80.25 298 GLY B CA 1
ATOM 5428 C C . GLY B 1 298 ? 12.578 -124.5 -64.062 1 80.25 298 GLY B C 1
ATOM 5429 O O . GLY B 1 298 ? 12.172 -123.312 -63.844 1 80.25 298 GLY B O 1
ATOM 5430 N N . GLU B 1 299 ? 11.891 -125.375 -64.875 1 78.56 299 GLU B N 1
ATOM 5431 C CA . GLU B 1 299 ? 10.812 -124.938 -65.75 1 78.56 299 GLU B CA 1
ATOM 5432 C C . GLU B 1 299 ? 9.523 -124.688 -65 1 78.56 299 GLU B C 1
ATOM 5434 O O . GLU B 1 299 ? 8.75 -123.812 -65.312 1 78.56 299 GLU B O 1
ATOM 5439 N N . ALA B 1 300 ? 9.367 -125.375 -63.875 1 75.5 300 ALA B N 1
ATOM 5440 C CA . ALA B 1 300 ? 8.156 -125.25 -63.062 1 75.5 300 ALA B CA 1
ATOM 5441 C C . ALA B 1 300 ? 8.188 -123.938 -62.25 1 75.5 300 ALA B C 1
ATOM 5443 O O . ALA B 1 300 ? 7.145 -123.5 -61.75 1 75.5 300 ALA B O 1
ATOM 5444 N N . GLY B 1 301 ? 9.391 -123.312 -62.25 1 82 301 GLY B N 1
ATOM 5445 C CA . GLY B 1 301 ? 9.562 -122.125 -61.375 1 82 301 GLY B CA 1
ATOM 5446 C C . GLY B 1 301 ? 9.562 -120.812 -62.125 1 82 301 GLY B C 1
ATOM 5447 O O . GLY B 1 301 ? 9.688 -119.75 -61.531 1 82 301 GLY B O 1
ATOM 5448 N N . LYS B 1 302 ? 9.367 -120.875 -63.312 1 84.56 302 LYS B N 1
ATOM 5449 C CA . LYS B 1 302 ? 9.492 -119.688 -64.125 1 84.56 302 LYS B CA 1
ATOM 5450 C C . LYS B 1 302 ? 8.43 -118.625 -63.781 1 84.56 302 LYS B C 1
ATOM 5452 O O . LYS B 1 302 ? 8.719 -117.438 -63.688 1 84.56 302 LYS B O 1
ATOM 5457 N N . GLY B 1 303 ? 7.238 -119 -63.5 1 83 303 GLY B N 1
ATOM 5458 C CA . GLY B 1 303 ? 6.176 -118.125 -63.094 1 83 303 GLY B CA 1
ATOM 5459 C C . GLY B 1 303 ? 6.426 -117.5 -61.75 1 83 303 GLY B C 1
ATOM 5460 O O . GLY B 1 303 ? 6.188 -116.312 -61.531 1 83 303 GLY B O 1
ATOM 5461 N N . PHE B 1 304 ? 7.109 -118.25 -60.875 1 85.5 304 PHE B N 1
ATOM 5462 C CA . PHE B 1 304 ? 7.391 -117.812 -59.5 1 85.5 304 PHE B CA 1
ATOM 5463 C C . PHE B 1 304 ? 8.57 -116.812 -59.5 1 85.5 304 PHE B C 1
ATOM 5465 O O . PHE B 1 304 ? 8.617 -115.875 -58.719 1 85.5 304 PHE B O 1
ATOM 5472 N N . ALA B 1 305 ? 9.445 -117.062 -60.438 1 88.31 305 ALA B N 1
ATOM 5473 C CA . ALA B 1 305 ? 10.594 -116.188 -60.562 1 88.31 305 ALA B CA 1
ATOM 5474 C C . ALA B 1 305 ? 10.156 -114.75 -60.938 1 88.31 305 ALA B C 1
ATOM 5476 O O . ALA B 1 305 ? 10.703 -113.812 -60.406 1 88.31 305 ALA B O 1
ATOM 5477 N N . VAL B 1 306 ? 9.062 -114.688 -61.656 1 89.25 306 VAL B N 1
ATOM 5478 C CA . VAL B 1 306 ? 8.531 -113.375 -62.062 1 89.25 306 VAL B CA 1
ATOM 5479 C C . VAL B 1 306 ? 7.852 -112.688 -60.875 1 89.25 306 VAL B C 1
ATOM 5481 O O . VAL B 1 306 ? 8.07 -111.5 -60.625 1 89.25 306 VAL B O 1
ATOM 5484 N N . VAL B 1 307 ? 7.195 -113.438 -60.156 1 89.69 307 VAL B N 1
ATOM 5485 C CA . VAL B 1 307 ? 6.508 -112.938 -59 1 89.69 307 VAL B CA 1
ATOM 5486 C C . VAL B 1 307 ? 7.527 -112.5 -57.938 1 89.69 307 VAL B C 1
ATOM 5488 O O . VAL B 1 307 ? 7.41 -111.375 -57.375 1 89.69 307 VAL B O 1
ATOM 5491 N N . ALA B 1 308 ? 8.508 -113.25 -57.719 1 91.5 308 ALA B N 1
ATOM 5492 C CA . ALA B 1 308 ? 9.539 -112.938 -56.719 1 91.5 308 ALA B CA 1
ATOM 5493 C C . ALA B 1 308 ? 10.297 -111.688 -57.094 1 91.5 308 ALA B C 1
ATOM 5495 O O . ALA B 1 308 ? 10.602 -110.875 -56.25 1 91.5 308 ALA B O 1
ATOM 5496 N N . SER B 1 309 ? 10.484 -111.5 -58.375 1 93.44 309 SER B N 1
ATOM 5497 C CA . SER B 1 309 ? 11.195 -110.312 -58.844 1 93.44 309 SER B CA 1
ATOM 5498 C C . SER B 1 309 ? 10.352 -109.062 -58.688 1 93.44 309 SER B C 1
ATOM 5500 O O . SER B 1 309 ? 10.867 -108 -58.344 1 93.44 309 SER B O 1
ATOM 5502 N N . GLU B 1 310 ? 9.086 -109.25 -58.844 1 94.44 310 GLU B N 1
ATOM 5503 C CA . GLU B 1 310 ? 8.188 -108.125 -58.688 1 94.44 310 GLU B CA 1
ATOM 5504 C C . GLU B 1 310 ? 8.039 -107.75 -57.219 1 94.44 310 GLU B C 1
ATOM 5506 O O . GLU B 1 310 ? 8.039 -106.562 -56.875 1 94.44 310 GLU B O 1
ATOM 5511 N N . VAL B 1 311 ? 7.984 -108.625 -56.375 1 95 311 VAL B N 1
ATOM 5512 C CA . VAL B 1 311 ? 7.891 -108.375 -54.938 1 95 311 VAL B CA 1
ATOM 5513 C C . VAL B 1 311 ? 9.172 -107.75 -54.469 1 95 311 VAL B C 1
ATOM 5515 O O . VAL B 1 311 ? 9.133 -106.812 -53.625 1 95 311 VAL B O 1
ATOM 5518 N N . LYS B 1 312 ? 10.219 -108.188 -54.969 1 95.12 312 LYS B N 1
ATOM 5519 C CA . LYS B 1 312 ? 11.508 -107.562 -54.625 1 95.12 312 LYS B CA 1
ATOM 5520 C C . LYS B 1 312 ? 11.547 -106.125 -55.031 1 95.12 312 LYS B C 1
ATOM 5522 O O . LYS B 1 312 ? 11.984 -105.25 -54.281 1 95.12 312 LYS B O 1
ATOM 5527 N N . SER B 1 313 ? 11.047 -105.812 -56.188 1 96.19 313 SER B N 1
ATOM 5528 C CA . SER B 1 313 ? 11.016 -104.438 -56.688 1 96.19 313 SER B CA 1
ATOM 5529 C C . SER B 1 313 ? 10.109 -103.562 -55.844 1 96.19 313 SER B C 1
ATOM 5531 O O . SER B 1 313 ? 10.469 -102.438 -55.531 1 96.19 313 SER B O 1
ATOM 5533 N N . LEU B 1 314 ? 9.062 -104.062 -55.438 1 96.12 314 LEU B N 1
ATOM 5534 C CA . LEU B 1 314 ? 8.117 -103.312 -54.594 1 96.12 314 LEU B CA 1
ATOM 5535 C C . LEU B 1 314 ? 8.68 -103.125 -53.188 1 96.12 314 LEU B C 1
ATOM 5537 O O . LEU B 1 314 ? 8.492 -102.062 -52.625 1 96.12 314 LEU B O 1
ATOM 5541 N N . ALA B 1 315 ? 9.32 -104.062 -52.688 1 96.25 315 ALA B N 1
ATOM 5542 C CA . ALA B 1 315 ? 9.969 -103.875 -51.406 1 96.25 315 ALA B CA 1
ATOM 5543 C C . ALA B 1 315 ? 11.039 -102.812 -51.438 1 96.25 315 ALA B C 1
ATOM 5545 O O . ALA B 1 315 ? 11.156 -102 -50.5 1 96.25 315 ALA B O 1
ATOM 5546 N N . ASN B 1 316 ? 11.758 -102.75 -52.562 1 96.25 316 ASN B N 1
ATOM 5547 C CA . ASN B 1 316 ? 12.781 -101.75 -52.719 1 96.25 316 ASN B CA 1
ATOM 5548 C C . ASN B 1 316 ? 12.156 -100.312 -52.844 1 96.25 316 ASN B C 1
ATOM 5550 O O . ASN B 1 316 ? 12.695 -99.375 -52.344 1 96.25 316 ASN B O 1
ATOM 5554 N N . GLN B 1 317 ? 11.078 -100.312 -53.438 1 96.06 317 GLN B N 1
ATOM 5555 C CA . GLN B 1 317 ? 10.367 -99.062 -53.594 1 96.06 317 GLN B CA 1
ATOM 5556 C C . GLN B 1 317 ? 9.844 -98.562 -52.219 1 96.06 317 GLN B C 1
ATOM 5558 O O . GLN B 1 317 ? 9.906 -97.375 -51.906 1 96.06 317 GLN B O 1
ATOM 5563 N N . THR B 1 318 ? 9.391 -99.375 -51.469 1 96.31 318 THR B N 1
ATOM 5564 C CA . THR B 1 318 ? 8.906 -99.062 -50.125 1 96.31 318 THR B CA 1
ATOM 5565 C C . THR B 1 318 ? 10.047 -98.562 -49.25 1 96.31 318 THR B C 1
ATOM 5567 O O . THR B 1 318 ? 9.906 -97.562 -48.5 1 96.31 318 THR B O 1
ATOM 5570 N N . ALA B 1 319 ? 11.117 -99.312 -49.344 1 95.62 319 ALA B N 1
ATOM 5571 C CA . ALA B 1 319 ? 12.289 -98.938 -48.562 1 95.62 319 ALA B CA 1
ATOM 5572 C C . ALA B 1 319 ? 12.75 -97.5 -48.906 1 95.62 319 ALA B C 1
ATOM 5574 O O . ALA B 1 319 ? 13.07 -96.75 -48 1 95.62 319 ALA B O 1
ATOM 5575 N N . LYS B 1 320 ? 12.711 -97.188 -50.156 1 96.12 320 LYS B N 1
ATOM 5576 C CA . LYS B 1 320 ? 13.109 -95.812 -50.594 1 96.12 320 LYS B CA 1
ATOM 5577 C C . LYS B 1 320 ? 12.102 -94.812 -50.125 1 96.12 320 LYS B C 1
ATOM 5579 O O . LYS B 1 320 ? 12.492 -93.688 -49.688 1 96.12 320 LYS B O 1
ATOM 5584 N N . ALA B 1 321 ? 10.93 -95.062 -50.188 1 95.25 321 ALA B N 1
ATOM 5585 C CA . ALA B 1 321 ? 9.875 -94.188 -49.75 1 95.25 321 ALA B CA 1
ATOM 5586 C C . ALA B 1 321 ? 9.961 -93.938 -48.25 1 95.25 321 ALA B C 1
ATOM 5588 O O . ALA B 1 321 ? 9.773 -92.812 -47.781 1 95.25 321 ALA B O 1
ATOM 5589 N N . THR B 1 322 ? 10.242 -94.875 -47.469 1 95.25 322 THR B N 1
ATOM 5590 C CA . THR B 1 322 ? 10.336 -94.75 -46.031 1 95.25 322 THR B CA 1
ATOM 5591 C C . THR B 1 322 ? 11.547 -93.875 -45.625 1 95.25 322 THR B C 1
ATOM 5593 O O . THR B 1 322 ? 11.508 -93.188 -44.656 1 95.25 322 THR B O 1
ATOM 5596 N N . GLU B 1 323 ? 12.562 -94 -46.5 1 94.81 323 GLU B N 1
ATOM 5597 C CA . GLU B 1 323 ? 13.727 -93.188 -46.25 1 94.81 323 GLU B CA 1
ATOM 5598 C C . GLU B 1 323 ? 13.375 -91.688 -46.469 1 94.81 323 GLU B C 1
ATOM 5600 O O . GLU B 1 323 ? 13.797 -90.812 -45.688 1 94.81 323 GLU B O 1
ATOM 5605 N N . ASP B 1 324 ? 12.555 -91.5 -47.406 1 94.06 324 ASP B N 1
ATOM 5606 C CA . ASP B 1 324 ? 12.109 -90.125 -47.656 1 94.06 324 ASP B CA 1
ATOM 5607 C C . ASP B 1 324 ? 11.234 -89.562 -46.531 1 94.06 324 ASP B C 1
ATOM 5609 O O . ASP B 1 324 ? 11.391 -88.438 -46.094 1 94.06 324 ASP B O 1
ATOM 5613 N N . ILE B 1 325 ? 10.461 -90.312 -46 1 94.81 325 ILE B N 1
ATOM 5614 C CA . ILE B 1 325 ? 9.578 -89.938 -44.906 1 94.81 325 ILE B CA 1
ATOM 5615 C C . ILE B 1 325 ? 10.406 -89.625 -43.656 1 94.81 325 ILE B C 1
ATOM 5617 O O . ILE B 1 325 ? 10.141 -88.688 -42.906 1 94.81 325 ILE B O 1
ATOM 5621 N N . SER B 1 326 ? 11.375 -90.625 -43.5 1 94 326 SER B N 1
ATOM 5622 C CA . SER B 1 326 ? 12.219 -90.438 -42.312 1 94 326 SER B CA 1
ATOM 5623 C C . SER B 1 326 ? 12.93 -89.125 -42.312 1 94 326 SER B C 1
ATOM 5625 O O . SER B 1 326 ? 13.008 -88.438 -41.281 1 94 326 SER B O 1
ATOM 5627 N N . ALA B 1 327 ? 13.359 -88.625 -43.5 1 92.69 327 ALA B N 1
ATOM 5628 C CA . ALA B 1 327 ? 14.023 -87.312 -43.625 1 92.69 327 ALA B CA 1
ATOM 5629 C C . ALA B 1 327 ? 13.055 -86.188 -43.375 1 92.69 327 ALA B C 1
ATOM 5631 O O . ALA B 1 327 ? 13.391 -85.25 -42.688 1 92.69 327 ALA B O 1
ATOM 5632 N N . GLN B 1 328 ? 11.891 -86.312 -43.844 1 90.56 328 GLN B N 1
ATOM 5633 C CA . GLN B 1 328 ? 10.883 -85.312 -43.688 1 90.56 328 GLN B CA 1
ATOM 5634 C C . GLN B 1 328 ? 10.445 -85.188 -42.219 1 90.56 328 GLN B C 1
ATOM 5636 O O . GLN B 1 328 ? 10.25 -84.062 -41.688 1 90.56 328 GLN B O 1
ATOM 5641 N N . ILE B 1 329 ? 10.344 -86.25 -41.594 1 91.62 329 ILE B N 1
ATOM 5642 C CA . ILE B 1 329 ? 9.906 -86.312 -40.188 1 91.62 329 ILE B CA 1
ATOM 5643 C C . ILE B 1 329 ? 10.969 -85.625 -39.312 1 91.62 329 ILE B C 1
ATOM 5645 O O . ILE B 1 329 ? 10.641 -84.938 -38.375 1 91.62 329 ILE B O 1
ATOM 5649 N N . ALA B 1 330 ? 12.188 -85.938 -39.656 1 90 330 ALA B N 1
ATOM 5650 C CA . ALA B 1 330 ? 13.273 -85.312 -38.938 1 90 330 ALA B CA 1
ATOM 5651 C C . ALA B 1 330 ? 13.219 -83.75 -39.094 1 90 330 ALA B C 1
ATOM 5653 O O . ALA B 1 330 ? 13.445 -83.062 -38.125 1 90 330 ALA B O 1
ATOM 5654 N N . GLY B 1 331 ? 12.883 -83.312 -40.219 1 87.5 331 GLY B N 1
ATOM 5655 C CA . GLY B 1 331 ? 12.703 -81.938 -40.469 1 87.5 331 GLY B CA 1
ATOM 5656 C C . GLY B 1 331 ? 11.539 -81.312 -39.719 1 87.5 331 GLY B C 1
ATOM 5657 O O . GLY B 1 331 ? 11.648 -80.25 -39.156 1 87.5 331 GLY B O 1
ATOM 5658 N N . ILE B 1 332 ? 10.492 -82 -39.594 1 87.12 332 ILE B N 1
ATOM 5659 C CA . ILE B 1 332 ? 9.312 -81.562 -38.875 1 87.12 332 ILE B CA 1
ATOM 5660 C C . ILE B 1 332 ? 9.625 -81.438 -37.375 1 87.12 332 ILE B C 1
ATOM 5662 O O . ILE B 1 332 ? 9.242 -80.5 -36.75 1 87.12 332 ILE B O 1
ATOM 5666 N N . GLN B 1 333 ? 10.281 -82.5 -36.906 1 88 333 GLN B N 1
ATOM 5667 C CA . GLN B 1 333 ? 10.648 -82.5 -35.5 1 88 333 GLN B CA 1
ATOM 5668 C C . GLN B 1 333 ? 11.547 -81.312 -35.156 1 88 333 GLN B C 1
ATOM 5670 O O . GLN B 1 333 ? 11.344 -80.625 -34.156 1 88 333 GLN B O 1
ATOM 5675 N N . ALA B 1 334 ? 12.469 -80.938 -36.094 1 87.94 334 ALA B N 1
ATOM 5676 C CA . ALA B 1 334 ? 13.383 -79.812 -35.906 1 87.94 334 ALA B CA 1
ATOM 5677 C C . ALA B 1 334 ? 12.633 -78.5 -35.969 1 87.94 334 ALA B C 1
ATOM 5679 O O . ALA B 1 334 ? 12.828 -77.625 -35.125 1 87.94 334 ALA B O 1
ATOM 5680 N N . ALA B 1 335 ? 11.766 -78.375 -36.875 1 84.12 335 ALA B N 1
ATOM 5681 C CA . ALA B 1 335 ? 11 -77.125 -37.031 1 84.12 335 ALA B CA 1
ATOM 5682 C C . ALA B 1 335 ? 10.031 -76.938 -35.875 1 84.12 335 ALA B C 1
ATOM 5684 O O . ALA B 1 335 ? 9.82 -75.812 -35.438 1 84.12 335 ALA B O 1
ATOM 5685 N N . THR B 1 336 ? 9.445 -77.938 -35.406 1 84.81 336 THR B N 1
ATOM 5686 C CA . THR B 1 336 ? 8.531 -77.875 -34.25 1 84.81 336 THR B CA 1
ATOM 5687 C C . THR B 1 336 ? 9.258 -77.375 -33 1 84.81 336 THR B C 1
ATOM 5689 O O . THR B 1 336 ? 8.766 -76.5 -32.312 1 84.81 336 THR B O 1
ATOM 5692 N N . ASN B 1 337 ? 10.453 -77.938 -32.844 1 86.75 337 ASN B N 1
ATOM 5693 C CA . ASN B 1 337 ? 11.242 -77.562 -31.688 1 86.75 337 ASN B CA 1
ATOM 5694 C C . ASN B 1 337 ? 11.641 -76.062 -31.766 1 86.75 337 ASN B C 1
ATOM 5696 O O . ASN B 1 337 ? 11.602 -75.375 -30.766 1 86.75 337 ASN B O 1
ATOM 5700 N N . GLN B 1 338 ? 11.953 -75.688 -32.938 1 84.69 338 GLN B N 1
ATOM 5701 C CA . GLN B 1 338 ? 12.297 -74.25 -33.156 1 84.69 338 GLN B CA 1
ATOM 5702 C C . GLN B 1 338 ? 11.094 -73.375 -32.906 1 84.69 338 GLN B C 1
ATOM 5704 O O . GLN B 1 338 ? 11.227 -72.312 -32.312 1 84.69 338 GLN B O 1
ATOM 5709 N N . THR B 1 339 ? 9.984 -73.812 -33.281 1 83.75 339 THR B N 1
ATOM 5710 C CA . THR B 1 339 ? 8.758 -73 -33.094 1 83.75 339 THR B CA 1
ATOM 5711 C C . THR B 1 339 ? 8.391 -72.875 -31.625 1 83.75 339 THR B C 1
ATOM 5713 O O . THR B 1 339 ? 8.016 -71.812 -31.156 1 83.75 339 THR B O 1
ATOM 5716 N N . ILE B 1 340 ? 8.531 -74 -30.938 1 83.69 340 ILE B N 1
ATOM 5717 C CA . ILE B 1 340 ? 8.242 -74 -29.5 1 83.69 340 ILE B CA 1
ATOM 5718 C C . ILE B 1 340 ? 9.141 -73 -28.797 1 83.69 340 ILE B C 1
ATOM 5720 O O . ILE B 1 340 ? 8.672 -72.25 -27.969 1 83.69 340 ILE B O 1
ATOM 5724 N N . GLY B 1 341 ? 10.453 -72.938 -29.141 1 86.94 341 GLY B N 1
ATOM 5725 C CA . GLY B 1 341 ? 11.375 -72 -28.547 1 86.94 341 GLY B CA 1
ATOM 5726 C C . GLY B 1 341 ? 11.023 -70.562 -28.891 1 86.94 341 GLY B C 1
ATOM 5727 O O . GLY B 1 341 ? 11.094 -69.688 -28.016 1 86.94 341 GLY B O 1
ATOM 5728 N N . ALA B 1 342 ? 10.617 -70.312 -30.062 1 84.81 342 ALA B N 1
ATOM 5729 C CA . ALA B 1 342 ? 10.258 -68.938 -30.5 1 84.81 342 ALA B CA 1
ATOM 5730 C C . ALA B 1 342 ? 9 -68.5 -29.781 1 84.81 342 ALA B C 1
ATOM 5732 O O . ALA B 1 342 ? 8.914 -67.312 -29.391 1 84.81 342 ALA B O 1
ATOM 5733 N N . ILE B 1 343 ? 8.078 -69.375 -29.578 1 84.25 343 ILE B N 1
ATOM 5734 C CA . ILE B 1 343 ? 6.828 -69 -28.906 1 84.25 343 ILE B CA 1
ATOM 5735 C C . ILE B 1 343 ? 7.098 -68.688 -27.438 1 84.25 343 ILE B C 1
ATOM 5737 O O . ILE B 1 343 ? 6.52 -67.75 -26.891 1 84.25 343 ILE B O 1
ATOM 5741 N N . GLN B 1 344 ? 7.977 -69.438 -26.875 1 86.62 344 GLN B N 1
ATOM 5742 C CA . GLN B 1 344 ? 8.375 -69.125 -25.5 1 86.62 344 GLN B CA 1
ATOM 5743 C C . GLN B 1 344 ? 9.023 -67.75 -25.391 1 86.62 344 GLN B C 1
ATOM 5745 O O . GLN B 1 344 ? 8.758 -67.062 -24.438 1 86.62 344 GLN B O 1
ATOM 5750 N N . GLY B 1 345 ? 9.781 -67.375 -26.344 1 88.62 345 GLY B N 1
ATOM 5751 C CA . GLY B 1 345 ? 10.391 -66.062 -26.375 1 88.62 345 GLY B CA 1
ATOM 5752 C C . GLY B 1 345 ? 9.375 -64.938 -26.516 1 88.62 345 GLY B C 1
ATOM 5753 O O . GLY B 1 345 ? 9.5 -63.906 -25.859 1 88.62 345 GLY B O 1
ATOM 5754 N N . ILE B 1 346 ? 8.398 -65.188 -27.25 1 87.62 346 ILE B N 1
ATOM 5755 C CA . ILE B 1 346 ? 7.336 -64.188 -27.422 1 87.62 346 ILE B CA 1
ATOM 5756 C C . ILE B 1 346 ? 6.574 -64 -26.109 1 87.62 346 ILE B C 1
ATOM 5758 O O . ILE B 1 346 ? 6.242 -62.875 -25.719 1 87.62 346 ILE B O 1
ATOM 5762 N N . GLY B 1 347 ? 6.262 -65.125 -25.5 1 88.12 347 GLY B N 1
ATOM 5763 C CA . GLY B 1 347 ? 5.617 -65.062 -24.203 1 88.12 347 GLY B CA 1
ATOM 5764 C C . GLY B 1 347 ? 6.395 -64.25 -23.203 1 88.12 347 GLY B C 1
ATOM 5765 O O . GLY B 1 347 ? 5.812 -63.406 -22.484 1 88.12 347 GLY B O 1
ATOM 5766 N N . GLU B 1 348 ? 7.723 -64.312 -23.188 1 91.06 348 GLU B N 1
ATOM 5767 C CA . GLU B 1 348 ? 8.578 -63.531 -22.297 1 91.06 348 GLU B CA 1
ATOM 5768 C C . GLU B 1 348 ? 8.555 -62.062 -22.672 1 91.06 348 GLU B C 1
ATOM 5770 O O . GLU B 1 348 ? 8.555 -61.188 -21.781 1 91.06 348 GLU B O 1
ATOM 5775 N N . THR B 1 349 ? 8.539 -61.844 -23.875 1 90.75 349 THR B N 1
ATOM 5776 C CA . THR B 1 349 ? 8.492 -60.438 -24.344 1 90.75 349 THR B CA 1
ATOM 5777 C C . THR B 1 349 ? 7.195 -59.781 -23.922 1 90.75 349 THR B C 1
ATOM 5779 O O . THR B 1 349 ? 7.211 -58.625 -23.438 1 90.75 349 THR B O 1
ATOM 5782 N N . ILE B 1 350 ? 6.102 -60.406 -24.094 1 90.19 350 ILE B N 1
ATOM 5783 C CA . ILE B 1 350 ? 4.801 -59.875 -23.734 1 90.19 350 ILE B CA 1
ATOM 5784 C C . ILE B 1 350 ? 4.73 -59.625 -22.234 1 90.19 350 ILE B C 1
ATOM 5786 O O . ILE B 1 350 ? 4.168 -58.656 -21.766 1 90.19 350 ILE B O 1
ATOM 5790 N N . ARG B 1 351 ? 5.363 -60.469 -21.484 1 92.25 351 ARG B N 1
ATOM 5791 C CA . ARG B 1 351 ? 5.418 -60.281 -20.031 1 92.25 351 ARG B CA 1
ATOM 5792 C C . ARG B 1 351 ? 6.215 -59.062 -19.672 1 92.25 351 ARG B C 1
ATOM 5794 O O . ARG B 1 351 ? 5.828 -58.281 -18.781 1 92.25 351 ARG B O 1
ATOM 5801 N N . SER B 1 352 ? 7.238 -58.844 -20.422 1 93 352 SER B N 1
ATOM 5802 C CA . SER B 1 352 ? 8.039 -57.656 -20.203 1 93 352 SER B CA 1
ATOM 5803 C C . SER B 1 352 ? 7.238 -56.375 -20.516 1 93 352 SER B C 1
ATOM 5805 O O . SER B 1 352 ? 7.316 -55.406 -19.781 1 93 352 SER B O 1
ATOM 5807 N N . ILE B 1 353 ? 6.504 -56.406 -21.516 1 91.5 353 ILE B N 1
ATOM 5808 C CA . ILE B 1 353 ? 5.668 -55.25 -21.891 1 91.5 353 ILE B CA 1
ATOM 5809 C C . ILE B 1 353 ? 4.621 -55 -20.812 1 91.5 353 ILE B C 1
ATOM 5811 O O . ILE B 1 353 ? 4.34 -53.844 -20.469 1 91.5 353 ILE B O 1
ATOM 5815 N N . ASN B 1 354 ? 4.109 -56.031 -20.312 1 91.62 354 ASN B N 1
ATOM 5816 C CA . ASN B 1 354 ? 3.141 -55.906 -19.234 1 91.62 354 ASN B CA 1
ATOM 5817 C C . ASN B 1 354 ? 3.76 -55.281 -18 1 91.62 354 ASN B C 1
ATOM 5819 O O . ASN B 1 354 ? 3.117 -54.469 -17.328 1 91.62 354 ASN B O 1
ATOM 5823 N N . GLU B 1 355 ? 4.984 -55.625 -17.688 1 93.81 355 GLU B N 1
ATOM 5824 C CA . GLU B 1 355 ? 5.691 -55.031 -16.562 1 93.81 355 GLU B CA 1
ATOM 5825 C C . GLU B 1 355 ? 5.922 -53.531 -16.781 1 93.81 355 GLU B C 1
ATOM 5827 O O . GLU B 1 355 ? 5.754 -52.75 -15.859 1 93.81 355 GLU B O 1
ATOM 5832 N N . ILE B 1 356 ? 6.285 -53.188 -17.953 1 94.75 356 ILE B N 1
ATOM 5833 C CA . ILE B 1 356 ? 6.492 -51.781 -18.297 1 94.75 356 ILE B CA 1
ATOM 5834 C C . ILE B 1 356 ? 5.184 -51.031 -18.125 1 94.75 356 ILE B C 1
ATOM 5836 O O . ILE B 1 356 ? 5.168 -49.938 -17.547 1 94.75 356 ILE B O 1
ATOM 5840 N N . SER B 1 357 ? 4.102 -51.594 -18.609 1 94.88 357 SER B N 1
ATOM 5841 C CA . SER B 1 357 ? 2.795 -50.969 -18.5 1 94.88 357 SER B CA 1
ATOM 5842 C C . SER B 1 357 ? 2.398 -50.75 -17.047 1 94.88 357 SER B C 1
ATOM 5844 O O . SER B 1 357 ? 1.833 -49.719 -16.688 1 94.88 357 SER B O 1
ATOM 5846 N N . THR B 1 358 ? 2.75 -51.719 -16.25 1 92.38 358 THR B N 1
ATOM 5847 C CA . THR B 1 358 ? 2.463 -51.594 -14.82 1 92.38 358 THR B CA 1
ATOM 5848 C C . THR B 1 358 ? 3.277 -50.469 -14.203 1 92.38 358 THR B C 1
ATOM 5850 O O . THR B 1 358 ? 2.77 -49.688 -13.367 1 92.38 358 THR B O 1
ATOM 5853 N N . THR B 1 359 ? 4.492 -50.312 -14.617 1 94.56 359 THR B N 1
ATOM 5854 C CA . THR B 1 359 ? 5.344 -49.219 -14.148 1 94.56 359 THR B CA 1
ATOM 5855 C C . THR B 1 359 ? 4.793 -47.875 -14.594 1 94.56 359 THR B C 1
ATOM 5857 O O . THR B 1 359 ? 4.75 -46.938 -13.805 1 94.56 359 THR B O 1
ATOM 5860 N N . ILE B 1 360 ? 4.363 -47.812 -15.805 1 95.56 360 ILE B N 1
ATOM 5861 C CA . ILE B 1 360 ? 3.787 -46.562 -16.328 1 95.56 360 ILE B CA 1
ATOM 5862 C C . ILE B 1 360 ? 2.516 -46.219 -15.547 1 95.56 360 ILE B C 1
ATOM 5864 O O . ILE B 1 360 ? 2.287 -45.062 -15.211 1 95.56 360 ILE B O 1
ATOM 5868 N N . ALA B 1 361 ? 1.716 -47.188 -15.273 1 94.12 361 ALA B N 1
ATOM 5869 C CA . ALA B 1 361 ? 0.487 -46.969 -14.516 1 94.12 361 ALA B CA 1
ATOM 5870 C C . ALA B 1 361 ? 0.785 -46.344 -13.156 1 94.12 361 ALA B C 1
ATOM 5872 O O . ALA B 1 361 ? 0.082 -45.438 -12.719 1 94.12 361 ALA B O 1
ATOM 5873 N N . SER B 1 362 ? 1.813 -46.812 -12.508 1 94.81 362 SER B N 1
ATOM 5874 C CA . SER B 1 362 ? 2.209 -46.25 -11.211 1 94.81 362 SER B CA 1
ATOM 5875 C C . SER B 1 362 ? 2.666 -44.812 -11.336 1 94.81 362 SER B C 1
ATOM 5877 O O . SER B 1 362 ? 2.299 -43.969 -10.523 1 94.81 362 SER B O 1
ATOM 5879 N N . ALA B 1 363 ? 3.443 -44.562 -12.312 1 95.44 363 ALA B N 1
ATOM 5880 C CA . ALA B 1 363 ? 3.922 -43.188 -12.555 1 95.44 363 ALA B CA 1
ATOM 5881 C C . ALA B 1 363 ? 2.762 -42.25 -12.859 1 95.44 363 ALA B C 1
ATOM 5883 O O . ALA B 1 363 ? 2.758 -41.094 -12.414 1 95.44 363 ALA B O 1
ATOM 5884 N N . VAL B 1 364 ? 1.8 -42.719 -13.57 1 95.25 364 VAL B N 1
ATOM 5885 C CA . VAL B 1 364 ? 0.618 -41.938 -13.93 1 95.25 364 VAL B CA 1
ATOM 5886 C C . VAL B 1 364 ? -0.182 -41.625 -12.672 1 95.25 364 VAL B C 1
ATOM 5888 O O . VAL B 1 364 ? -0.71 -40.5 -12.547 1 95.25 364 VAL B O 1
ATOM 5891 N N . GLN B 1 365 ? -0.224 -42.5 -11.742 1 94.25 365 GLN B N 1
ATOM 5892 C CA . GLN B 1 365 ? -0.895 -42.25 -10.477 1 94.25 365 GLN B CA 1
ATOM 5893 C C . GLN B 1 365 ? -0.182 -41.125 -9.703 1 94.25 365 GLN B C 1
ATOM 5895 O O . GLN B 1 365 ? -0.828 -40.25 -9.117 1 94.25 365 GLN B O 1
ATOM 5900 N N . GLU B 1 366 ? 1.08 -41.188 -9.742 1 94.62 366 GLU B N 1
ATOM 5901 C CA . GLU B 1 366 ? 1.868 -40.125 -9.109 1 94.62 366 GLU B CA 1
ATOM 5902 C C . GLU B 1 366 ? 1.638 -38.781 -9.797 1 94.62 366 GLU B C 1
ATOM 5904 O O . GLU B 1 366 ? 1.514 -37.75 -9.125 1 94.62 366 GLU B O 1
ATOM 5909 N N . GLN B 1 367 ? 1.572 -38.812 -11.078 1 95.75 367 GLN B N 1
ATOM 5910 C CA . GLN B 1 367 ? 1.317 -37.594 -11.844 1 95.75 367 GLN B CA 1
ATOM 5911 C C . GLN B 1 367 ? -0.05 -37 -11.5 1 95.75 367 GLN B C 1
ATOM 5913 O O . GLN B 1 367 ? -0.193 -35.781 -11.367 1 95.75 367 GLN B O 1
ATOM 5918 N N . ALA B 1 368 ? -0.978 -37.875 -11.383 1 95.56 368 ALA B N 1
ATOM 5919 C CA . ALA B 1 368 ? -2.324 -37.438 -11.039 1 95.56 368 ALA B CA 1
ATOM 5920 C C . ALA B 1 368 ? -2.334 -36.719 -9.688 1 95.56 368 ALA B C 1
ATOM 5922 O O . ALA B 1 368 ? -2.961 -35.656 -9.531 1 95.56 368 ALA B O 1
ATOM 5923 N N . ALA B 1 369 ? -1.632 -37.25 -8.734 1 94.75 369 ALA B N 1
ATOM 5924 C CA . ALA B 1 369 ? -1.541 -36.656 -7.406 1 94.75 369 ALA B CA 1
ATOM 5925 C C . ALA B 1 369 ? -0.833 -35.281 -7.461 1 94.75 369 ALA B C 1
ATOM 5927 O O . ALA B 1 369 ? -1.293 -34.312 -6.863 1 94.75 369 ALA B O 1
ATOM 5928 N N . ALA B 1 370 ? 0.265 -35.281 -8.125 1 95.12 370 ALA B N 1
ATOM 5929 C CA . ALA B 1 370 ? 1.025 -34.031 -8.258 1 95.12 370 ALA B CA 1
ATOM 5930 C C . ALA B 1 370 ? 0.205 -32.969 -8.969 1 95.12 370 ALA B C 1
ATOM 5932 O O . ALA B 1 370 ? 0.229 -31.797 -8.57 1 95.12 370 ALA B O 1
ATOM 5933 N N . THR B 1 371 ? -0.48 -33.312 -9.992 1 96 371 THR B N 1
ATOM 5934 C CA . THR B 1 371 ? -1.303 -32.375 -10.734 1 96 371 THR B CA 1
ATOM 5935 C C . THR B 1 371 ? -2.445 -31.859 -9.875 1 96 371 THR B C 1
ATOM 5937 O O . THR B 1 371 ? -2.807 -30.688 -9.961 1 96 371 THR B O 1
ATOM 5940 N N . GLN B 1 372 ? -2.98 -32.719 -9.07 1 94.88 372 GLN B N 1
ATOM 5941 C CA . GLN B 1 372 ? -4.02 -32.281 -8.141 1 94.88 372 GLN B CA 1
ATOM 5942 C C . GLN B 1 372 ? -3.471 -31.281 -7.137 1 94.88 372 GLN B C 1
ATOM 5944 O O . GLN B 1 372 ? -4.137 -30.312 -6.805 1 94.88 372 GLN B O 1
ATOM 5949 N N . GLU B 1 373 ? -2.328 -31.531 -6.66 1 95.81 373 GLU B N 1
ATOM 5950 C CA . GLU B 1 373 ? -1.668 -30.594 -5.766 1 95.81 373 GLU B CA 1
ATOM 5951 C C . GLU B 1 373 ? -1.456 -29.25 -6.449 1 95.81 373 GLU B C 1
ATOM 5953 O O . GLU B 1 373 ? -1.695 -28.188 -5.848 1 95.81 373 GLU B O 1
ATOM 5958 N N . ILE B 1 374 ? -1.032 -29.281 -7.645 1 95.88 374 ILE B N 1
ATOM 5959 C CA . ILE B 1 374 ? -0.838 -28.062 -8.422 1 95.88 374 ILE B CA 1
ATOM 5960 C C . ILE B 1 374 ? -2.16 -27.297 -8.539 1 95.88 374 ILE B C 1
ATOM 5962 O O . ILE B 1 374 ? -2.219 -26.094 -8.273 1 95.88 374 ILE B O 1
ATOM 5966 N N . SER B 1 375 ? -3.172 -28.016 -8.883 1 96.81 375 SER B N 1
ATOM 5967 C CA . SER B 1 375 ? -4.484 -27.391 -9.047 1 96.81 375 SER B CA 1
ATOM 5968 C C . SER B 1 375 ? -4.953 -26.734 -7.754 1 96.81 375 SER B C 1
ATOM 5970 O O . SER B 1 375 ? -5.449 -25.609 -7.77 1 96.81 375 SER B O 1
ATOM 5972 N N . ASN B 1 376 ? -4.762 -27.344 -6.629 1 96.38 376 ASN B N 1
ATOM 5973 C CA . ASN B 1 376 ? -5.16 -26.812 -5.332 1 96.38 376 ASN B CA 1
ATOM 5974 C C . ASN B 1 376 ? -4.375 -25.547 -4.98 1 96.38 376 ASN B C 1
ATOM 5976 O O . ASN B 1 376 ? -4.953 -24.547 -4.559 1 96.38 376 ASN B O 1
ATOM 5980 N N . ASN B 1 377 ? -3.133 -25.672 -5.184 1 96.19 377 ASN B N 1
ATOM 5981 C CA . ASN B 1 377 ? -2.273 -24.547 -4.84 1 96.19 377 ASN B CA 1
ATOM 5982 C C . ASN B 1 377 ? -2.512 -23.359 -5.77 1 96.19 377 ASN B C 1
ATOM 5984 O O . ASN B 1 377 ? -2.432 -22.203 -5.34 1 96.19 377 ASN B O 1
ATOM 5988 N N . VAL B 1 378 ? -2.793 -23.625 -6.984 1 95.31 378 VAL B N 1
ATOM 5989 C CA . VAL B 1 378 ? -3.084 -22.578 -7.957 1 95.31 378 VAL B CA 1
ATOM 5990 C C . VAL B 1 378 ? -4.387 -21.875 -7.582 1 95.31 378 VAL B C 1
ATOM 5992 O O . VAL B 1 378 ? -4.484 -20.641 -7.672 1 95.31 378 VAL B O 1
ATOM 5995 N N . ALA B 1 379 ? -5.359 -22.656 -7.195 1 94.06 379 ALA B N 1
ATOM 5996 C CA . ALA B 1 379 ? -6.629 -22.062 -6.766 1 94.06 379 ALA B CA 1
ATOM 5997 C C . ALA B 1 379 ? -6.43 -21.141 -5.566 1 94.06 379 ALA B C 1
ATOM 5999 O O . ALA B 1 379 ? -6.98 -20.047 -5.523 1 94.06 379 ALA B O 1
ATOM 6000 N N . GLN B 1 380 ? -5.68 -21.531 -4.648 1 93.06 380 GLN B N 1
ATOM 6001 C CA . GLN B 1 380 ? -5.387 -20.734 -3.471 1 93.06 380 GLN B CA 1
ATOM 6002 C C . GLN B 1 380 ? -4.586 -19.484 -3.844 1 93.06 380 GLN B C 1
ATOM 6004 O O . GLN B 1 380 ? -4.844 -18.391 -3.324 1 93.06 380 GLN B O 1
ATOM 6009 N N . ALA B 1 381 ? -3.637 -19.656 -4.695 1 91.5 381 ALA B N 1
ATOM 6010 C CA . ALA B 1 381 ? -2.838 -18.531 -5.16 1 91.5 381 ALA B CA 1
ATOM 6011 C C . ALA B 1 381 ? -3.709 -17.5 -5.875 1 91.5 381 ALA B C 1
ATOM 6013 O O . ALA B 1 381 ? -3.506 -16.297 -5.723 1 91.5 381 ALA B O 1
ATOM 6014 N N . ALA B 1 382 ? -4.656 -18 -6.68 1 92.56 382 ALA B N 1
ATOM 6015 C CA . ALA B 1 382 ? -5.578 -17.109 -7.371 1 92.56 382 ALA B CA 1
ATOM 6016 C C . ALA B 1 382 ? -6.367 -16.25 -6.375 1 92.56 382 ALA B C 1
ATOM 6018 O O . ALA B 1 382 ? -6.488 -15.039 -6.551 1 92.56 382 ALA B O 1
ATOM 6019 N N . ARG B 1 383 ? -6.828 -16.812 -5.312 1 91.69 383 ARG B N 1
ATOM 6020 C CA . ARG B 1 383 ? -7.52 -16.078 -4.262 1 91.69 383 ARG B CA 1
ATOM 6021 C C . ARG B 1 383 ? -6.59 -15.07 -3.586 1 91.69 383 ARG B C 1
ATOM 6023 O O . ARG B 1 383 ? -6.992 -13.945 -3.291 1 91.69 383 ARG B O 1
ATOM 6030 N N . GLY B 1 384 ? -5.43 -15.57 -3.371 1 88.62 384 GLY B N 1
ATOM 6031 C CA . GLY B 1 384 ? -4.434 -14.695 -2.777 1 88.62 384 GLY B CA 1
ATOM 6032 C C . GLY B 1 384 ? -4.133 -13.477 -3.625 1 88.62 384 GLY B C 1
ATOM 6033 O O . GLY B 1 384 ? -4.07 -12.352 -3.111 1 88.62 384 GLY B O 1
ATOM 6034 N N . THR B 1 385 ? -3.955 -13.594 -4.871 1 90.31 385 THR B N 1
ATOM 6035 C CA . THR B 1 385 ? -3.666 -12.477 -5.762 1 90.31 385 THR B CA 1
ATOM 6036 C C . THR B 1 385 ? -4.844 -11.508 -5.809 1 90.31 385 THR B C 1
ATOM 6038 O O . THR B 1 385 ? -4.648 -10.297 -5.934 1 90.31 385 THR B O 1
ATOM 6041 N N . ASP B 1 386 ? -6.039 -12.016 -5.734 1 92.31 386 ASP B N 1
ATOM 6042 C CA . ASP B 1 386 ? -7.223 -11.164 -5.68 1 92.31 386 ASP B CA 1
ATOM 6043 C C . ASP B 1 386 ? -7.219 -10.297 -4.418 1 92.31 386 ASP B C 1
ATOM 6045 O O . ASP B 1 386 ? -7.512 -9.102 -4.477 1 92.31 386 ASP B O 1
ATOM 6049 N N . GLU B 1 387 ? -6.945 -10.891 -3.342 1 89.12 387 GLU B N 1
ATOM 6050 C CA . GLU B 1 387 ? -6.879 -10.172 -2.072 1 89.12 387 GLU B CA 1
ATOM 6051 C C . GLU B 1 387 ? -5.797 -9.094 -2.102 1 89.12 387 GLU B C 1
ATOM 6053 O O . GLU B 1 387 ? -6.008 -7.984 -1.611 1 89.12 387 GLU B O 1
ATOM 6058 N N . ILE B 1 388 ? -4.707 -9.422 -2.668 1 87.44 388 ILE B N 1
ATOM 6059 C CA . ILE B 1 388 ? -3.609 -8.469 -2.785 1 87.44 388 ILE B CA 1
ATOM 6060 C C . ILE B 1 388 ? -4.039 -7.289 -3.654 1 87.44 388 ILE B C 1
ATOM 6062 O O . ILE B 1 388 ? -3.791 -6.133 -3.307 1 87.44 388 ILE B O 1
ATOM 6066 N N . ALA B 1 389 ? -4.672 -7.609 -4.758 1 90.75 389 ALA B N 1
ATOM 6067 C CA . ALA B 1 389 ? -5.148 -6.559 -5.656 1 90.75 389 ALA B CA 1
ATOM 6068 C C . ALA B 1 389 ? -6.078 -5.59 -4.926 1 90.75 389 ALA B C 1
ATOM 6070 O O . ALA B 1 389 ? -5.953 -4.371 -5.074 1 90.75 389 ALA B O 1
ATOM 6071 N N . ARG B 1 390 ? -6.945 -6.074 -4.098 1 89.56 390 ARG B N 1
ATOM 6072 C CA . ARG B 1 390 ? -7.863 -5.25 -3.322 1 89.56 390 ARG B CA 1
ATOM 6073 C C . ARG B 1 390 ? -7.113 -4.387 -2.314 1 89.56 390 ARG B C 1
ATOM 6075 O O . ARG B 1 390 ? -7.43 -3.207 -2.143 1 89.56 390 ARG B O 1
ATOM 6082 N N . SER B 1 391 ? -6.199 -4.984 -1.656 1 84.94 391 SER B N 1
ATOM 6083 C CA . SER B 1 391 ? -5.41 -4.266 -0.661 1 84.94 391 SER B CA 1
ATOM 6084 C C . SER B 1 391 ? -4.609 -3.139 -1.302 1 84.94 391 SER B C 1
ATOM 6086 O O . SER B 1 391 ? -4.516 -2.043 -0.745 1 84.94 391 SER B O 1
ATOM 6088 N N . ILE B 1 392 ? -4.082 -3.363 -2.457 1 85.31 392 ILE B N 1
ATOM 6089 C CA . ILE B 1 392 ? -3.287 -2.373 -3.176 1 85.31 392 ILE B CA 1
ATOM 6090 C C . ILE B 1 392 ? -4.176 -1.207 -3.6 1 85.31 392 ILE B C 1
ATOM 6092 O O . ILE B 1 392 ? -3.762 -0.047 -3.537 1 85.31 392 ILE B O 1
ATOM 6096 N N . GLU B 1 393 ? -5.348 -1.487 -4.008 1 88.44 393 GLU B N 1
ATOM 6097 C CA . GLU B 1 393 ? -6.305 -0.439 -4.34 1 88.44 393 GLU B CA 1
ATOM 6098 C C . GLU B 1 393 ? -6.602 0.443 -3.131 1 88.44 393 GLU B C 1
ATOM 6100 O O . GLU B 1 393 ? -6.648 1.67 -3.246 1 88.44 393 GLU B O 1
ATOM 6105 N N . ALA B 1 394 ? -6.75 -0.145 -2.051 1 84.44 394 ALA B N 1
ATOM 6106 C CA . ALA B 1 394 ? -7.016 0.589 -0.817 1 84.44 394 ALA B CA 1
ATOM 6107 C C . ALA B 1 394 ? -5.836 1.487 -0.451 1 84.44 394 ALA B C 1
ATOM 6109 O O . ALA B 1 394 ? -6.027 2.617 0.007 1 84.44 394 ALA B O 1
ATOM 6110 N N . VAL B 1 395 ? -4.676 1.048 -0.656 1 81.31 395 VAL B N 1
ATOM 6111 C CA . VAL B 1 395 ? -3.467 1.822 -0.388 1 81.31 395 VAL B CA 1
ATOM 6112 C C . VAL B 1 395 ? -3.404 3.023 -1.328 1 81.31 395 VAL B C 1
ATOM 6114 O O . VAL B 1 395 ? -3.043 4.129 -0.913 1 81.31 395 VAL B O 1
ATOM 6117 N N . SER B 1 396 ? -3.721 2.789 -2.553 1 86.94 396 SER B N 1
ATOM 6118 C CA . SER B 1 396 ? -3.748 3.881 -3.521 1 86.94 396 SER B CA 1
ATOM 6119 C C . SER B 1 396 ? -4.734 4.965 -3.104 1 86.94 396 SER B C 1
ATOM 6121 O O . SER B 1 396 ? -4.426 6.156 -3.189 1 86.94 396 SER B O 1
ATOM 6123 N N . VAL B 1 397 ? -5.871 4.621 -2.605 1 86.75 397 VAL B N 1
ATOM 6124 C CA . VAL B 1 397 ? -6.883 5.559 -2.135 1 86.75 397 VAL B CA 1
ATOM 6125 C C . VAL B 1 397 ? -6.359 6.312 -0.912 1 86.75 397 VAL B C 1
ATOM 6127 O O . VAL B 1 397 ? -6.488 7.535 -0.825 1 86.75 397 VAL B O 1
ATOM 6130 N N . ALA B 1 398 ? -5.742 5.555 -0.036 1 81.81 398 ALA B N 1
ATOM 6131 C CA . ALA B 1 398 ? -5.176 6.156 1.167 1 81.81 398 ALA B CA 1
ATOM 6132 C C . ALA B 1 398 ? -4.082 7.164 0.815 1 81.81 398 ALA B C 1
ATOM 6134 O O . ALA B 1 398 ? -3.984 8.227 1.433 1 81.81 398 ALA B O 1
ATOM 6135 N N . ALA B 1 399 ? -3.256 6.875 -0.136 1 84 399 ALA B N 1
ATOM 6136 C CA . ALA B 1 399 ? -2.201 7.777 -0.596 1 84 399 ALA B CA 1
ATOM 6137 C C . ALA B 1 399 ? -2.791 9.07 -1.158 1 84 399 ALA B C 1
ATOM 6139 O O . ALA B 1 399 ? -2.293 10.164 -0.876 1 84 399 ALA B O 1
ATOM 6140 N N . ASN B 1 400 ? -3.83 8.953 -1.898 1 89.25 400 ASN B N 1
ATOM 6141 C CA . ASN B 1 400 ? -4.504 10.125 -2.449 1 89.25 400 ASN B CA 1
ATOM 6142 C C . ASN B 1 400 ? -5.105 10.992 -1.349 1 89.25 400 ASN B C 1
ATOM 6144 O O . ASN B 1 400 ? -5.004 12.227 -1.399 1 89.25 400 ASN B O 1
ATOM 6148 N N . GLU B 1 401 ? -5.688 10.375 -0.399 1 86.44 401 GLU B N 1
ATOM 6149 C CA . GLU B 1 401 ? -6.25 11.109 0.73 1 86.44 401 GLU B CA 1
ATOM 6150 C C . GLU B 1 401 ? -5.156 11.82 1.527 1 86.44 401 GLU B C 1
ATOM 6152 O O . GLU B 1 401 ? -5.355 12.938 2 1 86.44 401 GLU B O 1
ATOM 6157 N N . THR B 1 402 ? -4.078 11.195 1.685 1 83 402 THR B N 1
ATOM 6158 C CA . THR B 1 402 ? -2.932 11.797 2.357 1 83 402 THR B CA 1
ATOM 6159 C C . THR B 1 402 ? -2.43 13.008 1.587 1 83 402 THR B C 1
ATOM 6161 O O . THR B 1 402 ? -2.105 14.039 2.184 1 83 402 THR B O 1
ATOM 6164 N N . ALA B 1 403 ? -2.389 12.891 0.287 1 86.12 403 ALA B N 1
ATOM 6165 C CA . ALA B 1 403 ? -1.995 14.023 -0.554 1 86.12 403 ALA B CA 1
ATOM 6166 C C . ALA B 1 403 ? -2.947 15.203 -0.371 1 86.12 403 ALA B C 1
ATOM 6168 O O . ALA B 1 403 ? -2.512 16.344 -0.289 1 86.12 403 ALA B O 1
ATOM 6169 N N . GLN B 1 404 ? -4.211 14.945 -0.279 1 88 404 GLN B N 1
ATOM 6170 C CA . GLN B 1 404 ? -5.207 15.984 -0.058 1 88 404 GLN B CA 1
ATOM 6171 C C . GLN B 1 404 ? -5.035 16.641 1.312 1 88 404 GLN B C 1
ATOM 6173 O O . GLN B 1 404 ? -5.125 17.859 1.443 1 88 404 GLN B O 1
ATOM 6178 N N . ALA B 1 405 ? -4.809 15.75 2.266 1 82.5 405 ALA B N 1
ATOM 6179 C CA . ALA B 1 405 ? -4.555 16.266 3.611 1 82.5 405 ALA B CA 1
ATOM 6180 C C . ALA B 1 405 ? -3.322 17.156 3.633 1 82.5 405 ALA B C 1
ATOM 6182 O O . ALA B 1 405 ? -3.312 18.203 4.309 1 82.5 405 ALA B O 1
ATOM 6183 N N . SER B 1 406 ? -2.262 16.875 2.898 1 84.25 406 SER B N 1
ATOM 6184 C CA . SER B 1 406 ? -1.046 17.672 2.789 1 84.25 406 SER B CA 1
ATOM 6185 C C . SER B 1 406 ? -1.342 19.047 2.215 1 84.25 406 SER B C 1
ATOM 6187 O O . SER B 1 406 ? -0.833 20.062 2.713 1 84.25 406 SER B O 1
ATOM 6189 N N . THR B 1 407 ? -2.18 19.125 1.229 1 86.81 407 THR B N 1
ATOM 6190 C CA . THR B 1 407 ? -2.557 20.391 0.606 1 86.81 407 THR B CA 1
ATOM 6191 C C . THR B 1 407 ? -3.312 21.281 1.593 1 86.81 407 THR B C 1
ATOM 6193 O O . THR B 1 407 ? -3.092 22.484 1.645 1 86.81 407 THR B O 1
ATOM 6196 N N . LEU B 1 408 ? -4.141 20.672 2.371 1 82.25 408 LEU B N 1
ATOM 6197 C CA . LEU B 1 408 ? -4.895 21.406 3.375 1 82.25 408 LEU B CA 1
ATOM 6198 C C . LEU B 1 408 ? -3.969 21.953 4.453 1 82.25 408 LEU B C 1
ATOM 6200 O O . LEU B 1 408 ? -4.145 23.094 4.902 1 82.25 408 LEU B O 1
ATOM 6204 N N . VAL B 1 409 ? -2.969 21.188 4.828 1 80.56 409 VAL B N 1
ATOM 6205 C CA . VAL B 1 409 ? -2.012 21.625 5.84 1 80.56 409 VAL B CA 1
ATOM 6206 C C . VAL B 1 409 ? -1.209 22.812 5.305 1 80.56 409 VAL B C 1
ATOM 6208 O O . VAL B 1 409 ? -0.97 23.781 6.027 1 80.56 409 VAL B O 1
ATOM 6211 N N . ILE B 1 410 ? -0.844 22.781 4.051 1 83.69 410 ILE B N 1
ATOM 6212 C CA . ILE B 1 410 ? -0.102 23.875 3.43 1 83.69 410 ILE B CA 1
ATOM 6213 C C . ILE B 1 410 ? -0.955 25.141 3.426 1 83.69 410 ILE B C 1
ATOM 6215 O O . ILE B 1 410 ? -0.475 26.219 3.777 1 83.69 410 ILE B O 1
ATOM 6219 N N . ARG B 1 411 ? -2.16 25 3.033 1 83.25 411 ARG B N 1
ATOM 6220 C CA . ARG B 1 411 ? -3.064 26.141 2.984 1 83.25 411 ARG B CA 1
ATOM 6221 C C . ARG B 1 411 ? -3.277 26.734 4.375 1 83.25 411 ARG B C 1
ATOM 6223 O O . ARG B 1 411 ? -3.219 27.953 4.555 1 83.25 411 ARG B O 1
ATOM 6230 N N . SER B 1 412 ? -3.537 25.812 5.297 1 78.25 412 SER B N 1
ATOM 6231 C CA . SER B 1 412 ? -3.748 26.266 6.672 1 78.25 412 SER B CA 1
ATOM 6232 C C . SER B 1 412 ? -2.5 26.938 7.23 1 78.25 412 SER B C 1
ATOM 6234 O O . SER B 1 412 ? -2.596 27.953 7.93 1 78.25 412 SER B O 1
ATOM 6236 N N . SER B 1 413 ? -1.322 26.422 6.934 1 80.69 413 SER B N 1
ATOM 6237 C CA . SER B 1 413 ? -0.059 27 7.387 1 80.69 413 SER B CA 1
ATOM 6238 C C . SER B 1 413 ? 0.181 28.375 6.766 1 80.69 413 SER B C 1
ATOM 6240 O O . SER B 1 413 ? 0.643 29.297 7.445 1 80.69 413 SER B O 1
ATOM 6242 N N . SER B 1 414 ? -0.113 28.531 5.535 1 83.12 414 SER B N 1
ATOM 6243 C CA . SER B 1 414 ? 0.023 29.812 4.852 1 83.12 414 SER B CA 1
ATOM 6244 C C . SER B 1 414 ? -0.913 30.859 5.445 1 83.12 414 SER B C 1
ATOM 6246 O O . SER B 1 414 ? -0.513 32 5.664 1 83.12 414 SER B O 1
ATOM 6248 N N . ASP B 1 415 ? -2.121 30.469 5.719 1 82 415 ASP B N 1
ATOM 6249 C CA . ASP B 1 415 ? -3.098 31.359 6.348 1 82 415 ASP B CA 1
ATOM 6250 C C . ASP B 1 415 ? -2.623 31.812 7.727 1 82 415 ASP B C 1
ATOM 6252 O O . ASP B 1 415 ? -2.742 33 8.07 1 82 415 ASP B O 1
ATOM 6256 N N . LEU B 1 416 ? -2.059 30.891 8.445 1 77.31 416 LEU B N 1
ATOM 6257 C CA . LEU B 1 416 ? -1.546 31.188 9.781 1 77.31 416 LEU B CA 1
ATOM 6258 C C . LEU B 1 416 ? -0.387 32.188 9.703 1 77.31 416 LEU B C 1
ATOM 6260 O O . LEU B 1 416 ? -0.318 33.125 10.5 1 77.31 416 LEU B O 1
ATOM 6264 N N . SER B 1 417 ? 0.492 32 8.766 1 81.75 417 SER B N 1
ATOM 6265 C CA . SER B 1 417 ? 1.615 32.906 8.57 1 81.75 417 SER B CA 1
ATOM 6266 C C . SER B 1 417 ? 1.133 34.312 8.219 1 81.75 417 SER B C 1
ATOM 6268 O O . SER B 1 417 ? 1.64 35.312 8.758 1 81.75 417 SER B O 1
ATOM 6270 N N . GLY B 1 418 ? 0.165 34.375 7.348 1 82.88 418 GLY B N 1
ATOM 6271 C CA . GLY B 1 418 ? -0.414 35.656 6.988 1 82.88 418 GLY B CA 1
ATOM 6272 C C . GLY B 1 418 ? -1.057 36.375 8.164 1 82.88 418 GLY B C 1
ATOM 6273 O O . GLY B 1 418 ? -0.882 37.594 8.336 1 82.88 418 GLY B O 1
ATOM 6274 N N . GLN B 1 419 ? -1.727 35.625 8.961 1 76.19 419 GLN B N 1
ATOM 6275 C CA . GLN B 1 419 ? -2.373 36.188 10.141 1 76.19 419 GLN B CA 1
ATOM 6276 C C . GLN B 1 419 ? -1.341 36.688 11.148 1 76.19 419 GLN B C 1
ATOM 6278 O O . GLN B 1 419 ? -1.533 37.719 11.789 1 76.19 419 GLN B O 1
ATOM 6283 N N . SER B 1 420 ? -0.26 35.938 11.312 1 79.06 420 SER B N 1
ATOM 6284 C CA . SER B 1 420 ? 0.822 36.344 12.211 1 79.06 420 SER B CA 1
ATOM 6285 C C . SER B 1 420 ? 1.458 37.656 11.773 1 79.06 420 SER B C 1
ATOM 6287 O O . SER B 1 420 ? 1.69 38.531 12.594 1 79.06 420 SER B O 1
ATOM 6289 N N . ASP B 1 421 ? 1.646 37.812 10.539 1 82.88 421 ASP B N 1
ATOM 6290 C CA . ASP B 1 421 ? 2.232 39.031 10 1 82.88 421 ASP B CA 1
ATOM 6291 C C . ASP B 1 421 ? 1.291 40.219 10.188 1 82.88 421 ASP B C 1
ATOM 6293 O O . ASP B 1 421 ? 1.727 41.312 10.555 1 82.88 421 ASP B O 1
ATOM 6297 N N . SER B 1 422 ? 0.071 39.938 9.922 1 80.81 422 SER B N 1
ATOM 6298 C CA . SER B 1 422 ? -0.931 41 10.086 1 80.81 422 SER B CA 1
ATOM 6299 C C . SER B 1 422 ? -1.013 41.438 11.539 1 80.81 422 SER B C 1
ATOM 6301 O O . SER B 1 422 ? -1.075 42.656 11.805 1 80.81 422 SER B O 1
ATOM 6303 N N . LEU B 1 423 ? -0.932 40.5 12.438 1 75.81 423 LEU B N 1
ATOM 6304 C CA . LEU B 1 423 ? -0.972 40.844 13.859 1 75.81 423 LEU B CA 1
ATOM 6305 C C . LEU B 1 423 ? 0.247 41.656 14.266 1 75.81 423 LEU B C 1
ATOM 6307 O O . LEU B 1 423 ? 0.123 42.656 14.992 1 75.81 423 LEU B O 1
ATOM 6311 N N . LYS B 1 424 ? 1.363 41.312 13.797 1 80.75 424 LYS B N 1
ATOM 6312 C CA . LYS B 1 424 ? 2.6 42.031 14.07 1 80.75 424 LYS B CA 1
ATOM 6313 C C . LYS B 1 424 ? 2.494 43.5 13.617 1 80.75 424 LYS B C 1
ATOM 6315 O O . LYS B 1 424 ? 2.838 44.406 14.375 1 80.75 424 LYS B O 1
ATOM 6320 N N . HIS B 1 425 ? 1.954 43.656 12.438 1 82.62 425 HIS B N 1
ATOM 6321 C CA . HIS B 1 425 ? 1.838 45 11.875 1 82.62 425 HIS B CA 1
ATOM 6322 C C . HIS B 1 425 ? 0.835 45.844 12.656 1 82.62 425 HIS B C 1
ATOM 6324 O O . HIS B 1 425 ? 1.094 47 12.945 1 82.62 425 HIS B O 1
ATOM 6330 N N . GLN B 1 426 ? -0.219 45.188 13.016 1 75.06 426 GLN B N 1
ATOM 6331 C CA . GLN B 1 426 ? -1.256 45.906 13.75 1 75.06 426 GLN B CA 1
ATOM 6332 C C . GLN B 1 426 ? -0.767 46.344 15.133 1 75.06 426 GLN B C 1
ATOM 6334 O O . GLN B 1 426 ? -1.042 47.438 15.586 1 75.06 426 GLN B O 1
ATOM 6339 N N . VAL B 1 427 ? 0.016 45.5 15.758 1 76.38 427 VAL B N 1
ATOM 6340 C CA . VAL B 1 427 ? 0.553 45.812 17.078 1 76.38 427 VAL B CA 1
ATOM 6341 C C . VAL B 1 427 ? 1.583 46.938 16.984 1 76.38 427 VAL B C 1
ATOM 6343 O O . VAL B 1 427 ? 1.586 47.875 17.797 1 76.38 427 VAL B O 1
ATOM 6346 N N . GLU B 1 428 ? 2.428 46.875 15.961 1 79.69 428 GLU B N 1
ATOM 6347 C CA . GLU B 1 428 ? 3.428 47.938 15.75 1 79.69 428 GLU B CA 1
ATOM 6348 C C . GLU B 1 428 ? 2.77 49.281 15.523 1 79.69 428 GLU B C 1
ATOM 6350 O O . GLU B 1 428 ? 3.188 50.281 16.109 1 79.69 428 GLU B O 1
ATOM 6355 N N . THR B 1 429 ? 1.733 49.312 14.719 1 76.06 429 THR B N 1
ATOM 6356 C CA . THR B 1 429 ? 1.019 50.562 14.414 1 76.06 429 THR B CA 1
ATOM 6357 C C . THR B 1 429 ? 0.34 51.094 15.664 1 76.06 429 THR B C 1
ATOM 6359 O O . THR B 1 429 ? 0.365 52.312 15.906 1 76.06 429 THR B O 1
ATOM 6362 N N . PHE B 1 430 ? -0.167 50.219 16.5 1 75.69 430 PHE B N 1
ATOM 6363 C CA . PHE B 1 430 ? -0.844 50.594 17.734 1 75.69 430 PHE B CA 1
ATOM 6364 C C . PHE B 1 430 ? 0.139 51.219 18.719 1 75.69 430 PHE B C 1
ATOM 6366 O O . PHE B 1 430 ? -0.13 52.281 19.281 1 75.69 430 PHE B O 1
ATOM 6373 N N . LEU B 1 431 ? 1.255 50.562 18.797 1 75.25 431 LEU B N 1
ATOM 6374 C CA . LEU B 1 431 ? 2.248 51.031 19.766 1 75.25 431 LEU B CA 1
ATOM 6375 C C . LEU B 1 431 ? 2.848 52.375 19.328 1 75.25 431 LEU B C 1
ATOM 6377 O O . LEU B 1 431 ? 3.104 53.25 20.141 1 75.25 431 LEU B O 1
ATOM 6381 N N . GLN B 1 432 ? 3.023 52.531 18.031 1 74 432 GLN B N 1
ATOM 6382 C CA . GLN B 1 432 ? 3.523 53.781 17.516 1 74 432 GLN B CA 1
ATOM 6383 C C . GLN B 1 432 ? 2.521 54.906 17.766 1 74 432 GLN B C 1
ATOM 6385 O O . GLN B 1 432 ? 2.902 56.031 18.156 1 74 432 GLN B O 1
ATOM 6390 N N . ALA B 1 433 ? 1.249 54.594 17.594 1 70.94 433 ALA B N 1
ATOM 6391 C CA . ALA B 1 433 ? 0.197 55.562 17.812 1 70.94 433 ALA B CA 1
ATOM 6392 C C . ALA B 1 433 ? 0.071 55.938 19.281 1 70.94 433 ALA B C 1
ATOM 6394 O O . ALA B 1 433 ? -0.17 57.094 19.641 1 70.94 433 ALA B O 1
ATOM 6395 N N . LEU B 1 434 ? 0.318 54.938 20.156 1 68.94 434 LEU B N 1
ATOM 6396 C CA . LEU B 1 434 ? 0.242 55.188 21.594 1 68.94 434 LEU B CA 1
ATOM 6397 C C . LEU B 1 434 ? 1.417 56.031 22.062 1 68.94 434 LEU B C 1
ATOM 6399 O O . LEU B 1 434 ? 1.251 56.906 22.922 1 68.94 434 LEU B O 1
ATOM 6403 N N . LYS B 1 435 ? 2.611 55.781 21.453 1 68.12 435 LYS B N 1
ATOM 6404 C CA . LYS B 1 435 ? 3.797 56.562 21.812 1 68.12 435 LYS B CA 1
ATOM 6405 C C . LYS B 1 435 ? 3.674 58 21.344 1 68.12 435 LYS B C 1
ATOM 6407 O O . LYS B 1 435 ? 4.145 58.938 22.016 1 68.12 435 LYS B O 1
ATOM 6412 N N . ALA B 1 436 ? 3.039 58.219 20.234 1 62.84 436 ALA B N 1
ATOM 6413 C CA . ALA B 1 436 ? 2.896 59.562 19.672 1 62.84 436 ALA B CA 1
ATOM 6414 C C . ALA B 1 436 ? 1.799 60.344 20.375 1 62.84 436 ALA B C 1
ATOM 6416 O O . ALA B 1 436 ? 1.687 61.562 20.219 1 62.84 436 ALA B O 1
ATOM 6417 N N . SER B 1 437 ? 1.075 59.625 21.172 1 57.31 437 SER B N 1
ATOM 6418 C CA . SER B 1 437 ? 0.012 60.344 21.859 1 57.31 437 SER B CA 1
ATOM 6419 C C . SER B 1 437 ? 0.488 60.844 23.219 1 57.31 437 SER B C 1
ATOM 6421 O O . SER B 1 437 ? 0.138 61.969 23.609 1 57.31 437 SER B O 1
#

InterPro domains:
  IPR000014 PAS domain [cd00130] (58-150)
  IPR000727 Target SNARE coiled-coil homology domain [PS50192] (333-395)
  IPR004089 Methyl-accepting chemotaxis protein (MCP) signalling domain [PF00015] (245-404)
  IPR004089 Methyl-accepting chemotaxis protein (MCP) signalling domain [PS50111] (181-403)
  IPR004089 Methyl-accepting chemotaxis protein (MCP) signalling domain [SM00283] (173-431)
  IPR004090 Chemotaxis methyl-accepting receptor [PR00260] (197-226)
  IPR004090 Chemotaxis methyl-accepting receptor [PR00260] (275-302)
  IPR004090 Chemotaxis methyl-accepting receptor [PR00260] (304-333)
  IPR004090 Chemotaxis methyl-accepting receptor [PR00260] (352-381)
  IPR013655 PAS fold 3 [PF08447] (56-142)
  IPR035965 PAS domain superfamily [SSF55785] (57-152)

Foldseek 3Di:
DDCVVPPPPPDPDPVPVVVVVVVVVVVVLCCLAPVQWKKKKKFDDQLDRQDPPIWIDTGQNRQVVLPHGDCVQQNGDPCSWLVFWDPVCNVVLVVLVVVCQPDLVNPRWNWDWTWGQGPVRDTFIWIKTKGFDADPVSRGGMMMITIGGCRVVVVVLVVLLVVLVVVLVVLVVVLVVLLVVLVVLLVVLVVLQVVLVVLLVVLVVLLVVLVVLLVVLVVLLVVLVVLLVVLVVLLVVLVVLLVVLVVLLVVLVVVLVVLVVQLVVLVVVLVVLVVQLVVLVVQLVVLVVQLVVLVVVPPVSPVSNVVSVVSNVVSVVSNVVSVVSNVVSVVSNVVSVVVSVVSVVVSVVSVVSSVVSVVVNVVSVVSNVVSVVSNVVSVVVSVVSVVSSVVSVVSNVVSVVSNVVSVVSNVVSVVSNVVSVVSSVVSVVVSVVSVVD/DDCVVPPPPPDPDPVPVVVVVVVVVVVVLCCLAPVQWKKKKKFDDQLDRQDPPIWIDTGQNNQVVLPHGDCVQQNGHPCSWLVFWDPVCNVVLVVLVVVCQPDLVNPRWNWDKTWGQGPVRDTFIWIKTKGFDADPVSRGGMMMITIHGCRVVVVVLVVLLVVLVVVLVVLVVVLVVLLVVLVVLLVVLVVLQVVLVVLLVVLVVLLVVLVVLLVVLVVLLVVLVVLLVVLVVLLVVLVVLLVVLVVLLVVLVVVLVVLVVQLVVLVVQLVVLVVQLVVLVVQLVVLVVQLVVLVVVPPVSPVSNVVSVVSNVVSVVSNVVSVVSNVVSVVSNVVSVVVSVVSVVVSVVSVVSSVVSVVVNVVSVVSNVVSVVSNVVSVVSSVVSVVSSVVSVVSNVVSVVSNVVSVVSNVVSVVSNVVSVVSSVVSVVVSVVSVVD

Organism: NCBI:txid1064539

Secondary structure (DSSP, 8-state):
--GGGSS-----SHHHHHHHHHHHHHHHHHHHHHSSSEEEEEE-BTTBTT-TT-EEEE-HHHHHHTT--STTTS-SSHHHHHTTB-HHHHHHHHHHHHHHHH-TTS-S-EEEEEEEE-TTS-EEEEEEEEEEEE-TTS-EEEEEEEEEE-HHHHHHHHHHHHHHHHHHHHHHHHHHHHHHHHHHHHHHHHHHHHHHHHHHHHHHHHHHHHHHHHHHHHHHHHHHHHHHHHHHHHHHHHHHHHHHHHHHHHHHHHHHHHHHHHHHHHHHHHHHHHHHHHHHHHHHHHHHHHHHHHHHTGGGGHHHHHHHHHHHHHHHHHHHHHHHHHHHHHHHHHHHHHHHHHHHHHHHHHHHHHHHHHHHHHHHHHHHHHHHHHHHHHHHHHHHHHHHHHHHHHHHHHHHHHHHHHHHHHHHHHHHHHHHHHHHHHHHHHHHHHHH-/--GGGSS-----SHHHHHHHHHHHHHHHHHHHHHSSSEEEEEE-BTTBTTSTT-EEEE-HHHHHHTT--STTTS-S-HHHHHTTB-HHHHHHHHHHHHHHHH-TTS---EEEEEEEE-TTS-EEEEEEEEEEEE-TTS-EEEEEEEEEE-HHHHHHHHHHHHHHHHHHHHHHHHHHHHHHHHHHHHHHHHHHHHHHHHHHHHHHHHHHHHHHHHHHHHHHHHHHHHHHHHHHHHHHHHHHHHHHHHHHHHHHHHHHHHHHHHHHHHHHHHHHHHHHHHHHHHHHHHHHHHHHHHHHTGGGGHHHHHHHHHHHHHHHHHHHHHHHHHHHHHHHHHHHHHHHHHHHHHHHHHHHHHHHHHHHHHHHHHHHHHHHHHHHHHHHHHHHHHHHHHHHHHHHHHHHHHHHHHHHHHHHHHHHHHHHHHHHHHHHHHHHHHHH-

pLDDT: mean 86.7, std 11.72, range [24.69, 97.56]

Nearest PDB structures (foldseek):
  3ja6-assembly1_I  TM=5.336E-01  e=1.840E-11  Escherichia coli
  8c5v-assembly1_I  TM=6.852E-01  e=1.940E-08  Escherichia coli
  6r1j-assembly1_D-2  TM=4.679E-01  e=8.159E-03  Aeromonas hydrophila J-1
  6grj-assembly1_I  TM=4.895E-01  e=3.144E-02  Aeromonas hydrophila
  6h2f-assembly1_A  TM=2.520E-01  e=1.211E-01  Aeromonas hydrophila subsp. hydrophila AL09-71

Solvent-accessible surface area (backbone atoms only — not comparable to full-atom values): 42029 Å² total; per-residue (Å²): 136,67,76,66,74,69,76,59,73,75,66,82,54,86,73,36,61,56,53,51,43,51,50,50,50,50,50,51,50,45,44,22,56,25,15,71,34,17,32,37,39,34,42,31,46,91,49,31,79,82,38,88,78,24,46,37,44,67,22,62,28,32,34,45,75,40,62,39,86,44,57,86,82,44,46,59,42,67,61,62,54,64,72,27,40,33,79,88,36,39,64,61,50,51,49,43,48,47,50,26,55,66,34,55,84,64,75,52,67,32,72,48,74,41,38,37,48,28,70,88,67,48,74,44,37,30,35,36,27,30,31,67,46,58,48,96,85,30,45,36,41,34,36,32,21,27,38,35,87,38,40,71,60,52,52,29,51,53,52,46,50,52,47,49,53,54,48,52,54,53,50,52,50,43,34,50,50,40,40,50,44,20,51,51,37,40,53,49,18,52,51,37,39,53,45,18,53,50,39,39,53,38,30,51,52,29,45,52,30,35,53,50,26,41,50,26,38,50,50,34,47,54,33,42,53,53,39,53,52,42,46,52,50,42,49,54,46,36,51,51,41,41,54,52,34,54,54,46,43,55,50,38,53,53,44,47,54,47,38,52,51,40,44,52,42,38,50,53,40,49,52,47,38,52,51,44,36,50,48,20,50,51,41,30,50,51,17,51,52,38,35,51,52,15,59,73,51,48,84,82,12,53,71,47,33,51,51,19,52,50,44,28,51,51,18,52,50,42,37,52,47,33,51,53,40,50,54,41,37,54,49,40,45,52,45,38,54,51,42,44,54,52,44,54,51,45,38,52,51,42,51,49,43,36,52,45,35,53,52,40,49,54,44,43,53,51,40,50,50,37,43,48,50,34,46,52,29,35,54,53,27,46,53,24,36,51,50,34,47,53,35,36,52,50,44,36,52,45,20,51,50,40,35,52,48,18,53,50,37,37,53,45,18,51,52,39,38,52,42,27,52,50,50,51,52,52,50,52,52,43,51,53,53,52,71,73,78,136,69,74,64,73,70,76,58,72,76,66,84,53,84,72,35,60,56,52,50,42,50,50,51,51,48,51,52,50,44,47,24,56,26,16,71,34,17,32,36,41,35,42,29,47,91,49,32,80,81,37,86,78,24,47,37,43,66,23,59,28,32,35,43,76,39,64,38,87,45,55,88,81,45,46,58,43,66,61,62,54,65,72,27,38,33,80,88,37,39,64,62,51,51,49,42,47,48,50,25,56,66,35,55,84,64,75,47,68,31,73,48,73,41,34,36,48,28,69,87,66,48,72,45,38,29,36,35,26,29,32,67,44,56,48,96,84,31,48,36,41,33,36,32,21,29,39,36,87,38,41,71,60,52,52,30,50,51,49,45,51,52,46,49,54,54,48,52,53,52,50,52,49,40,33,50,49,42,40,49,42,21,51,51,36,40,51,48,18,53,51,36,37,53,46,18,52,49,40,39,53,39,28,51,52,28,46,52,30,36,52,50,27,40,51,26,36,51,51,33,46,54,34,40,52,53,39,52,52,42,46,51,50,43,49,52,46,35,53,50,42,42,55,53,33,53,53,45,44,54,51,40,54,52,43,47,53,48,39,53,51,43,44,50,43,36,52,53,41,48,52,48,38,53,51,44,34,49,48,19,51,51,41,30,50,52,16,51,51,38,35,52,54,14,59,73,49,49,82,81,11,52,70,47,33,53,51,19,51,49,44,29,52,50,19,52,50,42,37,52,47,32,52,51,39,50,54,42,37,53,50,38,44,52,45,38,54,51,42,44,56,52,46,52,49,45,39,53,48,41,51,50,45,38,51,46,35,53,52,40,48,53,43,44,53,52,40,52,52,36,45,49,51,33,48,53,28,34,54,52,27,46,53,23,36,51,51,33,48,53,34,35,51,51,43,37,52,44,20,52,51,40,36,53,48,17,52,50,36,38,52,45,19,51,52,40,38,52,41,26,52,51,49,51,51,52,50,51,54,43,51,52,54,52,71,74,77

Sequence (874 aa):
MSLMGFFRGGSNSGNGRGAELAELTEALDLYGNHAGVGLWDAVFHNGDPAHPQSRWTWSGQFRRLLGFEGEQDFPNLMTSWSDRLHPDDSARTFASFGAFLADASGRTPFNVRYRVKMRDGSYRWFRAIGGCRRNAAGVALRACGSLIDVQEEEEMRQRAGSLAADFDVKVKSVVQAVSGSSADMQGVSRQLGALSERSTRQSAEAAAATAQAASNVQAVAAAAEQLSASIGEIGQQVERSVAIAREAVSRTEQIGGTADSLAQSAQLIGDVVKLIQGIAGQTNLLALNATIEAARAGEAGKGFAVVASEVKSLANQTAKATEDISAQIAGIQAATNQTIGAIQGIGETIRSINEISTTIASAVQEQAAATQEISNNVAQAARGTDEIARSIEAVSVAANETAQASTLVIRSSSDLSGQSDSLKHQVETFLQALKASMSLMGFFRGGSNSGNGRGAELAELTEALDLYGNHAGVGLWDAVFHNGDPAHPQSRWTWSGQFRRLLGFEGEQDFPNLMTSWSDRLHPDDSARTFASFGAFLADASGRTPFNVRYRVKMRDGSYRWFRAIGGCRRNAAGVALRACGSLIDVQEEEEMRQRAGSLAADFDVKVKSVVQAVSGSSADMQGVSRQLGALSERSTRQSAEAAAATAQAASNVQAVAAAAEQLSASIGEIGQQVERSVAIAREAVSRTEQIGGTADSLAQSAQLIGDVVKLIQGIAGQTNLLALNATIEAARAGEAGKGFAVVASEVKSLANQTAKATEDISAQIAGIQAATNQTIGAIQGIGETIRSINEISTTIASAVQEQAAATQEISNNVAQAARGTDEIARSIEAVSVAANETAQASTLVIRSSSDLSGQSDSLKHQVETFLQALKAS